Protein AF-A0A813IFI7-F1 (afdb_monomer_lite)

InterPro domains:
  IPR007498 Intermembrane transport protein PqiA-like [PF04403] (264-345)

Secondary structure (DSSP, 8-state):
------PPPP--PPPP--------THHHHHHHHHHHHHHHHHHHHHHHHHHS--TT-HHHHHHHHHHHHHHHHHHHHHHHHHHHHHHHHTT--GGGGHHHHHHHHHHHHHHHHHHT----PPPPP---SSHHHHHHHHHHHHHHHHHT--HHHHHHHHHHH------------S-HHHHHHHHHHHHHHHHHHHHHHHHH-TTHHHHHHHHHHHHT-HHHHHHHHHHHHHHHHHHHHHHHHSEEEEEEPPGGGTTSPPEEEEHHHHHHHHHHTT-HHHHHHHHIIIIIHHHHHHHHHHHHHS--TTS-HHHHHHHHHHHHHHTGGGHHHHHHHHHHHHHHHHHT--TT-TTSS-EEEE-HHHHHHHHHHHHHHHHHHHHHHHHHHHHHHHHHHHHHHHSS-------------------------------------SEEEEE-S-EEEBSSSS--SS----EEEPTT-EEEEEEEEEEGGGTEEEEEETTTTEEEEEEETTT--BSEEE-TTSS--HHHHHHHHHHHHHHHHHHHHHHHHS---S-EEEEEETTEEEEEE---HHHHHHHHHHH-HHHHHHHHIIIIIHHHHHHHHHHHHHHHHHHT--HHHHHHHHHHHHHHGGG--HHHHHHHHHHHHHHT-----SS-EEEEE--SSTHHHHHHHHHHHHHHHHHHHS---PPPPPP-------S-------------------------PPPPPPPHHHHHHHHHHHHHH-PPPPSSS-SSS-TTTTT---HHHHHHHHHHHHHHHHHHHHHHHHSPPPPPP--BHHHHHHHHHHHHHHHHHHHHHHS-SEEE-HHHHHHHHHHTT-----S-EEE--PPPEEETTTTEEEEEEEEE-GGGEEEEEEEEEEGGGS---TT----PPTTEEEEEEEEEEEESS-EEEEEEEETTEEEEEEEE---SPEEEEEEEEEEEETTTEEEEEEEEEEEEE----EEEEEETTEEEEE--GGGHHHHHHHHHHHHHHHHH----S---TTS-SPP--HHHHHHHHHHHHT-SSPPB--

Structure (mmCIF, N/CA/C/O backbone):
data_AF-A0A813IFI7-F1
#
_entry.id   AF-A0A813IFI7-F1
#
loop_
_atom_site.group_PDB
_atom_site.id
_atom_site.type_symbol
_atom_site.label_atom_id
_atom_site.label_alt_id
_atom_site.label_comp_id
_atom_site.label_asym_id
_atom_site.label_entity_id
_atom_site.label_seq_id
_atom_site.pdbx_PDB_ins_code
_atom_site.Cartn_x
_atom_site.Cartn_y
_atom_site.Cartn_z
_atom_site.occupancy
_atom_site.B_iso_or_equiv
_atom_site.auth_seq_id
_atom_site.auth_comp_id
_atom_site.auth_asym_id
_atom_site.auth_atom_id
_atom_site.pdbx_PDB_model_num
ATOM 1 N N . MET A 1 1 ? 4.143 -47.102 -41.582 1.00 34.09 1 MET A N 1
ATOM 2 C CA . MET A 1 1 ? 4.374 -47.113 -40.121 1.00 34.09 1 MET A CA 1
ATOM 3 C C . MET A 1 1 ? 4.154 -45.693 -39.604 1.00 34.09 1 MET A C 1
ATOM 5 O O . MET A 1 1 ? 4.810 -44.812 -40.132 1.00 34.09 1 MET A O 1
ATOM 9 N N . GLY A 1 2 ? 3.210 -45.498 -38.665 1.00 33.69 2 GLY A N 1
ATOM 10 C CA . GLY A 1 2 ? 2.952 -44.267 -37.874 1.00 33.69 2 GLY A CA 1
ATOM 11 C C . GLY A 1 2 ? 2.326 -43.077 -38.626 1.00 33.69 2 GLY A C 1
ATOM 12 O O . GLY A 1 2 ? 3.040 -42.378 -39.325 1.00 33.69 2 GLY A O 1
ATOM 13 N N . ALA A 1 3 ? 0.990 -42.942 -38.666 1.00 30.72 3 ALA A N 1
ATOM 14 C CA . ALA A 1 3 ? 0.133 -42.117 -37.773 1.00 30.72 3 ALA A CA 1
ATOM 15 C C . ALA A 1 3 ? 0.190 -40.602 -38.110 1.00 30.72 3 ALA A C 1
ATOM 17 O O . ALA A 1 3 ? 1.159 -39.932 -37.789 1.00 30.72 3 ALA A O 1
ATOM 18 N N . ALA A 1 4 ? -0.688 -40.091 -38.982 1.00 29.88 4 ALA A N 1
ATOM 19 C CA . ALA A 1 4 ? -2.078 -39.644 -38.748 1.00 29.88 4 ALA A CA 1
ATOM 20 C C . ALA A 1 4 ? -2.172 -38.246 -38.094 1.00 29.88 4 ALA A C 1
ATOM 22 O O . ALA A 1 4 ? -1.886 -38.063 -36.917 1.00 29.88 4 ALA A O 1
ATOM 23 N N . ALA A 1 5 ? -2.580 -37.277 -38.918 1.00 32.75 5 ALA A N 1
ATOM 24 C CA . ALA A 1 5 ? -2.832 -35.873 -38.603 1.00 32.75 5 ALA A CA 1
ATOM 25 C C . ALA A 1 5 ? -4.061 -35.657 -37.699 1.00 32.75 5 ALA A C 1
ATOM 27 O O . ALA A 1 5 ? -4.958 -36.503 -37.677 1.00 32.75 5 ALA A O 1
ATOM 28 N N . PRO A 1 6 ? -4.192 -34.453 -37.113 1.00 42.09 6 PRO A N 1
ATOM 29 C CA . PRO A 1 6 ? -5.502 -33.843 -36.963 1.00 42.09 6 PRO A CA 1
ATOM 30 C C . PRO A 1 6 ? -5.584 -32.479 -37.663 1.00 42.09 6 PRO A C 1
ATOM 32 O O . PRO A 1 6 ? -4.772 -31.576 -37.475 1.00 42.09 6 PRO A O 1
ATOM 35 N N . THR A 1 7 ? -6.629 -32.360 -38.472 1.00 29.47 7 THR A N 1
ATOM 36 C CA . THR A 1 7 ? -7.194 -31.143 -39.053 1.00 29.47 7 THR A CA 1
ATOM 37 C C . THR A 1 7 ? -7.740 -30.220 -37.961 1.00 29.47 7 THR A C 1
ATOM 39 O O . THR A 1 7 ? -8.669 -30.601 -37.247 1.00 29.47 7 THR A O 1
ATOM 42 N N . ALA A 1 8 ? -7.210 -29.000 -37.862 1.00 30.17 8 ALA A N 1
ATOM 43 C CA . ALA A 1 8 ? -7.807 -27.915 -37.089 1.00 30.17 8 ALA A CA 1
ATOM 44 C C . ALA A 1 8 ? -8.835 -27.175 -37.960 1.00 30.17 8 ALA A C 1
ATOM 46 O O . ALA A 1 8 ? -8.493 -26.613 -39.001 1.00 30.17 8 ALA A O 1
ATOM 47 N N . ALA A 1 9 ? -10.100 -27.209 -37.541 1.00 29.25 9 ALA A N 1
ATOM 48 C CA . ALA A 1 9 ? -11.181 -26.436 -38.135 1.00 29.25 9 ALA A CA 1
ATOM 49 C C . ALA A 1 9 ? -11.172 -25.011 -37.566 1.00 29.25 9 ALA A C 1
ATOM 51 O O . ALA A 1 9 ? -11.188 -24.802 -36.355 1.00 29.25 9 ALA A O 1
ATOM 52 N N . THR A 1 10 ? -11.146 -24.039 -38.469 1.00 31.47 10 THR A N 1
ATOM 53 C CA . THR A 1 10 ? -11.252 -22.606 -38.218 1.00 31.47 10 THR A CA 1
ATOM 54 C C . THR A 1 10 ? -12.712 -22.216 -37.971 1.00 31.47 10 THR A C 1
ATOM 56 O O . THR A 1 10 ? -13.550 -22.321 -38.864 1.00 31.47 10 THR A O 1
ATOM 59 N N . ALA A 1 11 ? -13.022 -21.723 -36.771 1.00 28.67 11 ALA A N 1
ATOM 60 C CA . ALA A 1 11 ? -14.251 -20.980 -36.500 1.00 28.67 11 ALA A CA 1
ATOM 61 C C . ALA A 1 11 ? -13.891 -19.497 -36.339 1.00 28.67 11 ALA A C 1
ATOM 63 O O . ALA A 1 11 ? -13.213 -19.096 -35.398 1.00 28.67 11 ALA A O 1
ATOM 64 N N . SER A 1 12 ? -14.299 -18.706 -37.329 1.00 28.61 12 SER A N 1
ATOM 65 C CA . SER A 1 12 ? -14.201 -17.250 -37.355 1.00 28.61 12 SER A CA 1
ATOM 66 C C . SER A 1 12 ? -15.298 -16.658 -36.468 1.00 28.61 12 SER A C 1
ATOM 68 O O . SER A 1 12 ? -16.469 -16.667 -36.845 1.00 28.61 12 SER A O 1
ATOM 70 N N . GLU A 1 13 ? -14.929 -16.130 -35.301 1.00 27.94 13 GLU A N 1
ATOM 71 C CA . GLU A 1 13 ? -15.786 -15.220 -34.538 1.00 27.94 13 GLU A CA 1
ATOM 72 C C . GLU A 1 13 ? -15.479 -13.770 -34.939 1.00 27.94 13 GLU A C 1
ATOM 74 O O . GLU A 1 13 ? -14.344 -13.298 -34.876 1.00 27.94 13 GLU A O 1
ATOM 79 N N . LYS A 1 14 ? -16.517 -13.067 -35.402 1.00 25.91 14 LYS A N 1
ATOM 80 C CA . LYS A 1 14 ? -16.503 -11.623 -35.669 1.00 25.91 14 LYS A CA 1
ATOM 81 C C . LYS A 1 14 ? -16.439 -10.856 -34.341 1.00 25.91 14 LYS A C 1
ATOM 83 O O . LYS A 1 14 ? -17.268 -11.136 -33.475 1.00 25.91 14 LYS A O 1
ATOM 88 N N . PRO A 1 15 ? -15.580 -9.834 -34.186 1.00 30.73 15 PRO A N 1
ATOM 89 C CA . PRO A 1 15 ? -15.632 -8.978 -33.012 1.00 30.73 15 PRO A CA 1
ATOM 90 C C . PRO A 1 15 ? -16.819 -8.011 -33.113 1.00 30.73 15 PRO A C 1
ATOM 92 O O . PRO A 1 15 ? -17.004 -7.305 -34.108 1.00 30.73 15 PRO A O 1
ATOM 95 N N . LEU A 1 16 ? -17.630 -8.001 -32.057 1.00 27.47 16 LEU A N 1
ATOM 96 C CA . LEU A 1 16 ? -18.704 -7.046 -31.823 1.00 27.47 16 LEU A CA 1
ATOM 97 C C . LEU A 1 16 ? -18.078 -5.681 -31.492 1.00 27.47 16 LEU A C 1
ATOM 99 O O . LEU A 1 16 ? -17.296 -5.561 -30.550 1.00 27.47 16 LEU A O 1
ATOM 103 N N . ALA A 1 17 ? -18.404 -4.660 -32.282 1.00 28.64 17 ALA A N 1
ATOM 104 C CA . ALA A 1 17 ? -17.939 -3.294 -32.079 1.00 28.64 17 ALA A CA 1
ATOM 105 C C . ALA A 1 17 ? -18.424 -2.749 -30.723 1.00 28.64 17 ALA A C 1
ATOM 107 O O . ALA A 1 17 ? -19.617 -2.523 -30.520 1.00 28.64 17 ALA A O 1
ATOM 108 N N . ALA A 1 18 ? -17.491 -2.530 -29.795 1.00 29.97 18 ALA A N 1
ATOM 109 C CA . ALA A 1 18 ? -17.754 -1.840 -28.541 1.00 29.97 18 ALA A CA 1
ATOM 110 C C . ALA A 1 18 ? -17.805 -0.326 -28.793 1.00 29.97 18 ALA A C 1
ATOM 112 O O . ALA A 1 18 ? -16.808 0.297 -29.156 1.00 29.97 18 ALA A O 1
ATOM 113 N N . ALA A 1 19 ? -18.984 0.264 -28.598 1.00 30.89 19 ALA A N 1
ATOM 114 C CA . ALA A 1 19 ? -19.181 1.706 -28.596 1.00 30.89 19 ALA A CA 1
ATOM 115 C C . ALA A 1 19 ? -18.465 2.328 -27.383 1.00 30.89 19 ALA A C 1
ATOM 117 O O . ALA A 1 19 ? -18.901 2.194 -26.239 1.00 30.89 19 ALA A O 1
ATOM 118 N N . THR A 1 20 ? -17.352 3.015 -27.630 1.00 32.12 20 THR A N 1
ATOM 119 C CA . THR A 1 20 ? -16.569 3.745 -26.629 1.00 32.12 20 THR A CA 1
ATOM 120 C C . THR A 1 20 ? -17.192 5.114 -26.346 1.00 32.12 20 THR A C 1
ATOM 122 O O . THR A 1 20 ? -16.807 6.145 -26.890 1.00 32.12 20 THR A O 1
ATOM 125 N N . GLY A 1 21 ? -18.179 5.138 -25.450 1.00 27.86 21 GLY A N 1
ATOM 126 C CA . GLY A 1 21 ? -18.637 6.366 -24.800 1.00 27.86 21 GLY A CA 1
ATOM 127 C C . GLY A 1 21 ? -17.734 6.709 -23.614 1.00 27.86 21 GLY A C 1
ATOM 128 O O . GLY A 1 21 ? -17.855 6.103 -22.553 1.00 27.86 21 GLY A O 1
ATOM 129 N N . GLY A 1 22 ? -16.828 7.675 -23.782 1.00 33.19 22 GLY A N 1
ATOM 130 C CA . GLY A 1 22 ? -15.936 8.150 -22.720 1.00 33.19 22 GLY A CA 1
ATOM 131 C C . GLY A 1 22 ? -16.699 8.679 -21.497 1.00 33.19 22 GLY A C 1
ATOM 132 O O . GLY A 1 22 ? -17.366 9.714 -21.557 1.00 33.19 22 GLY A O 1
ATOM 133 N N . LEU A 1 23 ? -16.578 7.984 -20.366 1.00 33.78 23 LEU A N 1
ATOM 134 C CA . LEU A 1 23 ? -17.084 8.417 -19.063 1.00 33.78 23 LEU A CA 1
ATOM 135 C C . LEU A 1 23 ? -16.126 9.454 -18.456 1.00 33.78 23 LEU A C 1
ATOM 137 O O . LEU A 1 23 ? -15.005 9.138 -18.070 1.00 33.78 23 LEU A O 1
ATOM 141 N N . ARG A 1 24 ? -16.570 10.716 -18.383 1.00 37.72 24 ARG A N 1
ATOM 142 C CA . ARG A 1 24 ? -15.817 11.816 -17.757 1.00 37.72 24 ARG A CA 1
ATOM 143 C C . ARG A 1 24 ? -15.828 11.717 -16.215 1.00 37.72 24 ARG A C 1
ATOM 145 O O . ARG A 1 24 ? -16.884 11.426 -15.646 1.00 37.72 24 ARG A O 1
ATOM 152 N N . PRO A 1 25 ? -14.733 12.108 -15.529 1.00 38.88 25 PRO A N 1
ATOM 153 C CA . PRO A 1 25 ? -14.596 12.108 -14.058 1.00 38.88 25 PRO A CA 1
ATOM 154 C C . PRO A 1 25 ? -15.580 13.030 -13.304 1.00 38.88 25 PRO A C 1
ATOM 156 O O . PRO A 1 25 ? -15.704 12.955 -12.085 1.00 38.88 25 PRO A O 1
ATOM 159 N N . VAL A 1 26 ? -16.348 13.859 -14.017 1.00 37.81 26 VAL A N 1
ATOM 160 C CA . VAL A 1 26 ? -17.325 14.804 -13.445 1.00 37.81 26 VAL A CA 1
ATOM 161 C C . VAL A 1 26 ? -18.489 14.095 -12.729 1.00 37.81 26 VAL A C 1
ATOM 163 O O . VAL A 1 26 ? -19.051 14.641 -11.784 1.00 37.81 26 VAL A O 1
ATOM 166 N N . ARG A 1 27 ? -18.835 12.852 -13.105 1.00 42.50 27 ARG A N 1
ATOM 167 C CA . ARG A 1 27 ? -19.943 12.117 -12.460 1.00 42.50 27 ARG A CA 1
ATOM 168 C C . ARG A 1 27 ? -19.625 11.635 -11.041 1.00 42.50 27 ARG A C 1
ATOM 170 O O . ARG A 1 27 ? -20.544 11.538 -10.238 1.00 42.50 27 ARG A O 1
ATOM 177 N N . PHE A 1 28 ? -18.356 11.391 -10.709 1.00 40.34 28 PHE A N 1
ATOM 178 C CA . PHE A 1 28 ? -17.969 10.968 -9.358 1.00 40.34 28 PHE A CA 1
ATOM 179 C C . PHE A 1 28 ? -17.968 12.153 -8.376 1.00 40.34 28 PHE A C 1
ATOM 181 O O . PHE A 1 28 ? -18.476 12.039 -7.264 1.00 40.34 28 PHE A O 1
ATOM 188 N N . ALA A 1 29 ? -17.521 13.332 -8.826 1.00 37.66 29 ALA A N 1
ATOM 189 C CA . ALA A 1 29 ? -17.643 14.579 -8.064 1.00 37.66 29 ALA A CA 1
ATOM 190 C C . ALA A 1 29 ? -19.116 14.989 -7.843 1.00 37.66 29 ALA A C 1
ATOM 192 O O . ALA A 1 29 ? -19.481 15.416 -6.749 1.00 37.66 29 ALA A O 1
ATOM 193 N N . LEU A 1 30 ? -19.988 14.775 -8.839 1.00 39.97 30 LEU A N 1
ATOM 194 C CA . LEU A 1 30 ? -21.438 14.992 -8.717 1.00 39.97 30 LEU A CA 1
ATOM 195 C C . LEU A 1 30 ? -22.144 13.991 -7.783 1.00 39.97 30 LEU A C 1
ATOM 197 O O . LEU A 1 30 ? -23.208 14.316 -7.266 1.00 39.97 30 LEU A O 1
ATOM 201 N N . LEU A 1 31 ? -21.572 12.805 -7.545 1.00 43.34 31 LEU A N 1
ATOM 202 C CA . LEU A 1 31 ? -22.090 11.822 -6.580 1.00 43.34 31 LEU A CA 1
ATOM 203 C C . LEU A 1 31 ? -21.666 12.125 -5.131 1.00 43.34 31 LEU A C 1
ATOM 205 O O . LEU A 1 31 ? -22.382 11.752 -4.205 1.00 43.34 31 LEU A O 1
ATOM 209 N N . LEU A 1 32 ? -20.542 12.821 -4.925 1.00 40.62 32 LEU A N 1
ATOM 210 C CA . LEU A 1 32 ? -20.051 13.232 -3.599 1.00 40.62 32 LEU A CA 1
ATOM 211 C C . LEU A 1 32 ? -20.580 14.604 -3.149 1.00 40.62 32 LEU A C 1
ATOM 213 O O . LEU A 1 32 ? -20.743 14.832 -1.951 1.00 40.62 32 LEU A O 1
ATOM 217 N N . ALA A 1 33 ? -20.914 15.501 -4.082 1.00 41.06 33 ALA A N 1
ATOM 218 C CA . ALA A 1 33 ? -21.470 16.822 -3.772 1.00 41.06 33 ALA A CA 1
ATOM 219 C C . ALA A 1 33 ? -22.741 16.796 -2.882 1.00 41.06 33 ALA A C 1
ATOM 221 O O . ALA A 1 33 ? -22.817 17.609 -1.959 1.00 41.06 33 ALA A O 1
ATOM 222 N N . PRO A 1 34 ? -23.702 15.858 -3.050 1.00 43.09 34 PRO A N 1
ATOM 223 C CA . PRO A 1 34 ? -24.859 15.747 -2.162 1.00 43.09 34 PRO A CA 1
ATOM 224 C C . PRO A 1 34 ? -24.485 15.284 -0.751 1.00 43.09 34 PRO A C 1
ATOM 226 O O . PRO A 1 34 ? -25.157 15.668 0.196 1.00 43.09 34 PRO A O 1
ATOM 229 N N . LEU A 1 35 ? -23.420 14.486 -0.588 1.00 43.19 35 LEU A N 1
ATOM 230 C CA . LEU A 1 35 ? -22.947 14.011 0.718 1.00 43.19 35 LEU A CA 1
ATOM 231 C C . LEU A 1 35 ? -22.245 15.127 1.501 1.00 43.19 35 LEU A C 1
ATOM 233 O O . LEU A 1 35 ? -22.530 15.300 2.683 1.00 43.19 35 LEU A O 1
ATOM 237 N N . CYS A 1 36 ? -21.395 15.929 0.849 1.00 42.31 36 CYS A N 1
ATOM 238 C CA . CYS A 1 36 ? -20.794 17.116 1.472 1.00 42.31 36 CYS A CA 1
ATOM 239 C C . CYS A 1 36 ? -21.844 18.194 1.779 1.00 42.31 36 CYS A C 1
ATOM 241 O O . CYS A 1 36 ? -21.819 18.776 2.862 1.00 42.31 36 CYS A O 1
ATOM 243 N N . GLY A 1 37 ? -22.798 18.418 0.867 1.00 44.81 37 GLY A N 1
ATOM 244 C CA . GLY A 1 37 ? -23.920 19.332 1.087 1.00 44.81 37 GLY A CA 1
ATOM 245 C C . GLY A 1 37 ? -24.840 18.871 2.220 1.00 44.81 37 GLY A C 1
ATOM 246 O O . GLY A 1 37 ? -25.197 19.673 3.074 1.00 44.81 37 GLY A O 1
ATOM 247 N N . ALA A 1 38 ? -25.163 17.576 2.289 1.00 45.94 38 ALA A N 1
ATOM 248 C CA . ALA A 1 38 ? -25.976 17.010 3.364 1.00 45.94 38 ALA A CA 1
ATOM 249 C C . ALA A 1 38 ? -25.252 17.019 4.716 1.00 45.94 38 ALA A C 1
ATOM 251 O O . ALA A 1 38 ? -25.897 17.268 5.727 1.00 45.94 38 ALA A O 1
ATOM 252 N N . ALA A 1 39 ? -23.934 16.796 4.755 1.00 43.75 39 ALA A N 1
ATOM 253 C CA . ALA A 1 39 ? -23.146 16.891 5.986 1.00 43.75 39 ALA A CA 1
ATOM 254 C C . ALA A 1 39 ? -23.046 18.340 6.495 1.00 43.75 39 ALA A C 1
ATOM 256 O O . ALA A 1 39 ? -23.215 18.580 7.688 1.00 43.75 39 ALA A O 1
ATOM 257 N N . SER A 1 40 ? -22.838 19.305 5.592 1.00 43.94 40 SER A N 1
ATOM 258 C CA . SER A 1 40 ? -22.837 20.736 5.923 1.00 43.94 40 SER A CA 1
ATOM 259 C C . SER A 1 40 ? -24.216 21.206 6.395 1.00 43.94 40 SER A C 1
ATOM 261 O O . SER A 1 40 ? -24.320 21.840 7.439 1.00 43.94 40 SER A O 1
ATOM 263 N N . ALA A 1 41 ? -25.286 20.831 5.686 1.00 46.19 41 ALA A N 1
ATOM 264 C CA . ALA A 1 41 ? -26.659 21.167 6.060 1.00 46.19 41 ALA A CA 1
ATOM 265 C C . ALA A 1 41 ? -27.100 20.470 7.359 1.00 46.19 41 ALA A C 1
ATOM 267 O O . ALA A 1 41 ? -27.823 21.058 8.153 1.00 46.19 41 ALA A O 1
ATOM 268 N N . ALA A 1 42 ? -26.641 19.241 7.616 1.00 46.28 42 ALA A N 1
ATOM 269 C CA . ALA A 1 42 ? -26.859 18.541 8.881 1.00 46.28 42 ALA A CA 1
ATOM 270 C C . ALA A 1 42 ? -26.156 19.238 10.054 1.00 46.28 42 ALA A C 1
ATOM 272 O O . ALA A 1 42 ? -26.732 19.328 11.136 1.00 46.28 42 ALA A O 1
ATOM 273 N N . ALA A 1 43 ? -24.937 19.743 9.844 1.00 44.94 43 ALA A N 1
ATOM 274 C CA . ALA A 1 43 ? -24.200 20.501 10.850 1.00 44.94 43 ALA A CA 1
ATOM 275 C C . ALA A 1 43 ? -24.854 21.865 11.129 1.00 44.94 43 ALA A C 1
ATOM 277 O O . ALA A 1 43 ? -25.032 22.222 12.291 1.00 44.94 43 ALA A O 1
ATOM 278 N N . GLU A 1 44 ? -25.275 22.590 10.087 1.00 46.56 44 GLU A N 1
ATOM 279 C CA . GLU A 1 44 ? -26.012 23.853 10.232 1.00 46.56 44 GLU A CA 1
ATOM 280 C C . GLU A 1 44 ? -27.379 23.653 10.893 1.00 46.56 44 GLU A C 1
ATOM 282 O O . GLU A 1 44 ? -27.741 24.421 11.778 1.00 46.56 44 GLU A O 1
ATOM 287 N N . LEU A 1 45 ? -28.113 22.590 10.545 1.00 46.66 45 LEU A N 1
ATOM 288 C CA . LEU A 1 45 ? -29.400 22.268 11.163 1.00 46.66 45 LEU A CA 1
ATOM 289 C C . LEU A 1 45 ? -29.239 21.840 12.630 1.00 46.66 45 LEU A C 1
ATOM 291 O O . LEU A 1 45 ? -30.030 22.253 13.470 1.00 46.66 45 LEU A O 1
ATOM 295 N N . ALA A 1 46 ? -28.207 21.061 12.967 1.00 46.38 46 ALA A N 1
ATOM 296 C CA . ALA A 1 46 ? -27.913 20.693 14.354 1.00 46.38 46 ALA A CA 1
ATOM 297 C C . ALA A 1 46 ? -27.512 21.912 15.206 1.00 46.38 46 ALA A C 1
ATOM 299 O O . ALA A 1 46 ? -27.897 22.000 16.372 1.00 46.38 46 ALA A O 1
ATOM 300 N N . LEU A 1 47 ? -26.779 22.868 14.622 1.00 45.56 47 LEU A N 1
ATOM 301 C CA . LEU A 1 47 ? -26.427 24.138 15.265 1.00 45.56 47 LEU A CA 1
ATOM 302 C C . LEU A 1 47 ? -27.638 25.073 15.407 1.00 45.56 47 LEU A C 1
ATOM 304 O O . LEU A 1 47 ? -27.791 25.696 16.455 1.00 45.56 47 LEU A O 1
ATOM 308 N N . ALA A 1 48 ? -28.514 25.136 14.400 1.00 49.12 48 ALA A N 1
ATOM 309 C CA . ALA A 1 48 ? -29.735 25.943 14.427 1.00 49.12 48 ALA A CA 1
ATOM 310 C C . ALA A 1 48 ? -30.752 25.413 15.451 1.00 49.12 48 ALA A C 1
ATOM 312 O O . ALA A 1 48 ? -31.272 26.181 16.255 1.00 49.12 48 ALA A O 1
ATOM 313 N N . VAL A 1 49 ? -30.959 24.092 15.503 1.00 49.56 49 VAL A N 1
ATOM 314 C CA . VAL A 1 49 ? -31.826 23.444 16.503 1.00 49.56 49 VAL A CA 1
ATOM 315 C C . VAL A 1 49 ? -31.262 23.605 17.920 1.00 49.56 49 VAL A C 1
ATOM 317 O O . VAL A 1 49 ? -32.024 23.689 18.872 1.00 49.56 49 VAL A O 1
ATOM 320 N N . GLY A 1 50 ? -29.941 23.714 18.087 1.00 45.94 50 GLY A N 1
ATOM 321 C CA . GLY A 1 50 ? -29.330 24.024 19.383 1.00 45.94 50 GLY A CA 1
ATOM 322 C C . GLY A 1 50 ? -29.505 25.478 19.844 1.00 45.94 50 GLY A C 1
ATOM 323 O O . GLY A 1 50 ? -29.364 25.744 21.036 1.00 45.94 50 GLY A O 1
ATOM 324 N N . ALA A 1 51 ? -29.797 26.413 18.933 1.00 44.41 51 ALA A N 1
ATOM 325 C CA . ALA A 1 51 ? -29.864 27.848 19.219 1.00 44.41 51 ALA A CA 1
ATOM 326 C C . ALA A 1 51 ? -31.264 28.348 19.633 1.00 44.41 51 ALA A C 1
ATOM 328 O O . ALA A 1 51 ? -31.352 29.389 20.277 1.00 44.41 51 ALA A O 1
ATOM 329 N N . GLU A 1 52 ? -32.341 27.621 19.307 1.00 43.94 52 GLU A N 1
ATOM 330 C CA . GLU A 1 52 ? -33.727 28.010 19.645 1.00 43.94 52 GLU A CA 1
ATOM 331 C C . GLU A 1 52 ? -34.282 27.359 20.929 1.00 43.94 52 GLU A C 1
ATOM 333 O O . GLU A 1 52 ? -35.368 27.718 21.380 1.00 43.94 52 GLU A O 1
ATOM 338 N N . VAL A 1 53 ? -33.558 26.429 21.562 1.00 44.78 53 VAL A N 1
ATOM 339 C CA . VAL A 1 53 ? -34.101 25.632 22.678 1.00 44.78 53 VAL A CA 1
ATOM 340 C C . VAL A 1 53 ? -33.930 26.349 24.021 1.00 44.78 53 VAL A C 1
ATOM 342 O O . VAL A 1 53 ? -32.883 26.281 24.668 1.00 44.78 53 VAL A O 1
ATOM 345 N N . GLY A 1 54 ? -35.002 27.011 24.459 1.00 42.38 54 GLY A N 1
ATOM 346 C CA . GLY A 1 54 ? -35.216 27.395 25.853 1.00 42.38 54 GLY A CA 1
ATOM 347 C C . GLY A 1 54 ? -35.500 26.161 26.714 1.00 42.38 54 GLY A C 1
ATOM 348 O O . GLY A 1 54 ? -36.329 25.320 26.379 1.00 42.38 54 GLY A O 1
ATOM 349 N N . ALA A 1 55 ? -34.778 26.024 27.823 1.00 40.41 55 ALA A N 1
ATOM 350 C CA . ALA A 1 55 ? -34.836 24.856 28.693 1.00 40.41 55 ALA A CA 1
ATOM 351 C C . ALA A 1 55 ? -36.112 24.836 29.557 1.00 40.41 55 ALA A C 1
ATOM 353 O O . ALA A 1 55 ? -36.102 25.389 30.655 1.00 40.41 55 ALA A O 1
ATOM 354 N N . SER A 1 56 ? -37.188 24.171 29.119 1.00 40.97 56 SER A N 1
ATOM 355 C CA . SER A 1 56 ? -38.220 23.719 30.072 1.00 40.97 56 SER A CA 1
ATOM 356 C C . SER A 1 56 ? -39.040 22.479 29.703 1.00 40.97 56 SER A C 1
ATOM 358 O O . SER A 1 56 ? -39.606 21.903 30.626 1.00 40.97 56 SER A O 1
ATOM 360 N N . ASP A 1 57 ? -39.099 22.015 28.447 1.00 53.06 57 ASP A N 1
ATOM 361 C CA . ASP A 1 57 ? -39.991 20.895 28.085 1.00 53.06 57 ASP A CA 1
ATOM 362 C C . ASP A 1 57 ? -39.267 19.578 27.739 1.00 53.06 57 ASP A C 1
ATOM 364 O O . ASP A 1 57 ? -38.543 19.448 26.748 1.00 53.06 57 ASP A O 1
ATOM 368 N N . GLU A 1 58 ? -39.520 18.550 28.556 1.00 49.25 58 GLU A N 1
ATOM 369 C CA . GLU A 1 58 ? -39.017 17.175 28.399 1.00 49.25 58 GLU A CA 1
ATOM 370 C C . GLU A 1 58 ? -39.469 16.540 27.067 1.00 49.25 58 GLU A C 1
ATOM 372 O O . GLU A 1 58 ? -38.748 15.743 26.457 1.00 49.25 58 GLU A O 1
ATOM 377 N N . GLU A 1 59 ? -40.649 16.928 26.574 1.00 57.69 59 GLU A N 1
ATOM 378 C CA . GLU A 1 59 ? -41.193 16.447 25.304 1.00 57.69 59 GLU A CA 1
ATOM 379 C C . GLU A 1 59 ? -40.408 16.978 24.093 1.00 57.69 59 GLU A C 1
ATOM 381 O O . GLU A 1 59 ? -40.266 16.285 23.083 1.00 57.69 59 GLU A O 1
ATOM 386 N N . GLU A 1 60 ? -39.823 18.169 24.203 1.00 57.25 60 GLU A N 1
ATOM 387 C CA . GLU A 1 60 ? -39.070 18.804 23.123 1.00 57.25 60 GLU A CA 1
ATOM 388 C C . GLU A 1 60 ? -37.651 18.227 23.003 1.00 57.25 60 GLU A C 1
ATOM 390 O O . GLU A 1 60 ? -37.182 17.951 21.897 1.00 57.25 60 GLU A O 1
ATOM 395 N N . SER A 1 61 ? -37.023 17.865 24.129 1.00 49.59 61 SER A N 1
ATOM 396 C CA . SER A 1 61 ? -35.762 17.101 24.150 1.00 49.59 61 SER A CA 1
ATOM 397 C C . SER A 1 61 ? -35.907 15.718 23.489 1.00 49.59 61 SER A C 1
ATOM 399 O O . SER A 1 61 ? -35.050 15.294 22.704 1.00 49.59 61 SER A O 1
ATOM 401 N N . ARG A 1 62 ? -37.052 15.042 23.694 1.00 53.50 62 ARG A N 1
ATOM 402 C CA . ARG A 1 62 ? -37.385 13.792 22.979 1.00 53.50 62 ARG A CA 1
ATOM 403 C C . ARG A 1 62 ? -37.539 14.011 21.471 1.00 53.50 62 ARG A C 1
ATOM 405 O O . ARG A 1 62 ? -37.110 13.154 20.696 1.00 53.50 62 ARG A O 1
ATOM 412 N N . ARG A 1 63 ? -38.097 15.149 21.036 1.00 62.75 63 ARG A N 1
ATOM 413 C CA . ARG A 1 63 ? -38.215 15.501 19.607 1.00 62.75 63 ARG A CA 1
ATOM 414 C C . ARG A 1 63 ? -36.847 15.763 18.976 1.00 62.75 63 ARG A C 1
ATOM 416 O O . ARG A 1 63 ? -36.581 15.222 17.906 1.00 62.75 63 ARG A O 1
ATOM 423 N N . VAL A 1 64 ? -35.952 16.487 19.649 1.00 59.47 64 VAL A N 1
ATOM 424 C CA . VAL A 1 64 ? -34.579 16.733 19.161 1.00 59.47 64 VAL A CA 1
ATOM 425 C C . VAL A 1 64 ? -33.783 15.428 19.052 1.00 59.47 64 VAL A C 1
ATOM 427 O O . VAL A 1 64 ? -33.162 15.168 18.018 1.00 59.47 64 VAL A O 1
ATOM 430 N N . GLY A 1 65 ? -33.860 14.554 20.063 1.00 54.75 65 GLY A N 1
ATOM 431 C CA . GLY A 1 65 ? -33.249 13.221 20.014 1.00 54.75 65 GLY A CA 1
ATOM 432 C C . GLY A 1 65 ? -33.794 12.358 18.867 1.00 54.75 65 GLY A C 1
ATOM 433 O O . GLY A 1 65 ? -33.021 11.715 18.153 1.00 54.75 65 GLY A O 1
ATOM 434 N N . ALA A 1 66 ? -35.109 12.397 18.628 1.00 56.75 66 ALA A N 1
ATOM 435 C CA . ALA A 1 66 ? -35.742 11.696 17.512 1.00 56.75 66 ALA A CA 1
ATOM 436 C C . ALA A 1 66 ? -35.305 12.245 16.143 1.00 56.75 66 ALA A C 1
ATOM 438 O O . ALA A 1 66 ? -35.071 11.455 15.229 1.00 56.75 66 ALA A O 1
ATOM 439 N N . VAL A 1 67 ? -35.142 13.566 16.000 1.00 61.22 67 VAL A N 1
ATOM 440 C CA . VAL A 1 67 ? -34.667 14.211 14.762 1.00 61.22 67 VAL A CA 1
ATOM 441 C C . VAL A 1 67 ? -33.214 13.840 14.466 1.00 61.22 67 VAL A C 1
ATOM 443 O O . VAL A 1 67 ? -32.913 13.440 13.342 1.00 61.22 67 VAL A O 1
ATOM 446 N N . LEU A 1 68 ? -32.321 13.892 15.460 1.00 55.38 68 LEU A N 1
ATOM 447 C CA . LEU A 1 68 ? -30.917 13.489 15.296 1.00 55.38 68 LEU A CA 1
ATOM 448 C C . LEU A 1 68 ? -30.782 11.998 14.945 1.00 55.38 68 LEU A C 1
ATOM 450 O O . LEU A 1 68 ? -29.970 11.632 14.093 1.00 55.38 68 LEU A O 1
ATOM 454 N N . LEU A 1 69 ? -31.614 11.140 15.543 1.00 50.62 69 LEU A N 1
ATOM 455 C CA . LEU A 1 69 ? -31.689 9.719 15.203 1.00 50.62 69 LEU A CA 1
ATOM 456 C C . LEU A 1 69 ? -32.168 9.507 13.760 1.00 50.62 69 LEU A C 1
ATOM 458 O O . LEU A 1 69 ? -31.560 8.733 13.019 1.00 50.62 69 LEU A O 1
ATOM 462 N N . LEU A 1 70 ? -33.239 10.192 13.352 1.00 57.03 70 LEU A N 1
ATOM 463 C CA . LEU A 1 70 ? -33.762 10.134 11.985 1.00 57.03 70 LEU A CA 1
ATOM 464 C C . LEU A 1 70 ? -32.705 10.588 10.982 1.00 57.03 70 LEU A C 1
ATOM 466 O O . LEU A 1 70 ? -32.512 9.924 9.970 1.00 57.03 70 LEU A O 1
ATOM 470 N N . LEU A 1 71 ? -31.965 11.652 11.292 1.00 60.66 71 LEU A N 1
ATOM 471 C CA . LEU A 1 71 ? -30.876 12.152 10.461 1.00 60.66 71 LEU A CA 1
ATOM 472 C C . LEU A 1 71 ? -29.740 11.124 10.334 1.00 60.66 71 LEU A C 1
ATOM 474 O O . LEU A 1 71 ? -29.290 10.839 9.225 1.00 60.66 71 LEU A O 1
ATOM 478 N N . GLY A 1 72 ? -29.324 10.507 11.444 1.00 55.19 72 GLY A N 1
ATOM 479 C CA . GLY A 1 72 ? -28.316 9.443 11.452 1.00 55.19 72 GLY A CA 1
ATOM 480 C C . GLY A 1 72 ? -28.753 8.192 10.681 1.00 55.19 72 GLY A C 1
ATOM 481 O O . GLY A 1 72 ? -27.975 7.641 9.903 1.00 55.19 72 GLY A O 1
ATOM 482 N N . LEU A 1 73 ? -30.012 7.769 10.830 1.00 56.28 73 LEU A N 1
ATOM 483 C CA . LEU A 1 73 ? -30.590 6.636 10.097 1.00 56.28 73 LEU A CA 1
ATOM 484 C C . LEU A 1 73 ? -30.780 6.940 8.606 1.00 56.28 73 LEU A C 1
ATOM 486 O O . LEU A 1 73 ? -30.570 6.055 7.778 1.00 56.28 73 LEU A O 1
ATOM 490 N N . VAL A 1 74 ? -31.133 8.177 8.246 1.00 60.78 74 VAL A N 1
ATOM 491 C CA . VAL A 1 74 ? -31.226 8.633 6.851 1.00 60.78 74 VAL A CA 1
ATOM 492 C C . VAL A 1 74 ? -29.843 8.676 6.210 1.00 60.78 74 VAL A C 1
ATOM 494 O O . VAL A 1 74 ? -29.692 8.184 5.095 1.00 60.78 74 VAL A O 1
ATOM 497 N N . LEU A 1 75 ? -28.822 9.179 6.911 1.00 55.59 75 LEU A N 1
ATOM 498 C CA . LEU A 1 75 ? -27.434 9.173 6.439 1.00 55.59 75 LEU A CA 1
ATOM 499 C C . LEU A 1 75 ? -26.904 7.744 6.270 1.00 55.59 75 LEU A C 1
ATOM 501 O O . LEU A 1 75 ? -26.359 7.417 5.218 1.00 55.59 75 LEU A O 1
ATOM 505 N N . LEU A 1 76 ? -27.130 6.864 7.248 1.00 56.00 76 LEU A N 1
ATOM 506 C CA . LEU A 1 76 ? -26.759 5.451 7.152 1.00 56.00 76 LEU A CA 1
ATOM 507 C C . LEU A 1 76 ? -27.508 4.746 6.012 1.00 56.00 76 LEU A C 1
ATOM 509 O O . LEU A 1 76 ? -26.906 4.004 5.240 1.00 56.00 76 LEU A O 1
ATOM 513 N N . GLY A 1 77 ? -28.809 5.004 5.865 1.00 56.34 77 GLY A N 1
ATOM 514 C CA . GLY A 1 77 ? -29.636 4.477 4.782 1.00 56.34 77 GLY A CA 1
ATOM 515 C C . GLY A 1 77 ? -29.203 4.982 3.406 1.00 56.34 77 GLY A C 1
ATOM 516 O O . GLY A 1 77 ? -29.184 4.202 2.459 1.00 56.34 77 GLY A O 1
ATOM 517 N N . LEU A 1 78 ? -28.797 6.249 3.287 1.00 54.03 78 LEU A N 1
ATOM 518 C CA . LEU A 1 78 ? -28.222 6.828 2.070 1.00 54.03 78 LEU A CA 1
ATOM 519 C C . LEU A 1 78 ? -26.880 6.188 1.728 1.00 54.03 78 LEU A C 1
ATOM 521 O O . LEU A 1 78 ? -26.680 5.811 0.579 1.00 54.03 78 LEU A O 1
ATOM 525 N N . VAL A 1 79 ? -25.998 5.995 2.710 1.00 52.91 79 VAL A N 1
ATOM 526 C CA . VAL A 1 79 ? -24.723 5.288 2.520 1.00 52.91 79 VAL A CA 1
ATOM 527 C C . VAL A 1 79 ? -24.973 3.850 2.063 1.00 52.91 79 VAL A C 1
ATOM 529 O O . VAL A 1 79 ? -24.459 3.443 1.025 1.00 52.91 79 VAL A O 1
ATOM 532 N N . LEU A 1 80 ? -25.825 3.099 2.766 1.00 55.16 80 LEU A N 1
ATOM 533 C CA . LEU A 1 80 ? -26.156 1.713 2.424 1.00 55.16 80 LEU A CA 1
ATOM 534 C C . LEU A 1 80 ? -26.854 1.600 1.065 1.00 55.16 80 LEU A C 1
ATOM 536 O O . LEU A 1 80 ? -26.578 0.668 0.314 1.00 55.16 80 LEU A O 1
ATOM 540 N N . ARG A 1 81 ? -27.722 2.554 0.715 1.00 53.72 81 ARG A N 1
ATOM 541 C CA . ARG A 1 81 ? -28.397 2.605 -0.586 1.00 53.72 81 ARG A CA 1
ATOM 542 C C . ARG A 1 81 ? -27.447 3.019 -1.702 1.00 53.72 81 ARG A C 1
ATOM 544 O O . ARG A 1 81 ? -27.552 2.449 -2.778 1.00 53.72 81 ARG A O 1
ATOM 551 N N . CYS A 1 82 ? -26.501 3.925 -1.466 1.00 50.19 82 CYS A N 1
ATOM 552 C CA . CYS A 1 82 ? -25.425 4.233 -2.410 1.00 50.19 82 CYS A CA 1
ATOM 553 C C . CYS A 1 82 ? -24.516 3.020 -2.624 1.00 50.19 82 CYS A C 1
ATOM 555 O O . CYS A 1 82 ? -24.236 2.680 -3.769 1.00 50.19 82 CYS A O 1
ATOM 557 N N . CYS A 1 83 ? -24.132 2.309 -1.559 1.00 49.75 83 CYS A N 1
ATOM 558 C CA . CYS A 1 83 ? -23.397 1.050 -1.660 1.00 49.75 83 CYS A CA 1
ATOM 559 C C . CYS A 1 83 ? -24.196 0.005 -2.451 1.00 49.75 83 CYS A C 1
ATOM 561 O O . CYS A 1 83 ? -23.682 -0.549 -3.414 1.00 49.75 83 CYS A O 1
ATOM 563 N N . PHE A 1 84 ? -25.468 -0.222 -2.108 1.00 56.00 84 PHE A N 1
ATOM 564 C CA . PHE A 1 84 ? -26.340 -1.185 -2.787 1.00 56.00 84 PHE A CA 1
ATOM 565 C C . PHE A 1 84 ? -26.594 -0.826 -4.256 1.00 56.00 84 PHE A C 1
ATOM 567 O O . PHE A 1 84 ? -26.541 -1.701 -5.113 1.00 56.00 84 PHE A O 1
ATOM 574 N N . LEU A 1 85 ? -26.842 0.449 -4.569 1.00 50.56 85 LEU A N 1
ATOM 575 C CA . LEU A 1 85 ? -27.038 0.920 -5.940 1.00 50.56 85 LEU A CA 1
ATOM 576 C C . LEU A 1 85 ? -25.745 0.832 -6.747 1.00 50.56 85 LEU A C 1
ATOM 578 O O . LEU A 1 85 ? -25.814 0.409 -7.898 1.00 50.56 85 LEU A O 1
ATOM 582 N N . CYS A 1 86 ? -24.585 1.140 -6.154 1.00 47.94 86 CYS A N 1
ATOM 583 C CA . CYS A 1 86 ? -23.285 0.831 -6.750 1.00 47.94 86 CYS A CA 1
ATOM 584 C C . CYS A 1 86 ? -23.178 -0.671 -7.039 1.00 47.94 86 CYS A C 1
ATOM 586 O O . CYS A 1 86 ? -22.977 -1.046 -8.184 1.00 47.94 86 CYS A O 1
ATOM 588 N N . PHE A 1 87 ? -23.410 -1.549 -6.059 1.00 48.91 87 PHE A N 1
ATOM 589 C CA . PHE A 1 87 ? -23.306 -3.000 -6.256 1.00 48.91 87 PHE A CA 1
ATOM 590 C C . PHE A 1 87 ? -24.273 -3.542 -7.319 1.00 48.91 87 PHE A C 1
ATOM 592 O O . PHE A 1 87 ? -23.874 -4.354 -8.151 1.00 48.91 87 PHE A O 1
ATOM 599 N N . HIS A 1 88 ? -25.516 -3.059 -7.345 1.00 51.59 88 HIS A N 1
ATOM 600 C CA . HIS A 1 88 ? -26.525 -3.466 -8.322 1.00 51.59 88 HIS A CA 1
ATOM 601 C C . HIS A 1 88 ? -26.196 -2.973 -9.740 1.00 51.59 88 HIS A C 1
ATOM 603 O O . HIS A 1 88 ? -26.391 -3.700 -10.711 1.00 51.59 88 HIS A O 1
ATOM 609 N N . SER A 1 89 ? -25.688 -1.746 -9.886 1.00 43.78 89 SER A N 1
ATOM 610 C CA . SER A 1 89 ? -25.324 -1.191 -11.201 1.00 43.78 89 SER A CA 1
ATOM 611 C C . SER A 1 89 ? -24.036 -1.783 -11.786 1.00 43.78 89 SER A C 1
ATOM 613 O O . SER A 1 89 ? -23.786 -1.622 -12.977 1.00 43.78 89 SER A O 1
ATOM 615 N N . LEU A 1 90 ? -23.267 -2.533 -10.991 1.00 42.19 90 LEU A N 1
ATOM 616 C CA . LEU A 1 90 ? -22.016 -3.181 -11.395 1.00 42.19 90 LEU A CA 1
ATOM 617 C C . LEU A 1 90 ? -22.177 -4.642 -11.852 1.00 42.19 90 LEU A C 1
ATOM 619 O O . LEU A 1 90 ? -21.184 -5.275 -12.198 1.00 42.19 90 LEU A O 1
ATOM 623 N N . GLY A 1 91 ? -23.395 -5.201 -11.850 1.00 37.34 91 GLY A N 1
ATOM 624 C CA . GLY A 1 91 ? -23.657 -6.554 -12.371 1.00 37.34 91 GLY A CA 1
ATOM 625 C C . GLY A 1 91 ? -22.977 -7.696 -11.602 1.00 37.34 91 GLY A C 1
ATOM 626 O O . GLY A 1 91 ? -22.872 -8.808 -12.118 1.00 37.34 91 GLY A O 1
ATOM 627 N N . VAL A 1 92 ? -22.509 -7.443 -10.377 1.00 43.34 92 VAL A N 1
ATOM 628 C CA . VAL A 1 92 ? -21.823 -8.443 -9.554 1.00 43.34 92 VAL A CA 1
ATOM 629 C C . VAL A 1 92 ? -22.847 -9.472 -9.043 1.00 43.34 92 VAL A C 1
ATOM 631 O O . VAL A 1 92 ? -23.843 -9.081 -8.425 1.00 43.34 92 VAL A O 1
ATOM 634 N N . PRO A 1 93 ? -22.662 -10.782 -9.294 1.00 52.62 93 PRO A N 1
ATOM 635 C CA . PRO A 1 93 ? -23.635 -11.790 -8.898 1.00 52.62 93 PRO A CA 1
ATOM 636 C C . PRO A 1 93 ? -23.738 -11.874 -7.370 1.00 52.62 93 PRO A C 1
ATOM 638 O O . PRO A 1 93 ? -22.760 -12.123 -6.670 1.00 52.62 93 PRO A O 1
ATOM 641 N N . LEU A 1 94 ? -24.960 -11.721 -6.849 1.00 44.84 94 LEU A N 1
ATOM 642 C CA . LEU A 1 94 ? -25.277 -11.773 -5.412 1.00 44.84 94 LEU A CA 1
ATOM 643 C C . LEU A 1 94 ? -24.785 -13.061 -4.714 1.00 44.84 94 LEU A C 1
ATOM 645 O O . LEU A 1 94 ? -24.601 -13.071 -3.497 1.00 44.84 94 LEU A O 1
ATOM 649 N N . ALA A 1 95 ? -24.580 -14.140 -5.478 1.00 46.03 95 ALA A N 1
ATOM 650 C CA . ALA A 1 95 ? -24.130 -15.441 -4.991 1.00 46.03 95 ALA A CA 1
ATOM 651 C C . ALA A 1 95 ? -22.736 -15.396 -4.337 1.00 46.03 95 ALA A C 1
ATOM 653 O O . ALA A 1 95 ? -22.523 -16.084 -3.341 1.00 46.03 95 ALA A O 1
ATOM 654 N N . ASP A 1 96 ? -21.835 -14.536 -4.820 1.00 44.88 96 ASP A N 1
ATOM 655 C CA . ASP A 1 96 ? -20.470 -14.412 -4.283 1.00 44.88 96 ASP A CA 1
ATOM 656 C C . ASP A 1 96 ? -20.441 -13.704 -2.914 1.00 44.88 96 ASP A C 1
ATOM 658 O O . ASP A 1 96 ? -19.474 -13.814 -2.162 1.00 44.88 96 ASP A O 1
ATOM 662 N N . PHE A 1 97 ? -21.527 -13.006 -2.560 1.00 48.94 97 PHE A N 1
ATOM 663 C CA . PHE A 1 97 ? -21.658 -12.224 -1.326 1.00 48.94 97 PHE A CA 1
ATOM 664 C C . PHE A 1 97 ? -22.595 -12.842 -0.296 1.00 48.94 97 PHE A C 1
ATOM 666 O O . PHE A 1 97 ? -22.689 -12.325 0.819 1.00 48.94 97 PHE A O 1
ATOM 673 N N . ALA A 1 98 ? -23.272 -13.942 -0.632 1.00 42.47 98 ALA A N 1
ATOM 674 C CA . ALA A 1 98 ? -24.251 -14.570 0.245 1.00 42.47 98 ALA A CA 1
ATOM 675 C C . ALA A 1 98 ? -23.712 -14.834 1.666 1.00 42.47 98 ALA A C 1
ATOM 677 O O . ALA A 1 98 ? -24.420 -14.481 2.601 1.00 42.47 98 ALA A O 1
ATOM 678 N N . PRO A 1 99 ? -22.471 -15.311 1.899 1.00 40.53 99 PRO A N 1
ATOM 679 C CA . PRO A 1 99 ? -21.970 -15.529 3.262 1.00 40.53 99 PRO A CA 1
ATOM 680 C C . PRO A 1 99 ? -21.781 -14.230 4.062 1.00 40.53 99 PRO A C 1
ATOM 682 O O . PRO A 1 99 ? -22.046 -14.190 5.262 1.00 40.53 99 PRO A O 1
ATOM 685 N N . LEU A 1 100 ? -21.357 -13.154 3.394 1.00 40.78 100 LEU A N 1
ATOM 686 C CA . LEU A 1 100 ? -21.016 -11.869 4.011 1.00 40.78 100 LEU A CA 1
ATOM 687 C C . LEU A 1 100 ? -22.281 -11.041 4.287 1.00 40.78 100 LEU A C 1
ATOM 689 O O . LEU A 1 100 ? -22.450 -10.517 5.385 1.00 40.78 100 LEU A O 1
ATOM 693 N N . LEU A 1 101 ? -23.224 -11.024 3.338 1.00 43.22 101 LEU A N 1
ATOM 694 C CA . LEU A 1 101 ? -24.575 -10.484 3.526 1.00 43.22 101 LEU A CA 1
ATOM 695 C C . LEU A 1 101 ? -25.382 -11.293 4.546 1.00 43.22 101 LEU A C 1
ATOM 697 O O . LEU A 1 101 ? -26.172 -10.704 5.276 1.00 43.22 101 LEU A O 1
ATOM 701 N N . PHE A 1 102 ? -25.185 -12.612 4.638 1.00 45.12 102 PHE A N 1
ATOM 702 C CA . PHE A 1 102 ? -25.849 -13.447 5.642 1.00 45.12 102 PHE A CA 1
ATOM 703 C C . PHE A 1 102 ? -25.267 -13.212 7.036 1.00 45.12 102 PHE A C 1
ATOM 705 O O . PHE A 1 102 ? -26.038 -13.065 7.977 1.00 45.12 102 PHE A O 1
ATOM 712 N N . GLY A 1 103 ? -23.944 -13.071 7.171 1.00 43.75 103 GLY A N 1
ATOM 713 C CA . GLY A 1 103 ? -23.306 -12.650 8.422 1.00 43.75 103 GLY A CA 1
ATOM 714 C C . GLY A 1 103 ? -23.773 -11.263 8.872 1.00 43.75 103 GLY A C 1
ATOM 715 O O . GLY A 1 103 ? -24.176 -11.090 10.021 1.00 43.75 103 GLY A O 1
ATOM 716 N N . TYR A 1 104 ? -23.829 -10.298 7.948 1.00 42.03 104 TYR A N 1
ATOM 717 C CA . TYR A 1 104 ? -24.300 -8.940 8.236 1.00 42.03 104 TYR A CA 1
ATOM 718 C C . TYR A 1 104 ? -25.805 -8.898 8.534 1.00 42.03 104 TYR A C 1
ATOM 720 O O . TYR A 1 104 ? -26.226 -8.245 9.480 1.00 42.03 104 TYR A O 1
ATOM 728 N N . SER A 1 105 ? -26.630 -9.640 7.787 1.00 41.78 105 SER A N 1
ATOM 729 C CA . SER A 1 105 ? -28.071 -9.774 8.039 1.00 41.78 105 SER A CA 1
ATOM 730 C C . SER A 1 105 ? -28.352 -10.514 9.343 1.00 41.78 105 SER A C 1
ATOM 732 O O . SER A 1 105 ? -29.332 -10.189 10.004 1.00 41.78 105 SER A O 1
ATOM 734 N N . ALA A 1 106 ? -27.560 -11.519 9.712 1.00 43.34 106 ALA A N 1
ATOM 735 C CA . ALA A 1 106 ? -27.716 -12.235 10.972 1.00 43.34 106 ALA A CA 1
ATOM 736 C C . ALA A 1 106 ? -27.340 -11.324 12.144 1.00 43.34 106 ALA A C 1
ATOM 738 O O . ALA A 1 106 ? -28.153 -11.155 13.046 1.00 43.34 106 ALA A O 1
ATOM 739 N N . ALA A 1 107 ? -26.192 -10.643 12.082 1.00 41.12 107 ALA A N 1
ATOM 740 C CA . ALA A 1 107 ? -25.782 -9.661 13.086 1.00 41.12 107 ALA A CA 1
ATOM 741 C C . ALA A 1 107 ? -26.785 -8.499 13.200 1.00 41.12 107 ALA A C 1
ATOM 743 O O . ALA A 1 107 ? -27.182 -8.121 14.301 1.00 41.12 107 ALA A O 1
ATOM 744 N N . PHE A 1 108 ? -27.276 -7.986 12.067 1.00 41.66 108 PHE A N 1
ATOM 745 C CA . PHE A 1 108 ? -28.281 -6.927 12.032 1.00 41.66 108 PHE A CA 1
ATOM 746 C C . PHE A 1 108 ? -29.644 -7.404 12.541 1.00 41.66 108 PHE A C 1
ATOM 748 O O . PHE A 1 108 ? -30.300 -6.656 13.249 1.00 41.66 108 PHE A O 1
ATOM 755 N N . ARG A 1 109 ? -30.075 -8.643 12.256 1.00 42.56 109 ARG A N 1
ATOM 756 C CA . ARG A 1 109 ? -31.330 -9.204 12.797 1.00 42.56 109 ARG A CA 1
ATOM 757 C C . ARG A 1 109 ? -31.230 -9.560 14.278 1.00 42.56 109 ARG A C 1
ATOM 759 O O . ARG A 1 109 ? -32.227 -9.419 14.973 1.00 42.56 109 ARG A O 1
ATOM 766 N N . VAL A 1 110 ? -30.059 -9.967 14.769 1.00 44.28 110 VAL A N 1
ATOM 767 C CA . VAL A 1 110 ? -29.778 -10.130 16.207 1.00 44.28 110 VAL A CA 1
ATOM 768 C C . VAL A 1 110 ? -29.862 -8.771 16.901 1.00 44.28 110 VAL A C 1
ATOM 770 O O . VAL A 1 110 ? -30.602 -8.627 17.872 1.00 44.28 110 VAL A O 1
ATOM 773 N N . ALA A 1 111 ? -29.217 -7.744 16.338 1.00 39.28 111 ALA A N 1
ATOM 774 C CA . ALA A 1 111 ? -29.331 -6.374 16.825 1.00 39.28 111 ALA A CA 1
ATOM 775 C C . ALA A 1 111 ? -30.782 -5.862 16.744 1.00 39.28 111 ALA A C 1
ATOM 777 O O . ALA A 1 111 ? -31.295 -5.321 17.713 1.00 39.28 111 ALA A O 1
ATOM 778 N N . GLN A 1 112 ? -31.498 -6.101 15.642 1.00 40.16 112 GLN A N 1
ATOM 779 C CA . GLN A 1 112 ? -32.892 -5.690 15.435 1.00 40.16 112 GLN A CA 1
ATOM 780 C C . GLN A 1 112 ? -33.872 -6.405 16.377 1.00 40.16 112 GLN A C 1
ATOM 782 O O . GLN A 1 112 ? -34.799 -5.778 16.887 1.00 40.16 112 GLN A O 1
ATOM 787 N N . ALA A 1 113 ? -33.657 -7.692 16.659 1.00 41.41 113 ALA A N 1
ATOM 788 C CA . ALA A 1 113 ? -34.434 -8.452 17.635 1.00 41.41 113 ALA A CA 1
ATOM 789 C C . ALA A 1 113 ? -34.206 -7.944 19.069 1.00 41.41 113 ALA A C 1
ATOM 791 O O . ALA A 1 113 ? -35.150 -7.928 19.858 1.00 41.41 113 ALA A O 1
ATOM 792 N N . GLN A 1 114 ? -32.997 -7.467 19.386 1.00 44.00 114 GLN A N 1
ATOM 793 C CA . GLN A 1 114 ? -32.716 -6.752 20.636 1.00 44.00 114 GLN A CA 1
ATOM 794 C C . GLN A 1 114 ? -33.277 -5.313 20.640 1.00 44.00 114 GLN A C 1
ATOM 796 O O . GLN A 1 114 ? -33.668 -4.808 21.691 1.00 44.00 114 GLN A O 1
ATOM 801 N N . LEU A 1 115 ? -33.383 -4.656 19.476 1.00 36.62 115 LEU A N 1
ATOM 802 C CA . LEU A 1 115 ? -33.920 -3.294 19.327 1.00 36.62 115 LEU A CA 1
ATOM 803 C C . LEU A 1 115 ? -35.454 -3.209 19.506 1.00 36.62 115 LEU A C 1
ATOM 805 O O . LEU A 1 115 ? -35.938 -2.145 19.897 1.00 36.62 115 LEU A O 1
ATOM 809 N N . LEU A 1 116 ? -36.203 -4.291 19.240 1.00 37.31 116 LEU A N 1
ATOM 810 C CA . LEU A 1 116 ? -37.683 -4.333 19.217 1.00 37.31 116 LEU A CA 1
ATOM 811 C C . LEU A 1 116 ? -38.341 -4.987 20.454 1.00 37.31 116 LEU A C 1
ATOM 813 O O . LEU A 1 116 ? -39.545 -5.235 20.460 1.00 37.31 116 LEU A O 1
ATOM 817 N N . SER A 1 117 ? -37.579 -5.285 21.506 1.00 37.16 117 SER A N 1
ATOM 818 C CA . SER A 1 117 ? -38.097 -5.926 22.722 1.00 37.16 117 SER A CA 1
ATOM 819 C C . SER A 1 117 ? -38.782 -4.924 23.667 1.00 37.16 117 SER A C 1
ATOM 821 O O . SER A 1 117 ? -38.115 -4.300 24.490 1.00 37.16 117 SER A O 1
ATOM 823 N N . THR A 1 118 ? -40.114 -4.833 23.615 1.00 31.83 118 THR A N 1
ATOM 824 C CA . THR A 1 118 ? -40.959 -4.334 24.719 1.00 31.83 118 THR A CA 1
ATOM 825 C C . THR A 1 118 ? -41.868 -5.461 25.235 1.00 31.83 118 THR A C 1
ATOM 827 O O . THR A 1 118 ? -42.664 -5.990 24.466 1.00 31.83 118 THR A O 1
ATOM 830 N N . SER A 1 119 ? -41.680 -5.808 26.518 1.00 39.53 119 SER A N 1
ATOM 831 C CA . SER A 1 119 ? -42.572 -6.482 27.495 1.00 39.53 119 SER A CA 1
ATOM 832 C C . SER A 1 119 ? -43.358 -7.768 27.140 1.00 39.53 119 SER A C 1
ATOM 834 O O . SER A 1 119 ? -44.270 -7.770 26.320 1.00 39.53 119 SER A O 1
ATOM 836 N N . GLY A 1 120 ? -43.111 -8.837 27.920 1.00 35.16 120 GLY A N 1
ATOM 837 C CA . GLY A 1 120 ? -44.016 -9.986 28.126 1.00 35.16 120 GLY A CA 1
ATOM 838 C C . GLY A 1 120 ? -43.313 -11.238 28.707 1.00 35.16 120 GLY A C 1
ATOM 839 O O . GLY A 1 120 ? -42.245 -11.587 28.201 1.00 35.16 120 GLY A O 1
ATOM 840 N N . PRO A 1 121 ? -43.857 -11.920 29.742 1.00 36.12 121 PRO A N 1
ATOM 841 C CA . PRO A 1 121 ? -43.211 -13.077 30.378 1.00 36.12 121 PRO A CA 1
ATOM 842 C C . PRO A 1 121 ? -43.362 -14.374 29.556 1.00 36.12 121 PRO A C 1
ATOM 844 O O . PRO A 1 121 ? -44.392 -14.611 28.925 1.00 36.12 121 PRO A O 1
ATOM 847 N N . LEU A 1 122 ? -42.322 -15.217 29.577 1.00 36.66 122 LEU A N 1
ATOM 848 C CA . LEU A 1 122 ? -42.203 -16.491 28.846 1.00 36.66 122 LEU A CA 1
ATOM 849 C C . LEU A 1 122 ? -42.520 -17.717 29.738 1.00 36.66 122 LEU A C 1
ATOM 851 O O . LEU A 1 122 ? -42.205 -17.688 30.928 1.00 36.66 122 LEU A O 1
ATOM 855 N N . PRO A 1 123 ? -43.070 -18.815 29.175 1.00 39.78 123 PRO A N 1
ATOM 856 C CA . PRO A 1 123 ? -43.229 -20.112 29.845 1.00 39.78 123 PRO A CA 1
ATOM 857 C C . PRO A 1 123 ? -41.960 -20.998 29.724 1.00 39.78 123 PRO A C 1
ATOM 859 O O . PRO A 1 123 ? -41.091 -20.710 28.896 1.00 39.78 123 PRO A O 1
ATOM 862 N N . PRO A 1 124 ? -41.826 -22.076 30.528 1.00 36.31 124 PRO A N 1
ATOM 863 C CA . PRO A 1 124 ? -40.575 -22.834 30.654 1.00 36.31 124 PRO A CA 1
ATOM 864 C C . PRO A 1 124 ? -40.314 -23.783 29.465 1.00 36.31 124 PRO A C 1
ATOM 866 O O . PRO A 1 124 ? -41.267 -24.342 28.914 1.00 36.31 124 PRO A O 1
ATOM 869 N N . PRO A 1 125 ? -39.042 -24.031 29.084 1.00 47.50 125 PRO A N 1
ATOM 870 C CA . PRO A 1 125 ? -38.713 -24.927 27.985 1.00 47.50 125 PRO A CA 1
ATOM 871 C C . PRO A 1 125 ? -38.450 -26.357 28.480 1.00 47.50 125 PRO A C 1
ATOM 873 O O . PRO A 1 125 ? -37.548 -26.593 29.275 1.00 47.50 125 PRO A O 1
ATOM 876 N N . ASN A 1 126 ? -39.195 -27.321 27.935 1.00 37.03 126 ASN A N 1
ATOM 877 C CA . ASN A 1 126 ? -38.843 -28.742 27.934 1.00 37.03 126 ASN A CA 1
ATOM 878 C C . ASN A 1 126 ? -38.834 -29.230 26.478 1.00 37.03 126 ASN A C 1
ATOM 880 O O . ASN A 1 126 ? -39.886 -29.603 25.967 1.00 37.03 126 ASN A O 1
ATOM 884 N N . LEU A 1 127 ? -37.673 -29.197 25.811 1.00 35.59 127 LEU A N 1
ATOM 885 C CA . LEU A 1 127 ? -37.277 -30.145 24.754 1.00 35.59 127 LEU A CA 1
ATOM 886 C C . LEU A 1 127 ? -35.829 -29.850 24.323 1.00 35.59 127 LEU A C 1
ATOM 888 O O . LEU A 1 127 ? -35.559 -28.861 23.642 1.00 35.59 127 LEU A O 1
ATOM 892 N N . GLU A 1 128 ? -34.891 -30.702 24.731 1.00 44.62 128 GLU A N 1
ATOM 893 C CA . GLU A 1 128 ? -33.469 -30.575 24.401 1.00 44.62 128 GLU A CA 1
ATOM 894 C C . GLU A 1 128 ? -33.073 -31.273 23.081 1.00 44.62 128 GLU A C 1
ATOM 896 O O . GLU A 1 128 ? -33.619 -32.300 22.677 1.00 44.62 128 GLU A O 1
ATOM 901 N N . ALA A 1 129 ? -32.031 -30.700 22.466 1.00 40.19 129 ALA A N 1
ATOM 902 C CA . ALA A 1 129 ? -30.938 -31.345 21.723 1.00 40.19 129 ALA A CA 1
ATOM 903 C C . ALA A 1 129 ? -31.065 -31.791 20.245 1.00 40.19 129 ALA A C 1
ATOM 905 O O . ALA A 1 129 ? -30.032 -32.114 19.664 1.00 40.19 129 ALA A O 1
ATOM 906 N N . ALA A 1 130 ? -32.208 -31.712 19.552 1.00 40.62 130 ALA A N 1
ATOM 907 C CA . ALA A 1 130 ? -32.263 -32.102 18.119 1.00 40.62 130 ALA A CA 1
ATOM 908 C C . ALA A 1 130 ? -32.355 -30.939 17.096 1.00 40.62 130 ALA A C 1
ATOM 910 O O . ALA A 1 130 ? -32.128 -31.140 15.902 1.00 40.62 130 ALA A O 1
ATOM 911 N N . GLY A 1 131 ? -32.667 -29.711 17.527 1.00 42.75 131 GLY A N 1
ATOM 912 C CA . GLY A 1 131 ? -33.085 -28.631 16.614 1.00 42.75 131 GLY A CA 1
ATOM 913 C C . GLY A 1 131 ? -31.974 -27.954 15.795 1.00 42.75 131 GLY A C 1
ATOM 914 O O . GLY A 1 131 ? -32.196 -27.590 14.641 1.00 42.75 131 GLY A O 1
ATOM 915 N N . GLY A 1 132 ? -30.768 -27.804 16.354 1.00 42.25 132 GLY A N 1
ATOM 916 C CA . GLY A 1 132 ? -29.691 -27.027 15.717 1.00 42.25 132 GLY A CA 1
ATOM 917 C C . GLY A 1 132 ? -29.143 -27.663 14.434 1.00 42.25 132 GLY A C 1
ATOM 918 O O . GLY A 1 132 ? -28.939 -26.976 13.432 1.00 42.25 132 GLY A O 1
ATOM 919 N N . LEU A 1 133 ? -28.972 -28.989 14.430 1.00 40.81 133 LEU A N 1
ATOM 920 C CA . LEU A 1 133 ? -28.468 -29.731 13.271 1.00 40.81 133 LEU A CA 1
ATOM 921 C C . LEU A 1 133 ? -29.520 -29.808 12.152 1.00 40.81 133 LEU A C 1
ATOM 923 O O . LEU A 1 133 ? -29.188 -29.670 10.978 1.00 40.81 133 LEU A O 1
ATOM 927 N N . VAL A 1 134 ? -30.800 -29.962 12.512 1.00 43.69 134 VAL A N 1
ATOM 928 C CA . VAL A 1 134 ? -31.916 -30.015 11.554 1.00 43.69 134 VAL A CA 1
ATOM 929 C C . VAL A 1 134 ? -32.117 -28.664 10.866 1.00 43.69 134 VAL A C 1
ATOM 931 O O . VAL A 1 134 ? -32.358 -28.635 9.659 1.00 43.69 134 VAL A O 1
ATOM 934 N N . LEU A 1 135 ? -31.953 -27.546 11.582 1.00 46.56 135 LEU A N 1
ATOM 935 C CA . LEU A 1 135 ? -32.039 -26.207 10.995 1.00 46.56 135 LEU A CA 1
ATOM 936 C C . LEU A 1 135 ? -30.879 -25.945 10.022 1.00 46.56 135 LEU A C 1
ATOM 938 O O . LEU A 1 135 ? -31.114 -25.483 8.907 1.00 46.56 135 LEU A O 1
ATOM 942 N N . LEU A 1 136 ? -29.647 -26.310 10.394 1.00 45.22 136 LEU A N 1
ATOM 943 C CA . LEU A 1 136 ? -28.474 -26.165 9.526 1.00 45.22 136 LEU A CA 1
ATOM 944 C C . LEU A 1 136 ? -28.592 -27.034 8.260 1.00 45.22 136 LEU A C 1
ATOM 946 O O . LEU A 1 136 ? -28.351 -26.552 7.155 1.00 45.22 136 LEU A O 1
ATOM 950 N N . VAL A 1 137 ? -29.034 -28.290 8.398 1.00 51.19 137 VAL A N 1
ATOM 951 C CA . VAL A 1 137 ? -29.264 -29.210 7.268 1.00 51.19 137 VAL A CA 1
ATOM 952 C C . VAL A 1 137 ? -30.419 -28.733 6.383 1.00 51.19 137 VAL A C 1
ATOM 954 O O . VAL A 1 137 ? -30.311 -28.804 5.161 1.00 51.19 137 VAL A O 1
ATOM 957 N N . SER A 1 138 ? -31.487 -28.178 6.961 1.00 46.31 138 SER A N 1
ATOM 958 C CA . SER A 1 138 ? -32.619 -27.626 6.200 1.00 46.31 138 SER A CA 1
ATOM 959 C C . SER A 1 138 ? -32.225 -26.366 5.427 1.00 46.31 138 SER A C 1
ATOM 961 O O . SER A 1 138 ? -32.598 -26.215 4.266 1.00 46.31 138 SER A O 1
ATOM 963 N N . ILE A 1 139 ? -31.408 -25.491 6.022 1.00 44.94 139 ILE A N 1
ATOM 964 C CA . ILE A 1 139 ? -30.883 -24.288 5.361 1.00 44.94 139 ILE A CA 1
ATOM 965 C C . ILE A 1 139 ? -29.920 -24.669 4.229 1.00 44.94 139 ILE A C 1
ATOM 967 O O . ILE A 1 139 ? -30.039 -24.141 3.124 1.00 44.94 139 ILE A O 1
ATOM 971 N N . LEU A 1 140 ? -29.023 -25.635 4.453 1.00 49.72 140 LEU A N 1
ATOM 972 C CA . LEU A 1 140 ? -28.115 -26.144 3.420 1.00 49.72 140 LEU A CA 1
ATOM 973 C C . LEU A 1 140 ? -28.864 -26.884 2.297 1.00 49.72 140 LEU A C 1
ATOM 975 O O . LEU A 1 140 ? -28.466 -26.788 1.137 1.00 49.72 140 LEU A O 1
ATOM 979 N N . ALA A 1 141 ? -29.975 -27.565 2.598 1.00 44.69 141 ALA A N 1
ATOM 980 C CA . ALA A 1 141 ? -30.842 -28.198 1.601 1.00 44.69 141 ALA A CA 1
ATOM 981 C C . ALA A 1 141 ? -31.618 -27.170 0.755 1.00 44.69 141 ALA A C 1
ATOM 983 O O . ALA A 1 141 ? -31.713 -27.328 -0.463 1.00 44.69 141 ALA A O 1
ATOM 984 N N . ILE A 1 142 ? -32.111 -26.087 1.368 1.00 46.53 142 ILE A N 1
ATOM 985 C CA . ILE A 1 142 ? -32.736 -24.958 0.655 1.00 46.53 142 ILE A CA 1
ATOM 986 C C . ILE A 1 142 ? -31.706 -24.265 -0.250 1.00 46.53 142 ILE A C 1
ATOM 988 O O . ILE A 1 142 ? -31.996 -23.978 -1.411 1.00 46.53 142 ILE A O 1
ATOM 992 N N . TYR A 1 143 ? -30.481 -24.065 0.244 1.00 39.94 143 TYR A N 1
ATOM 993 C CA . TYR A 1 143 ? -29.389 -23.455 -0.516 1.00 39.94 143 TYR A CA 1
ATOM 994 C C . TYR A 1 143 ? -28.935 -24.335 -1.692 1.00 39.94 143 TYR A C 1
ATOM 996 O O . TYR A 1 143 ? -28.757 -23.847 -2.808 1.00 39.94 143 TYR A O 1
ATOM 1004 N N . ARG A 1 144 ? -28.835 -25.656 -1.482 1.00 51.47 144 ARG A N 1
ATOM 1005 C CA . ARG A 1 144 ? -28.550 -26.636 -2.540 1.00 51.47 144 ARG A CA 1
ATOM 1006 C C . ARG A 1 144 ? -29.630 -26.628 -3.624 1.00 51.47 144 ARG A C 1
ATOM 1008 O O . ARG A 1 144 ? -29.276 -26.592 -4.796 1.00 51.47 144 ARG A O 1
ATOM 1015 N N . ASN A 1 145 ? -30.911 -26.584 -3.253 1.00 41.69 145 ASN A N 1
ATOM 1016 C CA . ASN A 1 145 ? -32.023 -26.538 -4.211 1.00 41.69 145 ASN A CA 1
ATOM 1017 C C . ASN A 1 145 ? -32.072 -25.229 -5.022 1.00 41.69 145 ASN A C 1
ATOM 1019 O O . ASN A 1 145 ? -32.430 -25.256 -6.198 1.00 41.69 145 ASN A O 1
ATOM 1023 N N . LEU A 1 146 ? -31.667 -24.097 -4.436 1.00 40.31 146 LEU A N 1
ATOM 1024 C CA . LEU A 1 146 ? -31.525 -22.823 -5.155 1.00 40.31 146 LEU A CA 1
ATOM 1025 C C . LEU A 1 146 ? -30.375 -22.860 -6.176 1.00 40.31 146 LEU A C 1
ATOM 1027 O O . LEU A 1 146 ? -30.515 -22.350 -7.292 1.00 40.31 146 LEU A O 1
ATOM 1031 N N . LEU A 1 147 ? -29.260 -23.505 -5.820 1.00 39.88 147 LEU A N 1
ATOM 1032 C CA . LEU A 1 147 ? -28.086 -23.651 -6.686 1.00 39.88 147 LEU A CA 1
ATOM 1033 C C . LEU A 1 147 ? -28.290 -24.661 -7.826 1.00 39.88 147 LEU A C 1
ATOM 1035 O O . LEU A 1 147 ? -27.701 -24.483 -8.890 1.00 39.88 147 LEU A O 1
ATOM 1039 N N . THR A 1 148 ? -29.138 -25.680 -7.649 1.00 43.44 148 THR A N 1
ATOM 1040 C CA . THR A 1 148 ? -29.409 -26.715 -8.666 1.00 43.44 148 THR A CA 1
ATOM 1041 C C . THR A 1 148 ? -30.542 -26.374 -9.639 1.00 43.44 148 THR A C 1
ATOM 1043 O O . THR A 1 148 ? -30.927 -27.230 -10.434 1.00 43.44 148 THR A O 1
ATOM 1046 N N . SER A 1 149 ? -31.085 -25.152 -9.606 1.00 40.59 149 SER A N 1
ATOM 1047 C CA . SER A 1 149 ? -32.078 -24.714 -10.598 1.00 40.59 149 SER A CA 1
ATOM 1048 C C . SER A 1 149 ? -31.485 -24.759 -12.013 1.00 40.59 149 SER A C 1
ATOM 1050 O O . SER A 1 149 ? -30.444 -24.155 -12.299 1.00 40.59 149 SER A O 1
ATOM 1052 N N . SER A 1 150 ? -32.145 -25.533 -12.881 1.00 45.50 150 SER A N 1
ATOM 1053 C CA . SER A 1 150 ? -31.715 -25.830 -14.249 1.00 45.50 150 SER A CA 1
ATOM 1054 C C . SER A 1 150 ? -31.560 -24.543 -15.074 1.00 45.50 150 SER A C 1
ATOM 1056 O O . SER A 1 150 ? -32.397 -23.643 -14.955 1.00 45.50 150 SER A O 1
ATOM 1058 N N . PRO A 1 151 ? -30.550 -24.441 -15.962 1.00 48.44 151 PRO A N 1
ATOM 1059 C CA . PRO A 1 151 ? -30.397 -23.313 -16.886 1.00 48.44 151 PRO A CA 1
ATOM 1060 C C . PRO A 1 151 ? -31.671 -23.003 -17.693 1.00 48.44 151 PRO A C 1
ATOM 1062 O O . PRO A 1 151 ? -31.916 -21.845 -18.018 1.00 48.44 151 PRO A O 1
ATOM 1065 N N . ALA A 1 152 ? -32.512 -24.015 -17.947 1.00 50.12 152 ALA A N 1
ATOM 1066 C CA . ALA A 1 152 ? -33.771 -23.875 -18.679 1.00 50.12 152 ALA A CA 1
ATOM 1067 C C . ALA A 1 152 ? -34.815 -23.006 -17.948 1.00 50.12 152 ALA A C 1
ATOM 1069 O O . ALA A 1 152 ? -35.503 -22.216 -18.588 1.00 50.12 152 ALA A O 1
ATOM 1070 N N . GLU A 1 153 ? -34.889 -23.070 -16.613 1.00 51.06 153 GLU A N 1
ATOM 1071 C CA . GLU A 1 153 ? -35.812 -22.227 -15.830 1.00 51.06 153 GLU A CA 1
ATOM 1072 C C . GLU A 1 153 ? -35.330 -20.768 -15.752 1.00 51.06 153 GLU A C 1
ATOM 1074 O O . GLU A 1 153 ? -36.133 -19.841 -15.635 1.00 51.06 153 GLU A O 1
ATOM 1079 N N . LYS A 1 154 ? -34.013 -20.541 -15.861 1.00 46.03 154 LYS A N 1
ATOM 1080 C CA . LYS A 1 154 ? -33.413 -19.195 -15.879 1.00 46.03 154 LYS A CA 1
ATOM 1081 C C . LYS A 1 154 ? -33.578 -18.500 -17.236 1.00 46.03 154 LYS A C 1
ATOM 1083 O O . LYS A 1 154 ? -33.731 -17.279 -17.271 1.00 46.03 154 LYS A O 1
ATOM 1088 N N . GLU A 1 155 ? -33.583 -19.261 -18.330 1.00 52.19 155 GLU A N 1
ATOM 1089 C CA . GLU A 1 155 ? -33.890 -18.777 -19.686 1.00 52.19 155 GLU A CA 1
ATOM 1090 C C . GLU A 1 155 ? -35.375 -18.401 -19.835 1.00 52.19 155 GLU A C 1
ATOM 1092 O O . GLU A 1 155 ? -35.686 -17.340 -20.376 1.00 52.19 155 GLU A O 1
ATOM 1097 N N . GLU A 1 156 ? -36.297 -19.185 -19.264 1.00 50.19 156 GLU A N 1
ATOM 1098 C CA . GLU A 1 156 ? -37.739 -18.886 -19.299 1.00 50.19 156 GLU A CA 1
ATOM 1099 C C . GLU A 1 156 ? -38.074 -17.583 -18.546 1.00 50.19 156 GLU A C 1
ATOM 1101 O O . GLU A 1 156 ? -38.859 -16.757 -19.020 1.00 50.19 156 GLU A O 1
ATOM 1106 N N . TYR A 1 157 ? -37.397 -17.328 -17.421 1.00 40.28 157 TYR A N 1
ATOM 1107 C CA . TYR A 1 157 ? -37.541 -16.080 -16.663 1.00 40.28 157 TYR A CA 1
ATOM 1108 C C . TYR A 1 157 ? -36.960 -14.858 -17.397 1.00 40.28 157 TYR A C 1
ATOM 1110 O O . TYR A 1 157 ? -37.518 -13.761 -17.308 1.00 40.28 157 TYR A O 1
ATOM 1118 N N . LYS A 1 158 ? -35.869 -15.033 -18.157 1.00 45.44 158 LYS A N 1
ATOM 1119 C CA . LYS A 1 158 ? -35.299 -13.981 -19.020 1.00 45.44 158 LYS A CA 1
ATOM 1120 C C . LYS A 1 158 ? -36.181 -13.683 -20.235 1.00 45.44 158 LYS A C 1
ATOM 1122 O O . LYS A 1 158 ? -36.298 -12.517 -20.606 1.00 45.44 158 LYS A O 1
ATOM 1127 N N . ALA A 1 159 ? -36.828 -14.695 -20.813 1.00 50.72 159 ALA A N 1
ATOM 1128 C CA . ALA A 1 159 ? -37.743 -14.541 -21.947 1.00 50.72 159 ALA A CA 1
ATOM 1129 C C . ALA A 1 159 ? -39.048 -13.811 -21.570 1.00 50.72 159 ALA A C 1
ATOM 1131 O O . ALA A 1 159 ? -39.622 -13.096 -22.390 1.00 50.72 159 ALA A O 1
ATOM 1132 N N . LEU A 1 160 ? -39.498 -13.944 -20.319 1.00 45.47 160 LEU A N 1
ATOM 1133 C CA . LEU A 1 160 ? -40.663 -13.225 -19.788 1.00 45.47 160 LEU A CA 1
ATOM 1134 C C . LEU A 1 160 ? -40.364 -11.763 -19.416 1.00 45.47 160 LEU A C 1
ATOM 1136 O O . LEU A 1 160 ? -41.267 -10.931 -19.466 1.00 45.47 160 LEU A O 1
ATOM 1140 N N . ALA A 1 161 ? -39.116 -11.437 -19.071 1.00 44.59 161 ALA A N 1
ATOM 1141 C CA . ALA A 1 161 ? -38.714 -10.090 -18.662 1.00 44.59 161 ALA A CA 1
ATOM 1142 C C . ALA A 1 161 ? -38.321 -9.162 -19.833 1.00 44.59 161 ALA A C 1
ATOM 1144 O O . ALA A 1 161 ? -38.205 -7.955 -19.633 1.00 44.59 161 ALA A O 1
ATOM 1145 N N . SER A 1 162 ? -38.116 -9.694 -21.044 1.00 36.94 162 SER A N 1
ATOM 1146 C CA . SER A 1 162 ? -37.557 -8.956 -22.189 1.00 36.94 162 SER A CA 1
ATOM 1147 C C . SER A 1 162 ? -38.569 -8.488 -23.243 1.00 36.94 162 SER A C 1
ATOM 1149 O O . SER A 1 162 ? -38.158 -8.071 -24.323 1.00 36.94 162 SER A O 1
ATOM 1151 N N . ARG A 1 163 ? -39.880 -8.492 -22.963 1.00 37.84 163 ARG A N 1
ATOM 1152 C CA . ARG A 1 163 ? -40.874 -7.855 -23.849 1.00 37.84 163 ARG A CA 1
ATOM 1153 C C . ARG A 1 163 ? -41.156 -6.410 -23.413 1.00 37.84 163 ARG A C 1
ATOM 1155 O O . ARG A 1 163 ? -41.923 -6.224 -22.468 1.00 37.84 163 ARG A O 1
ATOM 1162 N N . PRO A 1 164 ? -40.583 -5.383 -24.072 1.00 39.38 164 PRO A N 1
ATOM 1163 C CA . PRO A 1 164 ? -41.053 -4.018 -23.903 1.00 39.38 164 PRO A CA 1
ATOM 1164 C C . PRO A 1 164 ? -42.416 -3.868 -24.590 1.00 39.38 164 PRO A C 1
ATOM 1166 O O . PRO A 1 164 ? -42.652 -4.410 -25.669 1.00 39.38 164 PRO A O 1
ATOM 1169 N N . GLY A 1 165 ? -43.328 -3.163 -23.925 1.00 46.72 165 GLY A N 1
ATOM 1170 C CA . GLY A 1 165 ? -44.619 -2.799 -24.486 1.00 46.72 165 GLY A CA 1
ATOM 1171 C C . GLY A 1 165 ? -44.444 -1.743 -25.569 1.00 46.72 165 GLY A C 1
ATOM 1172 O O . GLY A 1 165 ? -44.170 -0.588 -25.260 1.00 46.72 165 GLY A O 1
ATOM 1173 N N . GLU A 1 166 ? -44.647 -2.146 -26.815 1.00 35.25 166 GLU A N 1
ATOM 1174 C CA . GLU A 1 166 ? -44.899 -1.247 -27.933 1.00 35.25 166 GLU A CA 1
ATOM 1175 C C . GLU A 1 166 ? -46.275 -1.632 -28.481 1.00 35.25 166 GLU A C 1
ATOM 1177 O O . GLU A 1 166 ? -46.486 -2.725 -29.010 1.00 35.25 166 GLU A O 1
ATOM 1182 N N . ALA A 1 167 ? -47.257 -0.787 -28.177 1.00 42.38 167 ALA A N 1
ATOM 1183 C CA . ALA A 1 167 ? -48.629 -0.948 -28.613 1.00 42.38 167 ALA A CA 1
ATOM 1184 C C . ALA A 1 167 ? -48.779 -0.248 -29.962 1.00 42.38 167 ALA A C 1
ATOM 1186 O O . ALA A 1 167 ? -48.986 0.962 -29.991 1.00 42.38 167 ALA A O 1
ATOM 1187 N N . ASP A 1 168 ? -48.709 -1.016 -31.047 1.00 35.88 168 ASP A N 1
ATOM 1188 C CA . ASP A 1 168 ? -49.240 -0.588 -32.336 1.00 35.88 168 ASP A CA 1
ATOM 1189 C C . ASP A 1 168 ? -50.569 -1.288 -32.613 1.00 35.88 168 ASP A C 1
ATOM 1191 O O . ASP A 1 168 ? -50.734 -2.503 -32.475 1.00 35.88 168 ASP A O 1
ATOM 1195 N N . ALA A 1 169 ? -51.550 -0.455 -32.944 1.00 46.84 169 ALA A N 1
ATOM 1196 C CA . ALA A 1 169 ? -52.919 -0.827 -33.220 1.00 46.84 169 ALA A CA 1
ATOM 1197 C C . ALA A 1 169 ? -53.021 -1.478 -34.603 1.00 46.84 169 ALA A C 1
ATOM 1199 O O . ALA A 1 169 ? -52.845 -0.821 -35.626 1.00 46.84 169 ALA A O 1
ATOM 1200 N N . GLY A 1 170 ? -53.384 -2.756 -34.637 1.00 39.88 170 GLY A N 1
ATOM 1201 C CA . GLY A 1 170 ? -53.727 -3.432 -35.878 1.00 39.88 170 GLY A CA 1
ATOM 1202 C C . GLY A 1 170 ? -54.128 -4.879 -35.649 1.00 39.88 170 GLY A C 1
ATOM 1203 O O . GLY A 1 170 ? -53.313 -5.689 -35.240 1.00 39.88 170 GLY A O 1
ATOM 1204 N N . GLU A 1 171 ? -55.381 -5.177 -35.981 1.00 36.03 171 GLU A N 1
ATOM 1205 C CA . GLU A 1 171 ? -55.905 -6.522 -36.237 1.00 36.03 171 GLU A CA 1
ATOM 1206 C C . GLU A 1 171 ? -56.354 -7.348 -35.017 1.00 36.03 171 GLU A C 1
ATOM 1208 O O . GLU A 1 171 ? -55.675 -8.200 -34.449 1.00 36.03 171 GLU A O 1
ATOM 1213 N N . ALA A 1 172 ? -57.618 -7.111 -34.661 1.00 45.31 172 ALA A N 1
ATOM 1214 C CA . ALA A 1 172 ? -58.439 -8.055 -33.928 1.00 45.31 172 ALA A CA 1
ATOM 1215 C C . ALA A 1 172 ? -58.689 -9.313 -34.776 1.00 45.31 172 ALA A C 1
ATOM 1217 O O . ALA A 1 172 ? -59.172 -9.213 -35.901 1.00 45.31 172 ALA A O 1
ATOM 1218 N N . THR A 1 173 ? -58.452 -10.496 -34.209 1.00 48.69 173 THR A N 1
ATOM 1219 C CA . THR A 1 173 ? -59.461 -11.551 -33.963 1.00 48.69 173 THR A CA 1
ATOM 1220 C C . THR A 1 173 ? -58.773 -12.884 -33.643 1.00 48.69 173 THR A C 1
ATOM 1222 O O . THR A 1 173 ? -57.846 -13.286 -34.334 1.00 48.69 173 THR A O 1
ATOM 1225 N N . LYS A 1 174 ? -59.317 -13.590 -32.634 1.00 42.97 174 LYS A N 1
ATOM 1226 C CA . LYS A 1 174 ? -58.829 -14.810 -31.938 1.00 42.97 174 LYS A CA 1
ATOM 1227 C C . LYS A 1 174 ? -57.929 -14.482 -30.738 1.00 42.97 174 LYS A C 1
ATOM 1229 O O . LYS A 1 174 ? -56.929 -13.808 -30.891 1.00 42.97 174 LYS A O 1
ATOM 1234 N N . THR A 1 175 ? -58.216 -14.875 -29.502 1.00 50.91 175 THR A N 1
ATOM 1235 C CA . THR A 1 175 ? -59.215 -15.804 -28.954 1.00 50.91 175 THR A CA 1
ATOM 1236 C C . THR A 1 175 ? -59.450 -15.393 -27.498 1.00 50.91 175 THR A C 1
ATOM 1238 O O . THR A 1 175 ? -58.530 -15.432 -26.685 1.00 50.91 175 THR A O 1
ATOM 1241 N N . SER A 1 176 ? -60.683 -14.998 -27.156 1.00 56.44 176 SER A N 1
ATOM 1242 C CA . SER A 1 176 ? -61.095 -14.622 -25.787 1.00 56.44 176 SER A CA 1
ATOM 1243 C C . SER A 1 176 ? -60.847 -15.734 -24.753 1.00 56.44 176 SER A C 1
ATOM 1245 O O . SER A 1 176 ? -60.782 -15.467 -23.552 1.00 56.44 176 SER A O 1
ATOM 1247 N N . ASP A 1 177 ? -60.689 -16.975 -25.207 1.00 60.22 177 ASP A N 1
ATOM 1248 C CA . ASP A 1 177 ? -60.528 -18.139 -24.341 1.00 60.22 177 ASP A CA 1
ATOM 1249 C C . ASP A 1 177 ? -59.090 -18.315 -23.822 1.00 60.22 177 ASP A C 1
ATOM 1251 O O . ASP A 1 177 ? -58.895 -18.805 -22.710 1.00 60.22 177 ASP A O 1
ATOM 1255 N N . GLU A 1 178 ? -58.070 -17.836 -24.545 1.00 65.44 178 GLU A N 1
ATOM 1256 C CA . GLU A 1 178 ? -56.673 -17.930 -24.089 1.00 65.44 178 GLU A CA 1
ATOM 1257 C C . GLU A 1 178 ? -56.352 -16.905 -22.998 1.00 65.44 178 GLU A C 1
ATOM 1259 O O . GLU A 1 178 ? -55.697 -17.236 -22.008 1.00 65.44 178 GLU A O 1
ATOM 1264 N N . ALA A 1 179 ? -56.886 -15.685 -23.110 1.00 65.06 179 ALA A N 1
ATOM 1265 C CA . ALA A 1 179 ? -56.744 -14.668 -22.068 1.00 65.06 179 ALA A CA 1
ATOM 1266 C C . ALA A 1 179 ? -57.408 -15.113 -20.752 1.00 65.06 179 ALA A C 1
ATOM 1268 O O . ALA A 1 179 ? -56.863 -14.900 -19.664 1.00 65.06 179 ALA A O 1
ATOM 1269 N N . LYS A 1 180 ? -58.550 -15.808 -20.848 1.00 75.31 180 LYS A N 1
ATOM 1270 C CA . LYS A 1 180 ? -59.242 -16.373 -19.687 1.00 75.31 180 LYS A CA 1
ATOM 1271 C C . LYS A 1 180 ? -58.457 -17.533 -19.066 1.00 75.31 180 LYS A C 1
ATOM 1273 O O . LYS A 1 180 ? -58.278 -17.550 -17.851 1.00 75.31 180 LYS A O 1
ATOM 1278 N N . ALA A 1 181 ? -57.889 -18.425 -19.880 1.00 73.88 181 ALA A N 1
ATOM 1279 C CA . ALA A 1 181 ? -57.067 -19.536 -19.397 1.00 73.88 181 ALA A CA 1
ATOM 1280 C C . ALA A 1 181 ? -55.760 -19.077 -18.717 1.00 73.88 181 ALA A C 1
ATOM 1282 O O . ALA A 1 181 ? -55.328 -19.674 -17.727 1.00 73.88 181 ALA A O 1
ATOM 1283 N N . VAL A 1 182 ? -55.130 -18.003 -19.209 1.00 75.00 182 VAL A N 1
ATOM 1284 C CA . VAL A 1 182 ? -53.933 -17.413 -18.580 1.00 75.00 182 VAL A CA 1
ATOM 1285 C C . VAL A 1 182 ? -54.289 -16.733 -17.254 1.00 75.00 182 VAL A C 1
ATOM 1287 O O . VAL A 1 182 ? -53.579 -16.923 -16.264 1.00 75.00 182 VAL A O 1
ATOM 1290 N N . SER A 1 183 ? -55.417 -16.019 -17.202 1.00 76.69 183 SER A N 1
ATOM 1291 C CA . SER A 1 183 ? -55.926 -15.381 -15.980 1.00 76.69 183 SER A CA 1
ATOM 1292 C C . SER A 1 183 ? -56.295 -16.407 -14.900 1.00 76.69 183 SER A C 1
ATOM 1294 O O . SER A 1 183 ? -55.879 -16.276 -13.748 1.00 76.69 183 SER A O 1
ATOM 1296 N N . GLU A 1 184 ? -56.973 -17.496 -15.271 1.00 82.50 184 GLU A N 1
ATOM 1297 C CA . GLU A 1 184 ? -57.331 -18.576 -14.342 1.00 82.50 184 GLU A CA 1
ATOM 1298 C C . GLU A 1 184 ? -56.100 -19.351 -13.846 1.00 82.50 184 GLU A C 1
ATOM 1300 O O . GLU A 1 184 ? -56.017 -19.683 -12.661 1.00 82.50 184 GLU A O 1
ATOM 1305 N N . ARG A 1 185 ? -55.079 -19.569 -14.692 1.00 81.56 185 ARG A N 1
ATOM 1306 C CA . ARG A 1 185 ? -53.801 -20.168 -14.254 1.00 81.56 185 ARG A CA 1
ATOM 1307 C C . ARG A 1 185 ? -53.014 -19.246 -13.325 1.00 81.56 185 ARG A C 1
ATOM 1309 O O . ARG A 1 185 ? -52.401 -19.737 -12.374 1.00 81.56 185 ARG A O 1
ATOM 1316 N N . ALA A 1 186 ? -53.036 -17.936 -13.561 1.00 70.94 186 ALA A N 1
ATOM 1317 C CA . ALA A 1 186 ? -52.412 -16.956 -12.675 1.00 70.94 186 ALA A CA 1
ATOM 1318 C C . ALA A 1 186 ? -53.135 -16.885 -11.319 1.00 70.94 186 ALA A C 1
ATOM 1320 O O . ALA A 1 186 ? -52.480 -16.895 -10.275 1.00 70.94 186 ALA A O 1
ATOM 1321 N N . ALA A 1 187 ? -54.471 -16.910 -11.320 1.00 74.19 187 ALA A N 1
ATOM 1322 C CA . ALA A 1 187 ? -55.290 -16.944 -10.110 1.00 74.19 187 ALA A CA 1
ATOM 1323 C C . ALA A 1 187 ? -55.097 -18.246 -9.314 1.00 74.19 187 ALA A C 1
ATOM 1325 O O . ALA A 1 187 ? -54.923 -18.198 -8.099 1.00 74.19 187 ALA A O 1
ATOM 1326 N N . ALA A 1 188 ? -55.024 -19.401 -9.984 1.00 76.56 188 ALA A N 1
ATOM 1327 C CA . ALA A 1 188 ? -54.755 -20.686 -9.338 1.00 76.56 188 ALA A CA 1
ATOM 1328 C C . ALA A 1 188 ? -53.339 -20.760 -8.739 1.00 76.56 188 ALA A C 1
ATOM 1330 O O . ALA A 1 188 ? -53.152 -21.322 -7.657 1.00 76.56 188 ALA A O 1
ATOM 1331 N N . ARG A 1 189 ? -52.333 -20.160 -9.397 1.00 76.25 189 ARG A N 1
ATOM 1332 C CA . ARG A 1 189 ? -50.972 -20.045 -8.842 1.00 76.25 189 ARG A CA 1
ATOM 1333 C C . ARG A 1 189 ? -50.929 -19.101 -7.640 1.00 76.25 189 ARG A C 1
ATOM 1335 O O . ARG A 1 189 ? -50.297 -19.462 -6.652 1.00 76.25 189 ARG A O 1
ATOM 1342 N N . ARG A 1 190 ? -51.646 -17.970 -7.677 1.00 67.75 190 ARG A N 1
ATOM 1343 C CA . ARG A 1 190 ? -51.808 -17.067 -6.520 1.00 67.75 190 ARG A CA 1
ATOM 1344 C C . ARG A 1 190 ? -52.494 -17.761 -5.350 1.00 67.75 190 ARG A C 1
ATOM 1346 O O . ARG A 1 190 ? -51.932 -17.779 -4.269 1.00 67.75 190 ARG A O 1
ATOM 1353 N N . ALA A 1 191 ? -53.612 -18.445 -5.585 1.00 72.88 191 ALA A N 1
ATOM 1354 C CA . ALA A 1 191 ? -54.323 -19.184 -4.543 1.00 72.88 191 ALA A CA 1
ATOM 1355 C C . ALA A 1 191 ? -53.473 -20.315 -3.935 1.00 72.88 191 ALA A C 1
ATOM 1357 O O . ALA A 1 191 ? -53.541 -20.567 -2.734 1.00 72.88 191 ALA A O 1
ATOM 1358 N N . LYS A 1 192 ? -52.630 -20.983 -4.736 1.00 75.62 192 LYS A N 1
ATOM 1359 C CA . LYS A 1 192 ? -51.671 -21.978 -4.232 1.00 75.62 192 LYS A CA 1
ATOM 1360 C C . LYS A 1 192 ? -50.564 -21.328 -3.396 1.00 75.62 192 LYS A C 1
ATOM 1362 O O . LYS A 1 192 ? -50.190 -21.892 -2.373 1.00 75.62 192 LYS A O 1
ATOM 1367 N N . TYR A 1 193 ? -50.075 -20.156 -3.799 1.00 56.75 193 TYR A N 1
ATOM 1368 C CA . TYR A 1 193 ? -49.067 -19.400 -3.054 1.00 56.75 193 TYR A CA 1
ATOM 1369 C C . TYR A 1 193 ? -49.629 -18.856 -1.736 1.00 56.75 193 TYR A C 1
ATOM 1371 O O . TYR A 1 193 ? -49.015 -19.053 -0.694 1.00 56.75 193 TYR A O 1
ATOM 1379 N N . ASP A 1 194 ? -50.836 -18.291 -1.756 1.00 61.94 194 ASP A N 1
ATOM 1380 C CA . ASP A 1 194 ? -51.528 -17.786 -0.568 1.00 61.94 194 ASP A CA 1
ATOM 1381 C C . ASP A 1 194 ? -51.871 -18.922 0.400 1.00 61.94 194 ASP A C 1
ATOM 1383 O O . ASP A 1 194 ? -51.737 -18.757 1.610 1.00 61.94 194 ASP A O 1
ATOM 1387 N N . LYS A 1 195 ? -52.221 -20.114 -0.103 1.00 63.75 195 LYS A N 1
ATOM 1388 C CA . LYS A 1 195 ? -52.448 -21.308 0.728 1.00 63.75 195 LYS A CA 1
ATOM 1389 C C . LYS A 1 195 ? -51.162 -21.827 1.379 1.00 63.75 195 LYS A C 1
ATOM 1391 O O . LYS A 1 195 ? -51.189 -22.214 2.541 1.00 63.75 195 LYS A O 1
ATOM 1396 N N . ILE A 1 196 ? -50.031 -21.795 0.671 1.00 62.25 196 ILE A N 1
ATOM 1397 C CA . ILE A 1 196 ? -48.711 -22.136 1.234 1.00 62.25 196 ILE A CA 1
ATOM 1398 C C . ILE A 1 196 ? -48.289 -21.082 2.268 1.00 62.25 196 ILE A C 1
ATOM 1400 O O . ILE A 1 196 ? -47.824 -21.427 3.350 1.00 62.25 196 ILE A O 1
ATOM 1404 N N . HIS A 1 197 ? -48.519 -19.802 1.979 1.00 50.38 197 HIS A N 1
ATOM 1405 C CA . HIS A 1 197 ? -48.164 -18.693 2.860 1.00 50.38 197 HIS A CA 1
ATOM 1406 C C . HIS A 1 197 ? -49.044 -18.630 4.120 1.00 50.38 197 HIS A C 1
ATOM 1408 O O . HIS A 1 197 ? -48.568 -18.209 5.167 1.00 50.38 197 HIS A O 1
ATOM 1414 N N . THR A 1 198 ? -50.303 -19.072 4.058 1.00 55.94 198 THR A N 1
ATOM 1415 C CA . THR A 1 198 ? -51.213 -19.112 5.221 1.00 55.94 198 THR A CA 1
ATOM 1416 C C . THR A 1 198 ? -51.115 -20.406 6.029 1.00 55.94 198 THR A C 1
ATOM 1418 O O . THR A 1 198 ? -51.314 -20.362 7.239 1.00 55.94 198 THR A O 1
ATOM 1421 N N . GLN A 1 199 ? -50.758 -21.544 5.418 1.00 56.66 199 GLN A N 1
ATOM 1422 C CA . GLN A 1 199 ? -50.591 -22.813 6.147 1.00 56.66 199 GLN A CA 1
ATOM 1423 C C . GLN A 1 199 ? -49.206 -22.992 6.788 1.00 56.66 199 GLN A C 1
ATOM 1425 O O . GLN A 1 199 ? -49.090 -23.772 7.727 1.00 56.66 199 GLN A O 1
ATOM 1430 N N . ILE A 1 200 ? -48.168 -22.283 6.324 1.00 50.94 200 ILE A N 1
ATOM 1431 C CA . ILE A 1 200 ? -46.795 -22.425 6.851 1.00 50.94 200 ILE A CA 1
ATOM 1432 C C . ILE A 1 200 ? -46.431 -21.335 7.883 1.00 50.94 200 ILE A C 1
ATOM 1434 O O . ILE A 1 200 ? -45.536 -21.549 8.695 1.00 50.94 200 ILE A O 1
ATOM 1438 N N . LEU A 1 201 ? -47.131 -20.191 7.915 1.00 44.06 201 LEU A N 1
ATOM 1439 C CA . LEU A 1 201 ? -46.830 -19.067 8.822 1.00 44.06 201 LEU A CA 1
ATOM 1440 C C . LEU A 1 201 ? -47.709 -18.850 10.087 1.00 44.06 201 LEU A C 1
ATOM 1442 O O . LEU A 1 201 ? -47.607 -17.753 10.641 1.00 44.06 201 LEU A O 1
ATOM 1446 N N . PRO A 1 202 ? -48.510 -19.791 10.641 1.00 44.94 202 PRO A N 1
ATOM 1447 C CA . PRO A 1 202 ? -49.204 -19.495 11.903 1.00 44.94 202 PRO A CA 1
ATOM 1448 C C . PRO A 1 202 ? -48.286 -19.330 13.133 1.00 44.94 202 PRO A C 1
ATOM 1450 O O . PRO A 1 202 ? -48.691 -18.665 14.076 1.00 44.94 202 PRO A O 1
ATOM 1453 N N . ASP A 1 203 ? -47.044 -19.836 13.117 1.00 51.09 203 ASP A N 1
ATOM 1454 C CA . ASP A 1 203 ? -46.134 -19.815 14.283 1.00 51.09 203 ASP A CA 1
ATOM 1455 C C . ASP A 1 203 ? -44.856 -18.981 14.065 1.00 51.09 203 ASP A C 1
ATOM 1457 O O . ASP A 1 203 ? -43.761 -19.330 14.516 1.00 51.09 203 ASP A O 1
ATOM 1461 N N . ALA A 1 204 ? -44.955 -17.832 13.387 1.00 51.31 204 ALA A N 1
ATOM 1462 C CA . ALA A 1 204 ? -43.818 -16.910 13.255 1.00 51.31 204 ALA A CA 1
ATOM 1463 C C . ALA A 1 204 ? -43.293 -16.413 14.623 1.00 51.31 204 ALA A C 1
ATOM 1465 O O . ALA A 1 204 ? -42.096 -16.166 14.777 1.00 51.31 204 ALA A O 1
ATOM 1466 N N . SER A 1 205 ? -44.166 -16.323 15.634 1.00 62.44 205 SER A N 1
ATOM 1467 C CA . SER A 1 205 ? -43.799 -16.024 17.025 1.00 62.44 205 SER A CA 1
ATOM 1468 C C . SER A 1 205 ? -43.032 -17.176 17.685 1.00 62.44 205 SER A C 1
ATOM 1470 O O . SER A 1 205 ? -42.040 -16.926 18.370 1.00 62.44 205 SER A O 1
ATOM 1472 N N . GLY A 1 206 ? -43.427 -18.427 17.426 1.00 72.00 206 GLY A N 1
ATOM 1473 C CA . GLY A 1 206 ? -42.739 -19.630 17.899 1.00 72.00 206 GLY A CA 1
ATOM 1474 C C . GLY A 1 206 ? -41.354 -19.793 17.273 1.00 72.00 206 GLY A C 1
ATOM 1475 O O . GLY A 1 206 ? -40.382 -20.043 17.984 1.00 72.00 206 GLY A O 1
ATOM 1476 N N . LEU A 1 207 ? -41.225 -19.550 15.964 1.00 65.56 207 LEU A N 1
ATOM 1477 C CA . LEU A 1 207 ? -39.929 -19.544 15.281 1.00 65.56 207 LEU A CA 1
ATOM 1478 C C . LEU A 1 207 ? -39.036 -18.403 15.785 1.00 65.56 207 LEU A C 1
ATOM 1480 O O . LEU A 1 207 ? -37.855 -18.625 16.023 1.00 65.56 207 LEU A O 1
ATOM 1484 N N . ALA A 1 208 ? -39.581 -17.201 15.998 1.00 62.47 208 ALA A N 1
ATOM 1485 C CA . ALA A 1 208 ? -38.820 -16.083 16.552 1.00 62.47 208 ALA A CA 1
ATOM 1486 C C . ALA A 1 208 ? -38.353 -16.355 17.992 1.00 62.47 208 ALA A C 1
ATOM 1488 O O . ALA A 1 208 ? -37.211 -16.043 18.322 1.00 62.47 208 ALA A O 1
ATOM 1489 N N . ALA A 1 209 ? -39.194 -16.965 18.833 1.00 70.75 209 ALA A N 1
ATOM 1490 C CA . ALA A 1 209 ? -38.830 -17.373 20.190 1.00 70.75 209 ALA A CA 1
ATOM 1491 C C . ALA A 1 209 ? -37.792 -18.506 20.188 1.00 70.75 209 ALA A C 1
ATOM 1493 O O . ALA A 1 209 ? -36.826 -18.445 20.943 1.00 70.75 209 ALA A O 1
ATOM 1494 N N . CYS A 1 210 ? -37.934 -19.490 19.296 1.00 71.81 210 CYS A N 1
ATOM 1495 C CA . CYS A 1 210 ? -36.976 -20.581 19.130 1.00 71.81 210 CYS A CA 1
ATOM 1496 C C . CYS A 1 210 ? -35.624 -20.074 18.615 1.00 71.81 210 CYS A C 1
ATOM 1498 O O . CYS A 1 210 ? -34.594 -20.409 19.189 1.00 71.81 210 CYS A O 1
ATOM 1500 N N . VAL A 1 211 ? -35.613 -19.204 17.599 1.00 70.12 211 VAL A N 1
ATOM 1501 C CA . VAL A 1 211 ? -34.398 -18.546 17.093 1.00 70.12 211 VAL A CA 1
ATOM 1502 C C . VAL A 1 211 ? -33.765 -17.691 18.186 1.00 70.12 211 VAL A C 1
ATOM 1504 O O . VAL A 1 211 ? -32.554 -17.734 18.347 1.00 70.12 211 VAL A O 1
ATOM 1507 N N . ARG A 1 212 ? -34.558 -16.977 18.994 1.00 71.69 212 ARG A N 1
ATOM 1508 C CA . ARG A 1 212 ? -34.057 -16.203 20.140 1.00 71.69 212 ARG A CA 1
ATOM 1509 C C . ARG A 1 212 ? -33.442 -17.100 21.221 1.00 71.69 212 ARG A C 1
ATOM 1511 O O . ARG A 1 212 ? -32.374 -16.775 21.723 1.00 71.69 212 ARG A O 1
ATOM 1518 N N . ALA A 1 213 ? -34.068 -18.234 21.538 1.00 77.00 213 ALA A N 1
ATOM 1519 C CA . ALA A 1 213 ? -33.545 -19.210 22.495 1.00 77.00 213 ALA A CA 1
ATOM 1520 C C . ALA A 1 213 ? -32.267 -19.898 21.983 1.00 77.00 213 ALA A C 1
ATOM 1522 O O . ALA A 1 213 ? -31.317 -20.072 22.740 1.00 77.00 213 ALA A O 1
ATOM 1523 N N . LEU A 1 214 ? -32.210 -20.232 20.689 1.00 73.88 214 LEU A N 1
ATOM 1524 C CA . LEU A 1 214 ? -31.015 -20.770 20.032 1.00 73.88 214 LEU A CA 1
ATOM 1525 C C . LEU A 1 214 ? -29.874 -19.753 20.014 1.00 73.88 214 LEU A C 1
ATOM 1527 O O . LEU A 1 214 ? -28.750 -20.110 20.348 1.00 73.88 214 LEU A O 1
ATOM 1531 N N . LEU A 1 215 ? -30.168 -18.496 19.672 1.00 73.38 215 LEU A N 1
ATOM 1532 C CA . LEU A 1 215 ? -29.188 -17.411 19.658 1.00 73.38 215 LEU A CA 1
ATOM 1533 C C . LEU A 1 215 ? -28.634 -17.111 21.053 1.00 73.38 215 LEU A C 1
ATOM 1535 O O . LEU A 1 215 ? -27.486 -16.714 21.140 1.00 73.38 215 LEU A O 1
ATOM 1539 N N . HIS A 1 216 ? -29.406 -17.331 22.122 1.00 77.38 216 HIS A N 1
ATOM 1540 C CA . HIS A 1 216 ? -28.941 -17.167 23.505 1.00 77.38 216 HIS A CA 1
ATOM 1541 C C . HIS A 1 216 ? -28.306 -18.423 24.117 1.00 77.38 216 HIS A C 1
ATOM 1543 O O . HIS A 1 216 ? -27.859 -18.382 25.261 1.00 77.38 216 HIS A O 1
ATOM 1549 N N . SER A 1 217 ? -28.244 -19.544 23.394 1.00 86.56 217 SER A N 1
ATOM 1550 C CA . SER A 1 217 ? -27.595 -20.746 23.913 1.00 86.56 217 SER A CA 1
ATOM 1551 C C . SER A 1 217 ? -26.079 -20.549 23.980 1.00 86.56 217 SER A C 1
ATOM 1553 O O . SER A 1 217 ? -25.432 -20.277 22.967 1.00 86.56 217 SER A O 1
ATOM 1555 N N . GLU A 1 218 ? -25.486 -20.770 25.155 1.00 85.88 218 GLU A N 1
ATOM 1556 C CA . GLU A 1 218 ? -24.030 -20.727 25.361 1.00 85.88 218 GLU A CA 1
ATOM 1557 C C . GLU A 1 218 ? -23.283 -21.676 24.398 1.00 85.88 218 GLU A C 1
ATOM 1559 O O . GLU A 1 218 ? -22.205 -21.360 23.890 1.00 85.88 218 GLU A O 1
ATOM 1564 N N . HIS A 1 219 ? -23.894 -22.821 24.068 1.00 88.12 219 HIS A N 1
ATOM 1565 C CA . HIS A 1 219 ? -23.360 -23.767 23.087 1.00 88.12 219 HIS A CA 1
ATOM 1566 C C . HIS A 1 219 ? -23.349 -23.204 21.664 1.00 88.12 219 HIS A C 1
ATOM 1568 O O . HIS A 1 219 ? -22.419 -23.490 20.908 1.00 88.12 219 HIS A O 1
ATOM 1574 N N . PHE A 1 220 ? -24.353 -22.405 21.292 1.00 88.00 220 PHE A N 1
ATOM 1575 C CA . PHE A 1 220 ? -24.409 -21.771 19.977 1.00 88.00 220 PHE A CA 1
ATOM 1576 C C . PHE A 1 220 ? -23.332 -20.691 19.840 1.00 88.00 220 PHE A C 1
ATOM 1578 O O . PHE A 1 220 ? -22.617 -20.685 18.839 1.00 88.00 220 PHE A O 1
ATOM 1585 N N . HIS A 1 221 ? -23.149 -19.851 20.865 1.00 84.69 221 HIS A N 1
ATOM 1586 C CA . HIS A 1 221 ? -22.085 -18.839 20.896 1.00 84.69 221 HIS A CA 1
ATOM 1587 C C . HIS A 1 221 ? -20.697 -19.470 20.749 1.00 84.69 221 HIS A C 1
ATOM 1589 O O . HIS A 1 221 ? -19.953 -19.120 19.829 1.00 84.69 221 HIS A O 1
ATOM 1595 N N . LYS A 1 222 ? -20.378 -20.479 21.572 1.00 88.88 222 LYS A N 1
ATOM 1596 C CA . LYS A 1 222 ? -19.103 -21.208 21.468 1.00 88.88 222 LYS A CA 1
ATOM 1597 C C . LYS A 1 222 ? -18.958 -21.890 20.105 1.00 88.88 222 LYS A C 1
ATOM 1599 O O . LYS A 1 222 ? -17.918 -21.770 19.462 1.00 88.88 222 LYS A O 1
ATOM 1604 N N . GLY A 1 223 ? -20.008 -22.557 19.617 1.00 91.81 223 GLY A N 1
ATOM 1605 C CA . GLY A 1 223 ? -20.011 -23.227 18.312 1.00 91.81 223 GLY A CA 1
ATOM 1606 C C . GLY A 1 223 ? -19.749 -22.277 17.138 1.00 91.81 223 GLY A C 1
ATOM 1607 O O . GLY A 1 223 ? -18.970 -22.605 16.237 1.00 91.81 223 GLY A O 1
ATOM 1608 N N . TRP A 1 224 ? -20.340 -21.081 17.165 1.00 92.44 224 TRP A N 1
ATOM 1609 C CA . TRP A 1 224 ? -20.081 -20.027 16.184 1.00 92.44 224 TRP A CA 1
ATOM 1610 C C . TRP A 1 224 ? -18.629 -19.548 16.236 1.00 92.44 224 TRP A C 1
ATOM 1612 O O . TRP A 1 224 ? -17.990 -19.466 15.188 1.00 92.44 224 TRP A O 1
ATOM 1622 N N . GLN A 1 225 ? -18.081 -19.290 17.427 1.00 92.19 225 GLN A N 1
ATOM 1623 C CA . GLN A 1 225 ? -16.697 -18.830 17.577 1.00 92.19 225 GLN A CA 1
ATOM 1624 C C . GLN A 1 225 ? -15.693 -19.846 17.013 1.00 92.19 225 GLN A C 1
ATOM 1626 O O . GLN A 1 225 ? -14.799 -19.463 16.258 1.00 92.19 225 GLN A O 1
ATOM 1631 N N . TYR A 1 226 ? -15.874 -21.146 17.284 1.00 94.31 226 TYR A N 1
ATOM 1632 C CA . TYR A 1 226 ? -15.038 -22.189 16.673 1.00 94.31 226 TYR A CA 1
ATOM 1633 C C . TYR A 1 226 ? -15.210 -22.260 15.162 1.00 94.31 226 TYR A C 1
ATOM 1635 O O . TYR A 1 226 ? -14.223 -22.380 14.441 1.00 94.31 226 TYR A O 1
ATOM 1643 N N . SER A 1 227 ? -16.446 -22.160 14.673 1.00 94.19 227 SER A N 1
ATOM 1644 C CA . SER A 1 227 ? -16.719 -22.174 13.234 1.00 94.19 227 SER A CA 1
ATOM 1645 C C . SER A 1 227 ? -16.027 -21.000 12.538 1.00 94.19 227 SER A C 1
ATOM 1647 O O . SER A 1 227 ? -15.368 -21.190 11.518 1.00 94.19 227 SER A O 1
ATOM 1649 N N . ALA A 1 228 ? -16.101 -19.802 13.122 1.00 93.94 228 ALA A N 1
ATOM 1650 C CA . ALA A 1 228 ? -15.421 -18.616 12.622 1.00 93.94 228 ALA A CA 1
ATOM 1651 C C . ALA A 1 228 ? -13.892 -18.771 12.674 1.00 93.94 228 ALA A C 1
ATOM 1653 O O . ALA A 1 228 ? -13.217 -18.413 11.713 1.00 93.94 228 ALA A O 1
ATOM 1654 N N . LEU A 1 229 ? -13.340 -19.371 13.735 1.00 94.62 229 LEU A N 1
ATOM 1655 C CA . LEU A 1 229 ? -11.905 -19.645 13.851 1.00 94.62 229 LEU A CA 1
ATOM 1656 C C . LEU A 1 229 ? -11.421 -20.669 12.811 1.00 94.62 229 LEU A C 1
ATOM 1658 O O . LEU A 1 229 ? -10.366 -20.471 12.210 1.00 94.62 229 LEU A O 1
ATOM 1662 N N . VAL A 1 230 ? -12.207 -21.714 12.532 1.00 96.06 230 VAL A N 1
ATOM 1663 C CA . VAL A 1 230 ? -11.930 -22.693 11.466 1.00 96.06 230 VAL A CA 1
ATOM 1664 C C . VAL A 1 230 ? -11.983 -22.029 10.089 1.00 96.06 230 VAL A C 1
ATOM 1666 O O . VAL A 1 230 ? -11.069 -22.219 9.287 1.00 96.06 230 VAL A O 1
ATOM 1669 N N . VAL A 1 231 ? -13.001 -21.204 9.820 1.00 96.19 231 VAL A N 1
ATOM 1670 C CA . VAL A 1 231 ? -13.096 -20.427 8.571 1.00 96.19 231 VAL A CA 1
ATOM 1671 C C . VAL A 1 231 ? -11.897 -19.493 8.427 1.00 96.19 231 VAL A C 1
ATOM 1673 O O . VAL A 1 231 ? -11.288 -19.460 7.358 1.00 96.19 231 VAL A O 1
ATOM 1676 N N . CYS A 1 232 ? -11.513 -18.787 9.494 1.00 96.38 232 CYS A N 1
ATOM 1677 C CA . CYS A 1 232 ? -10.318 -17.951 9.526 1.00 96.38 232 CYS A CA 1
ATOM 1678 C C . CYS A 1 232 ? -9.063 -18.762 9.201 1.00 96.38 232 CYS A C 1
ATOM 1680 O O . CYS A 1 232 ? -8.285 -18.338 8.355 1.00 96.38 232 CYS A O 1
ATOM 1682 N N . PHE A 1 233 ? -8.875 -19.925 9.827 1.00 96.69 233 PHE A N 1
ATOM 1683 C CA . PHE A 1 233 ? -7.703 -20.773 9.614 1.00 96.69 233 PHE A CA 1
ATOM 1684 C C . PHE A 1 233 ? -7.612 -21.288 8.171 1.00 96.69 233 PHE A C 1
ATOM 1686 O O . PHE A 1 233 ? -6.562 -21.164 7.543 1.00 96.69 233 PHE A O 1
ATOM 1693 N N . ILE A 1 234 ? -8.715 -21.805 7.616 1.00 97.25 234 ILE A N 1
ATOM 1694 C CA . ILE A 1 234 ? -8.774 -22.294 6.228 1.00 97.25 234 ILE A CA 1
ATOM 1695 C C . ILE A 1 234 ? -8.511 -21.148 5.243 1.00 97.25 234 ILE A C 1
ATOM 1697 O O . ILE A 1 234 ? -7.703 -21.291 4.326 1.00 97.25 234 ILE A O 1
ATOM 1701 N N . SER A 1 235 ? -9.165 -20.004 5.449 1.00 97.06 235 SER A N 1
ATOM 1702 C CA . SER A 1 235 ? -9.048 -18.834 4.569 1.00 97.06 235 SER A CA 1
ATOM 1703 C C . SER A 1 235 ? -7.649 -18.215 4.634 1.00 97.06 235 SER A C 1
ATOM 1705 O O . SER A 1 235 ? -7.097 -17.835 3.604 1.00 97.06 235 SER A O 1
ATOM 1707 N N . TYR A 1 236 ? -7.041 -18.182 5.823 1.00 97.44 236 TYR A N 1
ATOM 1708 C CA . TYR A 1 236 ? -5.659 -17.756 6.033 1.00 97.44 236 TYR A CA 1
ATOM 1709 C C . TYR A 1 236 ? -4.671 -18.699 5.343 1.00 97.44 236 TYR A C 1
ATOM 1711 O O . TYR A 1 236 ? -3.825 -18.244 4.577 1.00 97.44 236 TYR A O 1
ATOM 1719 N N . TYR A 1 237 ? -4.813 -20.013 5.547 1.00 97.25 237 TYR A N 1
ATOM 1720 C CA . TYR A 1 237 ? -3.964 -21.010 4.895 1.00 97.25 237 TYR A CA 1
ATOM 1721 C C . TYR A 1 237 ? -4.040 -20.897 3.367 1.00 97.25 237 TYR A C 1
ATOM 1723 O O . TYR A 1 237 ? -3.005 -20.827 2.701 1.00 97.25 237 TYR A O 1
ATOM 1731 N N . ALA A 1 238 ? -5.250 -20.809 2.807 1.00 96.62 238 ALA A N 1
ATOM 1732 C CA . ALA A 1 238 ? -5.450 -20.595 1.375 1.00 96.62 238 ALA A CA 1
ATOM 1733 C C . ALA A 1 238 ? -4.852 -19.259 0.908 1.00 96.62 238 ALA A C 1
ATOM 1735 O O . ALA A 1 238 ? -4.197 -19.213 -0.129 1.00 96.62 238 ALA A O 1
ATOM 1736 N N . GLY A 1 239 ? -5.015 -18.191 1.691 1.00 95.38 239 GLY A N 1
ATOM 1737 C CA . GLY A 1 239 ? -4.478 -16.871 1.377 1.00 95.38 239 GLY A CA 1
ATOM 1738 C C . GLY A 1 239 ? -2.953 -16.794 1.354 1.00 95.38 239 GLY A C 1
ATOM 1739 O O . GLY A 1 239 ? -2.383 -16.093 0.525 1.00 95.38 239 GLY A O 1
ATOM 1740 N N . VAL A 1 240 ? -2.282 -17.554 2.221 1.00 95.75 240 VAL A N 1
ATOM 1741 C CA . VAL A 1 240 ? -0.815 -17.606 2.286 1.00 95.75 240 VAL A CA 1
ATOM 1742 C C . VAL A 1 240 ? -0.221 -18.517 1.204 1.00 95.75 240 VAL A C 1
ATOM 1744 O O . VAL A 1 240 ? 0.865 -18.239 0.689 1.00 95.75 240 VAL A O 1
ATOM 1747 N N . THR A 1 241 ? -0.915 -19.606 0.856 1.00 96.44 241 THR A N 1
ATOM 1748 C CA . THR A 1 241 ? -0.391 -20.653 -0.041 1.00 96.44 241 THR A CA 1
ATOM 1749 C C . THR A 1 241 ? -0.747 -20.457 -1.512 1.00 96.44 241 THR A C 1
ATOM 1751 O O . THR A 1 241 ? 0.064 -20.805 -2.371 1.00 96.44 241 THR A O 1
ATOM 1754 N N . GLN A 1 242 ? -1.917 -19.897 -1.825 1.00 97.00 242 GLN A N 1
ATOM 1755 C CA . GLN A 1 242 ? -2.352 -19.657 -3.203 1.00 97.00 242 GLN A CA 1
ATOM 1756 C C . GLN A 1 242 ? -1.808 -18.333 -3.746 1.00 97.00 242 GLN A C 1
ATOM 1758 O O . GLN A 1 242 ? -1.433 -17.440 -2.986 1.00 97.00 242 GLN A O 1
ATOM 1763 N N . ALA A 1 243 ? -1.781 -18.197 -5.074 1.00 95.56 243 ALA A N 1
ATOM 1764 C CA . ALA A 1 243 ? -1.373 -16.959 -5.726 1.00 95.56 243 ALA A CA 1
ATOM 1765 C C . ALA A 1 243 ? -2.251 -15.783 -5.264 1.00 95.56 243 ALA A C 1
ATOM 1767 O O . ALA A 1 243 ? -3.481 -15.891 -5.214 1.00 95.56 243 ALA A O 1
ATOM 1768 N N . LEU A 1 244 ? -1.616 -14.659 -4.929 1.00 93.81 244 LEU A N 1
ATOM 1769 C CA . LEU A 1 244 ? -2.300 -13.420 -4.557 1.00 93.81 244 LEU A CA 1
ATOM 1770 C C . LEU A 1 244 ? -2.663 -12.599 -5.788 1.00 93.81 244 LEU A C 1
ATOM 1772 O O . LEU A 1 244 ? -3.784 -12.104 -5.907 1.00 93.81 244 LEU A O 1
ATOM 1776 N N . PHE A 1 245 ? -1.717 -12.484 -6.710 1.00 92.81 245 PHE A N 1
ATOM 1777 C CA . PHE A 1 245 ? -1.864 -11.714 -7.928 1.00 92.81 245 PHE A CA 1
ATOM 1778 C C . PHE A 1 245 ? -1.178 -12.416 -9.099 1.00 92.81 245 PHE A C 1
ATOM 1780 O O . PHE A 1 245 ? -0.222 -13.177 -8.925 1.00 92.81 245 PHE A O 1
ATOM 1787 N N . LEU A 1 246 ? -1.691 -12.121 -10.286 1.00 92.56 246 LEU A N 1
ATOM 1788 C CA . LEU A 1 246 ? -1.138 -12.483 -11.581 1.00 92.56 246 LEU A CA 1
ATOM 1789 C C . LEU A 1 246 ? -0.697 -11.183 -12.251 1.00 92.56 246 LEU A C 1
ATOM 1791 O O . LEU A 1 246 ? -1.538 -10.329 -12.536 1.00 92.56 246 LEU A O 1
ATOM 1795 N N . ILE A 1 247 ? 0.603 -11.023 -12.490 1.00 90.00 247 ILE A N 1
ATOM 1796 C CA . ILE A 1 247 ? 1.137 -9.890 -13.254 1.00 90.00 247 ILE A CA 1
ATOM 1797 C C . ILE A 1 247 ? 1.412 -10.388 -14.666 1.00 90.00 247 ILE A C 1
ATOM 1799 O O . ILE A 1 247 ? 2.306 -11.210 -14.878 1.00 90.00 247 ILE A O 1
ATOM 1803 N N . SER A 1 248 ? 0.639 -9.888 -15.628 1.00 89.12 248 SER A N 1
ATOM 1804 C CA . SER A 1 248 ? 0.910 -10.106 -17.047 1.00 89.12 248 SER A CA 1
ATOM 1805 C C . SER A 1 248 ? 1.660 -8.895 -17.606 1.00 89.12 248 SER A C 1
ATOM 1807 O O . SER A 1 248 ? 1.193 -7.763 -17.418 1.00 89.12 248 SER A O 1
ATOM 1809 N N . PRO A 1 249 ? 2.817 -9.100 -18.259 1.00 83.69 249 PRO A N 1
ATOM 1810 C CA . PRO A 1 249 ? 3.554 -8.009 -18.876 1.00 83.69 249 PRO A CA 1
ATOM 1811 C C . PRO A 1 249 ? 2.715 -7.341 -19.978 1.00 83.69 249 PRO A C 1
ATOM 1813 O O . PRO A 1 249 ? 1.823 -7.977 -20.549 1.00 83.69 249 PRO A O 1
ATOM 1816 N N . PRO A 1 250 ? 2.971 -6.057 -20.279 1.00 79.50 250 PRO A N 1
ATOM 1817 C CA . PRO A 1 250 ? 2.308 -5.373 -21.384 1.00 79.50 250 PRO A CA 1
ATOM 1818 C C . PRO A 1 250 ? 2.613 -6.070 -22.717 1.00 79.50 250 PRO A C 1
ATOM 1820 O O . PRO A 1 250 ? 3.626 -6.753 -22.844 1.00 79.50 250 PRO A O 1
ATOM 1823 N N . ALA A 1 251 ? 1.777 -5.860 -23.739 1.00 76.19 251 ALA A N 1
ATOM 1824 C CA . ALA A 1 251 ? 1.919 -6.525 -25.042 1.00 76.19 251 ALA A CA 1
ATOM 1825 C C . ALA A 1 251 ? 3.298 -6.313 -25.705 1.00 76.19 251 ALA A C 1
ATOM 1827 O O . ALA A 1 251 ? 3.764 -7.179 -26.438 1.00 76.19 251 ALA A O 1
ATOM 1828 N N . MET A 1 252 ? 3.978 -5.200 -25.407 1.00 63.78 252 MET A N 1
ATOM 1829 C CA . MET A 1 252 ? 5.345 -4.948 -25.890 1.00 63.78 252 MET A CA 1
ATOM 1830 C C . MET A 1 252 ? 6.400 -5.869 -25.258 1.00 63.78 252 MET A C 1
ATOM 1832 O O . MET A 1 252 ? 7.474 -6.041 -25.812 1.00 63.78 252 MET A O 1
ATOM 1836 N N . LEU A 1 253 ? 6.090 -6.474 -24.111 1.00 70.62 253 LEU A N 1
ATOM 1837 C CA . LEU A 1 253 ? 6.913 -7.445 -23.391 1.00 70.62 253 LEU A CA 1
ATOM 1838 C C . LEU A 1 253 ? 6.246 -8.833 -23.388 1.00 70.62 253 LEU A C 1
ATOM 1840 O O . LEU A 1 253 ? 6.470 -9.624 -22.474 1.00 70.62 253 LEU A O 1
ATOM 1844 N N . ALA A 1 254 ? 5.412 -9.140 -24.392 1.00 72.75 254 ALA A N 1
ATOM 1845 C CA . ALA A 1 254 ? 4.597 -10.361 -24.443 1.00 72.75 254 ALA A CA 1
ATOM 1846 C C . ALA A 1 254 ? 5.404 -11.674 -24.417 1.00 72.75 254 ALA A C 1
ATOM 1848 O O . ALA A 1 254 ? 4.835 -12.737 -24.179 1.00 72.75 254 ALA A O 1
ATOM 1849 N N . THR A 1 255 ? 6.716 -11.620 -24.652 1.00 77.81 255 THR A N 1
ATOM 1850 C CA . THR A 1 255 ? 7.617 -12.775 -24.544 1.00 77.81 255 THR A CA 1
ATOM 1851 C C . THR A 1 255 ? 7.921 -13.161 -23.096 1.00 77.81 255 THR A C 1
ATOM 1853 O O . THR A 1 255 ? 8.279 -14.311 -22.836 1.00 77.81 255 THR A O 1
ATOM 1856 N N . ALA A 1 256 ? 7.760 -12.241 -22.138 1.00 76.81 256 ALA A N 1
ATOM 1857 C CA . ALA A 1 256 ? 7.939 -12.550 -20.729 1.00 76.81 256 ALA A CA 1
ATOM 1858 C C . ALA A 1 256 ? 6.726 -13.346 -20.201 1.00 76.81 256 ALA A C 1
ATOM 1860 O O . ALA A 1 256 ? 5.578 -12.959 -20.432 1.00 76.81 256 ALA A O 1
ATOM 1861 N N . PRO A 1 257 ? 6.941 -14.467 -19.488 1.00 87.44 257 PRO A N 1
ATOM 1862 C CA . PRO A 1 257 ? 5.842 -15.239 -18.927 1.00 87.44 257 PRO A CA 1
ATOM 1863 C C . PRO A 1 257 ? 5.126 -14.433 -17.840 1.00 87.44 257 PRO A C 1
ATOM 1865 O O . PRO A 1 257 ? 5.754 -13.709 -17.063 1.00 87.44 257 PRO A O 1
ATOM 1868 N N . SER A 1 258 ? 3.807 -14.592 -17.751 1.00 89.19 258 SER A N 1
ATOM 1869 C CA . SER A 1 258 ? 3.032 -14.039 -16.645 1.00 89.19 258 SER A CA 1
ATOM 1870 C C . SER A 1 258 ? 3.500 -14.636 -15.319 1.00 89.19 258 SER A C 1
ATOM 1872 O O . SER A 1 258 ? 3.710 -15.848 -15.215 1.00 89.19 258 SER A O 1
ATOM 1874 N N . VAL A 1 259 ? 3.649 -13.797 -14.297 1.00 90.62 259 VAL A N 1
ATOM 1875 C CA . VAL A 1 259 ? 4.180 -14.218 -12.999 1.00 90.62 259 VAL A CA 1
ATOM 1876 C C . VAL A 1 259 ? 3.048 -14.287 -11.980 1.00 90.62 259 VAL A C 1
ATOM 1878 O O . VAL A 1 259 ? 2.417 -13.277 -11.665 1.00 90.62 259 VAL A O 1
ATOM 1881 N N . GLU A 1 260 ? 2.827 -15.482 -11.437 1.00 93.31 260 GLU A N 1
ATOM 1882 C CA . GLU A 1 260 ? 1.950 -15.728 -10.291 1.00 93.31 260 GLU A CA 1
ATOM 1883 C C . GLU A 1 260 ? 2.796 -15.957 -9.040 1.00 93.31 260 GLU A C 1
ATOM 1885 O O . GLU A 1 260 ? 3.762 -16.724 -9.074 1.00 93.31 260 GLU A O 1
ATOM 1890 N N . ARG A 1 261 ? 2.455 -15.294 -7.929 1.00 93.56 261 ARG A N 1
ATOM 1891 C CA . ARG A 1 261 ? 3.143 -15.487 -6.642 1.00 93.56 261 ARG A CA 1
ATOM 1892 C C . ARG A 1 261 ? 2.143 -15.593 -5.499 1.00 93.56 261 ARG A C 1
ATOM 1894 O O . ARG A 1 261 ? 1.243 -14.761 -5.373 1.00 93.56 261 ARG A O 1
ATOM 1901 N N . SER A 1 262 ? 2.313 -16.602 -4.650 1.00 95.06 262 SER A N 1
ATOM 1902 C CA . SER A 1 262 ? 1.709 -16.635 -3.312 1.00 95.06 262 SER A CA 1
ATOM 1903 C C . SER A 1 262 ? 2.479 -15.755 -2.327 1.00 95.06 262 SER A C 1
ATOM 1905 O O . SER A 1 262 ? 3.583 -15.304 -2.631 1.00 95.06 262 SER A O 1
ATOM 1907 N N . ASN A 1 263 ? 1.938 -15.543 -1.124 1.00 91.44 263 ASN A N 1
ATOM 1908 C CA . ASN A 1 263 ? 2.612 -14.750 -0.089 1.00 91.44 263 ASN A CA 1
ATOM 1909 C C . ASN A 1 263 ? 3.978 -15.347 0.298 1.00 91.44 263 ASN A C 1
ATOM 1911 O O . ASN A 1 263 ? 4.972 -14.631 0.387 1.00 91.44 263 ASN A O 1
ATOM 1915 N N . LEU A 1 264 ? 4.067 -16.675 0.431 1.00 94.12 264 LEU A N 1
ATOM 1916 C CA . LEU A 1 264 ? 5.342 -17.357 0.696 1.00 94.12 264 LEU A CA 1
ATOM 1917 C C . LEU A 1 264 ? 6.336 -17.196 -0.459 1.00 94.12 264 LEU A C 1
ATOM 1919 O O . LEU A 1 264 ? 7.508 -16.904 -0.233 1.00 94.12 264 LEU A O 1
ATOM 1923 N N . GLN A 1 265 ? 5.867 -17.341 -1.701 1.00 94.31 265 GLN A N 1
ATOM 1924 C CA . GLN A 1 265 ? 6.715 -17.161 -2.879 1.00 94.31 265 GLN A CA 1
ATOM 1925 C C . GLN A 1 265 ? 7.168 -15.710 -3.049 1.00 94.31 265 GLN A C 1
ATOM 1927 O O . GLN A 1 265 ? 8.279 -15.484 -3.525 1.00 94.31 265 GLN A O 1
ATOM 1932 N N . LEU A 1 266 ? 6.332 -14.739 -2.671 1.00 89.12 266 LEU A N 1
ATOM 1933 C CA . LEU A 1 266 ? 6.676 -13.322 -2.651 1.00 89.12 266 LEU A CA 1
ATOM 1934 C C . LEU A 1 266 ? 7.754 -13.045 -1.599 1.00 89.12 266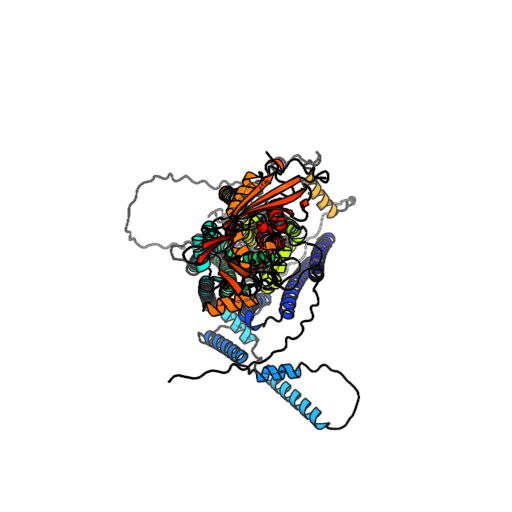 LEU A C 1
ATOM 1936 O O . LEU A 1 266 ? 8.754 -12.419 -1.921 1.00 89.12 266 LEU A O 1
ATOM 1940 N N . ILE A 1 267 ? 7.615 -13.575 -0.382 1.00 91.56 267 ILE A N 1
ATOM 1941 C CA . ILE A 1 267 ? 8.625 -13.448 0.681 1.00 91.56 267 ILE A CA 1
ATOM 1942 C C . ILE A 1 267 ? 9.979 -14.004 0.222 1.00 91.56 267 ILE A C 1
ATOM 1944 O O . ILE A 1 267 ? 10.994 -13.307 0.327 1.00 91.56 267 ILE A O 1
ATOM 1948 N N . THR A 1 268 ? 9.997 -15.231 -0.316 1.00 93.06 268 THR A N 1
ATOM 1949 C CA . THR A 1 268 ? 11.221 -15.850 -0.845 1.00 93.06 268 THR A CA 1
ATOM 1950 C C . THR A 1 268 ? 11.798 -15.018 -1.981 1.00 93.06 268 THR A C 1
ATOM 1952 O O . THR A 1 268 ? 12.996 -14.768 -1.990 1.00 93.06 268 THR A O 1
ATOM 1955 N N . TYR A 1 269 ? 10.954 -14.533 -2.895 1.00 87.88 269 TYR A N 1
ATOM 1956 C CA . TYR A 1 269 ? 11.382 -13.682 -4.000 1.00 87.88 269 TYR A CA 1
ATOM 1957 C C . TYR A 1 269 ? 12.051 -12.401 -3.518 1.00 87.88 269 TYR A C 1
ATOM 1959 O O . TYR A 1 269 ? 13.189 -12.150 -3.896 1.00 87.88 269 TYR A O 1
ATOM 1967 N N . LEU A 1 270 ? 11.384 -11.640 -2.646 1.00 84.50 270 LEU A N 1
ATOM 1968 C CA . LEU A 1 270 ? 11.909 -10.394 -2.087 1.00 84.50 270 LEU A CA 1
ATOM 1969 C C . LEU A 1 270 ? 13.258 -10.632 -1.393 1.00 84.50 270 LEU A C 1
ATOM 1971 O O . LEU A 1 270 ? 14.199 -9.878 -1.611 1.00 84.50 270 LEU A O 1
ATOM 1975 N N . CYS A 1 271 ? 13.396 -11.734 -0.649 1.00 88.25 271 CYS A N 1
ATOM 1976 C CA . CYS A 1 271 ? 14.662 -12.111 -0.021 1.00 88.25 271 CYS A CA 1
ATOM 1977 C C . CYS A 1 271 ? 15.751 -12.459 -1.056 1.00 88.25 271 CYS A C 1
ATOM 1979 O O . CYS A 1 271 ? 16.863 -11.948 -0.963 1.00 88.25 271 CYS A O 1
ATOM 1981 N N . THR A 1 272 ? 15.434 -13.265 -2.078 1.00 86.12 272 THR A N 1
ATOM 1982 C CA . THR A 1 272 ? 16.395 -13.644 -3.137 1.00 86.12 272 THR A CA 1
ATOM 1983 C C . THR A 1 272 ? 16.813 -12.478 -4.024 1.00 86.12 272 THR A C 1
ATOM 1985 O O . THR A 1 272 ? 17.926 -12.464 -4.533 1.00 86.12 272 THR A O 1
ATOM 1988 N N . VAL A 1 273 ? 15.925 -11.500 -4.196 1.00 77.25 273 VAL A N 1
ATOM 1989 C CA . VAL A 1 273 ? 16.156 -10.287 -4.983 1.00 77.25 273 VAL A CA 1
ATOM 1990 C C . VAL A 1 273 ? 17.022 -9.292 -4.219 1.00 77.25 273 VAL A C 1
ATOM 1992 O O . VAL A 1 273 ? 17.462 -8.330 -4.826 1.00 77.25 273 VAL A O 1
ATOM 1995 N N . GLY A 1 274 ? 17.310 -9.527 -2.932 1.00 77.19 274 GLY A N 1
ATOM 1996 C CA . GLY A 1 274 ? 18.110 -8.640 -2.086 1.00 77.19 274 GLY A CA 1
ATOM 1997 C C . GLY A 1 274 ? 17.306 -7.512 -1.434 1.00 77.19 274 GLY A C 1
ATOM 1998 O O . GLY A 1 274 ? 17.890 -6.510 -1.038 1.00 77.19 274 GLY A O 1
ATOM 1999 N N . MET A 1 275 ? 15.988 -7.694 -1.282 1.00 78.25 275 MET A N 1
ATOM 2000 C CA . MET A 1 275 ? 15.096 -6.775 -0.569 1.00 78.25 275 MET A CA 1
ATOM 2001 C C . MET A 1 275 ? 14.641 -7.353 0.795 1.00 78.25 275 MET A C 1
ATOM 2003 O O . MET A 1 275 ? 13.478 -7.762 0.955 1.00 78.25 275 MET A O 1
ATOM 2007 N N . PRO A 1 276 ? 15.548 -7.493 1.785 1.00 82.62 276 PRO A N 1
ATOM 2008 C CA . PRO A 1 276 ? 15.240 -8.119 3.065 1.00 82.62 276 PRO A CA 1
ATOM 2009 C C . PRO A 1 276 ? 14.249 -7.317 3.912 1.00 82.62 276 PRO A C 1
ATOM 2011 O O . PRO A 1 276 ? 13.454 -7.939 4.618 1.00 82.62 276 PRO A O 1
ATOM 2014 N N . LEU A 1 277 ? 14.240 -5.979 3.849 1.00 81.12 277 LEU A N 1
ATOM 2015 C CA . LEU A 1 277 ? 13.300 -5.169 4.629 1.00 81.12 277 LEU A CA 1
ATOM 2016 C C . LEU A 1 277 ? 11.875 -5.336 4.098 1.00 81.12 277 LEU A C 1
ATOM 2018 O O . LEU A 1 277 ? 10.943 -5.540 4.880 1.00 81.12 277 LEU A O 1
ATOM 2022 N N . ALA A 1 278 ? 11.714 -5.321 2.772 1.00 82.31 278 ALA A N 1
ATOM 2023 C CA . ALA A 1 278 ? 10.441 -5.610 2.116 1.00 82.31 278 ALA A CA 1
ATOM 2024 C C . ALA A 1 278 ? 9.922 -6.998 2.514 1.00 82.31 278 ALA A C 1
ATOM 2026 O O . ALA A 1 278 ? 8.781 -7.149 2.955 1.00 82.31 278 ALA A O 1
ATOM 2027 N N . SER A 1 279 ? 10.793 -8.008 2.409 1.00 89.00 279 SER A N 1
ATOM 2028 C CA . SER A 1 279 ? 10.490 -9.387 2.794 1.00 89.00 279 SER A CA 1
ATOM 2029 C C . SER A 1 279 ? 10.083 -9.483 4.268 1.00 89.00 279 SER A C 1
ATOM 2031 O O . SER A 1 279 ? 9.058 -10.083 4.589 1.00 89.00 279 SER A O 1
ATOM 2033 N N . PHE A 1 280 ? 10.822 -8.820 5.164 1.00 89.25 280 PHE A N 1
ATOM 2034 C CA . PHE A 1 280 ? 10.520 -8.770 6.593 1.00 89.25 280 PHE A CA 1
ATOM 2035 C C . PHE A 1 280 ? 9.155 -8.135 6.877 1.00 89.25 280 PHE A C 1
ATOM 2037 O O . PHE A 1 280 ? 8.380 -8.695 7.649 1.00 89.25 280 PHE A O 1
ATOM 2044 N N . MET A 1 281 ? 8.818 -7.018 6.229 1.00 86.25 281 MET A N 1
ATOM 2045 C CA . MET A 1 281 ? 7.510 -6.375 6.403 1.00 86.25 281 MET A CA 1
ATOM 2046 C C . MET A 1 281 ? 6.369 -7.295 5.956 1.00 86.25 281 MET A C 1
ATOM 2048 O O . MET A 1 281 ? 5.397 -7.464 6.695 1.00 86.25 281 MET A O 1
ATOM 2052 N N . VAL A 1 282 ? 6.510 -7.961 4.805 1.00 89.25 282 VAL A N 1
ATOM 2053 C CA . VAL A 1 282 ? 5.520 -8.946 4.337 1.00 89.25 282 VAL A CA 1
ATOM 2054 C C . VAL A 1 282 ? 5.424 -10.127 5.312 1.00 89.25 282 VAL A C 1
ATOM 2056 O O . VAL A 1 282 ? 4.313 -10.546 5.630 1.00 89.25 282 VAL A O 1
ATOM 2059 N N . ILE A 1 283 ? 6.536 -10.623 5.872 1.00 93.31 283 ILE A N 1
ATOM 2060 C CA . ILE A 1 283 ? 6.530 -11.661 6.924 1.00 93.31 283 ILE A CA 1
ATOM 2061 C C . ILE A 1 283 ? 5.767 -11.182 8.167 1.00 93.31 283 ILE A C 1
ATOM 2063 O O . ILE A 1 283 ? 4.946 -11.921 8.716 1.00 93.31 283 ILE A O 1
ATOM 2067 N N . VAL A 1 284 ? 6.017 -9.954 8.626 1.00 90.44 284 VAL A N 1
ATOM 2068 C CA . VAL A 1 284 ? 5.373 -9.399 9.822 1.00 90.44 284 VAL A CA 1
ATOM 2069 C C . VAL A 1 284 ? 3.860 -9.308 9.628 1.00 90.44 284 VAL A C 1
ATOM 2071 O O . VAL A 1 284 ? 3.113 -9.832 10.459 1.00 90.44 284 VAL A O 1
ATOM 2074 N N . PHE A 1 285 ? 3.400 -8.702 8.530 1.00 90.12 285 PHE A N 1
ATOM 2075 C CA . PHE A 1 285 ? 1.970 -8.487 8.290 1.00 90.12 285 PHE A CA 1
ATOM 2076 C C . PHE A 1 285 ? 1.224 -9.749 7.847 1.00 90.12 285 PHE A C 1
ATOM 2078 O O . PHE A 1 285 ? 0.078 -9.943 8.254 1.00 90.12 285 PHE A O 1
ATOM 2085 N N . SER A 1 286 ? 1.869 -10.628 7.078 1.00 92.94 286 SER A N 1
ATOM 2086 C CA . SER A 1 286 ? 1.215 -11.798 6.477 1.00 92.94 286 SER A CA 1
ATOM 2087 C C . SER A 1 286 ? 1.357 -13.073 7.294 1.00 92.94 286 SER A C 1
ATOM 2089 O O . SER A 1 286 ? 0.546 -13.975 7.116 1.00 92.94 286 SER A O 1
ATOM 2091 N N . LEU A 1 287 ? 2.369 -13.182 8.166 1.00 94.81 287 LEU A N 1
ATOM 2092 C CA . LEU A 1 287 ? 2.637 -14.400 8.940 1.00 94.81 287 LEU A CA 1
ATOM 2093 C C . LEU A 1 287 ? 2.640 -14.153 10.451 1.00 94.81 287 LEU A C 1
ATOM 2095 O O . LEU A 1 287 ? 1.870 -14.789 11.170 1.00 94.81 287 LEU A O 1
ATOM 2099 N N . LEU A 1 288 ? 3.472 -13.233 10.950 1.00 94.69 288 LEU A N 1
ATOM 2100 C CA . LEU A 1 288 ? 3.670 -13.068 12.397 1.00 94.69 288 LEU A CA 1
ATOM 2101 C C . LEU A 1 288 ? 2.441 -12.480 13.096 1.00 94.69 288 LEU A C 1
ATOM 2103 O O . LEU A 1 288 ? 1.990 -13.035 14.098 1.00 94.69 288 LEU A O 1
ATOM 2107 N N . ILE A 1 289 ? 1.872 -11.392 12.569 1.00 93.44 289 ILE A N 1
ATOM 2108 C CA . ILE A 1 289 ? 0.674 -10.764 13.143 1.00 93.44 289 ILE A CA 1
ATOM 2109 C C . ILE A 1 289 ? -0.528 -11.728 13.095 1.00 93.44 289 ILE A C 1
ATOM 2111 O O . ILE A 1 289 ? -1.181 -11.889 14.128 1.00 93.44 289 ILE A O 1
ATOM 2115 N N . PRO A 1 290 ? -0.836 -12.407 11.969 1.00 95.25 290 PRO A N 1
ATOM 2116 C CA . PRO A 1 290 ? -1.857 -13.450 11.926 1.00 95.25 290 PRO A CA 1
ATOM 2117 C C . PRO A 1 290 ? -1.632 -14.586 12.922 1.00 95.25 290 PRO A C 1
ATOM 2119 O O . PRO A 1 290 ? -2.551 -14.912 13.669 1.00 95.25 290 PRO A O 1
ATOM 2122 N N . LEU A 1 291 ? -0.421 -15.148 12.994 1.00 95.12 291 LEU A N 1
ATOM 2123 C CA . LEU A 1 291 ? -0.092 -16.232 13.925 1.00 95.12 291 LEU A CA 1
ATOM 2124 C C . LEU A 1 291 ? -0.284 -15.793 15.382 1.00 95.12 291 LEU A C 1
ATOM 2126 O O . LEU A 1 291 ? -0.941 -16.483 16.162 1.00 95.12 291 LEU A O 1
ATOM 2130 N N . PHE A 1 292 ? 0.246 -14.622 15.742 1.00 95.50 292 PHE A N 1
ATOM 2131 C CA . PHE A 1 292 ? 0.092 -14.058 17.080 1.00 95.50 292 PHE A CA 1
ATOM 2132 C C . PHE A 1 292 ? -1.378 -13.769 17.404 1.00 95.50 292 PHE A C 1
ATOM 2134 O O . PHE A 1 292 ? -1.838 -14.020 18.520 1.00 95.50 292 PHE A O 1
ATOM 2141 N N . LYS A 1 293 ? -2.154 -13.298 16.423 1.00 95.06 293 LYS A N 1
ATOM 2142 C CA . LYS A 1 293 ? -3.597 -13.104 16.574 1.00 95.06 293 LYS A CA 1
ATOM 2143 C C . LYS A 1 293 ? -4.333 -14.429 16.775 1.00 95.06 293 LYS A C 1
ATOM 2145 O O . LYS A 1 293 ? -5.171 -14.504 17.667 1.00 95.06 293 LYS A O 1
ATOM 2150 N N . PHE A 1 294 ? -4.025 -15.484 16.023 1.00 95.44 294 PHE A N 1
ATOM 2151 C CA . PHE A 1 294 ? -4.622 -16.801 16.268 1.00 95.44 294 PHE A CA 1
ATOM 2152 C C . PHE A 1 294 ? -4.298 -17.310 17.674 1.00 95.44 294 PHE A C 1
ATOM 2154 O O . PHE A 1 294 ? -5.201 -17.759 18.376 1.00 95.44 294 PHE A O 1
ATOM 2161 N N . ALA A 1 295 ? -3.046 -17.170 18.117 1.00 95.69 295 ALA A N 1
ATOM 2162 C CA . ALA A 1 295 ? -2.632 -17.567 19.460 1.00 95.69 295 ALA A CA 1
ATOM 2163 C C . ALA A 1 295 ? -3.367 -16.771 20.552 1.00 95.69 295 ALA A C 1
ATOM 2165 O O . ALA A 1 295 ? -3.888 -17.357 21.497 1.00 95.69 295 ALA A O 1
ATOM 2166 N N . THR A 1 296 ? -3.469 -15.447 20.412 1.00 95.25 296 THR A N 1
ATOM 2167 C CA . THR A 1 296 ? -4.194 -14.596 21.374 1.00 95.25 296 THR A CA 1
ATOM 2168 C C . THR A 1 296 ? -5.700 -14.831 21.346 1.00 95.25 296 THR A C 1
ATOM 2170 O O . THR A 1 296 ? -6.306 -14.909 22.407 1.00 95.25 296 THR A O 1
ATOM 2173 N N . THR A 1 297 ? -6.301 -15.033 20.171 1.00 95.44 297 THR A N 1
ATOM 2174 C CA . THR A 1 297 ? -7.720 -15.413 20.041 1.00 95.44 297 THR A CA 1
ATOM 2175 C C . THR A 1 297 ? -7.978 -16.745 20.738 1.00 95.44 297 THR A C 1
ATOM 2177 O O . THR A 1 297 ? -8.931 -16.863 21.500 1.00 95.44 297 THR A O 1
ATOM 2180 N N . PHE A 1 298 ? -7.095 -17.729 20.548 1.00 95.19 298 PHE A N 1
ATOM 2181 C CA . PHE A 1 298 ? -7.193 -19.018 21.225 1.00 95.19 298 PHE A CA 1
ATOM 2182 C C . PHE A 1 298 ? -7.054 -18.876 22.747 1.00 95.19 298 PHE A C 1
ATOM 2184 O O . PHE A 1 298 ? -7.855 -19.453 23.470 1.00 95.19 298 PHE A O 1
ATOM 2191 N N . LEU A 1 299 ? -6.106 -18.070 23.240 1.00 95.19 299 LEU A N 1
ATOM 2192 C CA . LEU A 1 299 ? -5.948 -17.792 24.676 1.00 95.19 299 LEU A CA 1
ATOM 2193 C C . LEU A 1 299 ? -7.145 -17.046 25.283 1.00 95.19 299 LEU A C 1
ATOM 2195 O O . LEU A 1 299 ? -7.445 -17.254 26.454 1.00 95.19 299 LEU A O 1
ATOM 2199 N N . VAL A 1 300 ? -7.819 -16.190 24.509 1.00 95.19 300 VAL A N 1
ATOM 2200 C CA . VAL A 1 300 ? -9.040 -15.487 24.936 1.00 95.19 300 VAL A CA 1
ATOM 2201 C C . VAL A 1 300 ? -10.252 -16.426 24.939 1.00 95.19 300 VAL A C 1
ATOM 2203 O O . VAL A 1 300 ? -11.076 -16.380 25.843 1.00 95.19 300 VAL A O 1
ATOM 2206 N N . MET A 1 301 ? -10.364 -17.323 23.959 1.00 94.38 301 MET A N 1
ATOM 2207 C CA . MET A 1 301 ? -11.438 -18.326 23.934 1.00 94.38 301 MET A CA 1
ATOM 2208 C C . MET A 1 301 ? -11.230 -19.437 24.973 1.00 94.38 301 MET A C 1
ATOM 2210 O O . MET A 1 301 ? -12.189 -20.002 25.495 1.00 94.38 301 MET A O 1
ATOM 2214 N N . HIS A 1 302 ? -9.971 -19.753 25.270 1.00 94.88 302 HIS A N 1
ATOM 2215 C CA . HIS A 1 302 ? -9.552 -20.792 26.202 1.00 94.88 302 HIS A CA 1
ATOM 2216 C C . HIS A 1 302 ? -8.573 -20.230 27.230 1.00 94.88 302 HIS A C 1
ATOM 2218 O O . HIS A 1 302 ? -7.391 -20.590 27.201 1.00 94.88 302 HIS A O 1
ATOM 2224 N N . PRO A 1 303 ? -9.037 -19.364 28.150 1.00 94.56 303 PRO A N 1
ATOM 2225 C CA . PRO A 1 303 ? -8.185 -18.845 29.204 1.00 94.56 303 PRO A CA 1
ATOM 2226 C C . PRO A 1 303 ? -7.611 -20.015 30.014 1.00 94.56 303 PRO A C 1
ATOM 2228 O O . PRO A 1 303 ? -8.372 -20.772 30.625 1.00 94.56 303 PRO A O 1
ATOM 2231 N N . PRO A 1 304 ? -6.279 -20.197 30.037 1.00 95.25 304 PRO A N 1
ATOM 2232 C CA . PRO A 1 304 ? -5.653 -21.166 30.922 1.00 95.25 304 PRO A CA 1
ATOM 2233 C C . PRO A 1 304 ? -5.999 -20.848 32.379 1.00 95.25 304 PRO A C 1
ATOM 2235 O O . PRO A 1 304 ? -6.099 -19.680 32.745 1.00 95.25 304 PRO A O 1
ATOM 2238 N N . ALA A 1 305 ? -6.071 -21.863 33.243 1.00 96.50 305 ALA A N 1
ATOM 2239 C CA . ALA A 1 305 ? -6.386 -21.670 34.665 1.00 96.50 305 ALA A CA 1
ATOM 2240 C C . ALA A 1 305 ? -5.426 -20.707 35.404 1.00 96.50 305 ALA A C 1
ATOM 2242 O O . ALA A 1 305 ? -5.792 -20.142 36.430 1.00 96.50 305 ALA A O 1
ATOM 2243 N N . TRP A 1 306 ? -4.207 -20.509 34.887 1.00 95.81 306 TRP A N 1
ATOM 2244 C CA . TRP A 1 306 ? -3.209 -19.589 35.445 1.00 95.81 306 TRP A CA 1
ATOM 2245 C C . TRP A 1 306 ? -3.370 -18.128 34.988 1.00 95.81 306 TRP A C 1
ATOM 2247 O O . TRP A 1 306 ? -2.740 -17.245 35.568 1.00 95.81 306 TRP A O 1
ATOM 2257 N N . VAL A 1 307 ? -4.190 -17.846 33.968 1.00 95.62 307 VAL A N 1
ATOM 2258 C CA . VAL A 1 307 ? -4.416 -16.480 33.477 1.00 95.62 307 VAL A CA 1
ATOM 2259 C C . VAL A 1 307 ? -5.462 -15.798 34.349 1.00 95.62 307 VAL A C 1
ATOM 2261 O O . VAL A 1 307 ? -6.626 -16.194 34.399 1.00 95.62 307 VAL A O 1
ATOM 2264 N N . THR A 1 308 ? -5.058 -14.730 35.035 1.00 94.00 308 THR A N 1
ATOM 2265 C CA . THR A 1 308 ? -5.987 -13.947 35.859 1.00 94.00 308 THR A CA 1
ATOM 2266 C C . THR A 1 308 ? -6.984 -13.187 34.981 1.00 94.00 308 THR A C 1
ATOM 2268 O O . THR A 1 308 ? -6.682 -12.814 33.847 1.00 94.00 308 THR A O 1
ATOM 2271 N N . ARG A 1 309 ? -8.173 -12.864 35.511 1.00 87.81 309 ARG A N 1
ATOM 2272 C CA . ARG A 1 309 ? -9.183 -12.074 34.774 1.00 87.81 309 ARG A CA 1
ATOM 2273 C C . ARG A 1 309 ? -8.636 -10.739 34.253 1.00 87.81 309 ARG A C 1
ATOM 2275 O O . ARG A 1 309 ? -8.991 -10.313 33.161 1.00 87.81 309 ARG A O 1
ATOM 2282 N N . GLN A 1 310 ? -7.734 -10.099 35.000 1.00 87.75 310 GLN A N 1
ATOM 2283 C CA . GLN A 1 310 ? -7.101 -8.850 34.572 1.00 87.75 310 GLN A CA 1
ATOM 2284 C C . GLN A 1 310 ? -6.132 -9.067 33.399 1.00 87.75 310 GLN A C 1
ATOM 2286 O O . GLN A 1 310 ? -6.068 -8.240 32.492 1.00 87.75 310 GLN A O 1
ATOM 2291 N N . GLN A 1 311 ? -5.382 -10.174 33.394 1.00 93.12 311 GLN A N 1
ATOM 2292 C CA . GLN A 1 311 ? -4.547 -10.554 32.251 1.00 93.12 311 GLN A CA 1
ATOM 2293 C C . GLN A 1 311 ? -5.406 -10.898 31.032 1.00 93.12 311 GLN A C 1
ATOM 2295 O O . GLN A 1 311 ? -5.089 -10.454 29.933 1.00 93.12 311 GLN A O 1
ATOM 2300 N N . HIS A 1 312 ? -6.525 -11.597 31.226 1.00 91.81 312 HIS A N 1
ATOM 2301 C CA . HIS A 1 312 ? -7.485 -11.877 30.161 1.00 91.81 312 HIS A CA 1
ATOM 2302 C C . HIS A 1 312 ? -8.022 -10.593 29.510 1.00 91.81 312 HIS A C 1
ATOM 2304 O O . HIS A 1 312 ? -7.971 -10.457 28.291 1.00 91.81 312 HIS A O 1
ATOM 2310 N N . ALA A 1 313 ? -8.411 -9.595 30.311 1.00 87.25 313 ALA A N 1
ATOM 2311 C CA . ALA A 1 313 ? -8.840 -8.290 29.804 1.00 87.25 313 ALA A CA 1
ATOM 2312 C C . ALA A 1 313 ? -7.744 -7.582 28.992 1.00 87.25 313 ALA A C 1
ATOM 2314 O O . ALA A 1 313 ? -8.021 -6.986 27.946 1.00 87.25 313 ALA A O 1
ATOM 2315 N N . LYS A 1 314 ? -6.481 -7.693 29.428 1.00 90.88 314 LYS A N 1
ATOM 2316 C CA . LYS A 1 314 ? -5.329 -7.184 28.669 1.00 90.88 314 LYS A CA 1
ATOM 2317 C C . LYS A 1 314 ? -5.153 -7.929 27.343 1.00 90.88 314 LYS A C 1
ATOM 2319 O O . LYS A 1 314 ? -4.891 -7.275 26.337 1.00 90.88 314 LYS A O 1
ATOM 2324 N N . PHE A 1 315 ? -5.343 -9.250 27.311 1.00 93.56 315 PHE A N 1
ATOM 2325 C CA . PHE A 1 315 ? -5.308 -10.033 26.071 1.00 93.56 315 PHE A CA 1
ATOM 2326 C C . PHE A 1 315 ? -6.443 -9.656 25.114 1.00 93.56 315 PHE A C 1
ATOM 2328 O O . PHE A 1 315 ? -6.171 -9.461 23.933 1.00 93.56 315 PHE A O 1
ATOM 2335 N N . CYS A 1 316 ? -7.673 -9.456 25.601 1.00 92.25 316 CYS A N 1
ATOM 2336 C CA . CYS A 1 316 ? -8.780 -8.955 24.776 1.00 92.25 316 CYS A CA 1
ATOM 2337 C C . CYS A 1 316 ? -8.473 -7.565 24.206 1.00 92.25 316 CYS A C 1
ATOM 2339 O O . CYS A 1 316 ? -8.627 -7.336 23.009 1.00 92.25 316 CYS A O 1
ATOM 2341 N N . THR A 1 317 ? -7.967 -6.652 25.041 1.00 88.12 317 THR A N 1
ATOM 2342 C CA . THR A 1 317 ? -7.580 -5.299 24.607 1.00 88.12 317 THR A CA 1
ATOM 2343 C C . THR A 1 317 ? -6.493 -5.352 23.532 1.00 88.12 317 THR A C 1
ATOM 2345 O O . THR A 1 317 ? -6.581 -4.655 22.522 1.00 88.12 317 THR A O 1
ATOM 2348 N N . LEU A 1 318 ? -5.486 -6.211 23.718 1.00 90.88 318 LEU A N 1
ATOM 2349 C CA . LEU A 1 318 ? -4.419 -6.430 22.743 1.00 90.88 318 LEU A CA 1
ATOM 2350 C C . LEU A 1 318 ? -4.963 -7.013 21.431 1.00 90.88 318 LEU A C 1
ATOM 2352 O O . LEU A 1 318 ? -4.614 -6.526 20.358 1.00 90.88 318 LEU A O 1
ATOM 2356 N N . LEU A 1 319 ? -5.851 -8.009 21.507 1.00 93.12 319 LEU A N 1
ATOM 2357 C CA . LEU A 1 319 ? -6.484 -8.632 20.343 1.00 93.12 319 LEU A CA 1
ATOM 2358 C C . LEU A 1 319 ? -7.261 -7.601 19.509 1.00 93.12 319 LEU A C 1
ATOM 2360 O O . LEU A 1 319 ? -7.141 -7.571 18.280 1.00 93.12 319 LEU A O 1
ATOM 2364 N N . CYS A 1 320 ? -8.012 -6.719 20.168 1.00 89.75 320 CYS A N 1
ATOM 2365 C CA . CYS A 1 320 ? -8.784 -5.664 19.511 1.00 89.75 320 CYS A CA 1
ATOM 2366 C C . CYS A 1 320 ? -7.876 -4.587 18.912 1.00 89.75 320 CYS A C 1
ATOM 2368 O O . CYS A 1 320 ? -8.097 -4.164 17.780 1.00 89.75 320 CYS A O 1
ATOM 2370 N N . ALA A 1 321 ? -6.806 -4.210 19.619 1.00 87.94 321 ALA A N 1
ATOM 2371 C CA . ALA A 1 321 ? -5.815 -3.262 19.118 1.00 87.94 321 ALA A CA 1
ATOM 2372 C C . ALA A 1 321 ? -5.065 -3.789 17.880 1.00 87.94 321 ALA A C 1
ATOM 2374 O O . ALA A 1 321 ? -4.796 -3.024 16.958 1.00 87.94 321 ALA A O 1
ATOM 2375 N N . MET A 1 322 ? -4.755 -5.088 17.825 1.00 90.69 322 MET A N 1
ATOM 2376 C CA . MET A 1 322 ? -4.039 -5.703 16.698 1.00 90.69 322 MET A CA 1
ATOM 2377 C C . MET A 1 322 ? -4.923 -6.003 15.485 1.00 90.69 322 MET A C 1
ATOM 2379 O O . MET A 1 322 ? -4.420 -6.112 14.367 1.00 90.69 322 MET A O 1
ATOM 2383 N N . SER A 1 323 ? -6.230 -6.165 15.688 1.00 92.00 323 SER A N 1
ATOM 2384 C CA . SER A 1 323 ? -7.147 -6.644 14.649 1.00 92.00 323 SER A CA 1
ATOM 2385 C C . SER A 1 323 ? -7.187 -5.788 13.374 1.00 92.00 323 SER A C 1
ATOM 2387 O O . SER A 1 323 ? -7.132 -6.385 12.298 1.00 92.00 323 SER A O 1
ATOM 2389 N N . PRO A 1 324 ? -7.215 -4.441 13.433 1.00 91.19 324 PRO A N 1
ATOM 2390 C CA . PRO A 1 324 ? -7.203 -3.605 12.231 1.00 91.19 324 PRO A CA 1
ATOM 2391 C C . PRO A 1 324 ? -5.933 -3.770 11.385 1.00 91.19 324 PRO A C 1
ATOM 2393 O O . PRO A 1 324 ? -6.007 -3.774 10.159 1.00 91.19 324 PRO A O 1
ATOM 2396 N N . TYR A 1 325 ? -4.769 -3.967 12.015 1.00 91.06 325 TYR A N 1
ATOM 2397 C CA . TYR A 1 325 ? -3.476 -4.028 11.319 1.00 91.06 325 TYR A CA 1
ATOM 2398 C C . TYR A 1 325 ? -3.311 -5.254 10.416 1.00 91.06 325 TYR A C 1
ATOM 2400 O O . TYR A 1 325 ? -2.438 -5.261 9.552 1.00 91.06 325 TYR A O 1
ATOM 2408 N N . GLN A 1 326 ? -4.176 -6.262 10.541 1.00 90.75 326 GLN A N 1
ATOM 2409 C CA . GLN A 1 326 ? -4.215 -7.394 9.608 1.00 90.75 326 GLN A CA 1
ATOM 2410 C C . GLN A 1 326 ? -4.635 -6.982 8.194 1.00 90.75 326 GLN A C 1
ATOM 2412 O O . GLN A 1 326 ? -4.277 -7.644 7.226 1.00 90.75 326 GLN A O 1
ATOM 2417 N N . MET A 1 327 ? -5.359 -5.866 8.060 1.00 93.19 327 MET A N 1
ATOM 2418 C CA . MET A 1 327 ? -5.692 -5.301 6.753 1.00 93.19 327 MET A CA 1
ATOM 2419 C C . MET A 1 327 ? -4.497 -4.605 6.089 1.00 93.19 327 MET A C 1
ATOM 2421 O O . MET A 1 327 ? -4.580 -4.300 4.903 1.00 93.19 327 MET A O 1
ATOM 2425 N N . SER A 1 328 ? -3.385 -4.380 6.804 1.00 92.25 328 SER A N 1
ATOM 2426 C CA . SER A 1 328 ? -2.212 -3.681 6.261 1.00 92.25 328 SER A CA 1
ATOM 2427 C C . SER A 1 328 ? -1.651 -4.362 5.013 1.00 92.25 328 SER A C 1
ATOM 2429 O O . SER A 1 328 ? -1.344 -3.681 4.040 1.00 92.25 328 SER A O 1
ATOM 2431 N N . ASP A 1 329 ? -1.570 -5.695 5.005 1.00 88.75 329 ASP A N 1
ATOM 2432 C CA . ASP A 1 329 ? -1.069 -6.449 3.848 1.00 88.75 329 ASP A CA 1
ATOM 2433 C C . ASP A 1 329 ? -2.012 -6.323 2.638 1.00 88.75 329 ASP A C 1
ATOM 2435 O O . ASP A 1 329 ? -1.582 -6.098 1.511 1.00 88.75 329 ASP A O 1
ATOM 2439 N N . ILE A 1 330 ? -3.328 -6.330 2.877 1.00 91.94 330 ILE A N 1
ATOM 2440 C CA . ILE A 1 330 ? -4.339 -6.113 1.830 1.00 91.94 330 ILE A CA 1
ATOM 2441 C C . ILE A 1 330 ? -4.186 -4.715 1.225 1.00 91.94 330 ILE A C 1
ATOM 2443 O O . ILE A 1 330 ? -4.153 -4.578 0.003 1.00 91.94 330 ILE A O 1
ATOM 2447 N N . PHE A 1 331 ? -4.056 -3.680 2.059 1.00 92.25 331 PHE A N 1
ATOM 2448 C CA . PHE A 1 331 ? -3.806 -2.314 1.597 1.00 92.25 331 PHE A CA 1
ATOM 2449 C C . PHE A 1 331 ? -2.480 -2.204 0.838 1.00 92.25 331 PHE A C 1
ATOM 2451 O O . PHE A 1 331 ? -2.450 -1.587 -0.224 1.00 92.25 331 PHE A O 1
ATOM 2458 N N . LEU A 1 332 ? -1.411 -2.828 1.336 1.00 90.75 332 LEU A N 1
ATOM 2459 C CA . LEU A 1 332 ? -0.096 -2.842 0.698 1.00 90.75 332 LEU A CA 1
ATOM 2460 C C . LEU A 1 332 ? -0.159 -3.471 -0.700 1.00 90.75 332 LEU A C 1
ATOM 2462 O O . LEU A 1 332 ? 0.240 -2.831 -1.670 1.00 90.75 332 LEU A O 1
ATOM 2466 N N . VAL A 1 333 ? -0.721 -4.676 -0.825 1.00 89.94 333 VAL A N 1
ATOM 2467 C CA . VAL A 1 333 ? -0.871 -5.377 -2.111 1.00 89.94 333 VAL A CA 1
ATOM 2468 C C . VAL A 1 333 ? -1.743 -4.574 -3.076 1.00 89.94 333 VAL A C 1
ATOM 2470 O O . VAL A 1 333 ? -1.384 -4.422 -4.243 1.00 89.94 333 VAL A O 1
ATOM 2473 N N . MET A 1 334 ? -2.858 -4.005 -2.606 1.00 90.38 334 MET A N 1
ATOM 2474 C CA . MET A 1 334 ? -3.696 -3.131 -3.435 1.00 90.38 334 MET A CA 1
ATOM 2475 C C . MET A 1 334 ? -2.922 -1.910 -3.929 1.00 90.38 334 MET A C 1
ATOM 2477 O O . MET A 1 334 ? -2.984 -1.593 -5.113 1.00 90.38 334 MET A O 1
ATOM 2481 N N . LEU A 1 335 ? -2.170 -1.237 -3.056 1.00 88.81 335 LEU A N 1
ATOM 2482 C CA . LEU A 1 335 ? -1.367 -0.085 -3.452 1.00 88.81 335 LEU A CA 1
ATOM 2483 C C . LEU A 1 335 ? -0.309 -0.486 -4.486 1.00 88.81 335 LEU A C 1
ATOM 2485 O O . LEU A 1 335 ? -0.213 0.180 -5.512 1.00 88.81 335 LEU A O 1
ATOM 2489 N N . ILE A 1 336 ? 0.413 -1.595 -4.288 1.00 86.81 336 ILE A N 1
ATOM 2490 C CA . ILE A 1 336 ? 1.388 -2.108 -5.268 1.00 86.81 336 ILE A CA 1
ATOM 2491 C C . ILE A 1 336 ? 0.734 -2.274 -6.645 1.00 86.81 336 ILE A C 1
ATOM 2493 O O . ILE A 1 336 ? 1.253 -1.769 -7.638 1.00 86.81 336 ILE A O 1
ATOM 2497 N N . LEU A 1 337 ? -0.431 -2.922 -6.712 1.00 88.00 337 LEU A N 1
ATOM 2498 C CA . LEU A 1 337 ? -1.142 -3.151 -7.974 1.00 88.00 337 LEU A CA 1
ATOM 2499 C C . LEU A 1 337 ? -1.640 -1.846 -8.602 1.00 88.00 337 LEU A C 1
ATOM 2501 O O . LEU A 1 337 ? -1.519 -1.661 -9.813 1.00 88.00 337 LEU A O 1
ATOM 2505 N N . ALA A 1 338 ? -2.135 -0.917 -7.782 1.00 87.94 338 ALA A N 1
ATOM 2506 C CA . ALA A 1 338 ? -2.555 0.402 -8.234 1.00 87.94 338 ALA A CA 1
ATOM 2507 C C . ALA A 1 338 ? -1.397 1.157 -8.896 1.00 87.94 338 ALA A C 1
ATOM 2509 O O . ALA A 1 338 ? -1.570 1.684 -9.996 1.00 87.94 338 ALA A O 1
ATOM 2510 N N . TYR A 1 339 ? -0.226 1.155 -8.247 1.00 86.88 339 TYR A N 1
ATOM 2511 C CA . TYR A 1 339 ? 0.999 1.798 -8.722 1.00 86.88 339 TYR A CA 1
ATOM 2512 C C . TYR A 1 339 ? 1.541 1.145 -9.997 1.00 86.88 339 TYR A C 1
ATOM 2514 O O . TYR A 1 339 ? 1.896 1.857 -10.937 1.00 86.88 339 TYR A O 1
ATOM 2522 N N . LEU A 1 340 ? 1.574 -0.191 -10.062 1.00 83.38 340 LEU A N 1
ATOM 2523 C CA . LEU A 1 340 ? 2.016 -0.923 -11.256 1.00 83.38 340 LEU A CA 1
ATOM 2524 C C . LEU A 1 340 ? 1.121 -0.631 -12.464 1.00 83.38 340 LEU A C 1
ATOM 2526 O O . LEU A 1 340 ? 1.615 -0.456 -13.577 1.00 83.38 340 LEU A O 1
ATOM 2530 N N . ASN A 1 341 ? -0.185 -0.500 -12.246 1.00 83.12 341 ASN A N 1
ATOM 2531 C CA . ASN A 1 341 ? -1.115 -0.166 -13.316 1.00 83.12 341 ASN A CA 1
ATOM 2532 C C . ASN A 1 341 ? -1.037 1.302 -13.747 1.00 83.12 341 ASN A C 1
ATOM 2534 O O . ASN A 1 341 ? -1.116 1.585 -14.943 1.00 83.12 341 ASN A O 1
ATOM 2538 N N . THR A 1 342 ? -0.874 2.247 -12.811 1.00 82.56 342 THR A N 1
ATOM 2539 C CA . THR A 1 342 ? -0.711 3.665 -13.178 1.00 82.56 342 THR A CA 1
ATOM 2540 C C . THR A 1 342 ? 0.622 3.920 -13.874 1.00 82.56 342 THR A C 1
ATOM 2542 O O . THR A 1 342 ? 0.667 4.746 -14.787 1.00 82.56 342 THR A O 1
ATOM 2545 N N . GLY A 1 343 ? 1.677 3.204 -13.464 1.00 69.38 343 GLY A N 1
ATOM 2546 C CA . GLY A 1 343 ? 3.072 3.417 -13.861 1.00 69.38 343 GLY A CA 1
ATOM 2547 C C . GLY A 1 343 ? 3.371 3.223 -15.342 1.00 69.38 343 GLY A C 1
ATOM 2548 O O . GLY A 1 343 ? 4.332 3.783 -15.847 1.00 69.38 343 GLY A O 1
ATOM 2549 N N . PHE A 1 344 ? 2.563 2.455 -16.066 1.00 69.12 344 PHE A N 1
ATOM 2550 C CA . PHE A 1 344 ? 2.861 2.113 -17.464 1.00 69.12 344 PHE A CA 1
ATOM 2551 C C . PHE A 1 344 ? 1.754 2.516 -18.439 1.00 69.12 344 PHE A C 1
ATOM 2553 O O . PHE A 1 344 ? 1.860 2.277 -19.639 1.00 69.12 344 PHE A O 1
ATOM 2560 N N . ALA A 1 345 ? 0.711 3.191 -17.951 1.00 68.06 345 ALA A N 1
ATOM 2561 C CA . ALA A 1 345 ? -0.301 3.783 -18.810 1.00 68.06 345 ALA A CA 1
ATOM 2562 C C . ALA A 1 345 ? 0.294 5.004 -19.537 1.00 68.06 345 ALA A C 1
ATOM 2564 O O . ALA A 1 345 ? 0.275 6.130 -19.032 1.00 68.06 345 ALA A O 1
ATOM 2565 N N . VAL A 1 346 ? 0.850 4.783 -20.733 1.00 65.69 346 VAL A N 1
ATOM 2566 C CA . VAL A 1 346 ? 1.248 5.867 -21.638 1.00 65.69 346 VAL A CA 1
ATOM 2567 C C . VAL A 1 346 ? 0.006 6.697 -21.957 1.00 65.69 346 VAL A C 1
ATOM 2569 O O . VAL A 1 346 ? -1.067 6.167 -22.244 1.00 65.69 346 VAL A O 1
ATOM 2572 N N . LYS A 1 347 ? 0.142 8.022 -21.861 1.00 63.97 347 LYS A N 1
ATOM 2573 C CA . LYS A 1 347 ? -0.946 8.997 -21.994 1.00 63.97 347 LYS A CA 1
ATOM 2574 C C . LYS A 1 347 ? -1.581 8.893 -23.392 1.00 63.97 347 LYS A C 1
ATOM 2576 O O . LYS A 1 347 ? -1.110 9.524 -24.329 1.00 63.97 347 LYS A O 1
ATOM 2581 N N . GLY A 1 348 ? -2.630 8.081 -23.524 1.00 71.56 348 GLY A N 1
ATOM 2582 C CA . GLY A 1 348 ? -3.343 7.844 -24.785 1.00 71.56 348 GLY A CA 1
ATOM 2583 C C . GLY A 1 348 ? -3.620 6.374 -25.101 1.00 71.56 348 GLY A C 1
ATOM 2584 O O . GLY A 1 348 ? -4.534 6.115 -25.875 1.00 71.56 348 GLY A O 1
ATOM 2585 N N . ASP A 1 349 ? -2.913 5.433 -24.465 1.00 70.00 349 ASP A N 1
ATOM 2586 C CA . ASP A 1 349 ? -3.046 4.005 -24.763 1.00 70.00 349 ASP A CA 1
ATOM 2587 C C . ASP A 1 349 ? -3.256 3.193 -23.481 1.00 70.00 349 ASP A C 1
ATOM 2589 O O . ASP A 1 349 ? -2.326 2.745 -22.809 1.00 70.00 349 ASP A O 1
ATOM 2593 N N . SER A 1 350 ? -4.525 3.004 -23.116 1.00 64.00 350 SER A N 1
ATOM 2594 C CA . SER A 1 350 ? -4.918 2.247 -21.919 1.00 64.00 350 SER A CA 1
ATOM 2595 C C . SER A 1 350 ? -4.477 0.774 -21.954 1.00 64.00 350 SER A C 1
ATOM 2597 O O . SER A 1 350 ? -4.525 0.108 -20.925 1.00 64.00 350 SER A O 1
ATOM 2599 N N . ALA A 1 351 ? -4.049 0.269 -23.116 1.00 68.69 351 ALA A N 1
ATOM 2600 C CA . ALA A 1 351 ? -3.593 -1.105 -23.318 1.00 68.69 351 ALA A CA 1
ATOM 2601 C C . ALA A 1 351 ? -2.094 -1.327 -23.026 1.00 68.69 351 ALA A C 1
ATOM 2603 O O . ALA A 1 351 ? -1.651 -2.472 -23.012 1.00 68.69 351 ALA A O 1
ATOM 2604 N N . ALA A 1 352 ? -1.307 -0.267 -22.795 1.00 71.00 352 ALA A N 1
ATOM 2605 C CA . ALA A 1 352 ? 0.152 -0.372 -22.658 1.00 71.00 352 ALA A CA 1
ATOM 2606 C C . ALA A 1 352 ? 0.655 -0.687 -21.231 1.00 71.00 352 ALA A C 1
ATOM 2608 O O . ALA A 1 352 ? 1.854 -0.878 -21.036 1.00 71.00 352 ALA A O 1
ATOM 2609 N N . GLY A 1 353 ? -0.233 -0.734 -20.232 1.00 78.38 353 GLY A N 1
ATOM 2610 C CA . GLY A 1 353 ? 0.124 -1.026 -18.840 1.00 78.38 353 GLY A CA 1
ATOM 2611 C C . GLY A 1 353 ? 0.274 -2.520 -18.528 1.00 78.38 353 GLY A C 1
ATOM 2612 O O . GLY A 1 353 ? -0.152 -3.375 -19.302 1.00 78.38 353 GLY A O 1
ATOM 2613 N N . TYR A 1 354 ? 0.840 -2.843 -17.360 1.00 82.31 354 TYR A N 1
ATOM 2614 C CA . TYR A 1 354 ? 0.789 -4.209 -16.828 1.00 82.31 354 TYR A CA 1
ATOM 2615 C C . TYR A 1 354 ? -0.664 -4.590 -16.545 1.00 82.31 354 TYR A C 1
ATOM 2617 O O . TYR A 1 354 ? -1.400 -3.833 -15.911 1.00 82.31 354 TYR A O 1
ATOM 2625 N N . ASN A 1 355 ? -1.079 -5.775 -16.988 1.00 85.69 355 ASN A N 1
ATOM 2626 C CA . ASN A 1 355 ? -2.383 -6.312 -16.625 1.00 85.69 355 ASN A CA 1
ATOM 2627 C C . ASN A 1 355 ? -2.218 -7.127 -15.345 1.00 85.69 355 ASN A C 1
ATOM 2629 O O . ASN A 1 355 ? -1.833 -8.299 -15.374 1.00 85.69 355 ASN A O 1
ATOM 2633 N N . CYS A 1 356 ? -2.459 -6.468 -14.215 1.00 87.94 356 CYS A N 1
ATOM 2634 C CA . CYS A 1 356 ? -2.413 -7.106 -12.913 1.00 87.94 356 CYS A CA 1
ATOM 2635 C C . CYS A 1 356 ? -3.822 -7.559 -12.505 1.00 87.94 356 CYS A C 1
ATOM 2637 O O . CYS A 1 356 ? -4.746 -6.744 -12.446 1.00 87.94 356 CYS A O 1
ATOM 2639 N N . GLN A 1 357 ? -3.990 -8.842 -12.184 1.00 89.56 357 GLN A N 1
ATOM 2640 C CA . GLN A 1 357 ? -5.257 -9.411 -11.716 1.00 89.56 357 GLN A CA 1
ATOM 2641 C C . GLN A 1 357 ? -5.123 -9.992 -10.311 1.00 89.56 357 GLN A C 1
ATOM 2643 O O . GLN A 1 357 ? -4.074 -10.511 -9.935 1.00 89.56 357 GLN A O 1
ATOM 2648 N N . LEU A 1 358 ? -6.208 -9.918 -9.538 1.00 92.06 358 LEU A N 1
ATOM 2649 C CA . LEU A 1 358 ? -6.292 -10.499 -8.200 1.00 92.06 358 LEU A CA 1
ATOM 2650 C C . LEU A 1 358 ? -6.753 -11.951 -8.261 1.00 92.06 358 LEU A C 1
ATOM 2652 O O . LEU A 1 358 ? -7.835 -12.249 -8.772 1.00 92.06 358 LEU A O 1
ATOM 2656 N N . CYS A 1 359 ? -5.955 -12.837 -7.678 1.00 94.94 359 CYS A N 1
ATOM 2657 C CA . CYS A 1 359 ? -6.187 -14.276 -7.680 1.00 94.94 359 CYS A CA 1
ATOM 2658 C C . CYS A 1 359 ? -7.014 -14.732 -6.460 1.00 94.94 359 CYS A C 1
ATOM 2660 O O . CYS A 1 359 ? -7.412 -13.944 -5.594 1.00 94.94 359 CYS A O 1
ATOM 2662 N N . SER A 1 360 ? -7.318 -16.033 -6.390 1.00 94.12 360 SER A N 1
ATOM 2663 C CA . SER A 1 360 ? -8.129 -16.624 -5.313 1.00 94.12 360 SER A CA 1
ATOM 2664 C C . SER A 1 360 ? -7.474 -16.538 -3.932 1.00 94.12 360 SER A C 1
ATOM 2666 O O . SER A 1 360 ? -8.189 -16.412 -2.933 1.00 94.12 360 SER A O 1
ATOM 2668 N N . GLY A 1 361 ? -6.137 -16.556 -3.863 1.00 95.25 361 GLY A N 1
ATOM 2669 C CA . GLY A 1 361 ? -5.402 -16.400 -2.608 1.00 95.25 361 GLY A CA 1
ATOM 2670 C C . GLY A 1 361 ? -5.722 -15.065 -1.949 1.00 95.25 361 GLY A C 1
ATOM 2671 O O . GLY A 1 361 ? -6.096 -15.030 -0.780 1.00 95.25 361 GLY A O 1
ATOM 2672 N N . PHE A 1 362 ? -5.726 -13.973 -2.718 1.00 94.75 362 PHE A N 1
ATOM 2673 C CA . PHE A 1 362 ? -6.045 -12.650 -2.181 1.00 94.75 362 PHE A CA 1
ATOM 2674 C C . PHE A 1 362 ? -7.467 -12.579 -1.618 1.00 94.75 362 PHE A C 1
ATOM 2676 O O . PHE A 1 362 ? -7.680 -12.072 -0.519 1.00 94.75 362 PHE A O 1
ATOM 2683 N N . LYS A 1 363 ? -8.447 -13.149 -2.331 1.00 94.69 363 LYS A N 1
ATOM 2684 C CA . LYS A 1 363 ? -9.843 -13.205 -1.862 1.00 94.69 363 LYS A CA 1
ATOM 2685 C C . LYS A 1 363 ? -9.972 -14.009 -0.565 1.00 94.69 363 LYS A C 1
ATOM 2687 O O . LYS A 1 363 ? -10.688 -13.592 0.340 1.00 94.69 363 LYS A O 1
ATOM 2692 N N . SER A 1 364 ? -9.260 -15.130 -0.455 1.00 95.75 364 SER A N 1
ATOM 2693 C CA . SER A 1 364 ? -9.259 -15.968 0.752 1.00 95.75 364 SER A CA 1
ATOM 2694 C C . SER A 1 364 ? -8.609 -15.244 1.933 1.00 95.75 364 SER A C 1
ATOM 2696 O O . SER A 1 364 ? -9.178 -15.195 3.023 1.00 95.75 364 SER A O 1
ATOM 2698 N N . PHE A 1 365 ? -7.468 -14.592 1.704 1.00 95.75 365 PHE A N 1
ATOM 2699 C CA . PHE A 1 365 ? -6.803 -13.778 2.719 1.00 95.75 365 PHE A CA 1
ATOM 2700 C C . PHE A 1 365 ? -7.688 -12.612 3.190 1.00 95.75 365 PHE A C 1
ATOM 2702 O O . PHE A 1 365 ? -7.811 -12.359 4.387 1.00 95.75 365 PHE A O 1
ATOM 2709 N N . PHE A 1 366 ? -8.392 -11.962 2.260 1.00 95.19 366 PHE A N 1
ATOM 2710 C CA . PHE A 1 366 ? -9.367 -10.917 2.563 1.00 95.19 366 PHE A CA 1
ATOM 2711 C C . PHE A 1 366 ? -10.506 -11.411 3.467 1.00 95.19 366 PHE A C 1
ATOM 2713 O O . PHE A 1 366 ? -10.817 -10.769 4.474 1.00 95.19 366 PHE A O 1
ATOM 2720 N N . VAL A 1 367 ? -11.101 -12.567 3.147 1.00 95.62 367 VAL A N 1
ATOM 2721 C CA . VAL A 1 367 ? -12.151 -13.185 3.976 1.00 95.62 367 VAL A CA 1
ATOM 2722 C C . VAL A 1 367 ? -11.637 -13.460 5.386 1.00 95.62 367 VAL A C 1
ATOM 2724 O O . VAL A 1 367 ? -12.326 -13.129 6.352 1.00 95.62 367 VAL A O 1
ATOM 2727 N N . TYR A 1 368 ? -10.420 -13.995 5.516 1.00 96.12 368 TYR A N 1
ATOM 2728 C CA . TYR A 1 368 ? -9.776 -14.168 6.816 1.00 96.12 368 TYR A CA 1
ATOM 2729 C C . TYR A 1 368 ? -9.716 -12.847 7.595 1.00 96.12 368 TYR A C 1
ATOM 2731 O O . TYR A 1 368 ? -10.206 -12.800 8.721 1.00 96.12 368 TYR A O 1
ATOM 2739 N N . CYS A 1 369 ? -9.185 -11.770 7.009 1.00 95.44 369 CYS A N 1
ATOM 2740 C CA . CYS A 1 369 ? -9.047 -10.491 7.709 1.00 95.44 369 CYS A CA 1
ATOM 2741 C C . CYS A 1 369 ? -10.400 -9.934 8.181 1.00 95.44 369 CYS A C 1
ATOM 2743 O O . CYS A 1 369 ? -10.511 -9.490 9.324 1.00 95.44 369 CYS A O 1
ATOM 2745 N N . VAL A 1 370 ? -11.449 -10.020 7.354 1.00 94.50 370 VAL A N 1
ATOM 2746 C CA . VAL A 1 370 ? -12.805 -9.569 7.721 1.00 94.50 370 VAL A CA 1
ATOM 2747 C C . VAL A 1 370 ? -13.392 -10.400 8.864 1.00 94.50 370 VAL A C 1
ATOM 2749 O O . VAL A 1 370 ? -13.817 -9.839 9.876 1.00 94.50 370 VAL A O 1
ATOM 2752 N N . VAL A 1 371 ? -13.405 -11.732 8.734 1.00 95.00 371 VAL A N 1
ATOM 2753 C CA . VAL A 1 371 ? -13.987 -12.625 9.755 1.00 95.00 371 VAL A CA 1
ATOM 2754 C C . VAL A 1 371 ? -13.205 -12.518 11.064 1.00 95.00 371 VAL A C 1
ATOM 2756 O O . VAL A 1 371 ? -13.791 -12.462 12.141 1.00 95.00 371 VAL A O 1
ATOM 2759 N N . SER A 1 372 ? -11.884 -12.402 10.980 1.00 95.31 372 SER A N 1
ATOM 2760 C CA . SER A 1 372 ? -10.990 -12.267 12.125 1.00 95.31 372 SER A CA 1
ATOM 2761 C C . SER A 1 372 ? -11.199 -10.952 12.888 1.00 95.31 372 SER A C 1
ATOM 2763 O O . SER A 1 372 ? -11.085 -10.931 14.115 1.00 95.31 372 SER A O 1
ATOM 2765 N N . ILE A 1 373 ? -11.502 -9.839 12.208 1.00 93.81 373 ILE A N 1
ATOM 2766 C CA . ILE A 1 373 ? -11.901 -8.581 12.872 1.00 93.81 373 ILE A CA 1
ATOM 2767 C C . ILE A 1 373 ? -13.242 -8.767 13.580 1.00 93.81 373 ILE A C 1
ATOM 2769 O O . ILE A 1 373 ? -13.365 -8.405 14.748 1.00 93.81 373 ILE A O 1
ATOM 2773 N N . PHE A 1 374 ? -14.216 -9.387 12.912 1.00 93.75 374 PHE A N 1
ATOM 2774 C CA . PHE A 1 374 ? -15.537 -9.619 13.490 1.00 93.75 374 PHE A CA 1
ATOM 2775 C C . PHE A 1 374 ? -15.477 -10.494 14.751 1.00 93.75 374 PHE A C 1
ATOM 2777 O O . PHE A 1 374 ? -16.090 -10.160 15.761 1.00 93.75 374 PHE A O 1
ATOM 2784 N N . VAL A 1 375 ? -14.685 -11.573 14.738 1.00 94.00 375 VAL A N 1
ATOM 2785 C CA . VAL A 1 375 ? -14.471 -12.430 15.919 1.00 94.00 375 VAL A CA 1
ATOM 2786 C C . VAL A 1 375 ? -13.878 -11.633 17.079 1.00 94.00 375 VAL A C 1
ATOM 2788 O O . VAL A 1 375 ? -14.374 -11.737 18.196 1.00 94.00 375 VAL A O 1
ATOM 2791 N N . ALA A 1 376 ? -12.864 -10.799 16.827 1.00 93.75 376 ALA A N 1
ATOM 2792 C CA . ALA A 1 376 ? -12.270 -9.968 17.873 1.00 93.75 376 ALA A CA 1
ATOM 2793 C C . ALA A 1 376 ? -13.281 -8.979 18.479 1.00 93.75 376 ALA A C 1
ATOM 2795 O O . ALA A 1 376 ? -13.317 -8.828 19.695 1.00 93.75 376 ALA A O 1
ATOM 2796 N N . GLN A 1 377 ? -14.138 -8.367 17.653 1.00 91.31 377 GLN A N 1
ATOM 2797 C CA . GLN A 1 377 ? -15.198 -7.464 18.120 1.00 91.31 377 GLN A CA 1
ATOM 2798 C C . GLN A 1 377 ? -16.233 -8.171 18.992 1.00 91.31 377 GLN A C 1
ATOM 2800 O O . GLN A 1 377 ? -16.623 -7.650 20.034 1.00 91.31 377 GLN A O 1
ATOM 2805 N N . VAL A 1 378 ? -16.678 -9.359 18.575 1.00 91.12 378 VAL A N 1
ATOM 2806 C CA . VAL A 1 378 ? -17.636 -10.154 19.353 1.00 91.12 378 VAL A CA 1
ATOM 2807 C C . VAL A 1 378 ? -17.030 -10.533 20.705 1.00 91.12 378 VAL A C 1
ATOM 2809 O O . VAL A 1 378 ? -17.677 -10.335 21.729 1.00 91.12 378 VAL A O 1
ATOM 2812 N N . LEU A 1 379 ? -15.769 -10.978 20.726 1.00 91.81 379 LEU A N 1
ATOM 2813 C CA . LEU A 1 379 ? -15.059 -11.305 21.967 1.00 91.81 379 LEU A CA 1
ATOM 2814 C C . LEU A 1 379 ? -14.852 -10.080 22.877 1.00 91.81 379 LEU A C 1
ATOM 2816 O O . LEU A 1 379 ? -14.906 -10.222 24.097 1.00 91.81 379 LEU A O 1
ATOM 2820 N N . GLU A 1 380 ? -14.640 -8.879 22.324 1.00 90.44 380 GLU A N 1
ATOM 2821 C CA . GLU A 1 380 ? -14.551 -7.630 23.105 1.00 90.44 380 GLU A CA 1
ATOM 2822 C C . GLU A 1 380 ? -15.865 -7.334 23.833 1.00 90.44 380 GLU A C 1
ATOM 2824 O O . GLU A 1 380 ? -15.863 -7.046 25.031 1.00 90.44 380 GLU A O 1
ATOM 2829 N N . ILE A 1 381 ? -16.986 -7.438 23.111 1.00 87.06 381 ILE A N 1
ATOM 2830 C CA . ILE A 1 381 ? -18.324 -7.174 23.646 1.00 87.06 381 ILE A CA 1
ATOM 2831 C C . ILE A 1 381 ? -18.678 -8.208 24.718 1.00 87.06 381 ILE A C 1
ATOM 2833 O O . ILE A 1 381 ? -19.064 -7.820 25.820 1.00 87.06 381 ILE A O 1
ATOM 2837 N N . GLU A 1 382 ? -18.490 -9.499 24.431 1.00 89.19 382 GLU A N 1
ATOM 2838 C CA . GLU A 1 382 ? -18.759 -10.579 25.389 1.00 89.19 382 GLU A CA 1
ATOM 2839 C C . GLU A 1 382 ? -17.886 -10.449 26.643 1.00 89.19 382 GLU A C 1
ATOM 2841 O O . GLU A 1 382 ? -18.368 -10.603 27.765 1.00 89.19 382 GLU A O 1
ATOM 2846 N N . HIS A 1 383 ? -16.601 -10.110 26.489 1.00 88.25 383 HIS A N 1
ATOM 2847 C CA . HIS A 1 383 ? -15.723 -9.942 27.642 1.00 88.25 383 HIS A CA 1
ATOM 2848 C C . HIS A 1 383 ? -16.100 -8.725 28.494 1.00 88.25 383 HIS A C 1
ATOM 2850 O O . HIS A 1 383 ? -16.034 -8.794 29.724 1.00 88.25 383 HIS A O 1
ATOM 2856 N N . ALA A 1 384 ? -16.518 -7.626 27.860 1.00 83.19 384 ALA A N 1
ATOM 2857 C CA . ALA A 1 384 ? -17.024 -6.457 28.569 1.00 83.19 384 ALA A CA 1
ATOM 2858 C C . ALA A 1 384 ? -18.285 -6.793 29.383 1.00 83.19 384 ALA A C 1
ATOM 2860 O O . ALA A 1 384 ? -18.435 -6.302 30.497 1.00 83.19 384 ALA A O 1
ATOM 2861 N N . GLU A 1 385 ? -19.174 -7.645 28.864 1.00 85.50 385 GLU A N 1
ATOM 2862 C CA . GLU A 1 385 ? -20.354 -8.141 29.594 1.00 85.50 385 GLU A CA 1
ATOM 2863 C C . GLU A 1 385 ? -19.968 -9.075 30.752 1.00 85.50 385 GLU A C 1
ATOM 2865 O O . GLU A 1 385 ? -20.411 -8.872 31.880 1.00 85.50 385 GLU A O 1
ATOM 2870 N N . ALA A 1 386 ? -19.051 -10.021 30.533 1.00 83.50 386 ALA A N 1
ATOM 2871 C CA . ALA A 1 386 ? -18.613 -10.953 31.574 1.00 83.50 386 ALA A CA 1
ATOM 2872 C C . ALA A 1 386 ? -17.906 -10.266 32.761 1.00 83.50 386 ALA A C 1
ATOM 2874 O O . ALA A 1 386 ? -18.005 -10.724 33.903 1.00 83.50 386 ALA A O 1
ATOM 2875 N N . LEU A 1 387 ? -17.169 -9.175 32.517 1.00 81.25 387 LEU A N 1
ATOM 2876 C CA . LEU A 1 387 ? -16.545 -8.387 33.586 1.00 81.25 387 LEU A CA 1
ATOM 2877 C C . LEU A 1 387 ? -17.586 -7.702 34.482 1.00 81.25 387 LEU A C 1
ATOM 2879 O O . LEU A 1 387 ? -17.362 -7.609 35.689 1.00 81.25 387 LEU A O 1
ATOM 2883 N N . GLU A 1 388 ? -18.715 -7.272 33.919 1.00 80.19 388 GLU A N 1
ATOM 2884 C CA . GLU A 1 388 ? -19.817 -6.672 34.680 1.00 80.19 388 GLU A CA 1
ATOM 2885 C C . GLU A 1 388 ? -20.504 -7.713 35.571 1.00 80.19 388 GLU A C 1
ATOM 2887 O O . GLU A 1 388 ? -20.663 -7.491 36.773 1.00 80.19 388 GLU A O 1
ATOM 2892 N N . GLU A 1 389 ? -20.830 -8.885 35.021 1.00 82.31 389 GLU A N 1
ATOM 2893 C CA . GLU A 1 389 ? -21.463 -9.980 35.773 1.00 82.31 389 GLU A CA 1
ATOM 2894 C C . GLU A 1 389 ? -20.573 -10.502 36.910 1.00 82.31 389 GLU A C 1
ATOM 2896 O O . GLU A 1 389 ? -21.034 -10.810 38.015 1.00 82.31 389 GLU A O 1
ATOM 2901 N N . ALA A 1 390 ? -19.267 -10.584 36.656 1.00 77.31 390 ALA A N 1
ATOM 2902 C CA . ALA A 1 390 ? -18.274 -10.985 37.640 1.00 77.31 390 ALA A CA 1
ATOM 2903 C C . ALA A 1 390 ? -18.204 -10.029 38.836 1.00 77.31 390 ALA A C 1
ATOM 2905 O O . ALA A 1 390 ? -18.015 -10.486 39.971 1.00 77.31 390 ALA A O 1
ATOM 2906 N N . ASP A 1 391 ? -18.304 -8.725 38.579 1.00 74.50 391 ASP A N 1
ATOM 2907 C CA . ASP A 1 391 ? -18.283 -7.716 39.630 1.00 74.50 391 ASP A CA 1
ATOM 2908 C C . ASP A 1 391 ? -19.594 -7.758 40.429 1.00 74.50 391 ASP A C 1
ATOM 2910 O O . ASP A 1 391 ? -19.563 -7.782 41.658 1.00 74.50 391 ASP A O 1
ATOM 2914 N N . ASP A 1 392 ? -20.736 -7.935 39.757 1.00 75.25 392 ASP A N 1
ATOM 2915 C CA . ASP A 1 392 ? -22.045 -8.135 40.397 1.00 75.25 392 ASP A CA 1
ATOM 2916 C C . ASP A 1 392 ? -22.112 -9.409 41.262 1.00 75.25 392 ASP A C 1
ATOM 2918 O O . ASP A 1 392 ? -22.637 -9.369 42.378 1.00 75.25 392 ASP A O 1
ATOM 2922 N N . THR A 1 393 ? -21.493 -10.515 40.840 1.00 75.56 393 THR A N 1
ATOM 2923 C CA . THR A 1 393 ? -21.458 -11.761 41.634 1.00 75.56 393 THR A CA 1
ATOM 2924 C C . THR A 1 393 ? -20.615 -11.608 42.904 1.00 75.56 393 THR A C 1
ATOM 2926 O O . THR A 1 393 ? -21.047 -12.007 43.988 1.00 75.56 393 THR A O 1
ATOM 2929 N N . LYS A 1 394 ? -19.429 -10.982 42.808 1.00 72.81 394 LYS A N 1
ATOM 2930 C CA . LYS A 1 394 ? -18.599 -10.679 43.990 1.00 72.81 394 LYS A CA 1
ATOM 2931 C C . LYS A 1 394 ? -19.330 -9.754 44.966 1.00 72.81 394 LYS A C 1
ATOM 2933 O O . LYS A 1 394 ? -19.218 -9.945 46.180 1.00 72.81 394 LYS A O 1
ATOM 2938 N N . ARG A 1 395 ? -20.097 -8.789 44.441 1.00 61.03 395 ARG A N 1
ATOM 2939 C CA . ARG A 1 395 ? -20.923 -7.861 45.230 1.00 61.03 395 ARG A CA 1
ATOM 2940 C C . ARG A 1 395 ? -22.023 -8.591 46.009 1.00 61.03 395 ARG A C 1
ATOM 2942 O O . ARG A 1 395 ? -22.222 -8.276 47.179 1.00 61.03 395 ARG A O 1
ATOM 2949 N N . GLN A 1 396 ? -22.678 -9.595 45.419 1.00 69.31 396 GLN A N 1
ATOM 2950 C CA . GLN A 1 396 ? -23.727 -10.369 46.101 1.00 69.31 396 GLN A CA 1
ATOM 2951 C C . GLN A 1 396 ? -23.174 -11.323 47.171 1.00 69.31 396 GLN A C 1
ATOM 2953 O O . GLN A 1 396 ? -23.731 -11.399 48.265 1.00 69.31 396 GLN A O 1
ATOM 2958 N N . SER A 1 397 ? -22.051 -12.005 46.915 1.00 69.12 397 SER A N 1
ATOM 2959 C CA . SER A 1 397 ? -21.473 -12.945 47.892 1.00 69.12 397 SER A CA 1
ATOM 2960 C C . SER A 1 397 ? -20.874 -12.266 49.132 1.00 69.12 397 SER A C 1
ATOM 2962 O O . SER A 1 397 ? -20.810 -12.882 50.193 1.00 69.12 397 SER A O 1
ATOM 2964 N N . GLY A 1 398 ? -20.444 -11.002 49.023 1.00 59.31 398 GLY A N 1
ATOM 2965 C CA . GLY A 1 398 ? -19.835 -10.256 50.133 1.00 59.31 398 GLY A CA 1
ATOM 2966 C C . GLY A 1 398 ? -20.831 -9.688 51.152 1.00 59.31 398 GLY A C 1
ATOM 2967 O O . GLY A 1 398 ? -20.459 -9.462 52.297 1.00 59.31 398 GLY A O 1
ATOM 2968 N N . SER A 1 399 ? -22.099 -9.495 50.772 1.00 49.78 399 SER A N 1
ATOM 2969 C CA . SER A 1 399 ? -23.110 -8.840 51.620 1.00 49.78 399 SER A CA 1
ATOM 2970 C C . SER A 1 399 ? -23.854 -9.792 52.574 1.00 49.78 399 SER A C 1
ATOM 2972 O O . SER A 1 399 ? -24.639 -9.327 53.397 1.00 49.78 399 SER A O 1
ATOM 2974 N N . GLY A 1 400 ? -23.655 -11.113 52.467 1.00 51.38 400 GLY A N 1
ATOM 2975 C CA . GLY A 1 400 ? -24.453 -12.114 53.194 1.00 51.38 400 GLY A CA 1
ATOM 2976 C C . GLY A 1 400 ? -23.759 -12.819 54.365 1.00 51.38 400 GLY A C 1
ATOM 2977 O O . GLY A 1 400 ? -24.426 -13.499 55.140 1.00 51.38 400 GLY A O 1
ATOM 2978 N N . SER A 1 401 ? -22.443 -12.670 54.538 1.00 45.16 401 SER A N 1
ATOM 2979 C CA . SER A 1 401 ? -21.695 -13.369 55.595 1.00 45.16 401 SER A CA 1
ATOM 2980 C C . SER A 1 401 ? -21.606 -12.536 56.879 1.00 45.16 401 SER A C 1
ATOM 2982 O O . SER A 1 401 ? -20.522 -12.262 57.397 1.00 45.16 401 SER A O 1
ATOM 2984 N N . GLY A 1 402 ? -22.762 -12.154 57.424 1.00 47.53 402 GLY A N 1
ATOM 2985 C CA . GLY A 1 402 ? -22.852 -11.790 58.833 1.00 47.53 402 GLY A CA 1
ATOM 2986 C C . GLY A 1 402 ? -22.484 -13.013 59.672 1.00 47.53 402 GLY A C 1
ATOM 2987 O O . GLY A 1 402 ? -23.171 -14.033 59.609 1.00 47.53 402 GLY A O 1
ATOM 2988 N N . LYS A 1 403 ? -21.381 -12.917 60.426 1.00 47.12 403 LYS A N 1
ATOM 2989 C CA . LYS A 1 403 ? -20.926 -13.906 61.414 1.00 47.12 403 LYS A CA 1
ATOM 2990 C C . LYS A 1 403 ? -22.104 -14.387 62.268 1.00 47.12 403 LYS A C 1
ATOM 2992 O O . LYS A 1 403 ? -22.482 -13.734 63.237 1.00 47.12 403 LYS A O 1
ATOM 2997 N N . ARG A 1 404 ? -22.640 -15.569 61.967 1.00 40.47 404 ARG A N 1
ATOM 2998 C CA . ARG A 1 404 ? -23.289 -16.401 62.978 1.00 40.47 404 ARG A CA 1
ATOM 2999 C C . ARG A 1 404 ? -22.216 -17.364 63.462 1.00 40.47 404 ARG A C 1
ATOM 3001 O O . ARG A 1 404 ? -21.917 -18.354 62.805 1.00 40.47 404 ARG A O 1
ATOM 3008 N N . GLY A 1 405 ? -21.561 -16.972 64.552 1.00 51.62 405 GLY A N 1
ATOM 3009 C CA . GLY A 1 405 ? -20.599 -17.822 65.231 1.00 51.62 405 GLY A CA 1
ATOM 3010 C C . GLY A 1 405 ? -21.291 -19.071 65.761 1.00 51.62 405 GLY A C 1
ATOM 3011 O O . GLY A 1 405 ? -22.314 -18.960 66.430 1.00 51.62 405 GLY A O 1
ATOM 3012 N N . THR A 1 406 ? -20.710 -20.225 65.464 1.00 45.59 406 THR A N 1
ATOM 3013 C CA . THR A 1 406 ? -20.663 -21.377 66.365 1.00 45.59 406 THR A CA 1
ATOM 3014 C C . THR A 1 406 ? -19.407 -22.179 66.054 1.00 45.59 406 THR A C 1
ATOM 3016 O O . THR A 1 406 ? -19.035 -22.352 64.897 1.00 45.59 406 THR A O 1
ATOM 3019 N N . ASP A 1 407 ? -18.769 -22.571 67.145 1.00 53.75 407 ASP A N 1
ATOM 3020 C CA . ASP A 1 407 ? -17.456 -23.168 67.344 1.00 53.75 407 ASP A CA 1
ATOM 3021 C C . ASP A 1 407 ? -17.111 -24.443 66.559 1.00 53.75 407 ASP A C 1
ATOM 3023 O O . ASP A 1 407 ? -17.979 -25.198 66.136 1.00 53.75 407 ASP A O 1
ATOM 3027 N N . ALA A 1 408 ? -15.792 -24.694 66.561 1.00 48.78 408 ALA A N 1
ATOM 3028 C CA . ALA A 1 408 ? -15.085 -25.967 66.399 1.00 48.78 408 ALA A CA 1
ATOM 3029 C C . ALA A 1 408 ? -15.083 -26.597 64.995 1.00 48.78 408 ALA A C 1
ATOM 3031 O O . ALA A 1 408 ? -16.107 -27.043 64.506 1.00 48.78 408 ALA A O 1
ATOM 3032 N N . GLU A 1 409 ? -13.896 -26.728 64.382 1.00 35.47 409 GLU A N 1
ATOM 3033 C CA . GLU A 1 409 ? -13.184 -28.019 64.353 1.00 35.47 409 GLU A CA 1
ATOM 3034 C C . GLU A 1 409 ? -11.797 -27.932 63.668 1.00 35.47 409 GLU A C 1
ATOM 3036 O O . GLU A 1 409 ? -11.567 -27.216 62.699 1.00 35.47 409 GLU A O 1
ATOM 3041 N N . LEU A 1 410 ? -10.883 -28.675 64.291 1.00 39.19 410 LEU A N 1
ATOM 3042 C CA . LEU A 1 410 ? -9.492 -29.054 64.045 1.00 39.19 410 LEU A CA 1
ATOM 3043 C C . LEU A 1 410 ? -8.820 -28.913 62.654 1.00 39.19 410 LEU A C 1
ATOM 3045 O O . LEU A 1 410 ? -9.224 -29.483 61.650 1.00 39.19 410 LEU A O 1
ATOM 3049 N N . SER A 1 411 ? -7.632 -28.296 62.720 1.00 38.31 411 SER A N 1
ATOM 3050 C CA . SER A 1 411 ? -6.307 -28.733 62.224 1.00 38.31 411 SER A CA 1
ATOM 3051 C C . SER A 1 411 ? -6.170 -29.807 61.128 1.00 38.31 411 SER A C 1
ATOM 3053 O O . SER A 1 411 ? -6.516 -30.964 61.352 1.00 38.31 411 SER A O 1
ATOM 3055 N N . LEU A 1 412 ? -5.364 -29.495 60.100 1.00 33.53 412 LEU A N 1
ATOM 3056 C CA . LEU A 1 412 ? -4.122 -30.225 59.767 1.00 33.53 412 LEU A CA 1
ATOM 3057 C C . LEU A 1 412 ? -3.310 -29.448 58.717 1.00 33.53 412 LEU A C 1
ATOM 3059 O O . LEU A 1 412 ? -3.813 -29.116 57.648 1.00 33.53 412 LEU A O 1
ATOM 3063 N N . GLY A 1 413 ? -2.056 -29.132 59.046 1.00 31.39 413 GLY A N 1
ATOM 3064 C CA . GLY A 1 413 ? -1.115 -28.459 58.148 1.00 31.39 413 GLY A CA 1
ATOM 3065 C C . GLY A 1 413 ? -0.193 -29.422 57.402 1.00 31.39 413 GLY A C 1
ATOM 3066 O O . GLY A 1 413 ? -0.085 -30.576 57.802 1.00 31.39 413 GLY A O 1
ATOM 3067 N N . TRP A 1 414 ? 0.518 -28.918 56.381 1.00 34.66 414 TRP A N 1
ATOM 3068 C CA . TRP A 1 414 ? 1.922 -29.264 56.086 1.00 34.66 414 TRP A CA 1
ATOM 3069 C C . TRP A 1 414 ? 2.526 -28.487 54.892 1.00 34.66 414 TRP A C 1
ATOM 3071 O O . TRP A 1 414 ? 1.872 -28.311 53.871 1.00 34.66 414 TRP A O 1
ATOM 3081 N N . PHE A 1 415 ? 3.811 -28.124 55.067 1.00 34.16 415 PHE A N 1
ATOM 3082 C CA . PHE A 1 415 ? 4.828 -27.513 54.175 1.00 34.16 415 PHE A CA 1
ATOM 3083 C C . PHE A 1 415 ? 4.620 -26.061 53.683 1.00 34.16 415 PHE A C 1
ATOM 3085 O O . PHE A 1 415 ? 3.571 -25.715 53.169 1.00 34.16 415 PHE A O 1
ATOM 3092 N N . GLY A 1 416 ? 5.599 -25.150 53.750 1.00 29.52 416 GLY A N 1
ATOM 3093 C CA . GLY A 1 416 ? 7.026 -25.270 54.066 1.00 29.52 416 GLY A CA 1
ATOM 3094 C C . GLY A 1 416 ? 7.690 -23.887 54.177 1.00 29.52 416 GLY A C 1
ATOM 3095 O O . GLY A 1 416 ? 7.150 -22.882 53.726 1.00 29.52 416 GLY A O 1
ATOM 3096 N N . ALA A 1 417 ? 8.843 -23.866 54.843 1.00 35.47 417 ALA A N 1
ATOM 3097 C CA . ALA A 1 417 ? 9.577 -22.696 55.316 1.00 35.47 417 ALA A CA 1
ATOM 3098 C C . ALA A 1 417 ? 10.316 -21.891 54.224 1.00 35.47 417 ALA A C 1
ATOM 3100 O O . ALA A 1 417 ? 10.870 -22.463 53.288 1.00 35.47 417 ALA A O 1
ATOM 3101 N N . GLY A 1 418 ? 10.411 -20.572 54.431 1.00 29.75 418 GLY A N 1
ATOM 3102 C CA . GLY A 1 418 ? 11.286 -19.621 53.728 1.00 29.75 418 GLY A CA 1
ATOM 3103 C C . GLY A 1 418 ? 11.287 -18.260 54.454 1.00 29.75 418 GLY A C 1
ATOM 3104 O O . GLY A 1 418 ? 10.296 -17.955 55.111 1.00 29.75 418 GLY A O 1
ATOM 3105 N N . PRO A 1 419 ? 12.392 -17.490 54.458 1.00 39.69 419 PRO A N 1
ATOM 3106 C CA . PRO A 1 419 ? 12.852 -16.787 55.657 1.00 39.69 419 PRO A CA 1
ATOM 3107 C C . PRO A 1 419 ? 12.319 -15.356 55.834 1.00 39.69 419 PRO A C 1
ATOM 3109 O O . PRO A 1 419 ? 12.377 -14.544 54.921 1.00 39.69 419 PRO A O 1
ATOM 3112 N N . SER A 1 420 ? 11.911 -15.058 57.073 1.00 39.91 420 SER A N 1
ATOM 3113 C CA . SER A 1 420 ? 12.333 -13.898 57.880 1.00 39.91 420 SER A CA 1
ATOM 3114 C C . SER A 1 420 ? 12.732 -12.627 57.110 1.00 39.91 420 SER A C 1
ATOM 3116 O O . SER A 1 420 ? 13.913 -12.277 57.047 1.00 39.91 420 SER A O 1
ATOM 3118 N N . ALA A 1 421 ? 11.734 -11.892 56.628 1.00 37.22 421 ALA A N 1
ATOM 3119 C CA . ALA A 1 421 ? 11.802 -10.443 56.497 1.00 37.22 421 ALA A CA 1
ATOM 3120 C C . ALA A 1 421 ? 10.834 -9.858 57.530 1.00 37.22 421 ALA A C 1
ATOM 3122 O O . ALA A 1 421 ? 9.627 -10.085 57.472 1.00 37.22 421 ALA A O 1
ATOM 3123 N N . SER A 1 422 ? 11.391 -9.197 58.539 1.00 40.91 422 SER A N 1
ATOM 3124 C CA . SER A 1 422 ? 10.660 -8.334 59.455 1.00 40.91 422 SER A CA 1
ATOM 3125 C C . SER A 1 422 ? 10.195 -7.107 58.675 1.00 40.91 422 SER A C 1
ATOM 3127 O O . SER A 1 422 ? 10.899 -6.100 58.652 1.00 40.91 422 SER A O 1
ATOM 3129 N N . ASP A 1 423 ? 9.051 -7.228 58.004 1.00 37.47 423 ASP A N 1
ATOM 3130 C CA . ASP A 1 423 ? 8.274 -6.069 57.586 1.00 37.47 423 ASP A CA 1
ATOM 3131 C C . ASP A 1 423 ? 7.576 -5.529 58.829 1.00 37.47 423 ASP A C 1
ATOM 3133 O O . ASP A 1 423 ? 6.765 -6.200 59.477 1.00 37.47 423 ASP A O 1
ATOM 3137 N N . GLU A 1 424 ? 7.981 -4.319 59.190 1.00 40.38 424 GLU A N 1
ATOM 3138 C CA . GLU A 1 424 ? 7.257 -3.449 60.091 1.00 40.38 424 GLU A CA 1
ATOM 3139 C C . GLU A 1 424 ? 5.798 -3.408 59.631 1.00 40.38 424 GLU A C 1
ATOM 3141 O O . GLU A 1 424 ? 5.476 -2.996 58.517 1.00 40.38 424 GLU A O 1
ATOM 3146 N N . VAL A 1 425 ? 4.911 -3.891 60.498 1.00 42.25 425 VAL A N 1
ATOM 3147 C CA . VAL A 1 425 ? 3.490 -3.574 60.435 1.00 42.25 425 VAL A CA 1
ATOM 3148 C C . VAL A 1 425 ? 3.421 -2.064 60.623 1.00 42.25 425 VAL A C 1
ATOM 3150 O O . VAL A 1 425 ? 3.488 -1.579 61.752 1.00 42.25 425 VAL A O 1
ATOM 3153 N N . GLU A 1 426 ? 3.392 -1.333 59.506 1.00 42.25 426 GLU A N 1
ATOM 3154 C CA . GLU A 1 426 ? 3.056 0.083 59.484 1.00 42.25 426 GLU A CA 1
ATOM 3155 C C . GLU A 1 426 ? 1.683 0.217 60.139 1.00 42.25 426 GLU A C 1
ATOM 3157 O O . GLU A 1 426 ? 0.651 -0.236 59.634 1.00 42.25 426 GLU A O 1
ATOM 3162 N N . ASP A 1 427 ? 1.745 0.760 61.347 1.00 40.66 427 ASP A N 1
ATOM 3163 C CA . ASP A 1 427 ? 0.634 1.093 62.205 1.00 40.66 427 ASP A CA 1
ATOM 3164 C C . ASP A 1 427 ? -0.371 1.950 61.433 1.00 40.66 427 ASP A C 1
ATOM 3166 O O . ASP A 1 427 ? -0.006 2.782 60.599 1.00 40.66 427 ASP A O 1
ATOM 3170 N N . GLY A 1 428 ? -1.649 1.700 61.704 1.00 44.44 428 GLY A N 1
ATOM 3171 C CA . GLY A 1 428 ? -2.780 2.166 60.920 1.00 44.44 428 GLY A CA 1
ATOM 3172 C C . GLY A 1 428 ? -2.657 3.610 60.449 1.00 44.44 428 GLY A C 1
ATOM 3173 O O . GLY A 1 428 ? -2.867 4.558 61.208 1.00 44.44 428 GLY A O 1
ATOM 3174 N N . GLN A 1 429 ? -2.465 3.769 59.141 1.00 42.38 429 GLN A N 1
ATOM 3175 C CA . GLN A 1 429 ? -2.909 4.958 58.436 1.00 42.38 429 GLN A CA 1
ATOM 3176 C C . GLN A 1 429 ? -4.444 4.922 58.451 1.00 42.38 429 GLN A C 1
ATOM 3178 O O . GLN A 1 429 ? -5.097 4.511 57.493 1.00 42.38 429 GLN A O 1
ATOM 3183 N N . VAL A 1 430 ? -5.020 5.282 59.606 1.00 48.34 430 VAL A N 1
ATOM 3184 C CA . VAL A 1 430 ? -6.411 5.710 59.742 1.00 48.34 430 VAL A CA 1
ATOM 3185 C C . VAL A 1 430 ? -6.602 6.694 58.608 1.00 48.34 430 VAL A C 1
ATOM 3187 O O . VAL A 1 430 ? -5.962 7.745 58.615 1.00 48.34 430 VAL A O 1
ATOM 3190 N N . ALA A 1 431 ? -7.375 6.296 57.591 1.00 51.22 431 ALA A N 1
ATOM 3191 C CA . ALA A 1 431 ? -7.734 7.157 56.480 1.00 51.22 431 ALA A CA 1
ATOM 3192 C C . ALA A 1 431 ? -8.201 8.467 57.107 1.00 51.22 431 ALA A C 1
ATOM 3194 O O . ALA A 1 431 ? -9.237 8.490 57.776 1.00 51.22 431 ALA A O 1
ATOM 3195 N N . SER A 1 432 ? -7.356 9.497 57.017 1.00 50.66 432 SER A N 1
ATOM 3196 C CA . SER A 1 432 ? -7.585 10.759 57.697 1.00 50.66 432 SER A CA 1
ATOM 3197 C C . SER A 1 432 ? -8.983 11.223 57.314 1.00 50.66 432 SER A C 1
ATOM 3199 O O . SER A 1 432 ? -9.415 11.040 56.175 1.00 50.66 432 SER A O 1
ATOM 3201 N N . GLU A 1 433 ? -9.715 11.810 58.262 1.00 56.50 433 GLU A N 1
ATOM 3202 C CA . GLU A 1 433 ? -11.059 12.380 58.067 1.00 56.50 433 GLU A CA 1
ATOM 3203 C C . GLU A 1 433 ? -11.141 13.457 56.961 1.00 56.50 433 GLU A C 1
ATOM 3205 O O . GLU A 1 433 ? -12.156 14.146 56.818 1.00 56.50 433 GLU A O 1
ATOM 3210 N N . GLU A 1 434 ? -10.086 13.628 56.171 1.00 52.78 434 GLU A N 1
ATOM 3211 C CA . GLU A 1 434 ? -9.982 14.551 55.068 1.00 52.78 434 GLU A CA 1
ATOM 3212 C C . GLU A 1 434 ? -10.946 14.172 53.936 1.00 52.78 434 GLU A C 1
ATOM 3214 O O . GLU A 1 434 ? -10.658 13.463 52.978 1.00 52.78 434 GLU A O 1
ATOM 3219 N N . GLN A 1 435 ? -12.112 14.802 54.071 1.00 70.69 435 GLN A N 1
ATOM 3220 C CA . GLN A 1 435 ? -12.792 15.551 53.021 1.00 70.69 435 GLN A CA 1
ATOM 3221 C C . GLN A 1 435 ? -13.650 14.738 52.051 1.00 70.69 435 GLN A C 1
ATOM 3223 O O . GLN A 1 435 ? -13.529 14.813 50.828 1.00 70.69 435 GLN A O 1
ATOM 3228 N N . PHE A 1 436 ? -14.686 14.116 52.610 1.00 88.31 436 PHE A N 1
ATOM 3229 C CA . PHE A 1 436 ? -15.967 14.069 51.912 1.00 88.31 436 PHE A CA 1
ATOM 3230 C C . PHE A 1 436 ? -16.504 15.504 51.783 1.00 88.31 436 PHE A C 1
ATOM 3232 O O . PHE A 1 436 ? -16.927 16.110 52.765 1.00 88.31 436 PHE A O 1
ATOM 3239 N N . VAL A 1 437 ? -16.460 16.063 50.572 1.00 92.56 437 VAL A N 1
ATOM 3240 C CA . VAL A 1 437 ? -16.967 17.411 50.238 1.00 92.56 437 VAL A CA 1
ATOM 3241 C C . VAL A 1 437 ? -18.058 17.284 49.173 1.00 92.56 437 VAL A C 1
ATOM 3243 O O . VAL A 1 437 ? -17.909 16.409 48.310 1.00 92.56 437 VAL A O 1
ATOM 3246 N N . PRO A 1 438 ? -19.116 18.120 49.181 1.00 94.31 438 PRO A N 1
ATOM 3247 C CA . PRO A 1 438 ? -20.065 18.187 48.074 1.00 94.31 438 PRO A CA 1
ATOM 3248 C C . PRO A 1 438 ? -19.383 18.281 46.700 1.00 94.31 438 PRO A C 1
ATOM 3250 O O . PRO A 1 438 ? -18.300 18.863 46.558 1.00 94.31 438 PRO A O 1
ATOM 3253 N N . GLY A 1 439 ? -20.003 17.679 45.690 1.00 91.12 439 GLY A N 1
ATOM 3254 C CA . GLY A 1 439 ? -19.516 17.625 44.315 1.00 91.12 439 GLY A CA 1
ATOM 3255 C C . GLY A 1 439 ? -19.932 16.347 43.593 1.00 91.12 439 GLY A C 1
ATOM 3256 O O . GLY A 1 439 ? -20.765 15.587 44.069 1.00 91.12 439 GLY A O 1
ATOM 3257 N N . VAL A 1 440 ? -19.319 16.081 42.441 1.00 87.50 440 VAL A N 1
ATOM 3258 C CA . VAL A 1 440 ? -19.647 14.903 41.629 1.00 87.50 440 VAL A CA 1
ATOM 3259 C C . VAL A 1 440 ? -18.940 13.664 42.174 1.00 87.50 440 VAL A C 1
ATOM 3261 O O . VAL A 1 440 ? -17.712 13.631 42.286 1.00 87.50 440 VAL A O 1
ATOM 3264 N N . TYR A 1 441 ? -19.717 12.629 42.468 1.00 92.44 441 TYR A N 1
ATOM 3265 C CA . TYR A 1 441 ? -19.228 11.310 42.844 1.00 92.44 441 TYR A CA 1
ATOM 3266 C C . TYR A 1 441 ? -19.587 10.318 41.743 1.00 92.44 441 TYR A C 1
ATOM 3268 O O . TYR A 1 441 ? -20.685 10.367 41.193 1.00 92.44 441 TYR A O 1
ATOM 3276 N N . ALA A 1 442 ? -18.663 9.417 41.423 1.00 86.19 442 ALA A N 1
ATOM 3277 C CA . ALA A 1 442 ? -18.987 8.225 40.656 1.00 86.19 442 ALA A CA 1
ATOM 3278 C C . ALA A 1 442 ? -19.383 7.139 41.645 1.00 86.19 442 ALA A C 1
ATOM 3280 O O . ALA A 1 442 ? -18.596 6.767 42.516 1.00 86.19 442 ALA A O 1
ATOM 3281 N N . VAL A 1 443 ? -20.603 6.639 41.527 1.00 90.69 443 VAL A N 1
ATOM 3282 C CA . VAL A 1 443 ? -21.068 5.468 42.258 1.00 90.69 443 VAL A CA 1
ATOM 3283 C C . VAL A 1 443 ? -20.142 4.313 41.867 1.00 90.69 443 VAL A C 1
ATOM 3285 O O . VAL A 1 443 ? -20.059 3.936 40.710 1.00 90.69 443 VAL A O 1
ATOM 3288 N N . VAL A 1 444 ? -19.360 3.778 42.797 1.00 84.25 444 VAL A N 1
ATOM 3289 C CA . VAL A 1 444 ? -18.441 2.651 42.560 1.00 84.25 444 VAL A CA 1
ATOM 3290 C C . VAL A 1 444 ? -19.177 1.326 42.742 1.00 84.25 444 VAL A C 1
ATOM 3292 O O . VAL A 1 444 ? -18.802 0.309 42.159 1.00 84.25 444 VAL A O 1
ATOM 3295 N N . ARG A 1 445 ? -20.243 1.324 43.550 1.00 80.62 445 ARG A N 1
ATOM 3296 C CA . ARG A 1 445 ? -21.039 0.140 43.894 1.00 80.62 445 ARG A CA 1
ATOM 3297 C C . ARG A 1 445 ? -22.510 0.512 43.963 1.00 80.62 445 ARG A C 1
ATOM 3299 O O . ARG A 1 445 ? -22.818 1.643 44.313 1.00 80.62 445 ARG A O 1
ATOM 3306 N N . ARG A 1 446 ? -23.407 -0.436 43.668 1.00 85.00 446 ARG A N 1
ATOM 3307 C CA . ARG A 1 446 ? -24.855 -0.177 43.688 1.00 85.00 446 ARG A CA 1
ATOM 3308 C C . ARG A 1 446 ? -25.275 0.499 44.991 1.00 85.00 446 ARG A C 1
ATOM 3310 O O . ARG A 1 446 ? -24.953 0.005 46.072 1.00 85.00 446 ARG A O 1
ATOM 3317 N N . ALA A 1 447 ? -25.964 1.625 44.872 1.00 92.50 447 ALA A N 1
ATOM 3318 C CA . ALA A 1 447 ? -26.342 2.471 45.990 1.00 92.50 447 ALA A CA 1
ATOM 3319 C C . ALA A 1 447 ? -27.840 2.759 45.919 1.00 92.50 447 ALA A C 1
ATOM 3321 O O . ALA A 1 447 ? -28.334 3.317 44.945 1.00 92.50 447 ALA A O 1
ATOM 3322 N N . ALA A 1 448 ? -28.572 2.389 46.965 1.00 92.69 448 ALA A N 1
ATOM 3323 C CA . ALA A 1 448 ? -29.962 2.793 47.095 1.00 92.69 448 ALA A CA 1
ATOM 3324 C C . ALA A 1 448 ? -30.038 4.292 47.412 1.00 92.69 448 ALA A C 1
ATOM 3326 O O . ALA A 1 448 ? -29.334 4.783 48.300 1.00 92.69 448 ALA A O 1
ATOM 3327 N N . VAL A 1 449 ? -30.917 4.990 46.701 1.00 94.31 449 VAL A N 1
ATOM 3328 C CA . VAL A 1 449 ? -31.332 6.353 47.015 1.00 94.31 449 VAL A CA 1
ATOM 3329 C C . VAL A 1 449 ? -32.493 6.254 47.992 1.00 94.31 449 VAL A C 1
ATOM 3331 O O . VAL A 1 449 ? -33.508 5.616 47.710 1.00 94.31 449 VAL A O 1
ATOM 3334 N N . VAL A 1 450 ? -32.329 6.864 49.159 1.00 94.44 450 VAL A N 1
ATOM 3335 C CA . VAL A 1 450 ? -33.355 6.930 50.202 1.00 94.44 450 VAL A CA 1
ATOM 3336 C C . VAL A 1 450 ? -33.818 8.377 50.385 1.00 94.44 450 VAL A C 1
ATOM 3338 O O . VAL A 1 450 ? -33.014 9.297 50.248 1.00 94.44 450 VAL A O 1
ATOM 3341 N N . PRO A 1 451 ? -35.102 8.636 50.671 1.00 93.69 451 PRO A N 1
ATOM 3342 C CA . PRO A 1 451 ? -35.618 10.005 50.763 1.00 93.69 451 PRO A CA 1
ATOM 3343 C C . PRO A 1 451 ? -35.042 10.787 51.957 1.00 93.69 451 PRO A C 1
ATOM 3345 O O . PRO A 1 451 ? -34.924 12.011 51.901 1.00 93.69 451 PRO A O 1
ATOM 3348 N N . THR A 1 452 ? -34.642 10.092 53.024 1.00 93.62 452 THR A N 1
ATOM 3349 C CA . THR A 1 452 ? -34.122 10.673 54.271 1.00 93.62 452 THR A CA 1
ATOM 3350 C C . THR A 1 452 ? -32.674 10.267 54.537 1.00 93.62 452 THR A C 1
ATOM 3352 O O . THR A 1 452 ? -32.210 9.238 54.060 1.00 93.62 452 THR A O 1
ATOM 3355 N N . VAL A 1 453 ? -31.954 11.055 55.345 1.00 94.81 453 VAL A N 1
ATOM 3356 C CA . VAL A 1 453 ? -30.555 10.769 55.728 1.00 94.81 453 VAL A CA 1
ATOM 3357 C C . VAL A 1 453 ? -30.406 9.477 56.548 1.00 94.81 453 VAL A C 1
ATOM 3359 O O . VAL A 1 453 ? -29.367 8.817 56.494 1.00 94.81 453 VAL A O 1
ATOM 3362 N N . HIS A 1 454 ? -31.459 9.107 57.281 1.00 91.94 454 HIS A N 1
ATOM 3363 C CA . HIS A 1 454 ? -31.563 7.841 57.997 1.00 91.94 454 HIS A CA 1
ATOM 3364 C C . HIS A 1 454 ? -32.264 6.797 57.123 1.00 91.94 454 HIS A C 1
ATOM 3366 O O . HIS A 1 454 ? -33.254 7.114 56.455 1.00 91.94 454 HIS A O 1
ATOM 3372 N N . MET A 1 455 ? -31.798 5.550 57.169 1.00 82.69 455 MET A N 1
ATOM 3373 C CA . MET A 1 455 ? -32.560 4.390 56.713 1.00 82.69 455 MET A CA 1
ATOM 3374 C C . MET A 1 455 ? -33.705 4.160 57.702 1.00 82.69 455 MET A C 1
ATOM 3376 O O . MET A 1 455 ? -33.578 3.410 58.669 1.00 82.69 455 MET A O 1
ATOM 3380 N N . SER A 1 456 ? -34.843 4.821 57.487 1.00 71.31 456 SER A N 1
ATOM 3381 C CA . SER A 1 456 ? -36.078 4.405 58.145 1.00 71.31 456 SER A CA 1
ATOM 3382 C C . SER A 1 456 ? -36.343 2.949 57.745 1.00 71.31 456 SER A C 1
ATOM 3384 O O . SER A 1 456 ? -36.235 2.593 56.576 1.00 71.31 456 SER A O 1
ATOM 3386 N N . GLY A 1 457 ? -36.664 2.069 58.701 1.00 71.38 457 GLY A N 1
ATOM 3387 C CA . GLY A 1 457 ? -36.908 0.636 58.441 1.00 71.38 457 GLY A CA 1
ATOM 3388 C C . GLY A 1 457 ? -38.071 0.333 57.476 1.00 71.38 457 GLY A C 1
ATOM 3389 O O . GLY A 1 457 ? -38.423 -0.825 57.262 1.00 71.38 457 GLY A O 1
ATOM 3390 N N . THR A 1 458 ? -38.689 1.364 56.903 1.00 60.09 458 THR A N 1
ATOM 3391 C CA . THR A 1 458 ? -39.672 1.308 55.826 1.00 60.09 458 THR A CA 1
ATOM 3392 C C . THR A 1 458 ? -38.974 1.141 54.475 1.00 60.09 458 THR A C 1
ATOM 3394 O O . THR A 1 458 ? -38.130 1.946 54.102 1.00 60.09 458 THR A O 1
ATOM 3397 N N . LYS A 1 459 ? -39.362 0.100 53.726 1.00 63.50 459 LYS A N 1
ATOM 3398 C CA . LYS A 1 459 ? -38.839 -0.336 52.410 1.00 63.50 459 LYS A CA 1
ATOM 3399 C C . LYS A 1 459 ? -38.931 0.685 51.250 1.00 63.50 459 LYS A C 1
ATOM 3401 O O . LYS A 1 459 ? -38.862 0.276 50.095 1.00 63.50 459 LYS A O 1
ATOM 3406 N N . GLU A 1 460 ? -39.080 1.983 51.496 1.00 72.12 460 GLU A N 1
ATOM 3407 C CA . GLU A 1 460 ? -39.091 3.002 50.436 1.00 72.12 460 GLU A CA 1
ATOM 3408 C C . GLU A 1 460 ? -37.670 3.268 49.910 1.00 72.12 460 GLU A C 1
ATOM 3410 O O . GLU A 1 460 ? -37.038 4.284 50.193 1.00 72.12 460 GLU A O 1
ATOM 3415 N N . ILE A 1 461 ? -37.155 2.319 49.127 1.00 74.38 461 ILE A N 1
ATOM 3416 C CA . ILE A 1 461 ? -36.067 2.569 48.181 1.00 74.38 461 ILE A CA 1
ATOM 3417 C C . ILE A 1 461 ? -36.713 3.290 47.003 1.00 74.38 461 ILE A C 1
ATOM 3419 O O . ILE A 1 461 ? -37.532 2.695 46.303 1.00 74.38 461 ILE A O 1
ATOM 3423 N N . SER A 1 462 ? -36.392 4.571 46.808 1.00 74.81 462 SER A N 1
ATOM 3424 C CA . SER A 1 462 ? -37.004 5.343 45.726 1.00 74.81 462 SER A CA 1
ATOM 3425 C C . SER A 1 462 ? -36.448 4.892 44.380 1.00 74.81 462 SER A C 1
ATOM 3427 O O . SER A 1 462 ? -37.206 4.561 43.473 1.00 74.81 462 SER A O 1
ATOM 3429 N N . ILE A 1 463 ? -35.118 4.862 44.263 1.00 85.50 463 ILE A N 1
ATOM 3430 C CA . ILE A 1 463 ? -34.373 4.508 43.052 1.00 85.50 463 ILE A CA 1
ATOM 3431 C C . ILE A 1 463 ? -33.056 3.836 43.470 1.00 85.50 463 ILE A C 1
AT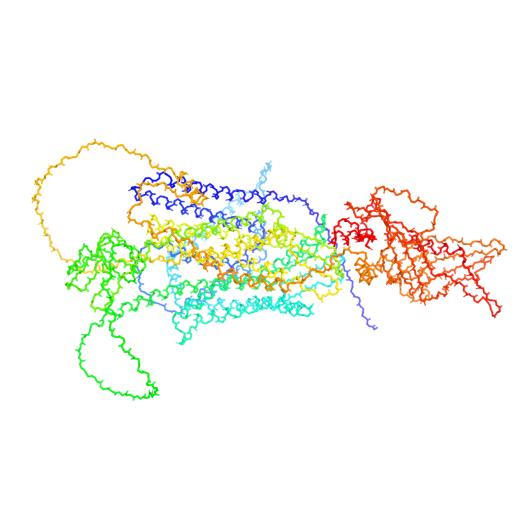OM 3433 O O . ILE A 1 463 ? -32.434 4.227 44.456 1.00 85.50 463 ILE A O 1
ATOM 3437 N N . GLU A 1 464 ? -32.607 2.825 42.730 1.00 87.62 464 GLU A N 1
ATOM 3438 C CA . GLU A 1 464 ? -31.285 2.215 42.910 1.00 87.62 464 GLU A CA 1
ATOM 3439 C C . GLU A 1 464 ? -30.318 2.761 41.851 1.00 87.62 464 GLU A C 1
ATOM 3441 O O . GLU A 1 464 ? -30.582 2.668 40.651 1.00 87.62 464 GLU A O 1
ATOM 3446 N N . LEU A 1 465 ? -29.201 3.332 42.296 1.00 85.62 465 LEU A N 1
ATOM 3447 C CA . LEU A 1 465 ? -28.107 3.790 41.442 1.00 85.62 465 LEU A CA 1
ATOM 3448 C C . LEU A 1 465 ? -27.102 2.672 41.225 1.00 85.62 465 LEU A C 1
ATOM 3450 O O . LEU A 1 465 ? -26.810 1.884 42.129 1.00 85.62 465 LEU A O 1
ATOM 3454 N N . ARG A 1 466 ? -26.530 2.624 40.029 1.00 75.25 466 ARG A N 1
ATOM 3455 C CA . ARG A 1 466 ? -25.589 1.593 39.599 1.00 75.25 466 ARG A CA 1
ATOM 3456 C C . ARG A 1 466 ? -24.154 2.084 39.657 1.00 75.25 466 ARG A C 1
ATOM 3458 O O . ARG A 1 466 ? -23.873 3.276 39.632 1.00 75.25 466 ARG A O 1
ATOM 3465 N N . ALA A 1 467 ? -23.222 1.137 39.698 1.00 74.19 467 ALA A N 1
ATOM 3466 C CA . ALA A 1 467 ? -21.811 1.467 39.573 1.00 74.19 467 ALA A CA 1
ATOM 3467 C C . ALA A 1 467 ? -21.529 2.134 38.209 1.00 74.19 467 ALA A C 1
ATOM 3469 O O . ALA A 1 467 ? -21.936 1.619 37.171 1.00 74.19 467 ALA A O 1
ATOM 3470 N N . GLY A 1 468 ? -20.816 3.254 38.211 1.00 69.31 468 GLY A N 1
ATOM 3471 C CA . GLY A 1 468 ? -20.560 4.124 37.067 1.00 69.31 468 GLY A CA 1
ATOM 3472 C C . GLY A 1 468 ? -21.460 5.361 37.019 1.00 69.31 468 GLY A C 1
ATOM 3473 O O . GLY A 1 468 ? -21.082 6.331 36.360 1.00 69.31 468 GLY A O 1
ATOM 3474 N N . ASP A 1 469 ? -22.596 5.364 37.728 1.00 79.81 469 ASP A N 1
ATOM 3475 C CA . ASP A 1 469 ? -23.496 6.516 37.747 1.00 79.81 469 ASP A CA 1
ATOM 3476 C C . ASP A 1 469 ? -22.801 7.716 38.384 1.00 79.81 469 ASP A C 1
ATOM 3478 O O . ASP A 1 469 ? -22.136 7.611 39.415 1.00 79.81 469 ASP A O 1
ATOM 3482 N N . LEU A 1 470 ? -22.949 8.877 37.757 1.00 83.38 470 LEU A N 1
ATOM 3483 C CA . LEU A 1 470 ? -22.407 10.123 38.274 1.00 83.38 470 LEU A CA 1
ATOM 3484 C C . LEU A 1 470 ? -23.516 10.866 38.984 1.00 83.38 470 LEU A C 1
ATOM 3486 O O . LEU A 1 470 ? -24.518 11.235 38.377 1.00 83.38 470 LEU A O 1
ATOM 3490 N N . VAL A 1 471 ? -23.303 11.110 40.265 1.00 90.75 471 VAL A N 1
ATOM 3491 C CA . VAL A 1 471 ? -24.259 11.799 41.115 1.00 90.75 471 VAL A CA 1
ATOM 3492 C C . VAL A 1 471 ? -23.647 13.078 41.641 1.00 90.75 471 VAL A C 1
ATOM 3494 O O . VAL A 1 471 ? -22.502 13.103 42.093 1.00 90.75 471 VAL A O 1
ATOM 3497 N N . ASP A 1 472 ? -24.413 14.158 41.554 1.00 92.12 472 ASP A N 1
ATOM 3498 C CA . ASP A 1 472 ? -24.024 15.435 42.134 1.00 92.12 472 ASP A CA 1
ATOM 3499 C C . ASP A 1 472 ? -24.456 15.452 43.597 1.00 92.12 472 ASP A C 1
ATOM 3501 O O . ASP A 1 472 ? -25.644 15.588 43.903 1.00 92.12 472 ASP A O 1
ATOM 3505 N N . VAL A 1 473 ? -23.496 15.213 44.486 1.00 95.62 473 VAL A N 1
ATOM 3506 C CA . VAL A 1 473 ? -23.690 15.206 45.931 1.00 95.62 473 VAL A CA 1
ATOM 3507 C C . VAL A 1 473 ? -23.702 16.652 46.414 1.00 95.62 473 VAL A C 1
ATOM 3509 O O . VAL A 1 473 ? -22.661 17.295 46.513 1.00 95.62 473 VAL A O 1
ATOM 3512 N N . LEU A 1 474 ? -24.892 17.155 46.716 1.00 96.31 474 LEU A N 1
ATOM 3513 C CA . LEU A 1 474 ? -25.166 18.510 47.181 1.00 96.31 474 LEU A CA 1
ATOM 3514 C C . LEU A 1 474 ? -24.781 18.716 48.648 1.00 96.31 474 LEU A C 1
ATOM 3516 O O . LEU A 1 474 ? -24.272 19.770 49.020 1.00 96.31 474 LEU A O 1
ATOM 3520 N N . GLU A 1 475 ? -25.026 17.712 49.488 1.00 96.75 475 GLU A N 1
ATOM 3521 C CA . GLU A 1 475 ? -24.783 17.779 50.931 1.00 96.75 475 GLU A CA 1
ATOM 3522 C C . GLU A 1 475 ? -24.163 16.471 51.404 1.00 96.75 475 GLU A C 1
ATOM 3524 O O . GLU A 1 475 ? -24.431 15.408 50.848 1.00 96.75 475 GLU A O 1
ATOM 3529 N N . ILE A 1 476 ? -23.338 16.537 52.445 1.00 96.81 476 ILE A N 1
ATOM 3530 C CA . ILE A 1 476 ? -22.729 15.356 53.052 1.00 96.81 476 ILE A CA 1
ATOM 3531 C C . ILE A 1 476 ? -23.047 15.368 54.534 1.00 96.81 476 ILE A C 1
ATOM 3533 O O . ILE A 1 476 ? -22.858 16.378 55.208 1.00 96.81 476 ILE A O 1
ATOM 3537 N N . SER A 1 477 ? -23.538 14.241 55.032 1.00 96.31 477 SER A N 1
ATOM 3538 C CA . SER A 1 477 ? -23.900 14.061 56.430 1.00 96.31 477 SER A CA 1
ATOM 3539 C C . SER A 1 477 ? -23.250 12.793 56.968 1.00 96.31 477 SER A C 1
ATOM 3541 O O . SER A 1 477 ? -23.377 11.720 56.377 1.00 96.31 477 SER A O 1
ATOM 3543 N N . LYS A 1 478 ? -22.531 12.917 58.087 1.00 95.69 478 LYS A N 1
ATOM 3544 C CA . LYS A 1 478 ? -22.051 11.766 58.855 1.00 95.69 478 LYS A CA 1
ATOM 3545 C C . LYS A 1 478 ? -23.199 11.307 59.751 1.00 95.69 478 LYS A C 1
ATOM 3547 O O . LYS A 1 478 ? -23.580 12.011 60.681 1.00 95.69 478 LYS A O 1
ATOM 3552 N N . ASN A 1 479 ? -23.772 10.149 59.450 1.00 95.38 479 ASN A N 1
ATOM 3553 C CA . ASN A 1 479 ? -24.804 9.532 60.271 1.00 95.38 479 ASN A CA 1
ATOM 3554 C C . ASN A 1 479 ? -24.122 8.561 61.244 1.00 95.38 479 ASN A C 1
ATOM 3556 O O . ASN A 1 479 ? -23.908 7.393 60.921 1.00 95.38 479 ASN A O 1
ATOM 3560 N N . GLU A 1 480 ? -23.746 9.069 62.421 1.00 94.94 480 GLU A N 1
ATOM 3561 C CA . GLU A 1 480 ? -23.029 8.306 63.457 1.00 94.94 480 GLU A CA 1
ATOM 3562 C C . GLU A 1 480 ? -23.835 7.106 63.974 1.00 94.94 480 GLU A C 1
ATOM 3564 O O . GLU A 1 480 ? -23.255 6.083 64.328 1.00 94.94 480 GLU A O 1
ATOM 3569 N N . LEU A 1 481 ? -25.171 7.187 63.966 1.00 92.88 481 LEU A N 1
ATOM 3570 C CA . LEU A 1 481 ? -26.036 6.086 64.403 1.00 92.88 481 LEU A CA 1
ATOM 3571 C C . LEU A 1 481 ? -25.956 4.874 63.465 1.00 92.88 481 LEU A C 1
ATOM 3573 O O . LEU A 1 481 ? -26.066 3.741 63.920 1.00 92.88 481 LEU A O 1
ATOM 3577 N N . GLU A 1 482 ? -25.759 5.113 62.167 1.00 93.69 482 GLU A N 1
ATOM 3578 C CA . GLU A 1 482 ? -25.624 4.067 61.144 1.00 93.69 482 GLU A CA 1
ATOM 3579 C C . GLU A 1 482 ? -24.173 3.783 60.754 1.00 93.69 482 GLU A C 1
ATOM 3581 O O . GLU A 1 482 ? -23.958 2.965 59.867 1.00 93.69 482 GLU A O 1
ATOM 3586 N N . GLN A 1 483 ? -23.201 4.477 61.359 1.00 95.94 483 GLN A N 1
ATOM 3587 C CA . GLN A 1 483 ? -21.785 4.399 60.984 1.00 95.94 483 GLN A CA 1
ATOM 3588 C C . GLN A 1 483 ? -21.577 4.598 59.471 1.00 95.94 483 GLN A C 1
ATOM 3590 O O . GLN A 1 483 ? -20.867 3.852 58.809 1.00 95.94 483 GLN A O 1
ATOM 3595 N N . ARG A 1 484 ? -22.234 5.605 58.876 1.00 95.50 484 ARG A N 1
ATOM 3596 C CA . ARG A 1 484 ? -22.171 5.864 57.425 1.00 95.50 484 ARG A CA 1
ATOM 3597 C C . ARG A 1 484 ? -22.009 7.336 57.097 1.00 95.50 484 ARG A C 1
ATOM 3599 O O . ARG A 1 484 ? -22.648 8.206 57.685 1.00 95.50 484 ARG A O 1
ATOM 3606 N N . VAL A 1 485 ? -21.225 7.613 56.063 1.00 96.12 485 VAL A N 1
ATOM 3607 C CA . VAL A 1 485 ? -21.198 8.905 55.379 1.00 96.12 485 VAL A CA 1
ATOM 3608 C C . VAL A 1 485 ? -22.245 8.874 54.273 1.00 96.12 485 VAL A C 1
ATOM 3610 O O . VAL A 1 485 ? -22.147 8.078 53.337 1.00 96.12 485 VAL A O 1
ATOM 3613 N N . ARG A 1 486 ? -23.253 9.739 54.375 1.00 97.06 486 ARG A N 1
ATOM 3614 C CA . ARG A 1 486 ? -24.335 9.888 53.400 1.00 97.06 486 ARG A CA 1
ATOM 3615 C C . ARG A 1 486 ? -24.106 11.127 52.541 1.00 97.06 486 ARG A C 1
ATOM 3617 O O . ARG A 1 486 ? -23.677 12.160 53.046 1.00 97.06 486 ARG A O 1
ATOM 3624 N N . GLY A 1 487 ? -24.424 11.028 51.257 1.00 97.19 487 GLY A N 1
ATOM 3625 C CA . GLY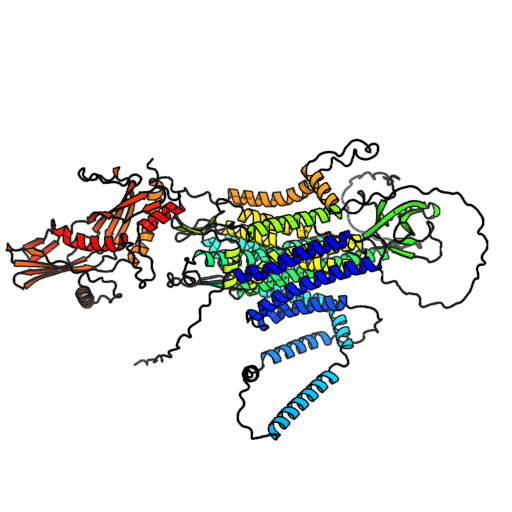 A 1 487 ? -24.426 12.135 50.310 1.00 97.19 487 GLY A CA 1
ATOM 3626 C C . GLY A 1 487 ? -25.839 12.404 49.812 1.00 97.19 487 GLY A C 1
ATOM 3627 O O . GLY A 1 487 ? -26.465 11.502 49.261 1.00 97.19 487 GLY A O 1
ATOM 3628 N N . ARG A 1 488 ? -26.353 13.621 49.989 1.00 97.62 488 ARG A N 1
ATOM 3629 C CA . ARG A 1 488 ? -27.604 14.061 49.366 1.00 97.62 488 ARG A CA 1
ATOM 3630 C C . ARG A 1 488 ? -27.336 14.361 47.906 1.00 97.62 488 ARG A C 1
ATOM 3632 O O . ARG A 1 488 ? -26.474 15.179 47.617 1.00 97.62 488 ARG A O 1
ATOM 3639 N N . ILE A 1 489 ? -28.061 13.736 47.001 1.00 96.56 489 ILE A N 1
ATOM 3640 C CA . ILE A 1 489 ? -27.866 13.860 45.561 1.00 96.56 489 ILE A CA 1
ATOM 3641 C C . ILE A 1 489 ? -28.981 14.682 44.913 1.00 96.56 489 ILE A C 1
ATOM 3643 O O . ILE A 1 489 ? -30.114 14.698 45.396 1.00 96.56 489 ILE A O 1
ATOM 3647 N N . ALA A 1 490 ? -28.646 15.390 43.833 1.00 91.19 490 ALA A N 1
ATOM 3648 C CA . ALA A 1 490 ? -29.576 16.278 43.134 1.00 91.19 490 ALA A CA 1
ATOM 3649 C C . ALA A 1 490 ? -30.622 15.530 42.291 1.00 91.19 490 ALA A C 1
ATOM 3651 O O . ALA A 1 490 ? -31.800 15.879 42.316 1.00 91.19 490 ALA A O 1
ATOM 3652 N N . ASN A 1 491 ? -30.189 14.525 41.523 1.00 84.69 491 ASN A N 1
ATOM 3653 C CA . ASN A 1 491 ? -31.043 13.777 40.606 1.00 84.69 491 ASN A CA 1
ATOM 3654 C C . ASN A 1 491 ? -30.613 12.296 40.545 1.00 84.69 491 ASN A C 1
ATOM 3656 O O . ASN A 1 491 ? -29.474 12.030 40.156 1.00 84.69 491 ASN A O 1
ATOM 3660 N N . PRO A 1 492 ? -31.493 11.347 40.906 1.00 92.75 492 PRO A N 1
ATOM 3661 C CA . PRO A 1 492 ? -32.782 11.587 41.557 1.00 92.75 492 PRO A CA 1
ATOM 3662 C C . PRO A 1 492 ? -32.596 12.231 42.942 1.00 92.75 492 PRO A C 1
ATOM 3664 O O . PRO A 1 492 ? -31.585 11.972 43.592 1.00 92.75 492 PRO A O 1
ATOM 3667 N N . PRO A 1 493 ? -33.528 13.079 43.409 1.00 93.19 493 PRO A N 1
ATOM 3668 C CA . PRO A 1 493 ? -33.396 13.713 44.712 1.00 93.19 493 PRO A CA 1
ATOM 3669 C C . PRO A 1 493 ? -33.488 12.666 45.829 1.00 93.19 493 PRO A C 1
ATOM 3671 O O . PRO A 1 493 ? -34.457 11.912 45.918 1.00 93.19 493 PRO A O 1
ATOM 3674 N N . GLY A 1 494 ? -32.485 12.632 46.701 1.00 95.31 494 GLY A N 1
ATOM 3675 C CA . GLY A 1 494 ? -32.451 11.739 47.858 1.00 95.31 494 GLY A CA 1
ATOM 3676 C C . GLY A 1 494 ? -31.059 11.638 48.466 1.00 95.31 494 GLY A C 1
ATOM 3677 O O . GLY A 1 494 ? -30.198 12.465 48.188 1.00 95.31 494 GLY A O 1
ATOM 3678 N N . TRP A 1 495 ? -30.835 10.640 49.309 1.00 96.69 495 TRP A N 1
ATOM 3679 C CA . TRP A 1 495 ? -29.579 10.374 49.999 1.00 96.69 495 TRP A CA 1
ATOM 3680 C C . TRP A 1 495 ? -29.020 9.024 49.573 1.00 96.69 495 TRP A C 1
ATOM 3682 O O . TRP A 1 495 ? -29.738 8.029 49.533 1.00 96.69 495 TRP A O 1
ATOM 3692 N N . ILE A 1 496 ? -27.722 8.978 49.309 1.00 97.00 496 ILE A N 1
ATOM 3693 C CA . ILE A 1 496 ? -26.976 7.753 49.024 1.00 97.00 496 ILE A CA 1
ATOM 3694 C C . ILE A 1 496 ? -25.937 7.534 50.109 1.00 97.00 496 ILE A C 1
ATOM 3696 O O . ILE A 1 496 ? -25.456 8.487 50.720 1.00 97.00 496 ILE A O 1
ATOM 3700 N N . SER A 1 497 ? -25.557 6.288 50.358 1.00 96.25 497 SER A N 1
ATOM 3701 C CA . SER A 1 497 ? -24.323 6.033 51.100 1.00 96.25 497 SER A CA 1
ATOM 3702 C C . SER A 1 497 ? -23.120 6.367 50.214 1.00 96.25 497 SER A C 1
ATOM 3704 O O . SER A 1 497 ? -23.140 6.074 49.023 1.00 96.25 497 SER A O 1
ATOM 3706 N N . LEU A 1 498 ? -22.082 6.981 50.782 1.00 96.19 498 LEU A N 1
ATOM 3707 C CA . LEU A 1 498 ? -20.790 7.224 50.128 1.00 96.19 498 LEU A CA 1
ATOM 3708 C C . LEU A 1 498 ? -19.726 6.273 50.683 1.00 96.19 498 LEU A C 1
ATOM 3710 O O . LEU A 1 498 ? -19.022 5.623 49.912 1.00 96.19 498 LEU A O 1
ATOM 3714 N N . LEU A 1 499 ? -19.655 6.160 52.012 1.00 95.25 499 LEU A N 1
ATOM 3715 C CA . LEU A 1 499 ? -18.708 5.328 52.758 1.00 95.25 499 LEU A CA 1
ATOM 3716 C C . LEU A 1 499 ? -19.391 4.755 54.004 1.00 95.25 499 LEU A C 1
ATOM 3718 O O . LEU A 1 499 ? -20.140 5.464 54.672 1.00 95.25 499 LEU A O 1
ATOM 3722 N N . ASP A 1 500 ? -19.100 3.505 54.330 1.00 95.12 500 ASP A N 1
ATOM 3723 C CA . ASP A 1 500 ? -19.380 2.893 55.625 1.00 95.12 500 ASP A CA 1
ATOM 3724 C C . ASP A 1 500 ? -18.151 3.083 56.524 1.00 95.12 500 ASP A C 1
ATOM 3726 O O . ASP A 1 500 ? -17.026 2.759 56.130 1.00 95.12 500 ASP A O 1
ATOM 3730 N N . THR A 1 501 ? -18.334 3.712 57.683 1.00 94.38 501 THR A N 1
ATOM 3731 C CA . THR A 1 501 ? -17.236 4.042 58.598 1.00 94.38 501 THR A CA 1
ATOM 3732 C C . THR A 1 501 ? -16.819 2.856 59.459 1.00 94.38 501 THR A C 1
ATOM 3734 O O . THR A 1 501 ? -15.753 2.928 60.063 1.00 94.38 501 THR A O 1
ATOM 3737 N N . GLU A 1 502 ? -17.607 1.776 59.504 1.00 92.56 502 GLU A N 1
ATOM 3738 C CA . GLU A 1 502 ? -17.273 0.573 60.273 1.00 92.56 502 GLU A CA 1
ATOM 3739 C C . GLU A 1 502 ? -16.283 -0.333 59.523 1.00 92.56 502 GLU A C 1
ATOM 3741 O O . GLU A 1 502 ? -15.263 -0.736 60.083 1.00 92.56 502 GLU A O 1
ATOM 3746 N N . ASP A 1 503 ? -16.553 -0.632 58.248 1.00 90.94 503 ASP A N 1
ATOM 3747 C CA . ASP A 1 503 ? -15.764 -1.576 57.439 1.00 90.94 503 ASP A CA 1
ATOM 3748 C C . ASP A 1 503 ? -14.976 -0.915 56.287 1.00 90.94 503 ASP A C 1
ATOM 3750 O O . ASP A 1 503 ? -14.205 -1.579 55.586 1.00 90.94 503 ASP A O 1
ATOM 3754 N N . GLY A 1 504 ? -15.147 0.395 56.080 1.00 89.88 504 GLY A N 1
ATOM 3755 C CA . GLY A 1 504 ? -14.506 1.144 55.000 1.00 89.88 504 GLY A CA 1
ATOM 3756 C C . GLY A 1 504 ? -15.151 0.943 53.621 1.00 89.88 504 GLY A C 1
ATOM 3757 O O . GLY A 1 504 ? -14.563 1.328 52.602 1.00 89.88 504 GLY A O 1
ATOM 3758 N N . TYR A 1 505 ? -16.339 0.336 53.541 1.00 87.75 505 TYR A N 1
ATOM 3759 C CA . TYR A 1 505 ? -17.024 0.042 52.284 1.00 87.75 505 TYR A CA 1
ATOM 3760 C C . TYR A 1 505 ? -17.457 1.330 51.573 1.00 87.75 505 TYR A C 1
ATOM 3762 O O . TYR A 1 505 ? -18.303 2.080 52.053 1.00 87.75 505 TYR A O 1
ATOM 3770 N N . ARG A 1 506 ? -16.906 1.598 50.383 1.00 92.62 506 ARG A N 1
ATOM 3771 C CA . ARG A 1 506 ? -17.268 2.770 49.565 1.00 92.62 506 ARG A CA 1
ATOM 3772 C C . ARG A 1 506 ? -18.317 2.422 48.517 1.00 92.62 506 ARG A C 1
ATOM 3774 O O . ARG A 1 506 ? -18.114 1.521 47.704 1.00 92.62 506 ARG A O 1
ATOM 3781 N N . TRP A 1 507 ? -19.406 3.181 48.503 1.00 94.75 507 TRP A N 1
ATOM 3782 C CA . TRP A 1 507 ? -20.437 3.132 47.463 1.00 94.75 507 TRP A CA 1
ATOM 3783 C C . TRP A 1 507 ? -20.190 4.129 46.351 1.00 94.75 507 TRP A C 1
ATOM 3785 O O . TRP A 1 507 ? -20.554 3.853 45.215 1.00 94.75 507 TRP A O 1
ATOM 3795 N N . ALA A 1 508 ? -19.566 5.265 46.656 1.00 94.00 508 ALA A N 1
ATOM 3796 C CA . ALA A 1 508 ? -19.258 6.280 45.668 1.00 94.00 508 ALA A CA 1
ATOM 3797 C C . ALA A 1 508 ? -17.906 6.933 45.966 1.00 94.00 508 ALA A C 1
ATOM 3799 O O . ALA A 1 508 ? -17.544 7.170 47.119 1.00 94.00 508 ALA A O 1
ATOM 3800 N N . GLU A 1 509 ? -17.158 7.219 44.910 1.00 91.31 509 GLU A N 1
ATOM 3801 C CA . GLU A 1 509 ? -15.842 7.833 44.968 1.00 91.31 509 GLU A CA 1
ATOM 3802 C C . GLU A 1 509 ? -15.912 9.213 44.334 1.00 91.31 509 GLU A C 1
ATOM 3804 O O . GLU A 1 509 ? -16.463 9.407 43.243 1.00 91.31 509 GLU A O 1
ATOM 3809 N N . ARG A 1 510 ? -15.384 10.194 45.063 1.00 89.75 510 ARG A N 1
ATOM 3810 C CA . ARG A 1 510 ? -15.370 11.580 44.623 1.00 89.75 510 ARG A CA 1
ATOM 3811 C C . ARG A 1 510 ? -14.533 11.680 43.357 1.00 89.75 510 ARG A C 1
ATOM 3813 O O . ARG A 1 510 ? -13.393 11.229 43.327 1.00 89.75 510 ARG A O 1
ATOM 3820 N N . GLN A 1 511 ? -15.072 12.314 42.326 1.00 88.00 511 GLN A N 1
ATOM 3821 C CA . GLN A 1 511 ? -14.283 12.636 41.146 1.00 88.00 511 GLN A CA 1
ATOM 3822 C C . GLN A 1 511 ? -13.445 13.881 41.464 1.00 88.00 511 GLN A C 1
ATOM 3824 O O . GLN A 1 511 ? -13.947 15.011 41.453 1.00 88.00 511 GLN A O 1
ATOM 3829 N N . GLU A 1 512 ? -12.171 13.669 41.813 1.00 71.94 512 GLU A N 1
ATOM 3830 C CA . GLU A 1 512 ? -11.180 14.726 42.053 1.00 71.94 512 GLU A CA 1
ATOM 3831 C C . GLU A 1 512 ? -10.913 15.515 40.757 1.00 71.94 512 GLU A C 1
ATOM 3833 O O . GLU A 1 512 ? -9.952 15.276 40.031 1.00 71.94 512 GLU A O 1
ATOM 3838 N N . GLY A 1 513 ? -11.802 16.450 40.415 1.00 61.56 513 GLY A N 1
ATOM 3839 C CA . GLY A 1 513 ? -11.666 17.245 39.189 1.00 61.56 513 GLY A CA 1
ATOM 3840 C C . GLY A 1 513 ? -12.925 17.931 38.660 1.00 61.56 513 GLY A C 1
ATOM 3841 O O . GLY A 1 513 ? -12.821 18.691 37.700 1.00 61.56 513 GLY A O 1
ATOM 3842 N N . GLY A 1 514 ? -14.093 17.727 39.278 1.00 59.97 514 GLY A N 1
ATOM 3843 C CA . GLY A 1 514 ? -15.368 18.095 38.652 1.00 59.97 514 GLY A CA 1
ATOM 3844 C C . GLY A 1 514 ? -15.817 17.003 37.680 1.00 59.97 514 GLY A C 1
ATOM 3845 O O . GLY A 1 514 ? -15.180 15.954 37.615 1.00 59.97 514 GLY A O 1
ATOM 3846 N N . ARG A 1 515 ? -16.944 17.213 36.982 1.00 59.50 515 ARG A N 1
ATOM 3847 C CA . ARG A 1 515 ? -17.529 16.260 36.012 1.00 59.50 515 ARG A CA 1
ATOM 3848 C C . ARG A 1 515 ? -16.431 15.557 35.197 1.00 59.50 515 ARG A C 1
ATOM 3850 O O . ARG A 1 515 ? -15.456 16.231 34.850 1.00 59.50 515 ARG A O 1
ATOM 3857 N N . PRO A 1 516 ? -16.581 14.255 34.852 1.00 60.00 516 PRO A N 1
ATOM 3858 C CA . PRO A 1 516 ? -15.640 13.604 33.944 1.00 60.00 516 PRO A CA 1
ATOM 3859 C C . PRO A 1 516 ? -15.423 14.535 32.757 1.00 60.00 516 PRO A C 1
ATOM 3861 O O . PRO A 1 516 ? -16.381 15.206 32.357 1.00 60.00 516 PRO A O 1
ATOM 3864 N N . PRO A 1 517 ? -14.203 14.628 32.217 1.00 68.62 517 PRO A N 1
ATOM 3865 C CA . PRO A 1 517 ? -13.867 15.631 31.226 1.00 68.62 517 PRO A CA 1
ATOM 3866 C C . PRO A 1 517 ? -14.484 15.250 29.872 1.00 68.62 517 PRO A C 1
ATOM 3868 O O . PRO A 1 517 ? -13.811 14.894 28.908 1.00 68.62 517 PRO A O 1
ATOM 3871 N N . VAL A 1 518 ? -15.815 15.276 29.810 1.00 77.81 518 VAL A N 1
ATOM 3872 C CA . VAL A 1 518 ? -16.629 15.170 28.607 1.00 77.81 518 VAL A CA 1
ATOM 3873 C C . VAL A 1 518 ? -16.208 16.287 27.669 1.00 77.81 518 VAL A C 1
ATOM 3875 O O . VAL A 1 518 ? -16.079 16.042 26.479 1.00 77.81 518 VAL A O 1
ATOM 3878 N N . GLU A 1 519 ? -15.903 17.468 28.212 1.00 82.75 519 GLU A N 1
ATOM 3879 C CA . GLU A 1 519 ? -15.337 18.587 27.463 1.00 82.75 519 GLU A CA 1
ATOM 3880 C C . GLU A 1 519 ? -13.973 18.239 26.859 1.00 82.75 519 GLU A C 1
ATOM 3882 O O . GLU A 1 519 ? -13.795 18.450 25.663 1.00 82.75 519 GLU A O 1
ATOM 3887 N N . ASP A 1 520 ? -13.053 17.607 27.602 1.00 83.75 520 ASP A N 1
ATOM 3888 C CA . ASP A 1 520 ? -11.755 17.222 27.023 1.00 83.75 520 ASP A CA 1
ATOM 3889 C C . ASP A 1 520 ? -11.903 16.127 25.967 1.00 83.75 520 ASP A C 1
ATOM 3891 O O . ASP A 1 520 ? -11.197 16.141 24.963 1.00 83.75 520 ASP A O 1
ATOM 3895 N N . ASN A 1 521 ? -12.789 15.149 26.173 1.00 84.38 521 ASN A N 1
ATOM 3896 C CA . ASN A 1 521 ? -12.974 14.067 25.204 1.00 84.38 521 ASN A CA 1
ATOM 3897 C C . ASN A 1 521 ? -13.735 14.536 23.963 1.00 84.38 521 ASN A C 1
ATOM 3899 O O . ASN A 1 521 ? -13.402 14.116 22.858 1.00 84.38 521 ASN A O 1
ATOM 3903 N N . LEU A 1 522 ? -14.682 15.460 24.122 1.00 88.81 522 LEU A N 1
ATOM 3904 C CA . LEU A 1 522 ? -15.311 16.159 23.009 1.00 88.81 522 LEU A CA 1
ATOM 3905 C C . LEU A 1 522 ? -14.276 16.996 22.251 1.00 88.81 522 LEU A C 1
ATOM 3907 O O . LEU A 1 522 ? -14.191 16.886 21.033 1.00 88.81 522 LEU A O 1
ATOM 3911 N N . ALA A 1 523 ? -13.442 17.766 22.953 1.00 90.31 523 ALA A N 1
ATOM 3912 C CA . ALA A 1 523 ? -12.375 18.551 22.340 1.00 90.31 523 ALA A CA 1
ATOM 3913 C C . ALA A 1 523 ? -11.379 17.659 21.581 1.00 90.31 523 ALA A C 1
ATOM 3915 O O . ALA A 1 523 ? -11.022 17.975 20.449 1.00 90.31 523 ALA A O 1
ATOM 3916 N N . LYS A 1 524 ? -10.988 16.507 22.147 1.00 89.75 524 LYS A N 1
ATOM 3917 C CA . LYS A 1 524 ? -10.164 15.493 21.463 1.00 89.75 524 LYS A CA 1
ATOM 3918 C C . LYS A 1 524 ? -10.846 14.951 20.214 1.00 89.75 524 LYS A C 1
ATOM 3920 O O . LYS A 1 524 ? -10.223 14.912 19.157 1.00 89.75 524 LYS A O 1
ATOM 3925 N N . LEU A 1 525 ? -12.107 14.532 20.328 1.00 91.81 525 LEU A N 1
ATOM 3926 C CA . LEU A 1 525 ? -12.872 13.978 19.213 1.00 91.81 525 LEU A CA 1
ATOM 3927 C C . LEU A 1 525 ? -12.983 14.997 18.073 1.00 91.81 525 LEU A C 1
ATOM 3929 O O . LEU A 1 525 ? -12.717 14.653 16.923 1.00 91.81 525 LEU A O 1
ATOM 3933 N N . LEU A 1 526 ? -13.309 16.253 18.391 1.00 92.81 526 LEU A N 1
ATOM 3934 C CA . LEU A 1 526 ? -13.395 17.347 17.422 1.00 92.81 526 LEU A CA 1
ATOM 3935 C C . LEU A 1 526 ? -12.031 17.663 16.802 1.00 92.81 526 LEU A C 1
ATOM 3937 O O . LEU A 1 526 ? -11.942 17.801 15.585 1.00 92.81 526 LEU A O 1
ATOM 3941 N N . PHE A 1 527 ? -10.964 17.707 17.604 1.00 94.19 527 PHE A N 1
ATOM 3942 C CA . PHE A 1 527 ? -9.603 17.934 17.120 1.00 94.19 527 PHE A CA 1
ATOM 3943 C C . PHE A 1 527 ? -9.167 16.859 16.118 1.00 94.19 527 PHE A C 1
ATOM 3945 O O . PHE A 1 527 ? -8.743 17.186 15.011 1.00 94.19 527 PHE A O 1
ATOM 3952 N N . PHE A 1 528 ? -9.312 15.576 16.464 1.00 94.69 528 PHE A N 1
ATOM 3953 C CA . PHE A 1 528 ? -8.936 14.486 15.563 1.00 94.69 528 PHE A CA 1
ATOM 3954 C C . PHE A 1 528 ? -9.858 14.397 14.341 1.00 94.69 528 PHE A C 1
ATOM 3956 O O . PHE A 1 528 ? -9.376 14.116 13.247 1.00 94.69 528 PHE A O 1
ATOM 3963 N N . SER A 1 529 ? -11.148 14.716 14.477 1.00 94.75 529 SER A N 1
ATOM 3964 C CA . SER A 1 529 ? -12.068 14.803 13.331 1.00 94.75 529 SER A CA 1
ATOM 3965 C C . SER A 1 529 ? -11.669 15.926 12.367 1.00 94.75 529 SER A C 1
ATOM 3967 O O . SER A 1 529 ? -11.676 15.730 11.150 1.00 94.75 529 SER A O 1
ATOM 3969 N N . ALA A 1 530 ? -11.278 17.090 12.896 1.00 95.19 530 ALA A N 1
ATOM 3970 C CA . ALA A 1 530 ? -10.814 18.227 12.106 1.00 95.19 530 ALA A CA 1
ATOM 3971 C C . ALA A 1 530 ? -9.473 17.934 11.421 1.00 95.19 530 ALA A C 1
ATOM 3973 O O . ALA A 1 530 ? -9.336 18.185 10.225 1.00 95.19 530 ALA A O 1
ATOM 3974 N N . LEU A 1 531 ? -8.513 17.341 12.142 1.00 95.12 531 LEU A N 1
ATOM 3975 C CA . LEU A 1 531 ? -7.224 16.926 11.585 1.00 95.12 531 LEU A CA 1
ATOM 3976 C C . LEU A 1 531 ? -7.409 15.900 10.460 1.00 95.12 531 LEU A C 1
ATOM 3978 O O . LEU A 1 531 ? -6.842 16.066 9.383 1.00 95.12 531 LEU A O 1
ATOM 3982 N N . TRP A 1 532 ? -8.241 14.877 10.683 1.00 96.62 532 TRP A N 1
ATOM 3983 C CA . TRP A 1 532 ? -8.572 13.887 9.659 1.00 96.62 532 TRP A CA 1
ATOM 3984 C C . TRP A 1 532 ? -9.194 14.553 8.424 1.00 96.62 532 TRP A C 1
ATOM 3986 O O . TRP A 1 532 ? -8.737 14.311 7.308 1.00 96.62 532 TRP A O 1
ATOM 3996 N N . SER A 1 533 ? -10.178 15.438 8.622 1.00 95.31 533 SER A N 1
ATOM 3997 C CA . SER A 1 533 ? -10.873 16.134 7.531 1.00 95.31 533 SER A CA 1
ATOM 3998 C C . SER A 1 533 ? -9.924 17.020 6.726 1.00 95.31 533 SER A C 1
ATOM 4000 O O . SER A 1 533 ? -9.967 17.002 5.498 1.00 95.31 533 SER A O 1
ATOM 4002 N N . LEU A 1 534 ? -9.034 17.754 7.401 1.00 95.94 534 LEU A N 1
ATOM 4003 C CA . LEU A 1 534 ? -8.029 18.600 6.762 1.00 95.94 534 LEU A CA 1
ATOM 4004 C C . LEU A 1 534 ? -7.050 17.767 5.927 1.00 95.94 534 LEU A C 1
ATOM 4006 O O . LEU A 1 534 ? -6.825 18.076 4.760 1.00 95.94 534 LEU A O 1
ATOM 4010 N N . CYS A 1 535 ? -6.501 16.686 6.487 1.00 95.81 535 CYS A N 1
ATOM 4011 C CA . CYS A 1 535 ? -5.576 15.819 5.760 1.00 95.81 535 CYS A CA 1
ATOM 4012 C C . CYS A 1 535 ? -6.255 15.116 4.575 1.00 95.81 535 CYS A C 1
ATOM 4014 O O . CYS A 1 535 ? -5.671 15.048 3.494 1.00 95.81 535 CYS A O 1
ATOM 4016 N N . MET A 1 536 ? -7.495 14.644 4.739 1.00 94.69 536 MET A N 1
ATOM 4017 C CA . MET A 1 536 ? -8.266 14.052 3.643 1.00 94.69 536 MET A CA 1
ATOM 4018 C C . MET A 1 536 ? -8.596 15.070 2.552 1.00 94.69 536 MET A C 1
ATOM 4020 O O . MET A 1 536 ? -8.499 14.747 1.368 1.00 94.69 536 MET A O 1
ATOM 4024 N N . PHE A 1 537 ? -8.945 16.301 2.929 1.00 94.44 537 PHE A N 1
ATOM 4025 C CA . PHE A 1 537 ? -9.148 17.387 1.980 1.00 94.44 537 PHE A CA 1
ATOM 4026 C C . PHE A 1 537 ? -7.866 17.665 1.191 1.00 94.44 537 PHE A C 1
ATOM 4028 O O . PHE A 1 537 ? -7.912 17.684 -0.034 1.00 94.44 537 PHE A O 1
ATOM 4035 N N . CYS A 1 538 ? -6.713 17.780 1.857 1.00 94.38 538 CYS A N 1
ATOM 4036 C CA . CYS A 1 538 ? -5.428 17.947 1.179 1.00 94.38 538 CYS A CA 1
ATOM 4037 C C . CYS A 1 538 ? -5.130 16.794 0.204 1.00 94.38 538 CYS A C 1
ATOM 4039 O O . CYS A 1 538 ? -4.716 17.049 -0.920 1.00 94.38 538 CYS A O 1
ATOM 4041 N N . LEU A 1 539 ? -5.388 15.539 0.587 1.00 92.38 539 LEU A N 1
ATOM 4042 C CA . LEU A 1 539 ? -5.141 14.372 -0.272 1.00 92.38 539 LEU A CA 1
ATOM 4043 C C . LEU A 1 539 ? -6.065 14.277 -1.495 1.00 92.38 539 LEU A C 1
ATOM 4045 O O . LEU A 1 539 ? -5.663 13.732 -2.524 1.00 92.38 539 LEU A O 1
ATOM 4049 N N . LEU A 1 540 ? -7.314 14.732 -1.371 1.00 92.25 540 LEU A N 1
ATOM 4050 C CA . LEU A 1 540 ? -8.326 14.602 -2.424 1.00 92.25 540 LEU A CA 1
ATOM 4051 C C . LEU A 1 540 ? -8.436 15.846 -3.311 1.00 92.25 540 LEU A C 1
ATOM 4053 O O . LEU A 1 540 ? -8.703 15.713 -4.504 1.00 92.25 540 LEU A O 1
ATOM 4057 N N . ALA A 1 541 ? -8.268 17.039 -2.738 1.00 92.44 541 ALA A N 1
ATOM 4058 C CA . ALA A 1 541 ? -8.438 18.308 -3.437 1.00 92.44 541 ALA A CA 1
ATOM 4059 C C . ALA A 1 541 ? -7.128 18.836 -4.032 1.00 92.44 541 ALA A C 1
ATOM 4061 O O . ALA A 1 541 ? -7.160 19.474 -5.085 1.00 92.44 541 ALA A O 1
ATOM 4062 N N . LEU A 1 542 ? -5.985 18.578 -3.387 1.00 92.62 542 LEU A N 1
ATOM 4063 C CA . LEU A 1 542 ? -4.688 19.029 -3.883 1.00 92.62 542 LEU A CA 1
ATOM 4064 C C . LEU A 1 542 ? -4.012 17.907 -4.685 1.00 92.62 542 LEU A C 1
ATOM 4066 O O . LEU A 1 542 ? -4.098 16.735 -4.308 1.00 92.62 542 LEU A O 1
ATOM 4070 N N . PRO A 1 543 ? -3.307 18.228 -5.784 1.00 90.31 543 PRO A N 1
ATOM 4071 C CA . PRO A 1 543 ? -2.547 17.258 -6.566 1.00 90.31 543 PRO A CA 1
ATOM 4072 C C . PRO A 1 543 ? -1.238 16.880 -5.850 1.00 90.31 543 PRO A C 1
ATOM 4074 O O . PRO A 1 543 ? -0.161 16.966 -6.427 1.00 90.31 543 PRO A O 1
ATOM 4077 N N . CYS A 1 544 ? -1.324 16.481 -4.581 1.00 90.50 544 CYS A N 1
ATOM 4078 C CA . CYS A 1 544 ? -0.187 16.088 -3.762 1.00 90.50 544 CYS A CA 1
ATOM 4079 C C . CYS A 1 544 ? -0.012 14.562 -3.845 1.00 90.50 544 CYS A C 1
ATOM 4081 O O . CYS A 1 544 ? -0.743 13.829 -3.171 1.00 90.50 544 CYS A O 1
ATOM 4083 N N . PRO A 1 545 ? 0.912 14.047 -4.675 1.00 91.44 545 PRO A N 1
ATOM 4084 C CA . PRO A 1 545 ? 1.182 12.615 -4.746 1.00 91.44 545 PRO A CA 1
ATOM 4085 C C . PRO A 1 545 ? 1.659 12.110 -3.374 1.00 91.44 545 PRO A C 1
ATOM 4087 O O . PRO A 1 545 ? 2.525 12.738 -2.761 1.00 91.44 545 PRO A O 1
ATOM 4090 N N . PRO A 1 546 ? 1.133 10.986 -2.854 1.00 89.62 546 PRO A N 1
ATOM 4091 C CA . PRO A 1 546 ? 1.649 10.424 -1.612 1.00 89.62 546 PRO A CA 1
ATOM 4092 C C . PRO A 1 546 ? 3.071 9.891 -1.795 1.00 89.62 546 PRO A C 1
ATOM 4094 O O . PRO A 1 546 ? 3.883 9.992 -0.884 1.00 89.62 546 PRO A O 1
ATOM 4097 N N . MET A 1 547 ? 3.389 9.349 -2.973 1.00 90.81 547 MET A N 1
ATOM 4098 C CA . MET A 1 547 ? 4.723 8.866 -3.323 1.00 90.81 547 MET A CA 1
ATOM 4099 C C . MET A 1 547 ? 4.979 9.048 -4.823 1.00 90.81 547 MET A C 1
ATOM 4101 O O . MET A 1 547 ? 4.043 9.003 -5.626 1.00 90.81 547 MET A O 1
ATOM 4105 N N . SER A 1 548 ? 6.246 9.218 -5.192 1.00 87.81 548 SER A N 1
ATOM 4106 C CA . SER A 1 548 ? 6.740 9.223 -6.568 1.00 87.81 548 SER A CA 1
ATOM 4107 C C . SER A 1 548 ? 7.253 7.831 -6.931 1.00 87.81 548 SER A C 1
ATOM 4109 O O . SER A 1 548 ? 8.135 7.294 -6.265 1.00 87.81 548 SER A O 1
ATOM 4111 N N . LEU A 1 549 ? 6.703 7.244 -7.988 1.00 84.81 549 LEU A N 1
ATOM 4112 C CA . LEU A 1 549 ? 7.186 5.999 -8.567 1.00 84.81 549 LEU A CA 1
ATOM 4113 C C . LEU A 1 549 ? 8.229 6.321 -9.634 1.00 84.81 549 LEU A C 1
ATOM 4115 O O . LEU A 1 549 ? 7.957 7.085 -10.559 1.00 84.81 549 LEU A O 1
ATOM 4119 N N . GLN A 1 550 ? 9.412 5.735 -9.529 1.00 83.56 550 GLN A N 1
ATOM 4120 C CA . GLN A 1 550 ? 10.498 5.909 -10.480 1.00 83.56 550 GLN A CA 1
ATOM 4121 C C . GLN A 1 550 ? 10.917 4.551 -11.027 1.00 83.56 550 GLN A C 1
ATOM 4123 O O . GLN A 1 550 ? 11.285 3.685 -10.250 1.00 83.56 550 GLN A O 1
ATOM 4128 N N . ALA A 1 551 ? 10.897 4.347 -12.341 1.00 77.25 551 ALA A N 1
ATOM 4129 C CA . ALA A 1 551 ? 11.574 3.201 -12.938 1.00 77.25 551 ALA A CA 1
ATOM 4130 C C . ALA A 1 551 ? 13.013 3.602 -13.269 1.00 77.25 551 ALA A C 1
ATOM 4132 O O . ALA A 1 551 ? 13.219 4.646 -13.893 1.00 77.25 551 ALA A O 1
ATOM 4133 N N . ARG A 1 552 ? 13.998 2.794 -12.879 1.00 70.94 552 ARG A N 1
ATOM 4134 C CA . ARG A 1 552 ? 15.414 3.016 -13.167 1.00 70.94 552 ARG A CA 1
ATOM 4135 C C . ARG A 1 552 ? 16.041 1.848 -13.905 1.00 70.94 552 ARG A C 1
ATOM 4137 O O . ARG A 1 552 ? 15.598 0.715 -13.789 1.00 70.94 552 ARG A O 1
ATOM 4144 N N . SER A 1 553 ? 17.109 2.131 -14.622 1.00 67.94 553 SER A N 1
ATOM 4145 C CA . SER A 1 553 ? 17.924 1.194 -15.393 1.00 67.94 553 SER A CA 1
ATOM 4146 C C . SER A 1 553 ? 19.359 1.677 -15.219 1.00 67.94 553 SER A C 1
ATOM 4148 O O . SER A 1 553 ? 19.660 2.807 -15.582 1.00 67.94 553 SER A O 1
ATOM 4150 N N . GLY A 1 554 ? 20.181 0.889 -14.510 1.00 64.12 554 GLY A N 1
ATOM 4151 C CA . GLY A 1 554 ? 21.600 1.182 -14.239 1.00 64.12 554 GLY A CA 1
ATOM 4152 C C . GLY A 1 554 ? 21.822 2.537 -13.575 1.00 64.12 554 GLY A C 1
ATOM 4153 O O . GLY A 1 554 ? 22.615 3.350 -14.029 1.00 64.12 554 GLY A O 1
ATOM 4154 N N . GLY A 1 555 ? 21.044 2.819 -12.527 1.00 65.00 555 GLY A N 1
ATOM 4155 C CA . GLY A 1 555 ? 21.092 4.095 -11.807 1.00 65.00 555 GLY A CA 1
ATOM 4156 C C . GLY A 1 555 ? 20.312 5.234 -12.473 1.00 65.00 555 GLY A C 1
ATOM 4157 O O . GLY A 1 555 ? 19.894 6.154 -11.775 1.00 65.00 555 GLY A O 1
ATOM 4158 N N . VAL A 1 556 ? 20.005 5.138 -13.770 1.00 61.69 556 VAL A N 1
ATOM 4159 C CA . VAL A 1 556 ? 19.257 6.156 -14.518 1.00 61.69 556 VAL A CA 1
ATOM 4160 C C . VAL A 1 556 ? 17.773 5.990 -14.312 1.00 61.69 556 VAL A C 1
ATOM 4162 O O . VAL A 1 556 ? 17.215 4.949 -14.639 1.00 61.69 556 VAL A O 1
ATOM 4165 N N . ILE A 1 557 ? 17.096 7.034 -13.860 1.00 69.19 557 ILE A N 1
ATOM 4166 C CA . ILE A 1 557 ? 15.636 7.081 -13.902 1.00 69.19 557 ILE A CA 1
ATOM 4167 C C . ILE A 1 557 ? 15.188 7.152 -15.376 1.00 69.19 557 ILE A C 1
ATOM 4169 O O . ILE A 1 557 ? 15.522 8.100 -16.073 1.00 69.19 557 ILE A O 1
ATOM 4173 N N . ILE A 1 558 ? 14.443 6.155 -15.861 1.00 69.06 558 ILE A N 1
ATOM 4174 C CA . ILE A 1 558 ? 13.831 6.139 -17.207 1.00 69.06 558 ILE A CA 1
ATOM 4175 C C . ILE A 1 558 ? 12.403 6.687 -17.174 1.00 69.06 558 ILE A C 1
ATOM 4177 O O . ILE A 1 558 ? 11.858 7.134 -18.186 1.00 69.06 558 ILE A O 1
ATOM 4181 N N . TYR A 1 559 ? 11.757 6.581 -16.018 1.00 73.56 559 TYR A N 1
ATOM 4182 C CA . TYR A 1 559 ? 10.364 6.943 -15.849 1.00 73.56 559 TYR A CA 1
ATOM 4183 C C . TYR A 1 559 ? 10.155 7.474 -14.443 1.00 73.56 559 TYR A C 1
ATOM 4185 O O . TYR A 1 559 ? 10.648 6.891 -13.483 1.00 73.56 559 TYR A O 1
ATOM 4193 N N . ARG A 1 560 ? 9.405 8.563 -14.315 1.00 82.31 560 ARG A N 1
ATOM 4194 C CA . ARG A 1 560 ? 8.984 9.134 -13.039 1.00 82.31 560 ARG A CA 1
ATOM 4195 C C . ARG A 1 560 ? 7.515 9.477 -13.158 1.00 82.31 560 ARG A C 1
ATOM 4197 O O . ARG A 1 560 ? 7.121 10.213 -14.060 1.00 82.31 560 ARG A O 1
ATOM 4204 N N . GLN A 1 561 ? 6.725 8.963 -12.232 1.00 83.69 561 GLN A N 1
ATOM 4205 C CA . GLN A 1 561 ? 5.323 9.298 -12.101 1.00 83.69 561 GLN A CA 1
ATOM 4206 C C . GLN A 1 561 ? 5.022 9.668 -10.665 1.00 83.69 561 GLN A C 1
ATOM 4208 O O . GLN A 1 561 ? 5.532 9.092 -9.709 1.00 83.69 561 GLN A O 1
ATOM 4213 N N . GLU A 1 562 ? 4.148 10.641 -10.530 1.00 89.06 562 GLU A N 1
ATOM 4214 C CA . GLU A 1 562 ? 3.680 11.148 -9.257 1.00 89.06 562 GLU A CA 1
ATOM 4215 C C . GLU A 1 562 ? 2.161 10.991 -9.235 1.00 89.06 562 GLU A C 1
ATOM 4217 O O . GLU A 1 562 ? 1.426 11.963 -9.422 1.00 89.06 562 GLU A O 1
ATOM 4222 N N . PRO A 1 563 ? 1.658 9.744 -9.122 1.00 90.38 563 PRO A N 1
ATOM 4223 C CA . PRO A 1 563 ? 0.229 9.514 -9.168 1.00 90.38 563 PRO A CA 1
ATOM 4224 C C . PRO A 1 563 ? -0.414 10.129 -7.923 1.00 90.38 563 PRO A C 1
ATOM 4226 O O . PRO A 1 563 ? -0.028 9.849 -6.789 1.00 90.38 563 PRO A O 1
ATOM 4229 N N . THR A 1 564 ? -1.415 10.979 -8.137 1.00 93.12 564 THR A N 1
ATOM 4230 C CA . THR A 1 564 ? -2.244 11.504 -7.047 1.00 93.12 564 THR A CA 1
ATOM 4231 C C . THR A 1 564 ? -3.050 10.375 -6.408 1.00 93.12 564 THR A C 1
ATOM 4233 O O . THR A 1 564 ? -3.317 9.359 -7.056 1.00 93.12 564 THR A O 1
ATOM 4236 N N . LEU A 1 565 ? -3.516 10.562 -5.167 1.00 89.75 565 LEU A N 1
ATOM 4237 C CA . LEU A 1 565 ? -4.374 9.573 -4.504 1.00 89.75 565 LEU A CA 1
ATOM 4238 C C . LEU A 1 565 ? -5.611 9.247 -5.363 1.00 89.75 565 LEU A C 1
ATOM 4240 O O . LEU A 1 565 ? -5.969 8.087 -5.515 1.00 89.75 565 LEU A O 1
ATOM 4244 N N . VAL A 1 566 ? -6.209 10.246 -6.018 1.00 91.38 566 VAL A N 1
ATOM 4245 C CA . VAL A 1 566 ? -7.341 10.055 -6.943 1.00 91.38 566 VAL A CA 1
ATOM 4246 C C . VAL A 1 566 ? -6.968 9.178 -8.145 1.00 91.38 566 VAL A C 1
ATOM 4248 O O . VAL A 1 566 ? -7.751 8.317 -8.541 1.00 91.38 566 VAL A O 1
ATOM 4251 N N . SER A 1 567 ? -5.767 9.347 -8.708 1.00 90.50 567 SER A N 1
ATOM 4252 C CA . SER A 1 567 ? -5.253 8.466 -9.773 1.00 90.50 567 SER A CA 1
ATOM 4253 C C . SER A 1 567 ? -5.069 7.033 -9.258 1.00 90.50 567 SER A C 1
ATOM 4255 O O . SER A 1 567 ? -5.462 6.085 -9.936 1.00 90.50 567 SER A O 1
ATOM 4257 N N . LEU A 1 568 ? -4.586 6.925 -8.013 1.00 90.56 568 LEU A N 1
ATOM 4258 C CA . LEU A 1 568 ? -4.644 5.777 -7.099 1.00 90.56 568 LEU A CA 1
ATOM 4259 C C . LEU A 1 568 ? -5.948 4.986 -7.209 1.00 90.56 568 LEU A C 1
ATOM 4261 O O . LEU A 1 568 ? -6.031 3.869 -7.725 1.00 90.56 568 LEU A O 1
ATOM 4265 N N . PHE A 1 569 ? -6.995 5.637 -6.712 1.00 91.00 569 PHE A N 1
ATOM 4266 C CA . PHE A 1 569 ? -8.341 5.089 -6.619 1.00 91.00 569 PHE A CA 1
ATOM 4267 C C . PHE A 1 569 ? -8.946 4.786 -7.988 1.00 91.00 569 PHE A C 1
ATOM 4269 O O . PHE A 1 569 ? -9.608 3.763 -8.126 1.00 91.00 569 PHE A O 1
ATOM 4276 N N . ASN A 1 570 ? -8.706 5.616 -9.005 1.00 91.00 570 ASN A N 1
ATOM 4277 C CA . ASN A 1 570 ? -9.204 5.369 -10.361 1.00 91.00 570 ASN A CA 1
ATOM 4278 C C . ASN A 1 570 ? -8.571 4.117 -10.986 1.00 91.00 570 ASN A C 1
ATOM 4280 O O . ASN A 1 570 ? -9.272 3.336 -11.627 1.00 91.00 570 ASN A O 1
ATOM 4284 N N . SER A 1 571 ? -7.271 3.908 -10.764 1.00 88.31 571 SER A N 1
ATOM 4285 C CA . SER A 1 571 ? -6.552 2.704 -11.198 1.00 88.31 571 SER A CA 1
ATOM 4286 C C . SER A 1 571 ? -7.055 1.451 -10.481 1.00 88.31 571 SER A C 1
ATOM 4288 O O . SER A 1 571 ? -7.304 0.423 -11.103 1.00 88.31 571 SER A O 1
ATOM 4290 N N . LEU A 1 572 ? -7.307 1.543 -9.173 1.00 88.62 572 LEU A N 1
ATOM 4291 C CA . LEU A 1 572 ? -7.940 0.448 -8.437 1.00 88.62 572 LEU A CA 1
ATOM 4292 C C . LEU A 1 572 ? -9.373 0.195 -8.908 1.00 88.62 572 LEU A C 1
ATOM 4294 O O . LEU A 1 572 ? -9.796 -0.952 -9.016 1.00 88.62 572 LEU A O 1
ATOM 4298 N N . PHE A 1 573 ? -10.134 1.255 -9.200 1.00 91.56 573 PHE A N 1
ATOM 4299 C CA . PHE A 1 573 ? -11.526 1.157 -9.641 1.00 91.56 573 PHE A CA 1
ATOM 4300 C C . PHE A 1 573 ? -11.647 0.392 -10.956 1.00 91.56 573 PHE A C 1
ATOM 4302 O O . PHE A 1 573 ? -12.565 -0.413 -11.100 1.00 91.56 573 PHE A O 1
ATOM 4309 N N . SER A 1 574 ? -10.718 0.610 -11.891 1.00 85.56 574 SER A N 1
ATOM 4310 C CA . SER A 1 574 ? -10.703 -0.128 -13.154 1.00 85.56 574 SER A CA 1
ATOM 4311 C C . SER A 1 574 ? -10.374 -1.613 -12.968 1.00 85.56 574 SER A C 1
ATOM 4313 O O . SER A 1 574 ? -10.852 -2.425 -13.755 1.00 85.56 574 SER A O 1
ATOM 4315 N N . GLN A 1 575 ? -9.628 -1.987 -11.921 1.00 85.31 575 GLN A N 1
ATOM 4316 C CA . GLN A 1 575 ? -9.356 -3.392 -11.592 1.00 85.31 575 GLN A CA 1
ATOM 4317 C C . GLN A 1 575 ? -10.494 -4.068 -10.831 1.00 85.31 575 GLN A C 1
ATOM 4319 O O . GLN A 1 575 ? -10.913 -5.175 -11.163 1.00 85.31 575 GLN A O 1
ATOM 4324 N N . SER A 1 576 ? -10.942 -3.445 -9.743 1.00 89.56 576 SER A N 1
ATOM 4325 C CA . SER A 1 576 ? -11.949 -4.003 -8.853 1.00 89.56 576 SER A CA 1
ATOM 4326 C C . SER A 1 576 ? -12.693 -2.895 -8.136 1.00 89.56 576 SER A C 1
ATOM 4328 O O . SER A 1 576 ? -12.261 -2.361 -7.111 1.00 89.56 576 SER A O 1
ATOM 4330 N N . VAL A 1 577 ? -13.897 -2.619 -8.628 1.00 91.06 577 VAL A N 1
ATOM 4331 C CA . VAL A 1 577 ? -14.797 -1.654 -7.996 1.00 91.06 577 VAL A CA 1
ATOM 4332 C C . VAL A 1 577 ? -15.113 -2.034 -6.548 1.00 91.06 577 VAL A C 1
ATOM 4334 O O . VAL A 1 577 ? -15.272 -1.150 -5.705 1.00 91.06 577 VAL A O 1
ATOM 4337 N N . PHE A 1 578 ? -15.158 -3.333 -6.232 1.00 90.06 578 PHE A N 1
ATOM 4338 C CA . PHE A 1 578 ? -15.385 -3.810 -4.869 1.00 90.06 578 PHE A CA 1
ATOM 4339 C C . PHE A 1 578 ? -14.298 -3.320 -3.904 1.00 90.06 578 PHE A C 1
ATOM 4341 O O . PHE A 1 578 ? -14.625 -2.707 -2.888 1.00 90.06 578 PHE A O 1
ATOM 4348 N N . PHE A 1 579 ? -13.018 -3.534 -4.227 1.00 88.56 579 PHE A N 1
ATOM 4349 C CA . PHE A 1 579 ? -11.920 -3.150 -3.334 1.00 88.56 579 PHE A CA 1
ATOM 4350 C C . PHE A 1 579 ? -11.749 -1.636 -3.249 1.00 88.56 579 PHE A C 1
ATOM 4352 O O . PHE A 1 579 ? -11.520 -1.115 -2.159 1.00 88.56 579 PHE A O 1
ATOM 4359 N N . THR A 1 580 ? -11.955 -0.913 -4.350 1.00 91.56 580 THR A N 1
ATOM 4360 C CA . THR A 1 580 ? -11.957 0.556 -4.328 1.00 91.56 580 THR A CA 1
ATOM 4361 C C . THR A 1 580 ? -13.075 1.104 -3.454 1.00 91.56 580 THR A C 1
ATOM 4363 O O . THR A 1 580 ? -12.843 2.004 -2.649 1.00 91.56 580 THR A O 1
ATOM 4366 N N . SER A 1 581 ? -14.283 0.543 -3.568 1.00 91.81 581 SER A N 1
ATOM 4367 C CA . SER A 1 581 ? -15.420 0.941 -2.731 1.00 91.81 581 SER A CA 1
ATOM 4368 C C . SER A 1 581 ? -15.146 0.632 -1.265 1.00 91.81 581 SER A C 1
ATOM 4370 O O . SER A 1 581 ? -15.417 1.464 -0.408 1.00 91.81 581 SER A O 1
ATOM 4372 N N . LEU A 1 582 ? -14.559 -0.529 -0.969 1.00 89.62 582 LEU A N 1
ATOM 4373 C CA . LEU A 1 582 ? -14.175 -0.893 0.388 1.00 89.62 582 LEU A CA 1
ATOM 4374 C C . LEU A 1 582 ? -13.131 0.071 0.966 1.00 89.62 582 LEU A C 1
ATOM 4376 O O . LEU A 1 582 ? -13.319 0.557 2.078 1.00 89.62 582 LEU A O 1
ATOM 4380 N N . MET A 1 583 ? -12.068 0.384 0.218 1.00 91.19 583 MET A N 1
ATOM 4381 C CA . MET A 1 583 ? -11.070 1.374 0.636 1.00 91.19 583 MET A CA 1
ATOM 4382 C C . MET A 1 583 ? -11.710 2.738 0.884 1.00 91.19 583 MET A C 1
ATOM 4384 O O . MET A 1 583 ? -11.451 3.355 1.912 1.00 91.19 583 MET A O 1
ATOM 4388 N N . ALA A 1 584 ? -12.574 3.197 -0.023 1.00 92.31 584 ALA A N 1
ATOM 4389 C CA . ALA A 1 584 ? -13.277 4.464 0.136 1.00 92.31 584 ALA A CA 1
ATOM 4390 C C . ALA A 1 584 ? -14.185 4.450 1.375 1.00 92.31 584 ALA A C 1
ATOM 4392 O O . ALA A 1 584 ? -14.193 5.409 2.138 1.00 92.31 584 ALA A O 1
ATOM 4393 N N . VAL A 1 585 ? -14.907 3.356 1.632 1.00 93.38 585 VAL A N 1
ATOM 4394 C CA . VAL A 1 585 ? -15.740 3.220 2.834 1.00 93.38 585 VAL A CA 1
ATOM 4395 C C . VAL A 1 585 ? -14.878 3.290 4.092 1.00 93.38 585 VAL A C 1
ATOM 4397 O O . VAL A 1 585 ? -15.139 4.114 4.960 1.00 93.38 585 VAL A O 1
ATOM 4400 N N . VAL A 1 586 ? -13.819 2.490 4.168 1.00 92.88 586 VAL A N 1
ATOM 4401 C CA . VAL A 1 586 ? -12.957 2.384 5.353 1.00 92.88 586 VAL A CA 1
ATOM 4402 C C . VAL A 1 586 ? -12.163 3.668 5.626 1.00 92.88 586 VAL A C 1
ATOM 4404 O O . VAL A 1 586 ? -11.980 4.035 6.786 1.00 92.88 586 VAL A O 1
ATOM 4407 N N . LEU A 1 587 ? -11.712 4.367 4.581 1.00 92.56 587 LEU A N 1
ATOM 4408 C CA . LEU A 1 587 ? -10.871 5.560 4.714 1.00 92.56 587 LEU A CA 1
ATOM 4409 C C . LEU A 1 587 ? -11.652 6.873 4.732 1.00 92.56 587 LEU A C 1
ATOM 4411 O O . LEU A 1 587 ? -11.167 7.816 5.346 1.00 92.56 587 LEU A O 1
ATOM 4415 N N . LEU A 1 588 ? -12.825 6.945 4.090 1.00 93.44 588 LEU A N 1
ATOM 4416 C CA . LEU A 1 588 ? -13.633 8.169 3.971 1.00 93.44 588 LEU A CA 1
ATOM 4417 C C . LEU A 1 588 ? -14.904 8.120 4.817 1.00 93.44 588 LEU A C 1
ATOM 4419 O O . LEU A 1 588 ? -15.207 9.065 5.537 1.00 93.44 588 LEU A O 1
ATOM 4423 N N . VAL A 1 589 ? -15.669 7.032 4.722 1.00 94.56 589 VAL A N 1
ATOM 4424 C CA . VAL A 1 589 ? -17.028 6.970 5.284 1.00 94.56 589 VAL A CA 1
ATOM 4425 C C . VAL A 1 589 ? -17.006 6.585 6.759 1.00 94.56 589 VAL A C 1
ATOM 4427 O O . VAL A 1 589 ? -17.660 7.236 7.573 1.00 94.56 589 VAL A O 1
ATOM 4430 N N . THR A 1 590 ? -16.252 5.549 7.129 1.00 94.00 590 THR A N 1
ATOM 4431 C CA . THR A 1 590 ? -16.233 5.037 8.503 1.00 94.00 590 THR A CA 1
ATOM 4432 C C . THR A 1 590 ? -15.714 6.061 9.516 1.00 94.00 590 THR A C 1
ATOM 4434 O O . THR A 1 590 ? -16.363 6.193 10.550 1.00 94.00 590 THR A O 1
ATOM 4437 N N . PRO A 1 591 ? -14.628 6.830 9.277 1.00 95.00 591 PRO A N 1
ATOM 4438 C CA . PRO A 1 591 ? -14.171 7.837 10.239 1.00 95.00 591 PRO A CA 1
ATOM 4439 C C . PRO A 1 591 ? -15.223 8.921 10.506 1.00 95.00 591 PRO A C 1
ATOM 4441 O O . PRO A 1 591 ? -15.437 9.291 11.659 1.00 95.00 591 PRO A O 1
ATOM 4444 N N . VAL A 1 592 ? -15.937 9.367 9.464 1.00 94.69 592 VAL A N 1
ATOM 4445 C CA . VAL A 1 592 ? -17.045 10.329 9.590 1.00 94.69 592 VAL A CA 1
ATOM 4446 C C . VAL A 1 592 ? -18.192 9.721 10.384 1.00 94.69 592 VAL A C 1
ATOM 4448 O O . VAL A 1 592 ? -18.653 10.315 11.354 1.00 94.69 592 VAL A O 1
ATOM 4451 N N . LEU A 1 593 ? -18.640 8.521 10.006 1.00 94.81 593 LEU A N 1
ATOM 4452 C CA . LEU A 1 593 ? -19.745 7.846 10.683 1.00 94.81 593 LEU A CA 1
ATOM 4453 C C . LEU A 1 593 ? -19.412 7.568 12.155 1.00 94.81 593 LEU A C 1
ATOM 4455 O O . LEU A 1 593 ? -20.249 7.781 13.026 1.00 94.81 593 LEU A O 1
ATOM 4459 N N . PHE A 1 594 ? -18.180 7.150 12.439 1.00 94.88 594 PHE A N 1
ATOM 4460 C CA . PHE A 1 594 ? -17.679 6.941 13.791 1.00 94.88 594 PHE A CA 1
ATOM 4461 C C . PHE A 1 594 ? -17.681 8.241 14.602 1.00 94.88 594 PHE A C 1
ATOM 4463 O O . PHE A 1 594 ? -18.210 8.258 15.711 1.00 94.88 594 PHE A O 1
ATOM 4470 N N . ALA A 1 595 ? -17.153 9.337 14.046 1.00 93.56 595 ALA A N 1
ATOM 4471 C CA . ALA A 1 595 ? -17.158 10.640 14.707 1.00 93.56 595 ALA A CA 1
ATOM 4472 C C . ALA A 1 595 ? -18.587 11.125 15.001 1.00 93.56 595 ALA A C 1
ATOM 4474 O O . ALA A 1 595 ? -18.849 11.610 16.099 1.00 93.56 595 ALA A O 1
ATOM 4475 N N . LEU A 1 596 ? -19.524 10.928 14.066 1.00 93.88 596 LEU A N 1
ATOM 4476 C CA . LEU A 1 596 ? -20.939 11.264 14.249 1.00 93.88 596 LEU A CA 1
ATOM 4477 C C . LEU A 1 596 ? -21.605 10.414 15.338 1.00 93.88 596 LEU A C 1
ATOM 4479 O O . LEU A 1 596 ? -22.314 10.963 16.175 1.00 93.88 596 LEU A O 1
ATOM 4483 N N . VAL A 1 597 ? -21.368 9.099 15.365 1.00 93.62 597 VAL A N 1
ATOM 4484 C CA . VAL A 1 597 ? -21.920 8.199 16.396 1.00 93.62 597 VAL A CA 1
ATOM 4485 C C . VAL A 1 597 ? -21.347 8.530 17.776 1.00 93.62 597 VAL A C 1
ATOM 4487 O O . VAL A 1 597 ? -22.102 8.618 18.745 1.00 93.62 597 VAL A O 1
ATOM 4490 N N . ALA A 1 598 ? -20.038 8.775 17.869 1.00 90.75 598 ALA A N 1
ATOM 4491 C CA . ALA A 1 598 ? -19.381 9.170 19.111 1.00 90.75 598 ALA A CA 1
ATOM 4492 C C . ALA A 1 598 ? -19.882 10.538 19.606 1.00 90.75 598 ALA A C 1
ATOM 4494 O O . ALA A 1 598 ? -20.192 10.693 20.788 1.00 90.75 598 ALA A O 1
ATOM 4495 N N . LEU A 1 599 ? -20.032 11.514 18.704 1.00 91.00 599 LEU A N 1
ATOM 4496 C CA . LEU A 1 599 ? -20.595 12.826 19.022 1.00 91.00 599 LEU A CA 1
ATOM 4497 C C . LEU A 1 599 ? -22.049 12.701 19.487 1.00 91.00 599 LEU A C 1
ATOM 4499 O O . LEU A 1 599 ? -22.396 13.239 20.534 1.00 91.00 599 LEU A O 1
ATOM 4503 N N . ALA A 1 600 ? -22.878 11.946 18.761 1.00 90.94 600 ALA A N 1
ATOM 4504 C CA . ALA A 1 600 ? -24.265 11.690 19.133 1.00 90.94 600 ALA A CA 1
ATOM 4505 C C . ALA A 1 600 ? -24.350 11.059 20.523 1.00 90.94 600 ALA A C 1
ATOM 4507 O O . ALA A 1 600 ? -25.148 11.507 21.338 1.00 90.94 600 ALA A O 1
ATOM 4508 N N . ARG A 1 601 ? -23.483 10.090 20.844 1.00 89.50 601 ARG A N 1
ATOM 4509 C CA . ARG A 1 601 ? -23.420 9.490 22.182 1.00 89.50 601 ARG A CA 1
ATOM 4510 C C . ARG A 1 601 ? -23.066 10.522 23.251 1.00 89.50 601 ARG A C 1
ATOM 4512 O O . ARG A 1 601 ? -23.739 10.573 24.277 1.00 89.50 601 ARG A O 1
ATOM 4519 N N . ILE A 1 602 ? -22.041 11.344 23.022 1.00 86.50 602 ILE A N 1
ATOM 4520 C CA . ILE A 1 602 ? -21.622 12.399 23.960 1.00 86.50 602 ILE A CA 1
ATOM 4521 C C . ILE A 1 602 ? -22.756 13.405 24.198 1.00 86.50 602 ILE A C 1
ATOM 4523 O O . ILE A 1 602 ? -23.015 13.780 25.342 1.00 86.50 602 ILE A O 1
ATOM 4527 N N . LEU A 1 603 ? -23.458 13.813 23.139 1.00 86.12 603 LEU A N 1
ATOM 4528 C CA . LEU A 1 603 ? -24.605 14.716 23.232 1.00 86.12 603 LEU A CA 1
ATOM 4529 C C . LEU A 1 603 ? -25.776 14.059 23.974 1.00 86.12 603 LEU A C 1
ATOM 4531 O O . LEU A 1 603 ? -26.366 14.683 24.848 1.00 86.12 603 LEU A O 1
ATOM 4535 N N . LEU A 1 604 ? -26.067 12.786 23.706 1.00 85.94 604 LEU A N 1
ATOM 4536 C CA . LEU A 1 604 ? -27.155 12.053 24.360 1.00 85.94 604 LEU A CA 1
ATOM 4537 C C . LEU A 1 604 ? -26.908 11.910 25.871 1.00 85.94 604 LEU A C 1
ATOM 4539 O O . LEU A 1 604 ? -27.825 12.120 26.668 1.00 85.94 604 LEU A O 1
ATOM 4543 N N . PHE A 1 605 ? -25.653 11.663 26.267 1.00 81.31 605 PHE A N 1
ATOM 4544 C CA . PHE A 1 605 ? -25.219 11.707 27.668 1.00 81.31 605 PHE A CA 1
ATOM 4545 C C . PHE A 1 605 ? -25.361 13.096 28.296 1.00 81.31 605 PHE A C 1
ATOM 4547 O O . PHE A 1 605 ? -25.662 13.196 29.482 1.00 81.31 605 PHE A O 1
ATOM 4554 N N . ARG A 1 606 ? -25.135 14.164 27.523 1.00 82.69 606 ARG A N 1
ATOM 4555 C CA . ARG A 1 606 ? -25.227 15.544 28.014 1.00 82.69 606 ARG A CA 1
ATOM 4556 C C . ARG A 1 606 ? -26.671 16.014 28.186 1.00 82.69 606 ARG A C 1
ATOM 4558 O O . ARG A 1 606 ? -26.930 16.767 29.118 1.00 82.69 606 ARG A O 1
ATOM 4565 N N . TYR A 1 607 ? -27.574 15.610 27.292 1.00 82.81 607 TYR A N 1
ATOM 4566 C CA . TYR A 1 607 ? -28.898 16.229 27.174 1.00 82.81 607 TYR A CA 1
ATOM 4567 C C . TYR A 1 607 ? -30.071 15.346 27.597 1.00 82.81 607 TYR A C 1
ATOM 4569 O O . TYR A 1 607 ? -31.054 15.873 28.106 1.00 82.81 607 TYR A O 1
ATOM 4577 N N . THR A 1 608 ? -30.010 14.032 27.383 1.00 71.19 608 THR A N 1
ATOM 4578 C CA . THR A 1 608 ? -31.226 13.195 27.432 1.00 71.19 608 THR A CA 1
ATOM 4579 C C . THR A 1 608 ? -31.188 12.059 28.444 1.00 71.19 608 THR A C 1
ATOM 4581 O O . THR A 1 608 ? -32.228 11.451 28.652 1.00 71.19 608 THR A O 1
ATOM 4584 N N . LEU A 1 609 ? -30.045 11.768 29.081 1.00 66.38 609 LEU A N 1
ATOM 4585 C CA . LEU A 1 609 ? -29.861 10.712 30.099 1.00 66.38 609 LEU A CA 1
ATOM 4586 C C . LEU A 1 609 ? -30.443 9.317 29.764 1.00 66.38 609 LEU A C 1
ATOM 4588 O O . LEU A 1 609 ? -30.362 8.444 30.617 1.00 66.38 609 LEU A O 1
ATOM 4592 N N . ASP A 1 610 ? -30.977 9.057 28.560 1.00 76.69 610 ASP A N 1
ATOM 4593 C CA . ASP A 1 610 ? -31.580 7.767 28.220 1.00 76.69 610 ASP A CA 1
ATOM 4594 C C . ASP A 1 610 ? -30.479 6.699 28.071 1.00 76.69 610 ASP A C 1
ATOM 4596 O O . ASP A 1 610 ? -29.733 6.685 27.076 1.00 76.69 610 ASP A O 1
ATOM 4600 N N . PRO A 1 611 ? -30.365 5.777 29.045 1.00 75.00 611 PRO A N 1
ATOM 4601 C CA . PRO A 1 611 ? -29.284 4.804 29.072 1.00 75.00 611 PRO A CA 1
ATOM 4602 C C . PRO A 1 611 ? -29.423 3.768 27.947 1.00 75.00 611 PRO A C 1
ATOM 4604 O O . PRO A 1 611 ? -28.425 3.180 27.519 1.00 75.00 611 PRO A O 1
ATOM 4607 N N . VAL A 1 612 ? -30.635 3.551 27.418 1.00 80.88 612 VAL A N 1
ATOM 4608 C CA . VAL A 1 612 ? -30.897 2.557 26.369 1.00 80.88 612 VAL A CA 1
ATOM 4609 C C . VAL A 1 612 ? -30.304 3.021 25.044 1.00 80.88 612 VAL A C 1
ATOM 4611 O O . VAL A 1 612 ? -29.595 2.258 24.378 1.00 80.88 612 VAL A O 1
ATOM 4614 N N . TRP A 1 613 ? -30.548 4.275 24.661 1.00 83.62 613 TRP A N 1
ATOM 4615 C CA . TRP A 1 613 ? -29.980 4.836 23.434 1.00 83.62 613 TRP A CA 1
ATOM 4616 C C . TRP A 1 613 ? -28.477 5.030 23.529 1.00 83.62 613 TRP A C 1
ATOM 4618 O O . TRP A 1 613 ? -27.764 4.697 22.579 1.00 83.62 613 TRP A O 1
ATOM 4628 N N . ALA A 1 614 ? -27.983 5.479 24.684 1.00 82.31 614 ALA A N 1
ATOM 4629 C CA . ALA A 1 614 ? -26.553 5.556 24.925 1.00 82.31 614 ALA A CA 1
ATOM 4630 C C . ALA A 1 614 ? -25.895 4.178 24.723 1.00 82.31 614 ALA A C 1
ATOM 4632 O O . ALA A 1 614 ? -24.848 4.091 24.075 1.00 82.31 614 ALA A O 1
ATOM 4633 N N . ARG A 1 615 ? -26.524 3.085 25.201 1.00 83.12 615 ARG A N 1
ATOM 4634 C CA . ARG A 1 615 ? -26.014 1.709 25.029 1.00 83.12 615 ARG A CA 1
ATOM 4635 C C . ARG A 1 615 ? -26.010 1.286 23.566 1.00 83.12 615 ARG A C 1
ATOM 4637 O O . ARG A 1 615 ? -25.020 0.727 23.102 1.00 83.12 615 ARG A O 1
ATOM 4644 N N . ARG A 1 616 ? -27.075 1.586 22.820 1.00 87.44 616 ARG A N 1
ATOM 4645 C CA . ARG A 1 616 ? -27.163 1.288 21.378 1.00 87.44 616 ARG A CA 1
ATOM 4646 C C . ARG A 1 616 ? -26.082 2.017 20.579 1.00 87.44 616 ARG A C 1
ATOM 4648 O O . ARG A 1 616 ? -25.411 1.392 19.761 1.00 87.44 616 ARG A O 1
ATOM 4655 N N . LEU A 1 617 ? -25.879 3.308 20.845 1.00 90.12 617 LEU A N 1
ATOM 4656 C CA . LEU A 1 617 ? -24.824 4.096 20.203 1.00 90.12 617 LEU A CA 1
ATOM 4657 C C . LEU A 1 617 ? -23.431 3.613 20.602 1.00 90.12 617 LEU A C 1
ATOM 4659 O O . LEU A 1 617 ? -22.550 3.560 19.753 1.00 90.12 617 LEU A O 1
ATOM 4663 N N . TRP A 1 618 ? -23.237 3.195 21.853 1.00 88.75 618 TRP A N 1
ATOM 4664 C CA . TRP A 1 618 ? -21.978 2.597 22.294 1.00 88.75 618 TRP A CA 1
ATOM 4665 C C . TRP A 1 618 ? -21.676 1.281 21.561 1.00 88.75 618 TRP A C 1
ATOM 4667 O O . TRP A 1 618 ? -20.552 1.092 21.107 1.00 88.75 618 TRP A O 1
ATOM 4677 N N . ILE A 1 619 ? -22.667 0.398 21.372 1.00 86.44 619 ILE A N 1
ATOM 4678 C CA . ILE A 1 619 ? -22.488 -0.829 20.573 1.00 86.44 619 ILE A CA 1
ATOM 4679 C C . ILE A 1 619 ? -22.133 -0.465 19.126 1.00 86.44 619 ILE A C 1
ATOM 4681 O O . ILE A 1 619 ? -21.180 -1.013 18.577 1.00 86.44 619 ILE A O 1
ATOM 4685 N N . ALA A 1 620 ? -22.852 0.486 18.519 1.00 90.19 620 ALA A N 1
ATOM 4686 C CA . ALA A 1 620 ? -22.552 0.956 17.166 1.00 90.19 620 ALA A CA 1
ATOM 4687 C C . ALA A 1 620 ? -21.130 1.538 17.058 1.00 90.19 620 ALA A C 1
ATOM 4689 O O . ALA A 1 620 ? -20.418 1.257 16.097 1.00 90.19 620 ALA A O 1
ATOM 4690 N N . GLU A 1 621 ? -20.689 2.289 18.068 1.00 91.69 621 GLU A N 1
ATOM 4691 C CA . GLU A 1 621 ? -19.329 2.814 18.175 1.00 91.69 621 GLU A CA 1
ATOM 4692 C C . GLU A 1 621 ? -18.291 1.685 18.227 1.00 91.69 621 GLU A C 1
ATOM 4694 O O . GLU A 1 621 ? -17.340 1.719 17.447 1.00 91.69 621 GLU A O 1
ATOM 4699 N N . GLN A 1 622 ? -18.482 0.651 19.060 1.00 88.44 622 GLN A N 1
ATOM 4700 C CA . GLN A 1 622 ? -17.566 -0.502 19.112 1.00 88.44 622 GLN A CA 1
ATOM 4701 C C . GLN A 1 622 ? -17.552 -1.296 17.796 1.00 88.44 622 GLN A C 1
ATOM 4703 O O . GLN A 1 622 ? -16.501 -1.776 17.365 1.00 88.44 622 GLN A O 1
ATOM 4708 N N . VAL A 1 623 ? -18.695 -1.393 17.109 1.00 89.69 623 VAL A N 1
ATOM 4709 C CA . VAL A 1 623 ? -18.779 -2.036 15.790 1.00 89.69 623 VAL A CA 1
ATOM 4710 C C . VAL A 1 623 ? -18.028 -1.231 14.731 1.00 89.69 623 VAL A C 1
ATOM 4712 O O . VAL A 1 623 ? -17.386 -1.835 13.879 1.00 89.69 623 VAL A O 1
ATOM 4715 N N . LEU A 1 624 ? -18.060 0.104 14.773 1.00 92.62 624 LEU A N 1
ATOM 4716 C CA . LEU A 1 624 ? -17.374 0.967 13.803 1.00 92.62 624 LEU A CA 1
ATOM 4717 C C . LEU A 1 624 ? -15.881 1.151 14.102 1.00 92.62 624 LEU A C 1
ATOM 4719 O O . LEU A 1 624 ? -15.088 1.300 13.174 1.00 92.62 624 LEU A O 1
ATOM 4723 N N . LYS A 1 625 ? -15.487 1.121 15.377 1.00 92.88 625 LYS A N 1
ATOM 4724 C CA . LYS A 1 625 ? -14.138 1.457 15.857 1.00 92.88 625 LYS A CA 1
ATOM 4725 C C . LYS A 1 625 ? -13.007 0.730 15.102 1.00 92.88 625 LYS A C 1
ATOM 4727 O O . LYS A 1 625 ? -12.098 1.420 14.643 1.00 92.88 625 LYS A O 1
ATOM 4732 N N . PRO A 1 626 ? -13.030 -0.597 14.872 1.00 91.69 626 PRO A N 1
ATOM 4733 C CA . PRO A 1 626 ? -11.969 -1.292 14.129 1.00 91.69 626 PRO A CA 1
ATOM 4734 C C . PRO A 1 626 ? -11.908 -0.963 12.637 1.00 91.69 626 PRO A C 1
ATOM 4736 O O . PRO A 1 626 ? -10.888 -1.216 12.004 1.00 91.69 626 PRO A O 1
ATOM 4739 N N . TRP A 1 627 ? -12.980 -0.400 12.076 1.00 94.12 627 TRP A N 1
ATOM 4740 C CA . TRP A 1 627 ? -13.070 -0.016 10.665 1.00 94.12 627 TRP A CA 1
ATOM 4741 C C . TRP A 1 627 ? -12.576 1.405 10.402 1.00 94.12 627 TRP A C 1
ATOM 4743 O O . TRP A 1 627 ? -12.492 1.818 9.250 1.00 94.12 627 TRP A O 1
ATOM 4753 N N . VAL A 1 628 ? -12.219 2.154 11.446 1.00 94.06 628 VAL A N 1
ATOM 4754 C CA . VAL A 1 628 ? -11.483 3.414 11.323 1.00 94.06 628 VAL A CA 1
ATOM 4755 C C . VAL A 1 628 ? -10.008 3.054 11.111 1.00 94.06 628 VAL A C 1
ATOM 4757 O O . VAL A 1 628 ? -9.237 2.946 12.066 1.00 94.06 628 VAL A O 1
ATOM 4760 N N . MET A 1 629 ? -9.639 2.765 9.857 1.00 92.88 629 MET A N 1
ATOM 4761 C CA . MET A 1 629 ? -8.336 2.176 9.491 1.00 92.88 629 MET A CA 1
ATOM 4762 C C . MET A 1 629 ? -7.382 3.149 8.782 1.00 92.88 629 MET A C 1
ATOM 4764 O O . MET A 1 629 ? -6.480 2.711 8.067 1.00 92.88 629 MET A O 1
ATOM 4768 N N . GLY A 1 630 ? -7.546 4.466 8.941 1.00 89.19 630 GLY A N 1
ATOM 4769 C CA . GLY A 1 630 ? -6.618 5.418 8.315 1.00 89.19 630 GLY A CA 1
ATOM 4770 C C . GLY A 1 630 ? -5.171 5.237 8.787 1.00 89.19 630 GLY A C 1
ATOM 4771 O O . GLY A 1 630 ? -4.239 5.457 8.023 1.00 89.19 630 GLY A O 1
ATOM 4772 N N . ASP A 1 631 ? -4.964 4.763 10.018 1.00 91.81 631 ASP A N 1
ATOM 4773 C CA . ASP A 1 631 ? -3.637 4.439 10.546 1.00 91.81 631 ASP A CA 1
ATOM 4774 C C . ASP A 1 631 ? -3.045 3.186 9.896 1.00 91.81 631 ASP A C 1
ATOM 4776 O O . ASP A 1 631 ? -1.861 3.165 9.577 1.00 91.81 631 ASP A O 1
ATOM 4780 N N . VAL A 1 632 ? -3.876 2.177 9.630 1.00 92.62 632 VAL A N 1
ATOM 4781 C CA . VAL A 1 632 ? -3.472 0.971 8.903 1.00 92.62 632 VAL A CA 1
ATOM 4782 C C . VAL A 1 632 ? -3.048 1.343 7.486 1.00 92.62 632 VAL A C 1
ATOM 4784 O O . VAL A 1 632 ? -1.971 0.943 7.061 1.00 92.62 632 VAL A O 1
ATOM 4787 N N . ALA A 1 633 ? -3.827 2.171 6.783 1.00 91.88 633 ALA A N 1
ATOM 4788 C CA . ALA A 1 633 ? -3.457 2.639 5.448 1.00 91.88 633 ALA A CA 1
ATOM 4789 C C . ALA A 1 633 ? -2.175 3.488 5.450 1.00 91.88 633 ALA A C 1
ATOM 4791 O O . ALA A 1 633 ? -1.342 3.327 4.559 1.00 91.88 633 ALA A O 1
ATOM 4792 N N . ALA A 1 634 ? -1.970 4.343 6.457 1.00 90.69 634 ALA A N 1
ATOM 4793 C CA . ALA A 1 634 ? -0.722 5.089 6.613 1.00 90.69 634 ALA A CA 1
ATOM 4794 C C . ALA A 1 634 ? 0.483 4.154 6.826 1.00 90.69 634 ALA A C 1
ATOM 4796 O O . ALA A 1 634 ? 1.533 4.350 6.208 1.00 90.69 634 ALA A O 1
ATOM 4797 N N . VAL A 1 635 ? 0.324 3.104 7.642 1.00 89.75 635 VAL A N 1
ATOM 4798 C CA . VAL A 1 635 ? 1.338 2.052 7.817 1.00 89.75 635 VAL A CA 1
ATOM 4799 C C . VAL A 1 635 ? 1.598 1.326 6.498 1.00 89.75 635 VAL A C 1
ATOM 4801 O O . VAL A 1 635 ? 2.759 1.135 6.157 1.00 89.75 635 VAL A O 1
ATOM 4804 N N . SER A 1 636 ? 0.571 0.986 5.716 1.00 91.12 636 SER A N 1
ATOM 4805 C CA . SER A 1 636 ? 0.735 0.320 4.416 1.00 91.12 636 SER A CA 1
ATOM 4806 C C . SER A 1 636 ? 1.437 1.193 3.379 1.00 91.12 636 SER A C 1
ATOM 4808 O O . SER A 1 636 ? 2.295 0.697 2.659 1.00 91.12 636 SER A O 1
ATOM 4810 N N . ILE A 1 637 ? 1.127 2.491 3.310 1.00 89.25 637 ILE A N 1
ATOM 4811 C CA . ILE A 1 637 ? 1.828 3.445 2.432 1.00 89.25 637 ILE A CA 1
ATOM 4812 C C . ILE A 1 637 ? 3.296 3.571 2.852 1.00 89.25 637 ILE A C 1
ATOM 4814 O O . ILE A 1 637 ? 4.186 3.573 2.006 1.00 89.25 637 ILE A O 1
ATOM 4818 N N . THR A 1 638 ? 3.562 3.620 4.157 1.00 86.25 638 THR A N 1
ATOM 4819 C CA . THR A 1 638 ? 4.932 3.668 4.684 1.00 86.25 638 THR A CA 1
ATOM 4820 C C . THR A 1 638 ? 5.681 2.360 4.410 1.00 86.25 638 THR A C 1
ATOM 4822 O O . THR A 1 638 ? 6.824 2.385 3.972 1.00 86.25 638 THR A O 1
ATOM 4825 N N . ALA A 1 639 ? 5.032 1.208 4.585 1.00 85.94 639 ALA A N 1
ATOM 4826 C CA . ALA A 1 639 ? 5.593 -0.095 4.239 1.00 85.94 639 ALA A CA 1
ATOM 4827 C C . ALA A 1 639 ? 5.877 -0.203 2.735 1.00 85.94 639 ALA A C 1
ATOM 4829 O O . ALA A 1 639 ? 6.930 -0.707 2.353 1.00 85.94 639 ALA A O 1
ATOM 4830 N N . LEU A 1 640 ? 4.988 0.329 1.888 1.00 86.38 640 LEU A N 1
ATOM 4831 C CA . LEU A 1 640 ? 5.183 0.382 0.443 1.00 86.38 640 LEU A CA 1
ATOM 4832 C C . LEU A 1 640 ? 6.428 1.194 0.082 1.00 86.38 640 LEU A C 1
ATOM 4834 O O . LEU A 1 640 ? 7.293 0.698 -0.640 1.00 86.38 640 LEU A O 1
ATOM 4838 N N . PHE A 1 641 ? 6.537 2.400 0.639 1.00 85.25 641 PHE A N 1
ATOM 4839 C CA . PHE A 1 641 ? 7.693 3.277 0.481 1.00 85.25 641 PHE A CA 1
ATOM 4840 C C . PHE A 1 641 ? 9.011 2.560 0.801 1.00 85.25 641 PHE A C 1
ATOM 4842 O O . PHE A 1 641 ? 9.954 2.647 0.023 1.00 85.25 641 PHE A O 1
ATOM 4849 N N . LEU A 1 642 ? 9.050 1.793 1.891 1.00 75.94 642 LEU A N 1
ATOM 4850 C CA . LEU A 1 642 ? 10.243 1.053 2.316 1.00 75.94 642 LEU A CA 1
ATOM 4851 C C . LEU A 1 642 ? 10.517 -0.177 1.458 1.00 75.94 642 LEU A C 1
ATOM 4853 O O . LEU A 1 642 ? 11.664 -0.484 1.152 1.00 75.94 642 LEU A O 1
ATOM 4857 N N . SER A 1 643 ? 9.460 -0.888 1.066 1.00 73.19 643 SER A N 1
ATOM 4858 C CA . SER A 1 643 ? 9.590 -2.150 0.341 1.00 73.19 643 SER A CA 1
ATOM 4859 C C . SER A 1 643 ? 10.170 -1.984 -1.063 1.00 73.19 643 SER A C 1
ATOM 4861 O O . SER A 1 643 ? 10.787 -2.907 -1.580 1.00 73.19 643 SER A O 1
ATOM 4863 N N . ILE A 1 644 ? 9.992 -0.810 -1.676 1.00 73.69 644 ILE A N 1
ATOM 4864 C CA . ILE A 1 644 ? 10.422 -0.525 -3.053 1.00 73.69 644 ILE A CA 1
ATOM 4865 C C . ILE A 1 644 ? 11.688 0.359 -3.061 1.00 73.69 644 ILE A C 1
ATOM 4867 O O . ILE A 1 644 ? 12.062 0.936 -4.077 1.00 73.69 644 ILE A O 1
ATOM 4871 N N . GLN A 1 645 ? 12.370 0.503 -1.924 1.00 67.25 645 GLN A N 1
ATOM 4872 C CA . GLN A 1 645 ? 13.608 1.279 -1.842 1.00 67.25 645 GLN A CA 1
ATOM 4873 C C . GLN A 1 645 ? 14.882 0.456 -2.006 1.00 67.25 645 GLN A C 1
ATOM 4875 O O . GLN A 1 645 ? 15.908 1.022 -2.374 1.00 67.25 645 GLN A O 1
ATOM 4880 N N . GLU A 1 646 ? 14.848 -0.855 -1.776 1.00 57.16 646 GLU A N 1
ATOM 4881 C CA . GLU A 1 646 ? 16.077 -1.648 -1.745 1.00 57.16 646 GLU A CA 1
ATOM 4882 C C . GLU A 1 646 ? 16.641 -1.916 -3.165 1.00 57.16 646 GLU A C 1
ATOM 4884 O O . GLU A 1 646 ? 15.941 -2.449 -4.031 1.00 57.16 646 GLU A O 1
ATOM 4889 N N . PRO A 1 647 ? 17.903 -1.519 -3.439 1.00 52.47 647 PRO A N 1
ATOM 4890 C CA . PRO A 1 647 ? 18.512 -1.583 -4.762 1.00 52.47 647 PRO A CA 1
ATOM 4891 C C . PRO A 1 647 ? 19.307 -2.880 -4.934 1.00 52.47 647 PRO A C 1
ATOM 4893 O O . PRO A 1 647 ? 20.437 -2.966 -4.459 1.00 52.47 647 PRO A O 1
ATOM 4896 N N . SER A 1 648 ? 18.775 -3.892 -5.623 1.00 46.94 648 SER A N 1
ATOM 4897 C CA . SER A 1 648 ? 19.592 -5.107 -5.819 1.00 46.94 648 SER A CA 1
ATOM 4898 C C . SER A 1 648 ? 19.276 -6.005 -7.016 1.00 46.94 648 SER A C 1
ATOM 4900 O O . SER A 1 648 ? 19.748 -7.137 -7.024 1.00 46.94 648 SER A O 1
ATOM 4902 N N . THR A 1 649 ? 18.572 -5.556 -8.069 1.00 51.31 649 THR A N 1
ATOM 4903 C CA . THR A 1 649 ? 18.505 -6.368 -9.310 1.00 51.31 649 THR A CA 1
ATOM 4904 C C . THR A 1 649 ? 18.783 -5.639 -10.620 1.00 51.31 649 THR A C 1
ATOM 4906 O O . THR A 1 649 ? 18.363 -4.512 -10.848 1.00 51.31 649 THR A O 1
ATOM 4909 N N . ASP A 1 650 ? 19.466 -6.354 -11.515 1.00 49.31 650 ASP A N 1
ATOM 4910 C CA . ASP A 1 650 ? 20.221 -5.843 -12.663 1.00 49.31 650 ASP A CA 1
ATOM 4911 C C . ASP A 1 650 ? 19.406 -5.446 -13.909 1.00 49.31 650 ASP A C 1
ATOM 4913 O O . ASP A 1 650 ? 20.004 -5.275 -14.971 1.00 49.31 650 ASP A O 1
ATOM 4917 N N . PHE A 1 651 ? 18.074 -5.305 -13.868 1.00 51.34 651 PHE A N 1
ATOM 4918 C CA . PHE A 1 651 ? 17.287 -5.121 -15.107 1.00 51.34 651 PHE A CA 1
ATOM 4919 C C . PHE A 1 651 ? 16.432 -3.849 -15.156 1.00 51.34 651 PHE A C 1
ATOM 4921 O O . PHE A 1 651 ? 16.701 -2.990 -15.991 1.00 51.34 651 PHE A O 1
ATOM 4928 N N . VAL A 1 652 ? 15.437 -3.692 -14.277 1.00 53.16 652 VAL A N 1
ATOM 4929 C CA . VAL A 1 652 ? 14.607 -2.478 -14.174 1.00 53.16 652 VAL A CA 1
ATOM 4930 C C . VAL A 1 652 ? 14.197 -2.297 -12.714 1.00 53.16 652 VAL A C 1
ATOM 4932 O O . VAL A 1 652 ? 13.450 -3.107 -12.167 1.00 53.16 652 VAL A O 1
ATOM 4935 N N . PHE A 1 653 ? 14.688 -1.239 -12.076 1.00 66.44 653 PHE A N 1
ATOM 4936 C CA . PHE A 1 653 ? 14.379 -0.906 -10.692 1.00 66.44 653 PHE A CA 1
ATOM 4937 C C . PHE A 1 653 ? 13.073 -0.127 -10.646 1.00 66.44 653 PHE A C 1
ATOM 4939 O O . PHE A 1 653 ? 13.028 1.019 -11.079 1.00 66.44 653 PHE A O 1
ATOM 4946 N N . LEU A 1 654 ? 12.007 -0.697 -10.099 1.00 69.19 654 LEU A N 1
ATOM 4947 C CA . LEU A 1 654 ? 10.944 0.151 -9.576 1.00 69.19 654 LEU A CA 1
ATOM 4948 C C . LEU A 1 654 ? 11.462 0.706 -8.245 1.00 69.19 654 LEU A C 1
ATOM 4950 O O . LEU A 1 654 ? 11.825 -0.063 -7.365 1.00 69.19 654 LEU A O 1
ATOM 4954 N N . CYS A 1 655 ? 11.538 2.023 -8.118 1.00 75.25 655 CYS A N 1
ATOM 4955 C CA . CYS A 1 655 ? 11.935 2.731 -6.912 1.00 75.25 655 CYS A CA 1
ATOM 4956 C C . CYS A 1 655 ? 10.783 3.627 -6.473 1.00 75.25 655 CYS A C 1
ATOM 4958 O O . CYS A 1 655 ? 10.250 4.392 -7.277 1.00 75.25 655 CYS A O 1
ATOM 4960 N N . VAL A 1 656 ? 10.413 3.581 -5.197 1.00 81.31 656 VAL A N 1
ATOM 4961 C CA . VAL A 1 656 ? 9.459 4.540 -4.633 1.00 81.31 656 VAL A CA 1
ATOM 4962 C C . VAL A 1 656 ? 10.223 5.599 -3.851 1.00 81.31 656 VAL A C 1
ATOM 4964 O O . VAL A 1 656 ? 11.020 5.301 -2.963 1.00 81.31 656 VAL A O 1
ATOM 4967 N N . ARG A 1 657 ? 9.976 6.863 -4.188 1.00 84.06 657 ARG A N 1
ATOM 4968 C CA . ARG A 1 657 ? 10.557 8.033 -3.534 1.00 84.06 657 ARG A CA 1
ATOM 4969 C C . ARG A 1 657 ? 9.484 8.935 -2.957 1.00 84.06 657 ARG A C 1
ATOM 4971 O O . ARG A 1 657 ? 8.337 8.929 -3.400 1.00 84.06 657 ARG A O 1
ATOM 4978 N N . LEU A 1 658 ? 9.883 9.760 -1.995 1.00 85.75 658 LEU A N 1
ATOM 4979 C CA . LEU A 1 658 ? 9.073 10.908 -1.628 1.00 85.75 658 LEU A CA 1
ATOM 4980 C C . LEU A 1 658 ? 9.142 11.924 -2.778 1.00 85.75 658 LEU A C 1
ATOM 4982 O O . LEU A 1 658 ? 10.211 12.099 -3.371 1.00 85.75 658 LEU A O 1
ATOM 4986 N N . PRO A 1 659 ? 8.020 12.569 -3.132 1.00 83.56 659 PRO A N 1
ATOM 4987 C CA . PRO A 1 659 ? 8.058 13.734 -4.010 1.00 83.56 659 PRO A CA 1
ATOM 4988 C C . PRO A 1 659 ? 8.891 14.854 -3.361 1.00 83.56 659 PRO A C 1
ATOM 4990 O O . PRO A 1 659 ? 9.115 14.842 -2.149 1.00 83.56 659 PRO A O 1
ATOM 4993 N N . SER A 1 660 ? 9.327 15.838 -4.156 1.00 80.38 660 SER A N 1
ATOM 4994 C CA . SER A 1 660 ? 10.117 16.984 -3.662 1.00 80.38 660 SER A CA 1
ATOM 4995 C C . SER A 1 660 ? 9.417 17.721 -2.519 1.00 80.38 660 SER A C 1
ATOM 4997 O O . SER A 1 660 ? 10.063 18.176 -1.580 1.00 80.38 660 SER A O 1
ATOM 4999 N N . GLU A 1 661 ? 8.088 17.781 -2.580 1.00 89.12 661 GLU A N 1
ATOM 5000 C CA . GLU A 1 661 ? 7.229 18.252 -1.504 1.00 89.12 661 GLU A CA 1
ATOM 5001 C C . GLU A 1 661 ? 6.447 17.060 -0.929 1.00 89.12 661 GLU A C 1
ATOM 5003 O O . GLU A 1 661 ? 5.419 16.671 -1.491 1.00 89.12 661 GLU A O 1
ATOM 5008 N N . PRO A 1 662 ? 6.875 16.459 0.199 1.00 90.56 662 PRO A N 1
ATOM 5009 C CA . PRO A 1 662 ? 6.262 15.255 0.768 1.00 90.56 662 PRO A CA 1
ATOM 5010 C C . PRO A 1 662 ? 4.886 15.510 1.409 1.00 90.56 662 PRO A C 1
ATOM 5012 O O . PRO A 1 662 ? 4.449 14.744 2.264 1.00 90.56 662 PRO A O 1
ATOM 5015 N N . MET A 1 663 ? 4.170 16.565 1.009 1.00 92.19 663 MET A N 1
ATOM 5016 C CA . MET A 1 663 ? 2.878 16.954 1.579 1.00 92.19 663 MET A CA 1
ATOM 5017 C C . MET A 1 663 ? 1.837 15.843 1.466 1.00 92.19 663 MET A C 1
ATOM 5019 O O . MET A 1 663 ? 1.106 15.609 2.425 1.00 92.19 663 MET A O 1
ATOM 5023 N N . GLY A 1 664 ? 1.797 15.113 0.345 1.00 91.75 664 GLY A N 1
ATOM 5024 C CA . GLY A 1 664 ? 0.895 13.969 0.185 1.00 91.75 664 GLY A CA 1
ATOM 5025 C C . GLY A 1 664 ? 1.206 12.857 1.188 1.00 91.75 664 GLY A C 1
ATOM 5026 O O . GLY A 1 664 ? 0.312 12.379 1.883 1.00 91.75 664 GLY A O 1
ATOM 5027 N N . PHE A 1 665 ? 2.484 12.503 1.339 1.00 92.25 665 PHE A N 1
ATOM 5028 C CA . PHE A 1 665 ? 2.925 11.521 2.330 1.00 92.25 665 PHE A CA 1
ATOM 5029 C C . PHE A 1 665 ? 2.575 11.962 3.758 1.00 92.25 665 PHE A C 1
ATOM 5031 O O . PHE A 1 665 ? 1.938 11.215 4.497 1.00 92.25 665 PHE A O 1
ATOM 5038 N N . LEU A 1 666 ? 2.908 13.205 4.125 1.00 92.19 666 LEU A N 1
ATOM 5039 C CA . LEU A 1 666 ? 2.615 13.776 5.442 1.00 92.19 666 LEU A CA 1
ATOM 5040 C C . LEU A 1 666 ? 1.111 13.839 5.728 1.00 92.19 666 LEU A C 1
ATOM 5042 O O . LEU A 1 666 ? 0.697 13.571 6.854 1.00 92.19 666 LEU A O 1
ATOM 5046 N N . CYS A 1 667 ? 0.281 14.139 4.726 1.00 94.50 667 CYS A N 1
ATOM 5047 C CA . CYS A 1 667 ? -1.170 14.098 4.882 1.00 94.50 667 CYS A CA 1
ATOM 5048 C C . CYS A 1 667 ? -1.663 12.666 5.111 1.00 94.50 667 CYS A C 1
ATOM 5050 O O . CYS A 1 667 ? -2.485 12.468 6.002 1.00 94.50 667 CYS A O 1
ATOM 5052 N N . CYS A 1 668 ? -1.130 11.657 4.409 1.00 93.12 668 CYS A N 1
ATOM 5053 C CA . CYS A 1 668 ? -1.426 10.251 4.713 1.00 93.12 668 CYS A CA 1
ATOM 5054 C C . CYS A 1 668 ? -1.068 9.910 6.168 1.00 93.12 668 CYS A C 1
ATOM 5056 O O . CYS A 1 668 ? -1.885 9.323 6.879 1.00 93.12 668 CYS A O 1
ATOM 5058 N N . LEU A 1 669 ? 0.091 10.354 6.661 1.00 91.12 669 LEU A N 1
ATOM 5059 C CA . LEU A 1 669 ? 0.463 10.157 8.067 1.00 91.12 669 LEU A CA 1
ATOM 5060 C C . LEU A 1 669 ? -0.497 10.866 9.026 1.00 91.12 669 LEU A C 1
ATOM 5062 O O . LEU A 1 669 ? -0.949 10.271 10.004 1.00 91.12 669 LEU A O 1
ATOM 5066 N N . GLY A 1 670 ? -0.863 12.110 8.713 1.00 92.44 670 GLY A N 1
ATOM 5067 C CA . GLY A 1 670 ? -1.838 12.890 9.469 1.00 92.44 670 GLY A CA 1
ATOM 5068 C C . GLY A 1 670 ? -3.204 12.207 9.543 1.00 92.44 670 GLY A C 1
ATOM 5069 O O . GLY A 1 670 ? -3.772 12.108 10.631 1.00 92.44 670 GLY A O 1
ATOM 5070 N N . THR A 1 671 ? -3.697 11.635 8.434 1.00 94.50 671 THR A N 1
ATOM 5071 C CA . THR A 1 671 ? -4.932 10.827 8.446 1.00 94.50 671 THR A CA 1
ATOM 5072 C C . THR A 1 671 ? -4.806 9.595 9.336 1.00 94.50 671 THR A C 1
ATOM 5074 O O . THR A 1 671 ? -5.776 9.224 10.002 1.00 94.50 671 THR A O 1
ATOM 5077 N N . GLY A 1 672 ? -3.614 8.995 9.398 1.00 93.12 672 GLY A N 1
ATOM 5078 C CA . GLY A 1 672 ? -3.326 7.863 10.263 1.00 93.12 672 GLY A CA 1
ATOM 5079 C C . GLY A 1 672 ? -3.363 8.221 11.741 1.00 93.12 672 GLY A C 1
ATOM 5080 O O . GLY A 1 672 ? -4.119 7.620 12.504 1.00 93.12 672 GLY A O 1
ATOM 5081 N N . VAL A 1 673 ? -2.626 9.260 12.139 1.00 91.56 673 VAL A N 1
ATOM 5082 C CA . VAL A 1 673 ? -2.629 9.778 13.517 1.00 91.56 673 VAL A CA 1
ATOM 5083 C C . VAL A 1 673 ? -4.037 10.190 13.938 1.00 91.56 673 VAL A C 1
ATOM 5085 O O . VAL A 1 673 ? -4.474 9.861 15.040 1.00 91.56 673 VAL A O 1
ATOM 5088 N N . ALA A 1 674 ? -4.773 10.859 13.052 1.00 94.25 674 ALA A N 1
ATOM 5089 C CA . ALA A 1 674 ? -6.131 11.288 13.331 1.00 94.25 674 ALA A CA 1
ATOM 5090 C C . ALA A 1 674 ? -7.091 10.105 13.514 1.00 94.25 674 ALA A C 1
ATOM 5092 O O . ALA A 1 674 ? -7.834 10.064 14.490 1.00 94.25 674 ALA A O 1
ATOM 5093 N N . SER A 1 675 ? -7.021 9.100 12.638 1.00 94.56 675 SER A N 1
ATOM 5094 C CA . SER A 1 675 ? -7.830 7.875 12.733 1.00 94.56 675 SER A CA 1
ATOM 5095 C C . SER A 1 675 ? -7.533 7.086 14.006 1.00 94.56 675 SER A C 1
ATOM 5097 O O . SER A 1 675 ? -8.451 6.633 14.691 1.00 94.56 675 SER A O 1
ATOM 5099 N N . TRP A 1 676 ? -6.255 6.965 14.367 1.00 92.38 676 TRP A N 1
ATOM 5100 C CA . TRP A 1 676 ? -5.850 6.373 15.637 1.00 92.38 676 TRP A CA 1
ATOM 5101 C C . TRP A 1 676 ? -6.419 7.174 16.817 1.00 92.38 676 TRP A C 1
ATOM 5103 O O . TRP A 1 676 ? -7.068 6.600 17.692 1.00 92.38 676 TRP A O 1
ATOM 5113 N N . GLY A 1 677 ? -6.270 8.502 16.800 1.00 91.19 677 GLY A N 1
ATOM 5114 C CA . GLY A 1 677 ? -6.798 9.402 17.824 1.00 91.19 677 GLY A CA 1
ATOM 5115 C C . GLY A 1 677 ? -8.311 9.278 18.003 1.00 91.19 677 GLY A C 1
ATOM 5116 O O . GLY A 1 677 ? -8.773 9.170 19.137 1.00 91.19 677 GLY A O 1
ATOM 5117 N N . LEU A 1 678 ? -9.076 9.189 16.909 1.00 92.12 678 LEU A N 1
ATOM 5118 C CA . LEU A 1 678 ? -10.522 8.948 16.943 1.00 92.12 678 LEU A CA 1
ATOM 5119 C C . LEU A 1 678 ? -10.860 7.659 17.708 1.00 92.12 678 LEU A C 1
ATOM 5121 O O . LEU A 1 678 ? -11.683 7.695 18.622 1.00 92.12 678 LEU A O 1
ATOM 5125 N N . ARG A 1 679 ? -10.186 6.538 17.411 1.00 89.81 679 ARG A N 1
ATOM 5126 C CA . ARG A 1 679 ? -10.461 5.245 18.072 1.00 89.81 679 ARG A CA 1
ATOM 5127 C C . ARG A 1 679 ? -10.168 5.241 19.571 1.00 89.81 679 ARG A C 1
ATOM 5129 O O . ARG A 1 679 ? -10.855 4.539 20.311 1.00 89.81 679 ARG A O 1
ATOM 5136 N N . TRP A 1 680 ? -9.140 5.968 20.006 1.00 86.31 680 TRP A N 1
ATOM 5137 C CA . TRP A 1 680 ? -8.672 5.952 21.398 1.00 86.31 680 TRP A CA 1
ATOM 5138 C C . TRP A 1 680 ? -9.232 7.089 22.257 1.00 86.31 680 TRP A C 1
ATOM 5140 O O . TRP A 1 680 ? -9.237 6.975 23.480 1.00 86.31 680 TRP A O 1
ATOM 5150 N N . CYS A 1 681 ? -9.714 8.173 21.646 1.00 83.94 681 CYS A N 1
ATOM 5151 C CA . CYS A 1 681 ? -10.340 9.285 22.368 1.00 83.94 681 CYS A CA 1
ATOM 5152 C C . CYS A 1 681 ? -11.843 9.101 22.580 1.00 83.94 681 CYS A C 1
ATOM 5154 O O . CYS A 1 681 ? -12.441 9.829 23.373 1.00 83.94 681 CYS A O 1
ATOM 5156 N N . ALA A 1 682 ? -12.444 8.128 21.897 1.00 76.38 682 ALA A N 1
ATOM 5157 C CA . ALA A 1 682 ? -13.797 7.681 22.170 1.00 76.38 682 ALA A CA 1
ATOM 5158 C C . ALA A 1 682 ? -13.910 7.241 23.640 1.00 76.38 682 ALA A C 1
ATOM 5160 O O . ALA A 1 682 ? -13.176 6.373 24.114 1.00 76.38 682 ALA A O 1
ATOM 5161 N N . LEU A 1 683 ? -14.807 7.896 24.381 1.00 63.81 683 LEU A N 1
ATOM 5162 C CA . LEU A 1 683 ? -14.985 7.713 25.819 1.00 63.81 683 LEU A CA 1
ATOM 5163 C C . LEU A 1 683 ? -15.213 6.230 26.158 1.00 63.81 683 LEU A C 1
ATOM 5165 O O . LEU A 1 683 ? -16.219 5.679 25.703 1.00 63.81 683 LEU A O 1
ATOM 5169 N N . PRO A 1 684 ? -14.390 5.607 27.022 1.00 58.81 684 PRO A N 1
ATOM 5170 C CA . PRO A 1 684 ? -14.591 4.219 27.441 1.00 58.81 684 PRO A CA 1
ATOM 5171 C C . PRO A 1 684 ? -15.827 4.032 28.333 1.00 58.81 684 PRO A C 1
ATOM 5173 O O . PRO A 1 684 ? -16.146 2.905 28.694 1.00 58.81 684 PRO A O 1
ATOM 5176 N N . LEU A 1 685 ? -16.531 5.113 28.693 1.00 57.16 685 LEU A N 1
ATOM 5177 C CA . LEU A 1 685 ? -17.729 5.054 29.525 1.00 57.16 685 LEU A CA 1
ATOM 5178 C C . LEU A 1 685 ? -18.832 4.274 28.803 1.00 57.16 685 LEU A C 1
ATOM 5180 O O . LEU A 1 685 ? -19.489 4.786 27.889 1.00 57.16 685 LEU A O 1
ATOM 5184 N N . ARG A 1 686 ? -19.005 3.019 29.222 1.00 56.69 686 ARG A N 1
ATOM 5185 C CA . ARG A 1 686 ? -20.127 2.176 28.840 1.00 56.69 686 ARG A CA 1
ATOM 5186 C C . ARG A 1 686 ? -21.359 2.625 29.639 1.00 56.69 686 ARG A C 1
ATOM 5188 O O . ARG A 1 686 ? -21.285 2.692 30.862 1.00 56.69 686 ARG A O 1
ATOM 5195 N N . PRO A 1 687 ? -22.479 2.946 28.977 1.00 49.78 687 PRO A N 1
ATOM 5196 C CA . PRO A 1 687 ? -23.752 3.190 29.650 1.00 49.78 687 PRO A CA 1
ATOM 5197 C C . PRO A 1 687 ? -24.254 1.880 30.271 1.00 49.78 687 PRO A C 1
ATOM 5199 O O . PRO A 1 687 ? -24.430 0.897 29.544 1.00 49.78 687 PRO A O 1
ATOM 5202 N N . GLN A 1 688 ? -24.471 1.840 31.589 1.00 44.47 688 GLN A N 1
ATOM 5203 C CA . GLN A 1 688 ? -25.052 0.657 32.231 1.00 44.47 688 GLN A CA 1
ATOM 5204 C C . GLN A 1 688 ? -26.567 0.560 31.944 1.00 44.47 688 GLN A C 1
ATOM 5206 O O . GLN A 1 688 ? -27.217 1.589 31.751 1.00 44.47 688 GLN A O 1
ATOM 5211 N N . PRO A 1 689 ? -27.150 -0.658 31.869 1.00 41.78 689 PRO A N 1
ATOM 5212 C CA . PRO A 1 689 ? -28.581 -0.838 31.598 1.00 41.78 689 PRO A CA 1
ATOM 5213 C C . PRO A 1 689 ? -29.460 -0.071 32.606 1.00 41.78 689 PRO A C 1
ATOM 5215 O O . PRO A 1 689 ? -29.055 0.121 33.741 1.00 41.78 689 PRO A O 1
ATOM 5218 N N . ALA A 1 690 ? -30.688 0.316 32.256 1.00 40.84 690 ALA A N 1
ATOM 5219 C CA . ALA A 1 690 ? -31.665 0.750 33.263 1.00 40.84 690 ALA A CA 1
ATOM 5220 C C . ALA A 1 690 ? -32.122 -0.459 34.107 1.00 40.84 690 ALA A C 1
ATOM 5222 O O . ALA A 1 690 ? -32.226 -1.573 33.588 1.00 40.84 690 ALA A O 1
ATOM 5223 N N . GLY A 1 691 ? -32.351 -0.276 35.414 1.00 41.62 691 GLY A N 1
ATOM 5224 C CA . GLY A 1 691 ? -33.000 -1.269 36.287 1.00 41.62 691 GLY A CA 1
ATOM 5225 C C . GLY A 1 691 ? -34.285 -1.781 35.667 1.00 41.62 691 GLY A C 1
ATOM 5226 O O . GLY A 1 691 ? -35.216 -1.003 35.514 1.00 41.62 691 GLY A O 1
ATOM 5227 N N . ALA A 1 692 ? -34.351 -3.075 35.344 1.00 35.50 692 ALA A N 1
ATOM 5228 C CA . ALA A 1 692 ? -35.630 -3.759 35.387 1.00 35.50 692 ALA A CA 1
ATOM 5229 C C . ALA A 1 692 ? -36.059 -3.696 36.854 1.00 35.50 692 ALA A C 1
ATOM 5231 O O . ALA A 1 692 ? -35.410 -4.305 37.706 1.00 35.50 692 ALA A O 1
ATOM 5232 N N . SER A 1 693 ? -37.063 -2.874 37.149 1.00 36.88 693 SER A N 1
ATOM 5233 C CA . SER A 1 693 ? -37.748 -2.898 38.431 1.00 36.88 693 SER A CA 1
ATOM 5234 C C . SER A 1 693 ? -38.132 -4.346 38.706 1.00 36.88 693 SER A C 1
ATOM 5236 O O . SER A 1 693 ? -38.872 -4.956 37.932 1.00 36.88 693 SER A O 1
ATOM 5238 N N . SER A 1 694 ? -37.573 -4.927 39.764 1.00 37.16 694 SER A N 1
ATOM 5239 C CA . SER A 1 694 ? -38.066 -6.183 40.301 1.00 37.16 694 SER A CA 1
ATOM 5240 C C . SER A 1 694 ? -39.466 -5.908 40.843 1.00 37.16 694 SER A C 1
ATOM 5242 O O . SER A 1 694 ? -39.628 -5.517 42.000 1.00 37.16 694 SER A O 1
ATOM 5244 N N . ASP A 1 695 ? -40.471 -6.063 39.984 1.00 35.28 695 ASP A N 1
ATOM 5245 C CA . ASP A 1 695 ? -41.866 -6.233 40.374 1.00 35.28 695 ASP A CA 1
ATOM 5246 C C . ASP A 1 695 ? -42.012 -7.587 41.089 1.00 35.28 695 ASP A C 1
ATOM 5248 O O . ASP A 1 695 ? -42.613 -8.529 40.586 1.00 35.28 695 ASP A O 1
ATOM 5252 N N . ASP A 1 696 ? -41.460 -7.677 42.300 1.00 37.28 696 ASP A N 1
ATOM 5253 C CA . ASP A 1 696 ? -41.830 -8.679 43.306 1.00 37.28 696 ASP A CA 1
ATOM 5254 C C . ASP A 1 696 ? -42.977 -8.127 44.178 1.00 37.28 696 ASP A C 1
ATOM 5256 O O . ASP A 1 696 ? -42.992 -8.231 45.405 1.00 37.28 696 ASP A O 1
ATOM 5260 N N . SER A 1 697 ? -43.972 -7.512 43.531 1.00 37.81 697 SER A N 1
ATOM 5261 C CA . SER A 1 697 ? -45.210 -7.016 44.139 1.00 37.81 697 SER A CA 1
ATOM 5262 C C . SER A 1 697 ? -46.378 -7.979 43.886 1.00 37.81 697 SER A C 1
ATOM 5264 O O . SER A 1 697 ? -47.482 -7.579 43.540 1.00 37.81 697 SER A O 1
ATOM 5266 N N . ASN A 1 698 ? -46.155 -9.280 44.097 1.00 36.28 698 ASN A N 1
ATOM 5267 C CA . ASN A 1 698 ? -47.218 -10.290 44.078 1.00 36.28 698 ASN A CA 1
ATOM 5268 C C . ASN A 1 698 ? -47.254 -11.096 45.388 1.00 36.28 698 ASN A C 1
ATOM 5270 O O . ASN A 1 698 ? -47.169 -12.319 45.385 1.00 36.28 698 ASN A O 1
ATOM 5274 N N . ASN A 1 699 ? -47.363 -10.406 46.532 1.00 40.00 699 ASN A N 1
ATOM 5275 C CA . ASN A 1 699 ? -48.023 -10.947 47.729 1.00 40.00 699 ASN A CA 1
ATOM 5276 C C . ASN A 1 699 ? -48.215 -9.880 48.822 1.00 40.00 699 ASN A C 1
ATOM 5278 O O . ASN A 1 699 ? -47.316 -9.629 49.615 1.00 40.00 699 ASN A O 1
ATOM 5282 N N . HIS A 1 700 ? -49.402 -9.265 48.847 1.00 33.84 700 HIS A N 1
ATOM 5283 C CA . HIS A 1 700 ? -50.249 -9.026 50.029 1.00 33.84 700 HIS A CA 1
ATOM 5284 C C . HIS A 1 700 ? -51.241 -7.891 49.757 1.00 33.84 700 HIS A C 1
ATOM 5286 O O . HIS A 1 700 ? -50.984 -6.717 50.004 1.00 33.84 700 HIS A O 1
ATOM 5292 N N . SER A 1 701 ? -52.437 -8.268 49.311 1.00 34.25 701 SER A N 1
ATOM 5293 C CA . SER A 1 701 ? -53.635 -7.472 49.534 1.00 34.25 701 SER A CA 1
ATOM 5294 C C . SER A 1 701 ? -54.039 -7.608 51.004 1.00 34.25 701 SER A C 1
ATOM 5296 O O . SER A 1 701 ? -54.593 -8.635 51.388 1.00 34.25 701 SER A O 1
ATOM 5298 N N . ASN A 1 702 ? -53.784 -6.589 51.823 1.00 32.12 702 ASN A N 1
ATOM 5299 C CA . ASN A 1 702 ? -54.644 -6.292 52.963 1.00 32.12 702 ASN A CA 1
ATOM 5300 C C . ASN A 1 702 ? -54.726 -4.781 53.190 1.00 32.12 702 ASN A C 1
ATOM 5302 O O . ASN A 1 702 ? -53.753 -4.097 53.485 1.00 32.12 702 ASN A O 1
ATOM 5306 N N . SER A 1 703 ? -55.952 -4.310 53.000 1.00 35.03 703 SER A N 1
ATOM 5307 C CA . SER A 1 703 ? -56.487 -2.974 53.216 1.00 35.03 703 SER A CA 1
ATOM 5308 C C . SER A 1 703 ? -56.196 -2.419 54.615 1.00 35.03 703 SER A C 1
ATOM 5310 O O . SER A 1 703 ? -56.565 -3.052 55.605 1.00 35.03 703 SER A O 1
ATOM 5312 N N . SER A 1 704 ? -55.752 -1.163 54.694 1.00 29.98 704 SER A N 1
ATOM 5313 C CA . SER A 1 704 ? -56.295 -0.214 55.673 1.00 29.98 704 SER A CA 1
ATOM 5314 C C . SER A 1 704 ? -56.105 1.240 55.226 1.00 29.98 704 SER A C 1
ATOM 5316 O O . SER A 1 704 ? -55.010 1.760 55.046 1.00 29.98 704 SER A O 1
ATOM 5318 N N . THR A 1 705 ? -57.244 1.893 55.033 1.00 33.81 705 THR A N 1
ATOM 5319 C CA . THR A 1 705 ? -57.428 3.316 54.764 1.00 33.81 705 THR A CA 1
ATOM 5320 C C . THR A 1 705 ? -57.122 4.122 56.028 1.00 33.81 705 THR A C 1
ATOM 5322 O O . THR A 1 705 ? -57.786 3.919 57.045 1.00 33.81 705 THR A O 1
ATOM 5325 N N . ILE A 1 706 ? -56.192 5.080 55.978 1.00 29.38 706 ILE A N 1
ATOM 5326 C CA . ILE A 1 706 ? -56.044 6.105 57.024 1.00 29.38 706 ILE A CA 1
ATOM 5327 C C . ILE A 1 706 ? -56.240 7.486 56.391 1.00 29.38 706 ILE A C 1
ATOM 5329 O O . ILE A 1 706 ? -55.479 7.918 55.531 1.00 29.38 706 ILE A O 1
ATOM 5333 N N . LYS A 1 707 ? -57.320 8.151 56.819 1.00 34.22 707 LYS A N 1
ATOM 5334 C CA . LYS A 1 707 ? -57.648 9.555 56.540 1.00 34.22 707 LYS A CA 1
ATOM 5335 C C . LYS A 1 707 ? -56.692 10.467 57.310 1.00 34.22 707 LYS A C 1
ATOM 5337 O O . LYS A 1 707 ? -56.551 10.292 58.518 1.00 34.22 707 LYS A O 1
ATOM 5342 N N . ILE A 1 708 ? -56.156 11.495 56.654 1.00 31.06 708 ILE A N 1
ATOM 5343 C CA . ILE A 1 708 ? -55.545 12.652 57.324 1.00 31.06 708 ILE A CA 1
ATOM 5344 C C . ILE A 1 708 ? -56.358 13.907 56.980 1.00 31.06 708 ILE A C 1
ATOM 5346 O O . ILE A 1 708 ? -56.756 14.121 55.836 1.00 31.06 708 ILE A O 1
ATOM 5350 N N . SER A 1 709 ? -56.662 14.668 58.031 1.00 27.53 709 SER A N 1
ATOM 5351 C CA . SER A 1 709 ? -57.453 15.903 58.077 1.00 27.53 709 SER A CA 1
ATOM 5352 C C . SER A 1 709 ? -56.616 17.135 57.686 1.00 27.53 709 SER A C 1
ATOM 5354 O O . SER A 1 709 ? -55.421 17.142 57.974 1.00 27.53 709 SER A O 1
ATOM 5356 N N . PRO A 1 710 ? -57.215 18.199 57.112 1.00 35.34 710 PRO A N 1
ATOM 5357 C CA . PRO A 1 710 ? -56.521 19.438 56.773 1.00 35.34 710 PRO A CA 1
ATOM 5358 C C . PRO A 1 710 ? -56.698 20.506 57.865 1.00 35.34 710 PRO A C 1
ATOM 5360 O O . PRO A 1 710 ? -57.821 20.933 58.128 1.00 35.34 710 PRO A O 1
ATOM 5363 N N . GLN A 1 711 ? -55.608 20.979 58.478 1.00 32.38 711 GLN A N 1
ATOM 5364 C CA . GLN A 1 711 ? -55.599 22.257 59.204 1.00 32.38 711 GLN A CA 1
ATOM 5365 C C . GLN A 1 711 ? -54.164 22.706 59.519 1.00 32.38 711 GLN A C 1
ATOM 5367 O O . GLN A 1 711 ? -53.530 22.117 60.379 1.00 32.38 711 GLN A O 1
ATOM 5372 N N . GLU A 1 712 ? -53.668 23.713 58.791 1.00 31.08 712 GLU A N 1
ATOM 5373 C CA . GLU A 1 712 ? -52.902 24.878 59.289 1.00 31.08 712 GLU A CA 1
ATOM 5374 C C . GLU A 1 712 ? -52.208 25.589 58.116 1.00 31.08 712 GLU A C 1
ATOM 5376 O O . GLU A 1 712 ? -51.129 25.219 57.664 1.00 31.08 712 GLU A O 1
ATOM 5381 N N . GLN A 1 713 ? -52.852 26.645 57.617 1.00 32.41 713 GLN A N 1
ATOM 5382 C CA . GLN A 1 713 ? -52.213 27.704 56.840 1.00 32.41 713 GLN A CA 1
ATOM 5383 C C . GLN A 1 713 ? -52.677 29.036 57.426 1.00 32.41 713 GLN A C 1
ATOM 5385 O O . GLN A 1 713 ? -53.820 29.441 57.222 1.00 32.41 713 GLN A O 1
ATOM 5390 N N . ALA A 1 714 ? -51.791 29.703 58.161 1.00 32.34 714 ALA A N 1
ATOM 5391 C CA . ALA A 1 714 ? -51.890 31.128 58.442 1.00 32.34 714 ALA A CA 1
ATOM 5392 C C . ALA A 1 714 ? -50.505 31.707 58.765 1.00 32.34 714 ALA A C 1
ATOM 5394 O O . ALA A 1 714 ? -49.874 31.307 59.738 1.00 32.34 714 ALA A O 1
ATOM 5395 N N . GLY A 1 715 ? -50.099 32.700 57.970 1.00 29.12 715 GLY A N 1
ATOM 5396 C CA . GLY A 1 715 ? -49.077 33.692 58.314 1.00 29.12 715 GLY A CA 1
ATOM 5397 C C . GLY A 1 715 ? -47.691 33.438 57.722 1.00 29.12 715 GLY A C 1
ATOM 5398 O O . GLY A 1 715 ? -46.939 32.627 58.243 1.00 29.12 715 GLY A O 1
ATOM 5399 N N . LEU A 1 716 ? -47.290 34.192 56.695 1.00 28.52 716 LEU A N 1
ATOM 5400 C CA . LEU A 1 716 ? -46.698 35.525 56.877 1.00 28.52 716 LEU A CA 1
ATOM 5401 C C . LEU A 1 716 ? -46.299 36.109 55.506 1.00 28.52 716 LEU A C 1
ATOM 5403 O O . LEU A 1 716 ? -45.461 35.548 54.805 1.00 28.52 716 LEU A O 1
ATOM 5407 N N . ASP A 1 717 ? -46.887 37.250 55.153 1.00 28.59 717 ASP A N 1
ATOM 5408 C CA . ASP A 1 717 ? -46.480 38.093 54.026 1.00 28.59 717 ASP A CA 1
ATOM 5409 C C . ASP A 1 717 ? -45.212 38.888 54.374 1.00 28.59 717 ASP A C 1
ATOM 5411 O O . ASP A 1 717 ? -45.187 39.572 55.399 1.00 28.59 717 ASP A O 1
ATOM 5415 N N . VAL A 1 718 ? -44.211 38.905 53.483 1.00 31.64 718 VAL A N 1
ATOM 5416 C CA . VAL A 1 718 ? -43.284 40.043 53.333 1.00 31.64 718 VAL A CA 1
ATOM 5417 C C . VAL A 1 718 ? -42.978 40.259 51.847 1.00 31.64 718 VAL A C 1
ATOM 5419 O O . VAL A 1 718 ? -42.585 39.349 51.124 1.00 31.64 718 VAL A O 1
ATOM 5422 N N . ALA A 1 719 ? -43.192 41.501 51.419 1.00 32.91 719 ALA A N 1
ATOM 5423 C CA . ALA A 1 719 ? -43.116 42.012 50.060 1.00 32.91 719 ALA A CA 1
ATOM 5424 C C . ALA A 1 719 ? -41.700 42.034 49.451 1.00 32.91 719 ALA A C 1
ATOM 5426 O O . ALA A 1 719 ? -40.728 42.349 50.136 1.00 32.91 719 ALA A O 1
ATOM 5427 N N . PHE A 1 720 ? -41.617 41.853 48.126 1.00 30.69 720 PHE A N 1
ATOM 5428 C CA . PHE A 1 720 ? -40.496 42.312 47.300 1.00 30.69 720 PHE A CA 1
ATOM 5429 C C . PHE A 1 720 ? -41.001 43.068 46.060 1.00 30.69 720 PHE A C 1
ATOM 5431 O O . PHE A 1 720 ? -41.979 42.679 45.424 1.00 30.69 720 PHE A O 1
ATOM 5438 N N . ALA A 1 721 ? -40.335 44.187 45.771 1.00 29.61 721 ALA A N 1
ATOM 5439 C CA . ALA A 1 721 ? -40.619 45.139 44.698 1.00 29.61 721 ALA A CA 1
ATOM 5440 C C . ALA A 1 721 ? -40.201 44.623 43.300 1.00 29.61 721 ALA A C 1
ATOM 5442 O O . ALA A 1 721 ? -39.297 43.791 43.214 1.00 29.61 721 ALA A O 1
ATOM 5443 N N . PRO A 1 722 ? -40.782 45.143 42.197 1.00 36.44 722 PRO A N 1
ATOM 5444 C CA . PRO A 1 722 ? -40.395 44.772 40.841 1.00 36.44 722 PRO A CA 1
ATOM 5445 C C . PRO A 1 722 ? -39.328 45.732 40.292 1.00 36.44 722 PRO A C 1
ATOM 5447 O O . PRO A 1 722 ? -39.493 46.950 40.347 1.00 36.44 722 PRO A O 1
ATOM 5450 N N . GLY A 1 723 ? -38.250 45.202 39.713 1.00 35.59 723 GLY A N 1
ATOM 5451 C CA . GLY A 1 723 ? -37.306 46.025 38.954 1.00 35.59 723 GLY A CA 1
ATOM 5452 C C . GLY A 1 723 ? -35.975 45.344 38.662 1.00 35.59 723 GLY A C 1
ATOM 5453 O O . GLY A 1 723 ? -35.060 45.403 39.475 1.00 35.59 723 GLY A O 1
ATOM 5454 N N . GLY A 1 724 ? -35.848 44.758 37.473 1.00 30.80 724 GLY A N 1
ATOM 5455 C CA . GLY A 1 724 ? -34.574 44.292 36.929 1.00 30.80 724 GLY A CA 1
ATOM 5456 C C . GLY A 1 724 ? -34.758 43.800 35.500 1.00 30.80 724 GLY A C 1
ATOM 5457 O O . GLY A 1 724 ? -35.312 42.730 35.291 1.00 30.80 724 GLY A O 1
ATOM 5458 N N . ALA A 1 725 ? -34.354 44.617 34.528 1.00 35.47 725 ALA A N 1
ATOM 5459 C CA . ALA A 1 725 ? -34.386 44.287 33.110 1.00 35.47 725 ALA A CA 1
ATOM 5460 C C . ALA A 1 725 ? -33.441 43.112 32.804 1.00 35.47 725 ALA A C 1
ATOM 5462 O O . ALA A 1 725 ? -32.266 43.148 33.169 1.00 35.47 725 ALA A O 1
ATOM 5463 N N . GLU A 1 726 ? -33.957 42.090 32.124 1.00 32.69 726 GLU A N 1
ATOM 5464 C CA . GLU A 1 726 ? -33.171 40.981 31.587 1.00 32.69 726 GLU A CA 1
ATOM 5465 C C . GLU A 1 726 ? -32.309 41.474 30.416 1.00 32.69 726 GLU A C 1
ATOM 5467 O O . GLU A 1 726 ? -32.819 41.969 29.409 1.00 32.69 726 GLU A O 1
ATOM 5472 N N . SER A 1 727 ? -30.987 41.338 30.541 1.00 35.84 727 SER A N 1
ATOM 5473 C CA . SER A 1 727 ? -30.080 41.419 29.393 1.00 35.84 727 SER A CA 1
ATOM 5474 C C . SER A 1 727 ? -30.193 40.132 28.568 1.00 35.84 727 SER A C 1
ATOM 5476 O O . SER A 1 727 ? -30.201 39.047 29.156 1.00 35.84 727 SER A O 1
ATOM 5478 N N . PRO A 1 728 ? -30.234 40.210 27.226 1.00 42.22 728 PRO A N 1
ATOM 5479 C CA . PRO A 1 728 ? -30.312 39.025 26.382 1.00 42.22 728 PRO A CA 1
ATOM 5480 C C . PRO A 1 728 ? -29.036 38.182 26.495 1.00 42.22 728 PRO A C 1
ATOM 5482 O O . PRO A 1 728 ? -27.922 38.710 26.552 1.00 42.22 728 PRO A O 1
ATOM 5485 N N . ALA A 1 729 ? -29.209 36.859 26.515 1.00 39.59 729 ALA A N 1
ATOM 5486 C CA . ALA A 1 729 ? -28.113 35.901 26.475 1.00 39.59 729 ALA A CA 1
ATOM 5487 C C . ALA A 1 729 ? -27.260 36.105 25.203 1.00 39.59 729 ALA A C 1
ATOM 5489 O O . ALA A 1 729 ? -27.814 36.376 24.134 1.00 39.59 729 ALA A O 1
ATOM 5490 N N . PRO A 1 730 ? -25.922 35.985 25.286 1.00 43.88 730 PRO A N 1
ATOM 5491 C CA . PRO A 1 730 ? -25.054 36.117 24.121 1.00 43.88 730 PRO A CA 1
ATOM 5492 C C . PRO A 1 730 ? -25.348 35.014 23.097 1.00 43.88 730 PRO A C 1
ATOM 5494 O O . PRO A 1 730 ? -25.564 33.855 23.453 1.00 43.88 730 PRO A O 1
ATOM 5497 N N . SER A 1 731 ? -25.337 35.381 21.815 1.00 46.69 731 SER A N 1
ATOM 5498 C CA . SER A 1 731 ? -25.591 34.457 20.709 1.00 46.69 731 SER A CA 1
ATOM 5499 C C . SER A 1 731 ? -24.510 33.365 20.625 1.00 46.69 731 SER A C 1
ATOM 5501 O O . SER A 1 731 ? -23.349 33.585 20.980 1.00 46.69 731 SER A O 1
ATOM 5503 N N . ALA A 1 732 ? -24.850 32.179 20.108 1.00 39.47 732 ALA A N 1
ATOM 5504 C CA . ALA A 1 732 ? -23.887 31.085 19.913 1.00 39.47 732 ALA A CA 1
ATOM 5505 C C . ALA A 1 732 ? -22.694 31.490 19.017 1.00 39.47 732 ALA A C 1
ATOM 5507 O O . ALA A 1 732 ? -21.574 31.007 19.201 1.00 39.47 732 ALA A O 1
ATOM 5508 N N . THR A 1 733 ? -22.912 32.430 18.093 1.00 49.44 733 THR A N 1
ATOM 5509 C CA . THR A 1 733 ? -21.868 33.050 17.269 1.00 49.44 733 THR A CA 1
ATOM 5510 C C . THR A 1 733 ? -20.903 33.909 18.081 1.00 49.44 733 THR A C 1
ATOM 5512 O O . THR A 1 733 ? -19.698 33.856 17.829 1.00 49.44 733 THR A O 1
ATOM 5515 N N . ASP A 1 734 ? -21.382 34.623 19.102 1.00 46.75 734 ASP A N 1
ATOM 5516 C CA . ASP A 1 734 ? -20.516 35.375 20.014 1.00 46.75 734 ASP A CA 1
ATOM 5517 C C . ASP A 1 734 ? -19.715 34.434 20.914 1.00 46.75 734 ASP A C 1
ATOM 5519 O O . ASP A 1 734 ? -18.531 34.673 21.140 1.00 46.75 734 ASP A O 1
ATOM 5523 N N . LEU A 1 735 ? -20.297 33.317 21.363 1.00 49.28 735 LEU A N 1
ATOM 5524 C CA . LEU A 1 735 ? -19.587 32.319 22.169 1.00 49.28 735 LEU A CA 1
ATOM 5525 C C . LEU A 1 735 ? -18.475 31.620 21.367 1.00 49.28 735 LEU A C 1
ATOM 5527 O O . LEU A 1 735 ? -17.348 31.500 21.851 1.00 49.28 735 LEU A O 1
ATOM 5531 N N . ALA A 1 736 ? -18.753 31.231 20.118 1.00 44.78 736 ALA A N 1
ATOM 5532 C CA . ALA A 1 736 ? -17.768 30.635 19.215 1.00 44.78 736 ALA A CA 1
ATOM 5533 C C . ALA A 1 736 ? -16.662 31.633 18.832 1.00 44.78 736 ALA A C 1
ATOM 5535 O O . ALA A 1 736 ? -15.479 31.292 18.874 1.00 44.78 736 ALA A O 1
ATOM 5536 N N . ALA A 1 737 ? -17.018 32.890 18.541 1.00 53.16 737 ALA A N 1
ATOM 5537 C CA . ALA A 1 737 ? -16.047 33.944 18.250 1.00 53.16 737 ALA A CA 1
ATOM 5538 C C . ALA A 1 737 ? -15.210 34.334 19.481 1.00 53.16 737 ALA A C 1
ATOM 5540 O O . ALA A 1 737 ? -14.053 34.730 19.326 1.00 53.16 737 ALA A O 1
ATOM 5541 N N . THR A 1 738 ? -15.765 34.210 20.691 1.00 49.81 738 THR A N 1
ATOM 5542 C CA . THR A 1 738 ? -15.069 34.488 21.958 1.00 49.81 738 THR A CA 1
ATOM 5543 C C . THR A 1 738 ? -14.136 33.345 22.353 1.00 49.81 738 THR A C 1
ATOM 5545 O O . THR A 1 738 ? -13.004 33.614 22.746 1.00 49.81 738 THR A O 1
ATOM 5548 N N . MET A 1 739 ? -14.537 32.083 22.159 1.00 44.91 739 MET A N 1
ATOM 5549 C CA . MET A 1 739 ? -13.648 30.923 22.328 1.00 44.91 739 MET A CA 1
ATOM 5550 C C . MET A 1 739 ? -12.520 30.908 21.289 1.00 44.91 739 MET A C 1
ATOM 5552 O O . MET A 1 739 ? -11.365 30.683 21.646 1.00 44.91 739 MET A O 1
ATOM 5556 N N . ALA A 1 740 ? -12.821 31.222 20.023 1.00 47.91 740 ALA A N 1
ATOM 5557 C CA . ALA A 1 740 ? -11.810 31.343 18.974 1.00 47.91 740 ALA A CA 1
ATOM 5558 C C . ALA A 1 740 ? -10.827 32.490 19.261 1.00 47.91 740 ALA A C 1
ATOM 5560 O O . ALA A 1 740 ? -9.618 32.304 19.120 1.00 47.91 740 ALA A O 1
ATOM 5561 N N . ARG A 1 741 ? -11.316 33.651 19.732 1.00 48.03 741 ARG A N 1
ATOM 5562 C CA . ARG A 1 741 ? -10.453 34.766 20.159 1.00 48.03 741 ARG A CA 1
ATOM 5563 C C . ARG A 1 741 ? -9.613 34.417 21.382 1.00 48.03 741 ARG A C 1
ATOM 5565 O O . ARG A 1 741 ? -8.424 34.707 21.355 1.00 48.03 741 ARG A O 1
ATOM 5572 N N . SER A 1 742 ? -10.172 33.777 22.412 1.00 46.91 742 SER A N 1
ATOM 5573 C CA . SER A 1 742 ? -9.405 33.429 23.618 1.00 46.91 742 SER A CA 1
ATOM 5574 C C . SER A 1 742 ? -8.319 32.387 23.332 1.00 46.91 742 SER A C 1
ATOM 5576 O O . SER A 1 742 ? -7.267 32.413 23.965 1.00 46.91 742 SER A O 1
ATOM 5578 N N . TRP A 1 743 ? -8.552 31.497 22.363 1.00 44.78 743 TRP A N 1
ATOM 5579 C CA . TRP A 1 743 ? -7.554 30.537 21.891 1.00 44.78 743 TRP A CA 1
ATOM 5580 C C . TRP A 1 743 ? -6.455 31.179 21.040 1.00 44.78 743 TRP A C 1
ATOM 5582 O O . TRP A 1 743 ? -5.298 30.788 21.164 1.00 44.78 743 TRP A O 1
ATOM 5592 N N . TRP A 1 744 ? -6.790 32.155 20.190 1.00 43.72 744 TRP A N 1
ATOM 5593 C CA . TRP A 1 744 ? -5.817 32.787 19.290 1.00 43.72 744 TRP A CA 1
ATOM 5594 C C . TRP A 1 744 ? -4.976 33.888 19.943 1.00 43.72 744 TRP A C 1
ATOM 5596 O O . TRP A 1 744 ? -3.811 34.038 19.586 1.00 43.72 744 TRP A O 1
ATOM 5606 N N . THR A 1 745 ? -5.535 34.685 20.860 1.00 45.00 745 THR A N 1
ATOM 5607 C CA . THR A 1 745 ? -4.852 35.900 21.344 1.00 45.00 745 THR A CA 1
ATOM 5608 C C . THR A 1 745 ? -4.117 35.732 22.669 1.00 45.00 745 THR A C 1
ATOM 5610 O O . THR A 1 745 ? -3.307 36.592 23.002 1.00 45.00 745 THR A O 1
ATOM 5613 N N . GLY A 1 746 ? -4.378 34.668 23.441 1.00 39.19 746 GLY A N 1
ATOM 5614 C CA . GLY A 1 746 ? -3.740 34.437 24.747 1.00 39.19 746 GLY A CA 1
ATOM 5615 C C . GLY A 1 746 ? -3.900 35.586 25.759 1.00 39.19 746 GLY A C 1
ATOM 5616 O O . GLY A 1 746 ? -3.199 35.611 26.770 1.00 39.19 746 GLY A O 1
ATOM 5617 N N . ALA A 1 747 ? -4.781 36.554 25.492 1.00 39.56 747 ALA A N 1
ATOM 5618 C CA . ALA A 1 747 ? -4.894 37.780 26.268 1.00 39.56 747 ALA A CA 1
ATOM 5619 C C . ALA A 1 747 ? -5.845 37.579 27.464 1.00 39.56 747 ALA A C 1
ATOM 5621 O O . ALA A 1 747 ? -6.975 37.122 27.263 1.00 39.56 747 ALA A O 1
ATOM 5622 N N . PRO A 1 748 ? -5.434 37.921 28.700 1.00 42.00 748 PRO A N 1
ATOM 5623 C CA . PRO A 1 748 ? -6.313 37.848 29.860 1.00 42.00 748 PRO A CA 1
ATOM 5624 C C . PRO A 1 748 ? -7.435 38.895 29.760 1.00 42.00 748 PRO A C 1
ATOM 5626 O O . PRO A 1 748 ? -7.192 40.061 29.445 1.00 42.00 748 PRO A O 1
ATOM 5629 N N . LEU A 1 749 ? -8.670 38.464 30.028 1.00 39.34 749 LEU A N 1
ATOM 5630 C CA . LEU A 1 749 ? -9.829 39.340 30.224 1.00 39.34 749 LEU A CA 1
ATOM 5631 C C . LEU A 1 749 ? -9.637 40.181 31.500 1.00 39.34 749 LEU A C 1
ATOM 5633 O O . LEU A 1 749 ? -8.999 39.736 32.449 1.00 39.34 749 LEU A O 1
ATOM 5637 N N . GLY A 1 750 ? -10.146 41.414 31.470 1.00 46.03 750 GLY A N 1
ATOM 5638 C CA . GLY A 1 750 ? -9.780 42.508 32.372 1.00 46.03 750 GLY A CA 1
ATOM 5639 C C . GLY A 1 750 ? -10.014 42.305 33.882 1.00 46.03 750 GLY A C 1
ATOM 5640 O O . GLY A 1 750 ? -10.698 41.377 34.314 1.00 46.03 750 GLY A O 1
ATOM 5641 N N . PRO A 1 751 ? -9.441 43.209 34.698 1.00 43.19 751 PRO A N 1
ATOM 5642 C CA . PRO A 1 751 ? -9.259 43.017 36.130 1.00 43.19 751 PRO A CA 1
ATOM 5643 C C . PRO A 1 751 ? -10.454 43.548 36.927 1.00 43.19 751 PRO A C 1
ATOM 5645 O O . PRO A 1 751 ? -10.383 44.662 37.431 1.00 43.19 751 PRO A O 1
ATOM 5648 N N . GLU A 1 752 ? -11.551 42.798 37.078 1.00 41.81 752 GLU A N 1
ATOM 5649 C CA . GLU A 1 752 ? -12.563 43.237 38.065 1.00 41.81 752 GLU A CA 1
ATOM 5650 C C . GLU A 1 752 ? -13.437 42.173 38.742 1.00 41.81 752 GLU A C 1
ATOM 5652 O O . GLU A 1 752 ? -14.383 42.531 39.431 1.00 41.81 752 GLU A O 1
ATOM 5657 N N . LEU A 1 753 ? -13.123 40.873 38.663 1.00 43.50 753 LEU A N 1
ATOM 5658 C CA . LEU A 1 753 ? -13.847 39.855 39.457 1.00 43.50 753 LEU A CA 1
ATOM 5659 C C . LEU A 1 753 ? -12.996 38.621 39.815 1.00 43.50 753 LEU A C 1
ATOM 5661 O O . LEU A 1 753 ? -13.492 37.504 39.944 1.00 43.50 753 LEU A O 1
ATOM 5665 N N . GLU A 1 754 ? -11.691 38.818 40.013 1.00 39.94 754 GLU A N 1
ATOM 5666 C CA . GLU A 1 754 ? -10.728 37.745 40.284 1.00 39.94 754 GLU A CA 1
ATOM 5667 C C . GLU A 1 754 ? -10.071 37.909 41.663 1.00 39.94 754 GLU A C 1
ATOM 5669 O O . GLU A 1 754 ? -8.907 38.285 41.773 1.00 39.94 754 GLU A O 1
ATOM 5674 N N . GLN A 1 755 ? -10.805 37.633 42.749 1.00 42.69 755 GLN A N 1
ATOM 5675 C CA . GLN A 1 755 ? -10.190 37.681 44.084 1.00 42.69 755 GLN A CA 1
ATOM 5676 C C . GLN A 1 755 ? -10.429 36.500 45.025 1.00 42.69 755 GLN A C 1
ATOM 5678 O O . GLN A 1 755 ? -10.060 36.612 46.190 1.00 42.69 755 GLN A O 1
ATOM 5683 N N . ARG A 1 756 ? -10.928 35.329 44.582 1.00 39.75 756 ARG A N 1
ATOM 5684 C CA . ARG A 1 756 ? -10.942 34.163 45.503 1.00 39.75 756 ARG A CA 1
ATOM 5685 C C . ARG A 1 756 ? -10.840 32.731 44.958 1.00 39.75 756 ARG A C 1
ATOM 5687 O O . ARG A 1 756 ? -11.038 31.810 45.738 1.00 39.75 756 ARG A O 1
ATOM 5694 N N . GLY A 1 757 ? -10.452 32.482 43.700 1.00 40.56 757 GLY A N 1
ATOM 5695 C CA . GLY A 1 757 ? -10.313 31.076 43.251 1.00 40.56 757 GLY A CA 1
ATOM 5696 C C . GLY A 1 757 ? -9.478 30.752 42.008 1.00 40.56 757 GLY A C 1
ATOM 5697 O O . GLY A 1 757 ? -9.336 29.577 41.675 1.00 40.56 757 GLY A O 1
ATOM 5698 N N . ALA A 1 758 ? -8.911 31.735 41.308 1.00 40.50 758 ALA A N 1
ATOM 5699 C CA . ALA A 1 758 ? -8.355 31.511 39.969 1.00 40.50 758 ALA A CA 1
ATOM 5700 C C . ALA A 1 758 ? -6.844 31.186 39.918 1.00 40.50 758 ALA A C 1
ATOM 5702 O O . ALA A 1 758 ? -6.367 30.615 38.935 1.00 40.50 758 ALA A O 1
ATOM 5703 N N . ALA A 1 759 ? -6.094 31.416 41.003 1.00 43.47 759 ALA A N 1
ATOM 5704 C CA . ALA A 1 759 ? -4.634 31.254 41.019 1.00 43.47 759 ALA A CA 1
ATOM 5705 C C . ALA A 1 759 ? -4.128 29.804 40.826 1.00 43.47 759 ALA A C 1
ATOM 5707 O O . ALA A 1 759 ? -2.946 29.608 40.545 1.00 43.47 759 ALA A O 1
ATOM 5708 N N . HIS A 1 760 ? -4.994 28.785 40.912 1.00 47.78 760 HIS A N 1
ATOM 5709 C CA . HIS A 1 760 ? -4.591 27.383 40.727 1.00 47.78 760 HIS A CA 1
ATOM 5710 C C . HIS A 1 760 ? -4.966 26.764 39.370 1.00 47.78 760 HIS A C 1
ATOM 5712 O O . HIS A 1 760 ? -4.526 25.649 39.076 1.00 47.78 760 HIS A O 1
ATOM 5718 N N . ARG A 1 761 ? -5.752 27.456 38.529 1.00 47.91 761 ARG A N 1
ATOM 5719 C CA . ARG A 1 761 ? -6.347 26.855 37.318 1.00 47.91 761 ARG A CA 1
ATOM 5720 C C . ARG A 1 761 ? -5.658 27.260 36.003 1.00 47.91 761 ARG A C 1
ATOM 5722 O O . ARG A 1 761 ? -5.692 26.488 35.053 1.00 47.91 761 ARG A O 1
ATOM 5729 N N . ALA A 1 762 ? -4.942 28.387 35.964 1.00 44.81 762 ALA A N 1
ATOM 5730 C CA . ALA A 1 762 ? -4.385 28.950 34.723 1.00 44.81 762 ALA A CA 1
ATOM 5731 C C . ALA A 1 762 ? -3.016 28.389 34.261 1.00 44.81 762 ALA A C 1
ATOM 5733 O O . ALA A 1 762 ? -2.542 28.755 33.191 1.00 44.81 762 ALA A O 1
ATOM 5734 N N . LYS A 1 763 ? -2.359 27.495 35.019 1.00 45.16 763 LYS A N 1
ATOM 5735 C CA . LYS A 1 763 ? -1.023 26.951 34.661 1.00 45.16 763 LYS A CA 1
ATOM 5736 C C . LYS A 1 763 ? -1.008 25.503 34.162 1.00 45.16 763 LYS A C 1
ATOM 5738 O O . LYS A 1 763 ? 0.065 24.959 33.920 1.00 45.16 763 LYS A O 1
ATOM 5743 N N . LYS A 1 764 ? -2.167 24.871 33.968 1.00 50.03 764 LYS A N 1
ATOM 5744 C CA . LYS A 1 764 ? -2.243 23.565 33.300 1.00 50.03 764 LYS A CA 1
ATOM 5745 C C . LYS A 1 764 ? -2.486 23.781 31.805 1.00 50.03 764 LYS A C 1
ATOM 5747 O O . LYS A 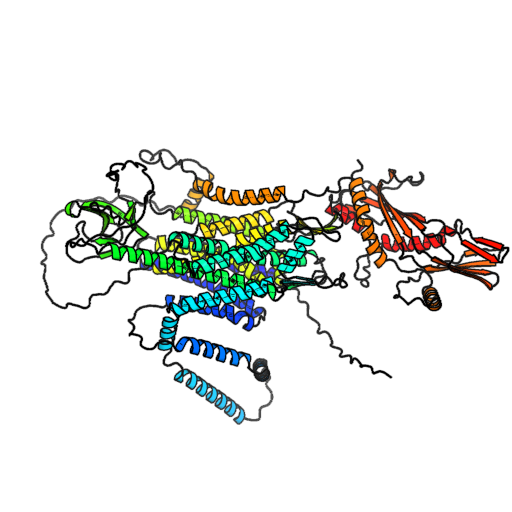1 764 ? -3.569 23.516 31.299 1.00 50.03 764 LYS A O 1
ATOM 5752 N N . THR A 1 765 ? -1.459 24.243 31.089 1.00 52.97 765 THR A N 1
ATOM 5753 C CA . THR A 1 765 ? -1.332 23.911 29.658 1.00 52.97 765 THR A CA 1
ATOM 5754 C C . THR A 1 765 ? -1.503 22.395 29.491 1.00 52.97 765 THR A C 1
ATOM 5756 O O . THR A 1 765 ? -1.271 21.654 30.453 1.00 52.97 765 THR A O 1
ATOM 5759 N N . PRO A 1 766 ? -1.946 21.889 28.328 1.00 55.12 766 PRO A N 1
ATOM 5760 C CA . PRO A 1 766 ? -2.342 20.494 28.187 1.00 55.12 766 PRO A CA 1
ATOM 5761 C C . PRO A 1 766 ? -1.117 19.565 28.227 1.00 55.12 766 PRO A C 1
ATOM 5763 O O . PRO A 1 766 ? -0.659 19.050 27.213 1.00 55.12 766 PRO A O 1
ATOM 5766 N N . VAL A 1 767 ? -0.599 19.292 29.427 1.00 61.09 767 VAL A N 1
ATOM 5767 C CA . VAL A 1 767 ? 0.433 18.282 29.715 1.00 61.09 767 VAL A CA 1
ATOM 5768 C C . VAL A 1 767 ? -0.003 16.910 29.183 1.00 61.09 767 VAL A C 1
ATOM 5770 O O . VAL A 1 767 ? 0.831 16.078 28.831 1.00 61.09 767 VAL A O 1
ATOM 5773 N N . TRP A 1 768 ? -1.316 16.685 29.068 1.00 61.69 768 TRP A N 1
ATOM 5774 C CA . TRP A 1 768 ? -1.895 15.495 28.454 1.00 61.69 768 TRP A CA 1
ATOM 5775 C C . TRP A 1 768 ? -1.622 15.405 26.947 1.00 61.69 768 TRP A C 1
ATOM 5777 O O . TRP A 1 768 ? -1.324 14.310 26.475 1.00 61.69 768 TRP A O 1
ATOM 5787 N N . LEU A 1 769 ? -1.651 16.530 26.216 1.00 62.00 769 LEU A N 1
ATOM 5788 C CA . LEU A 1 769 ? -1.275 16.569 24.802 1.00 62.00 769 LEU A CA 1
ATOM 5789 C C . LEU A 1 769 ? 0.195 16.173 24.677 1.00 62.00 769 LEU A C 1
ATOM 5791 O O . LEU A 1 769 ? 0.513 15.291 23.898 1.00 62.00 769 LEU A O 1
ATOM 5795 N N . GLY A 1 770 ? 1.061 16.703 25.549 1.00 64.25 770 GLY A N 1
ATOM 5796 C CA . GLY A 1 770 ? 2.454 16.269 25.652 1.00 64.25 770 GLY A CA 1
ATOM 5797 C C . GLY A 1 770 ? 2.588 14.757 25.868 1.00 64.25 770 GLY A C 1
ATOM 5798 O O . GLY A 1 770 ? 3.194 14.081 25.050 1.00 64.25 770 GLY A O 1
ATOM 5799 N N . LYS A 1 771 ? 1.998 14.185 26.925 1.00 67.00 771 LYS A N 1
ATOM 5800 C CA . LYS A 1 771 ? 2.186 12.756 27.256 1.00 67.00 771 LYS A CA 1
ATOM 5801 C C . LYS A 1 771 ? 1.586 11.784 26.231 1.00 67.00 771 LYS A C 1
ATOM 5803 O O . LYS A 1 771 ? 2.206 10.760 25.953 1.00 67.00 771 LYS A O 1
ATOM 5808 N N . LEU A 1 772 ? 0.400 12.079 25.690 1.00 57.59 772 LEU A N 1
ATOM 5809 C CA . LEU A 1 772 ? -0.267 11.214 24.709 1.00 57.59 772 LEU A CA 1
ATOM 5810 C C . LEU A 1 772 ? 0.434 11.288 23.347 1.00 57.59 772 LEU A C 1
ATOM 5812 O O . LEU A 1 772 ? 0.686 10.255 22.733 1.00 57.59 772 LEU A O 1
ATOM 5816 N N . VAL A 1 773 ? 0.801 12.499 22.913 1.00 59.19 773 VAL A N 1
ATOM 5817 C CA . VAL A 1 773 ? 1.528 12.709 21.658 1.00 59.19 773 VAL A CA 1
ATOM 5818 C C . VAL A 1 773 ? 2.928 12.113 21.761 1.00 59.19 773 VAL A C 1
ATOM 5820 O O . VAL A 1 773 ? 3.324 11.409 20.846 1.00 59.19 773 VAL A O 1
ATOM 5823 N N . TRP A 1 774 ? 3.653 12.277 22.873 1.00 64.38 774 TRP A N 1
ATOM 5824 C CA . TRP A 1 774 ? 5.033 11.787 22.984 1.00 64.38 774 TRP A CA 1
ATOM 5825 C C . TRP A 1 774 ? 5.169 10.269 22.847 1.00 64.38 774 TRP A C 1
ATOM 5827 O O . TRP A 1 774 ? 6.104 9.829 22.190 1.00 64.38 774 TRP A O 1
ATOM 5837 N N . ARG A 1 775 ? 4.269 9.447 23.408 1.00 68.31 775 ARG A N 1
ATOM 5838 C CA . ARG A 1 775 ? 4.401 7.981 23.282 1.00 68.31 775 ARG A CA 1
ATOM 5839 C C . ARG A 1 775 ? 4.255 7.522 21.831 1.00 68.31 775 ARG A C 1
ATOM 5841 O O . ARG A 1 775 ? 5.062 6.733 21.352 1.00 68.31 775 ARG A O 1
ATOM 5848 N N . GLU A 1 776 ? 3.250 8.040 21.138 1.00 64.00 776 GLU A N 1
ATOM 5849 C CA . GLU A 1 776 ? 2.955 7.635 19.762 1.00 64.00 776 GLU A CA 1
ATOM 5850 C C . GLU A 1 776 ? 3.895 8.306 18.758 1.00 64.00 776 GLU A C 1
ATOM 5852 O O . GLU A 1 776 ? 4.353 7.660 17.820 1.00 64.00 776 GLU A O 1
ATOM 5857 N N . VAL A 1 777 ? 4.266 9.568 18.996 1.00 69.12 777 VAL A N 1
ATOM 5858 C CA . VAL A 1 777 ? 5.306 10.269 18.233 1.00 69.12 777 VAL A CA 1
ATOM 5859 C C . VAL A 1 777 ? 6.661 9.613 18.438 1.00 69.12 777 VAL A C 1
ATOM 5861 O O . VAL A 1 777 ? 7.420 9.590 17.490 1.00 69.12 777 VAL A O 1
ATOM 5864 N N . LEU A 1 778 ? 6.981 9.019 19.593 1.00 71.81 778 LEU A N 1
ATOM 5865 C CA . LEU A 1 778 ? 8.231 8.264 19.758 1.00 71.81 778 LEU A CA 1
ATOM 5866 C C . LEU A 1 778 ? 8.251 6.986 18.931 1.00 71.81 778 LEU A C 1
ATOM 5868 O O . LEU A 1 778 ? 9.263 6.708 18.301 1.00 71.81 778 LEU A O 1
ATOM 5872 N N . VAL A 1 779 ? 7.151 6.229 18.898 1.00 66.19 779 VAL A N 1
ATOM 5873 C CA . VAL A 1 779 ? 7.047 5.054 18.019 1.00 66.19 779 VAL A CA 1
ATOM 5874 C C . VAL A 1 779 ? 7.164 5.491 16.558 1.00 66.19 779 VAL A C 1
ATOM 5876 O O . VAL A 1 779 ? 7.910 4.887 15.792 1.00 66.19 779 VAL A O 1
ATOM 5879 N N . TRP A 1 780 ? 6.508 6.591 16.185 1.00 70.06 780 TRP A N 1
ATOM 5880 C CA . TRP A 1 780 ? 6.596 7.161 14.842 1.00 70.06 780 TRP A CA 1
ATOM 5881 C C . TRP A 1 780 ? 7.975 7.717 14.494 1.00 70.06 780 TRP A C 1
ATOM 5883 O O . TRP A 1 780 ? 8.452 7.474 13.396 1.00 70.06 780 TRP A O 1
ATOM 5893 N N . LEU A 1 781 ? 8.628 8.439 15.402 1.00 70.62 781 LEU A N 1
ATOM 5894 C CA . LEU A 1 781 ? 9.970 8.986 15.228 1.00 70.62 781 LEU A CA 1
ATOM 5895 C C . LEU A 1 781 ? 11.002 7.872 15.199 1.00 70.62 781 LEU A C 1
ATOM 5897 O O . LEU A 1 781 ? 11.945 7.976 14.431 1.00 70.62 781 LEU A O 1
ATOM 5901 N N . PHE A 1 782 ? 10.828 6.812 15.990 1.00 75.31 782 PHE A N 1
ATOM 5902 C CA . PHE A 1 782 ? 11.659 5.613 15.923 1.00 75.31 782 PHE A CA 1
ATOM 5903 C C . PHE A 1 782 ? 11.564 4.992 14.535 1.00 75.31 782 PHE A C 1
ATOM 5905 O O . PHE A 1 782 ? 12.579 4.814 13.874 1.00 75.31 782 PHE A O 1
ATOM 5912 N N . TRP A 1 783 ? 10.347 4.752 14.048 1.00 67.25 783 TRP A N 1
ATOM 5913 C CA . TRP A 1 783 ? 10.152 4.242 12.700 1.00 67.25 783 TRP A CA 1
ATOM 5914 C C . TRP A 1 783 ? 10.705 5.207 11.649 1.00 67.25 783 TRP A C 1
ATOM 5916 O O . TRP A 1 783 ? 11.528 4.798 10.849 1.00 67.25 783 TRP A O 1
ATOM 5926 N N . PHE A 1 784 ? 10.386 6.499 11.714 1.00 71.81 784 PHE A N 1
ATOM 5927 C CA . PHE A 1 784 ? 10.915 7.524 10.811 1.00 71.81 784 PHE A CA 1
ATOM 5928 C C . PHE A 1 784 ? 12.446 7.608 10.831 1.00 71.81 784 PHE A C 1
ATOM 5930 O O . PHE A 1 784 ? 13.043 7.750 9.776 1.00 71.81 784 PHE A O 1
ATOM 5937 N N . THR A 1 785 ? 13.101 7.502 11.990 1.00 70.56 785 THR A N 1
ATOM 5938 C CA . THR A 1 785 ? 14.572 7.540 12.097 1.00 70.56 785 THR A CA 1
ATOM 5939 C C . THR A 1 785 ? 15.210 6.261 11.586 1.00 70.56 785 THR A C 1
ATOM 5941 O O . THR A 1 785 ? 16.184 6.345 10.845 1.00 70.56 785 THR A O 1
ATOM 5944 N N . VAL A 1 786 ? 14.641 5.094 11.899 1.00 68.62 786 VAL A N 1
ATOM 5945 C CA . VAL A 1 786 ? 15.031 3.818 11.285 1.00 68.62 786 VAL A CA 1
ATOM 5946 C C . VAL A 1 786 ? 14.880 3.909 9.763 1.00 68.62 786 VAL A C 1
ATOM 5948 O O . VAL A 1 786 ? 15.785 3.518 9.037 1.00 68.62 786 VAL A O 1
ATOM 5951 N N . PHE A 1 787 ? 13.792 4.503 9.271 1.00 64.06 787 PHE A N 1
ATOM 5952 C CA . PHE A 1 787 ? 13.521 4.683 7.842 1.00 64.06 787 PHE A CA 1
ATOM 5953 C C . PHE A 1 787 ? 14.430 5.721 7.184 1.00 64.06 787 PHE A C 1
ATOM 5955 O O . PHE A 1 787 ? 14.837 5.536 6.045 1.00 64.06 787 PHE A O 1
ATOM 5962 N N . TRP A 1 788 ? 14.789 6.787 7.895 1.00 68.25 788 TRP A N 1
ATOM 5963 C CA . TRP A 1 788 ? 15.711 7.811 7.413 1.00 68.25 788 TRP A CA 1
ATOM 5964 C C . TRP A 1 788 ? 17.153 7.298 7.355 1.00 68.25 788 TRP A C 1
ATOM 5966 O O . TRP A 1 788 ? 17.887 7.650 6.440 1.00 68.25 788 TRP A O 1
ATOM 5976 N N . GLN A 1 789 ? 17.564 6.467 8.320 1.00 72.62 789 GLN A N 1
ATOM 5977 C CA . GLN A 1 789 ? 18.921 5.917 8.375 1.00 72.62 789 GLN A CA 1
ATOM 5978 C C . GLN A 1 789 ? 19.124 4.691 7.481 1.00 72.62 789 GLN A C 1
ATOM 5980 O O . GLN A 1 789 ? 20.218 4.515 6.955 1.00 72.62 789 GLN A O 1
ATOM 5985 N N . LEU A 1 790 ? 18.109 3.834 7.335 1.00 61.44 790 LEU A N 1
ATOM 5986 C CA . LEU A 1 790 ? 18.183 2.633 6.493 1.00 61.44 790 LEU A CA 1
ATOM 5987 C C . LEU A 1 790 ? 17.691 2.875 5.061 1.00 61.44 790 LEU A C 1
ATOM 5989 O O . LEU A 1 790 ? 17.901 2.024 4.198 1.00 61.44 790 LEU A O 1
ATOM 5993 N N . GLY A 1 791 ? 17.035 4.008 4.801 1.00 55.88 791 GLY A N 1
ATOM 5994 C CA . GLY A 1 791 ? 16.644 4.404 3.455 1.00 55.88 791 GLY A CA 1
ATOM 5995 C C . GLY A 1 791 ? 17.882 4.623 2.577 1.00 55.88 791 GLY A C 1
ATOM 5996 O O . GLY A 1 791 ? 18.873 5.187 3.046 1.00 55.88 791 GLY A O 1
ATOM 5997 N N . PRO A 1 792 ? 17.870 4.188 1.305 1.00 49.41 792 PRO A N 1
ATOM 5998 C CA . PRO A 1 792 ? 18.998 4.373 0.407 1.00 49.41 792 PRO A CA 1
ATOM 5999 C C . PRO A 1 792 ? 19.283 5.867 0.242 1.00 49.41 792 PRO A C 1
ATOM 6001 O O . PRO A 1 792 ? 18.403 6.649 -0.132 1.00 49.41 792 PRO A O 1
ATOM 6004 N N . HIS A 1 793 ? 20.534 6.258 0.486 1.00 52.31 793 HIS A N 1
ATOM 6005 C CA . HIS A 1 793 ? 21.021 7.568 0.077 1.00 52.31 793 HIS A CA 1
ATOM 6006 C C . HIS A 1 793 ? 20.795 7.742 -1.427 1.00 52.31 793 HIS A C 1
ATOM 6008 O O . HIS A 1 793 ? 20.876 6.777 -2.194 1.00 52.31 793 HIS A O 1
ATOM 6014 N N . GLU A 1 794 ? 20.455 8.961 -1.850 1.00 52.06 794 GLU A N 1
ATOM 6015 C CA . GLU A 1 794 ? 20.278 9.239 -3.270 1.00 52.06 794 GLU A CA 1
ATOM 6016 C C . GLU A 1 794 ? 21.527 8.765 -4.025 1.00 52.06 794 GLU A C 1
ATOM 6018 O O . GLU A 1 794 ? 22.635 9.135 -3.632 1.00 52.06 794 GLU A O 1
ATOM 6023 N N . PRO A 1 795 ? 21.392 7.929 -5.077 1.00 53.84 795 PRO A N 1
ATOM 6024 C CA . PRO A 1 795 ? 22.523 7.737 -5.954 1.00 53.84 795 PRO A CA 1
ATOM 6025 C C . PRO A 1 795 ? 22.875 9.104 -6.535 1.00 53.84 795 PRO A C 1
ATOM 6027 O O . PRO A 1 795 ? 21.979 9.949 -6.670 1.00 53.84 795 PRO A O 1
ATOM 6030 N N . PRO A 1 796 ? 24.158 9.316 -6.848 1.00 54.88 796 PRO A N 1
ATOM 6031 C CA . PRO A 1 796 ? 24.627 10.595 -7.341 1.00 54.88 796 PRO A CA 1
ATOM 6032 C C . PRO A 1 796 ? 23.763 11.001 -8.532 1.00 54.88 796 PRO A C 1
ATOM 6034 O O . PRO A 1 796 ? 23.672 10.280 -9.528 1.00 54.88 796 PRO A O 1
ATOM 6037 N N . SER A 1 797 ? 23.063 12.125 -8.396 1.00 62.28 797 SER A N 1
ATOM 6038 C CA . SER A 1 797 ? 22.485 12.816 -9.540 1.00 62.28 797 SER A CA 1
ATOM 6039 C C . SER A 1 797 ? 23.602 13.068 -10.544 1.00 62.28 797 SER A C 1
ATOM 6041 O O . SER A 1 797 ? 24.747 13.310 -10.162 1.00 62.28 797 SER A O 1
ATOM 6043 N N . VAL A 1 798 ? 23.278 12.970 -11.831 1.00 69.88 798 VAL A N 1
ATOM 6044 C CA . VAL A 1 798 ? 24.237 13.228 -12.906 1.00 69.88 798 VAL A CA 1
ATOM 6045 C C . VAL A 1 798 ? 24.540 14.723 -12.880 1.00 69.88 798 VAL A C 1
ATOM 6047 O O . VAL A 1 798 ? 23.800 15.520 -13.452 1.00 69.88 798 VAL A O 1
ATOM 6050 N N . HIS A 1 799 ? 25.573 15.109 -12.137 1.00 76.44 799 HIS A N 1
ATOM 6051 C CA . HIS A 1 799 ? 25.981 16.503 -11.975 1.00 76.44 799 HIS A CA 1
ATOM 6052 C C . HIS A 1 799 ? 27.094 16.872 -12.942 1.00 76.44 799 HIS A C 1
ATOM 6054 O O . HIS A 1 799 ? 27.204 18.027 -13.342 1.00 76.44 799 HIS A O 1
ATOM 6060 N N . SER A 1 800 ? 27.902 15.887 -13.325 1.00 84.81 800 SER A N 1
ATOM 6061 C CA . SER A 1 800 ? 29.037 16.072 -14.213 1.00 84.81 800 SER A CA 1
ATOM 6062 C C . SER A 1 800 ? 28.905 15.252 -15.495 1.00 84.81 800 SER A C 1
ATOM 6064 O O . SER A 1 800 ? 28.186 14.250 -15.580 1.00 84.81 800 SER A O 1
ATOM 6066 N N . LEU A 1 801 ? 29.671 15.656 -16.508 1.00 85.75 801 LEU A N 1
ATOM 6067 C CA . LEU A 1 801 ? 29.859 14.871 -17.725 1.00 85.75 801 LEU A CA 1
ATOM 6068 C C . LEU A 1 801 ? 30.449 13.475 -17.436 1.00 85.75 801 LEU A C 1
AT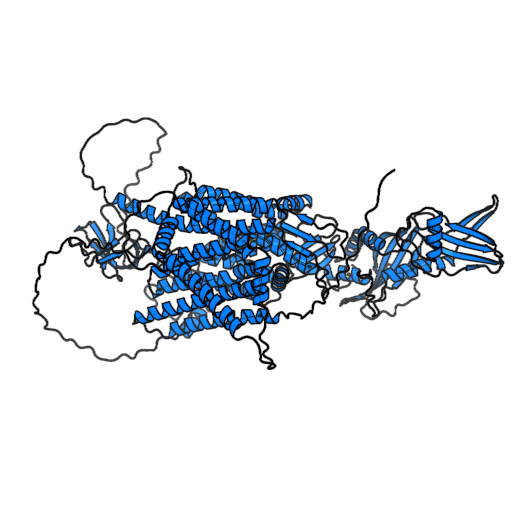OM 6070 O O . LEU A 1 801 ? 30.159 12.518 -18.155 1.00 85.75 801 LEU A O 1
ATOM 6074 N N . GLU A 1 802 ? 31.272 13.347 -16.393 1.00 87.00 802 GLU A N 1
ATOM 6075 C CA . GLU A 1 802 ? 31.846 12.065 -15.978 1.00 87.00 802 GLU A CA 1
ATOM 6076 C C . GLU A 1 802 ? 30.769 11.115 -15.445 1.00 87.00 802 GLU A C 1
ATOM 6078 O O . GLU A 1 802 ? 30.737 9.949 -15.848 1.00 87.00 802 GLU A O 1
ATOM 6083 N N . ASP A 1 803 ? 29.823 11.627 -14.653 1.00 81.00 803 ASP A N 1
ATOM 6084 C CA . ASP A 1 803 ? 28.673 10.853 -14.173 1.00 81.00 803 ASP A CA 1
ATOM 6085 C C . ASP A 1 803 ? 27.800 10.380 -15.342 1.00 81.00 803 ASP A C 1
ATOM 6087 O O . ASP A 1 803 ? 27.428 9.206 -15.402 1.00 81.00 803 ASP A O 1
ATOM 6091 N N . LEU A 1 804 ? 27.533 11.262 -16.317 1.00 84.50 804 LEU A N 1
ATOM 6092 C CA . LEU A 1 804 ? 26.760 10.924 -17.519 1.00 84.50 804 LEU A CA 1
ATOM 6093 C C . LEU A 1 804 ? 27.448 9.819 -18.330 1.00 84.50 804 LEU A C 1
ATOM 6095 O O . LEU A 1 804 ? 26.801 8.884 -18.797 1.00 84.50 804 LEU A O 1
ATOM 6099 N N . ASN A 1 805 ? 28.769 9.900 -18.477 1.00 88.62 805 ASN A N 1
ATOM 6100 C CA . ASN A 1 805 ? 29.556 8.901 -19.195 1.00 88.62 805 ASN A CA 1
ATOM 6101 C C . ASN A 1 805 ? 29.661 7.574 -18.441 1.00 88.62 805 ASN A C 1
ATOM 6103 O O . ASN A 1 805 ? 29.639 6.514 -19.067 1.00 88.62 805 ASN A O 1
ATOM 6107 N N . SER A 1 806 ? 29.748 7.608 -17.112 1.00 84.88 806 SER A N 1
ATOM 6108 C CA . SER A 1 806 ? 29.692 6.410 -16.270 1.00 84.88 806 SER A CA 1
ATOM 6109 C C . SER A 1 806 ? 28.357 5.686 -16.446 1.00 84.88 806 SER A C 1
ATOM 6111 O O . SER A 1 806 ? 28.326 4.486 -16.726 1.00 84.88 806 SER A O 1
ATOM 6113 N N . VAL A 1 807 ? 27.263 6.447 -16.399 1.00 79.06 807 VAL A N 1
ATOM 6114 C CA . VAL A 1 807 ? 25.904 5.981 -16.678 1.00 79.06 807 VAL A CA 1
ATOM 6115 C C . VAL A 1 807 ? 25.797 5.354 -18.071 1.00 79.06 807 VAL A C 1
ATOM 6117 O O . VAL A 1 807 ? 25.351 4.216 -18.206 1.00 79.06 807 VAL A O 1
ATOM 6120 N N . LEU A 1 808 ? 26.244 6.056 -19.116 1.00 83.81 808 LEU A N 1
ATOM 6121 C CA . LEU A 1 808 ? 26.147 5.555 -20.488 1.00 83.81 808 LEU A CA 1
ATOM 6122 C C . LEU A 1 808 ? 26.938 4.261 -20.674 1.00 83.81 808 LEU A C 1
ATOM 6124 O O . LEU A 1 808 ? 26.434 3.336 -21.306 1.00 83.81 808 LEU A O 1
ATOM 6128 N N . ARG A 1 809 ? 28.132 4.156 -20.075 1.00 85.56 809 ARG A N 1
ATOM 6129 C CA . ARG A 1 809 ? 28.940 2.926 -20.084 1.00 85.56 809 ARG A CA 1
ATOM 6130 C C . ARG A 1 809 ? 28.227 1.752 -19.420 1.00 85.56 809 ARG A C 1
ATOM 6132 O O . ARG A 1 809 ? 28.294 0.645 -19.949 1.00 85.56 809 ARG A O 1
ATOM 6139 N N . GLN A 1 810 ? 27.544 1.977 -18.298 1.00 80.00 810 GLN A N 1
ATOM 6140 C CA . GLN A 1 810 ? 26.775 0.930 -17.615 1.00 80.00 810 GLN A CA 1
ATOM 6141 C C . GLN A 1 810 ? 25.567 0.464 -18.440 1.00 80.00 810 GLN A C 1
ATOM 6143 O O . GLN A 1 810 ? 25.216 -0.714 -18.392 1.00 80.00 810 GLN A O 1
ATOM 6148 N N . GLU A 1 811 ? 24.976 1.349 -19.247 1.00 79.19 811 GLU A N 1
ATOM 6149 C CA . GLU A 1 811 ? 23.825 1.025 -20.095 1.00 79.19 811 GLU A CA 1
ATOM 6150 C C . GLU A 1 811 ? 24.197 0.377 -21.444 1.00 79.19 811 GLU A C 1
ATOM 6152 O O . GLU A 1 811 ? 23.327 -0.216 -22.086 1.00 79.19 811 GLU A O 1
ATOM 6157 N N . VAL A 1 812 ? 25.469 0.407 -21.875 1.00 84.75 812 VAL A N 1
ATOM 6158 C CA . VAL A 1 812 ? 25.926 -0.178 -23.159 1.00 84.75 812 VAL A CA 1
ATOM 6159 C C . VAL A 1 812 ? 25.444 -1.625 -23.382 1.00 84.75 812 VAL A C 1
ATOM 6161 O O . VAL A 1 812 ? 24.927 -1.908 -24.466 1.00 84.75 812 VAL A O 1
ATOM 6164 N N . PRO A 1 813 ? 25.537 -2.562 -22.413 1.00 81.75 813 PRO A N 1
ATOM 6165 C CA . PRO A 1 813 ? 25.034 -3.924 -22.604 1.00 81.75 813 PRO A CA 1
ATOM 6166 C C . PRO A 1 813 ? 23.532 -3.989 -22.916 1.00 81.75 813 PRO A C 1
ATOM 6168 O O . PRO A 1 813 ? 23.107 -4.857 -23.676 1.00 81.75 813 PRO A O 1
ATOM 6171 N N . ARG A 1 814 ? 22.725 -3.066 -22.375 1.00 70.00 814 ARG A N 1
ATOM 6172 C CA . ARG A 1 814 ? 21.281 -2.996 -22.650 1.00 70.00 814 ARG A CA 1
ATOM 6173 C C . ARG A 1 814 ? 20.990 -2.368 -24.000 1.00 70.00 814 ARG A C 1
ATOM 6175 O O . ARG A 1 814 ? 20.142 -2.879 -24.727 1.00 70.00 814 ARG A O 1
ATOM 6182 N N . VAL A 1 815 ? 21.723 -1.312 -24.355 1.00 78.19 815 VAL A N 1
ATOM 6183 C CA . VAL A 1 815 ? 21.646 -0.731 -25.699 1.00 78.19 815 VAL A CA 1
ATOM 6184 C C . VAL A 1 815 ? 21.964 -1.800 -26.739 1.00 78.19 815 VAL A C 1
ATOM 6186 O O . VAL A 1 815 ? 21.244 -1.893 -27.721 1.00 78.19 815 VAL A O 1
ATOM 6189 N N . ASN A 1 816 ? 22.946 -2.672 -26.490 1.00 80.62 816 ASN A N 1
ATOM 6190 C CA . ASN A 1 816 ? 23.221 -3.811 -27.367 1.00 80.62 816 ASN A CA 1
ATOM 6191 C C . ASN A 1 816 ? 22.020 -4.744 -27.521 1.00 80.62 816 ASN A C 1
ATOM 6193 O O . ASN A 1 816 ? 21.681 -5.083 -28.645 1.00 80.62 816 ASN A O 1
ATOM 6197 N N . LEU A 1 817 ? 21.345 -5.130 -26.434 1.00 76.00 817 LEU A N 1
ATOM 6198 C CA . LEU A 1 817 ? 20.164 -5.999 -26.526 1.00 76.00 817 LEU A CA 1
ATOM 6199 C C . LEU A 1 817 ? 19.033 -5.367 -27.354 1.00 76.00 817 LEU A C 1
ATOM 6201 O O . LEU A 1 817 ? 18.494 -6.026 -28.236 1.00 76.00 817 LEU A O 1
ATOM 6205 N N . LEU A 1 818 ? 18.715 -4.090 -27.116 1.00 71.69 818 LEU A N 1
ATOM 6206 C CA . LEU A 1 818 ? 17.660 -3.377 -27.854 1.00 71.69 818 LEU A CA 1
ATOM 6207 C C . LEU A 1 818 ? 18.047 -3.089 -29.310 1.00 71.69 818 LEU A C 1
ATOM 6209 O O . LEU A 1 818 ? 17.204 -3.101 -30.205 1.00 71.69 818 LEU A O 1
ATOM 6213 N N . LEU A 1 819 ? 19.326 -2.817 -29.555 1.00 75.88 819 LEU A N 1
ATOM 6214 C CA . LEU A 1 819 ? 19.852 -2.570 -30.890 1.00 75.88 819 LEU A CA 1
ATOM 6215 C C . LEU A 1 819 ? 19.831 -3.854 -31.725 1.00 75.88 819 LEU A C 1
ATOM 6217 O O . LEU A 1 819 ? 19.444 -3.803 -32.886 1.00 75.88 819 LEU A O 1
ATOM 6221 N N . LEU A 1 820 ? 20.147 -5.008 -31.129 1.00 77.25 820 LEU A N 1
ATOM 6222 C CA . LEU A 1 820 ? 20.055 -6.311 -31.796 1.00 77.25 820 LEU A CA 1
ATOM 6223 C C . LEU A 1 820 ? 18.629 -6.662 -32.240 1.00 77.25 820 LEU A C 1
ATOM 6225 O O . LEU A 1 820 ? 18.473 -7.355 -33.239 1.00 77.25 820 LEU A O 1
ATOM 6229 N N . GLU A 1 821 ? 17.605 -6.173 -31.538 1.00 75.44 821 GLU A N 1
ATOM 6230 C CA . GLU A 1 821 ? 16.199 -6.390 -31.905 1.00 75.44 821 GLU A CA 1
ATOM 6231 C C . GLU A 1 821 ? 15.751 -5.527 -33.099 1.00 75.44 821 GLU A C 1
ATOM 6233 O O . GLU A 1 821 ? 14.830 -5.896 -33.819 1.00 75.44 821 GLU A O 1
ATOM 6238 N N . ASN A 1 822 ? 16.414 -4.390 -33.343 1.00 76.25 822 ASN A N 1
ATOM 6239 C CA . ASN A 1 822 ? 16.019 -3.426 -34.380 1.00 76.25 822 ASN A CA 1
ATOM 6240 C C . ASN A 1 822 ? 16.967 -3.379 -35.590 1.00 76.25 822 ASN A C 1
ATOM 6242 O O . ASN A 1 822 ? 16.663 -2.727 -36.592 1.00 76.25 822 ASN A O 1
ATOM 6246 N N . VAL A 1 823 ? 18.127 -4.035 -35.511 1.00 82.69 823 VAL A N 1
ATOM 6247 C CA . VAL A 1 823 ? 19.121 -4.057 -36.586 1.00 82.69 823 VAL A CA 1
ATOM 6248 C C . VAL A 1 823 ? 18.917 -5.299 -37.458 1.00 82.69 823 VAL A C 1
ATOM 6250 O O . VAL A 1 823 ? 19.024 -6.418 -36.954 1.00 82.69 823 VAL A O 1
ATOM 6253 N N . PRO A 1 824 ? 18.681 -5.138 -38.775 1.00 87.50 824 PRO A N 1
ATOM 6254 C CA . PRO A 1 824 ? 18.470 -6.264 -39.669 1.00 87.50 824 PRO A CA 1
ATOM 6255 C C . PRO A 1 824 ? 19.702 -7.175 -39.707 1.00 87.50 824 PRO A C 1
ATOM 6257 O O . PRO A 1 824 ? 20.849 -6.724 -39.641 1.00 87.50 824 PRO A O 1
ATOM 6260 N N . SER A 1 825 ? 19.473 -8.477 -39.884 1.00 89.44 825 SER A N 1
ATOM 6261 C CA . SER A 1 825 ? 20.557 -9.455 -40.032 1.00 89.44 825 SER A CA 1
ATOM 6262 C C . SER A 1 825 ? 21.423 -9.189 -41.268 1.00 89.44 825 SER A C 1
ATOM 6264 O O . SER A 1 825 ? 22.618 -9.489 -41.256 1.00 89.44 825 SER A O 1
ATOM 6266 N N . GLY A 1 826 ? 20.848 -8.575 -42.309 1.00 89.75 826 GLY A N 1
ATOM 6267 C CA . GLY A 1 826 ? 21.567 -8.160 -43.511 1.00 89.75 826 GLY A CA 1
ATOM 6268 C C . GLY A 1 826 ? 20.897 -7.018 -44.280 1.00 89.75 826 GLY A C 1
ATOM 6269 O O . GLY A 1 826 ? 19.726 -6.698 -44.084 1.00 89.75 826 GLY A O 1
ATOM 6270 N N . VAL A 1 827 ? 21.659 -6.386 -45.170 1.00 90.88 827 VAL A N 1
ATOM 6271 C CA . VAL A 1 827 ? 21.231 -5.250 -46.004 1.00 90.88 827 VAL A CA 1
ATOM 6272 C C . VAL A 1 827 ? 21.749 -5.443 -47.432 1.00 90.88 827 VAL A C 1
ATOM 6274 O O . VAL A 1 827 ? 22.887 -5.866 -47.620 1.00 90.88 827 VAL A O 1
ATOM 6277 N N . GLY A 1 828 ? 20.949 -5.133 -48.455 1.00 90.75 828 GLY A N 1
ATOM 6278 C CA . GLY A 1 828 ? 21.370 -5.220 -49.863 1.00 90.75 828 GLY A CA 1
ATOM 6279 C C . GLY A 1 828 ? 20.287 -5.789 -50.769 1.00 90.75 828 GLY A C 1
ATOM 6280 O O . GLY A 1 828 ? 19.152 -5.356 -50.695 1.00 90.75 828 GLY A O 1
ATOM 6281 N N . ASN A 1 829 ? 20.614 -6.749 -51.632 1.00 93.06 829 ASN A N 1
ATOM 6282 C CA . ASN A 1 829 ? 19.639 -7.518 -52.402 1.00 93.06 829 ASN A CA 1
ATOM 6283 C C . ASN A 1 829 ? 19.202 -8.747 -51.593 1.00 93.06 829 ASN A C 1
ATOM 6285 O O . ASN A 1 829 ? 19.858 -9.795 -51.613 1.00 93.06 829 ASN A O 1
ATOM 6289 N N . CYS A 1 830 ? 18.084 -8.621 -50.882 1.00 92.81 830 CYS A N 1
ATOM 6290 C CA . CYS A 1 830 ? 17.592 -9.649 -49.973 1.00 92.81 830 CYS A CA 1
ATOM 6291 C C . CYS A 1 830 ? 17.141 -10.915 -50.699 1.00 92.81 830 CYS A C 1
ATOM 6293 O O . CYS A 1 830 ? 17.265 -12.014 -50.157 1.00 92.81 830 CYS A O 1
ATOM 6295 N N . ALA A 1 831 ? 16.685 -10.802 -51.949 1.00 92.94 831 ALA A N 1
ATOM 6296 C CA . ALA A 1 831 ? 16.365 -11.968 -52.765 1.00 92.94 831 ALA A CA 1
ATOM 6297 C C . ALA A 1 831 ? 17.611 -12.826 -53.041 1.00 92.94 831 ALA A C 1
ATOM 6299 O O . ALA A 1 831 ? 17.539 -14.053 -52.961 1.00 92.94 831 ALA A O 1
ATOM 6300 N N . GLU A 1 832 ? 18.755 -12.197 -53.319 1.00 92.12 832 GLU A N 1
ATOM 6301 C CA . GLU A 1 832 ? 20.023 -12.911 -53.499 1.00 92.12 832 GLU A CA 1
ATOM 6302 C C . GLU A 1 832 ? 20.575 -13.456 -52.174 1.00 92.12 832 GLU A C 1
ATOM 6304 O O . GLU A 1 832 ? 21.008 -14.608 -52.139 1.00 92.12 832 GLU A O 1
ATOM 6309 N N . LEU A 1 833 ? 20.464 -12.716 -51.063 1.00 90.50 833 LEU A N 1
ATOM 6310 C CA . LEU A 1 833 ? 20.842 -13.230 -49.736 1.00 90.50 833 LEU A CA 1
ATOM 6311 C C . LEU A 1 833 ? 20.030 -14.481 -49.357 1.00 90.50 833 LEU A C 1
ATOM 6313 O O . LEU A 1 833 ? 20.595 -15.468 -48.882 1.00 90.50 833 LEU A O 1
ATOM 6317 N N . ARG A 1 834 ? 18.711 -14.481 -49.605 1.00 90.38 834 ARG A N 1
ATOM 6318 C CA . ARG A 1 834 ? 17.850 -15.653 -49.360 1.00 90.38 834 ARG A CA 1
ATOM 6319 C C . ARG A 1 834 ? 18.270 -16.848 -50.215 1.00 90.38 834 ARG A C 1
ATOM 6321 O O . ARG A 1 834 ? 18.366 -17.957 -49.692 1.00 90.38 834 ARG A O 1
ATOM 6328 N N . LYS A 1 835 ? 18.550 -16.637 -51.509 1.00 92.12 835 LYS A N 1
ATOM 6329 C CA . LYS A 1 835 ? 19.057 -17.701 -52.397 1.00 92.12 835 LYS A CA 1
ATOM 6330 C C . LYS A 1 835 ? 20.373 -18.274 -51.882 1.00 92.12 835 LYS A C 1
ATOM 6332 O O . LYS A 1 835 ? 20.533 -19.490 -51.878 1.00 92.12 835 LYS A O 1
ATOM 6337 N N . GLN A 1 836 ? 21.277 -17.419 -51.412 1.00 90.12 836 GLN A N 1
ATOM 6338 C CA . GLN A 1 836 ? 22.563 -17.853 -50.884 1.00 90.12 836 GLN A CA 1
ATOM 6339 C C . GLN A 1 836 ? 22.416 -18.658 -49.586 1.00 90.12 836 GLN A C 1
ATOM 6341 O O . GLN A 1 836 ? 22.969 -19.750 -49.474 1.00 90.12 836 GLN A O 1
ATOM 6346 N N . ARG A 1 837 ? 21.617 -18.181 -48.621 1.00 88.62 837 ARG A N 1
ATOM 6347 C CA . ARG A 1 837 ? 21.367 -18.909 -47.361 1.00 88.62 837 ARG A CA 1
ATOM 6348 C C . ARG A 1 837 ? 20.726 -20.281 -47.603 1.00 88.62 837 ARG A C 1
ATOM 6350 O O . ARG A 1 837 ? 21.098 -21.245 -46.935 1.00 88.62 837 ARG A O 1
ATOM 6357 N N . LEU A 1 838 ? 19.834 -20.381 -48.596 1.00 91.06 838 LEU A N 1
ATOM 6358 C CA . LEU A 1 838 ? 19.259 -21.654 -49.047 1.00 91.06 838 LEU A CA 1
ATOM 6359 C C . LEU A 1 838 ? 20.323 -22.613 -49.593 1.00 91.06 838 LEU A C 1
ATOM 6361 O O . LEU A 1 838 ? 20.288 -23.800 -49.277 1.00 91.06 838 LEU A O 1
ATOM 6365 N N . GLN A 1 839 ? 21.272 -22.111 -50.387 1.00 92.25 839 GLN A N 1
ATOM 6366 C CA . GLN A 1 839 ? 22.370 -22.926 -50.915 1.00 92.25 839 GLN A CA 1
ATOM 6367 C C . GLN A 1 839 ? 23.314 -23.421 -49.811 1.00 92.25 839 GLN A C 1
ATOM 6369 O O . GLN A 1 839 ? 23.835 -24.528 -49.907 1.00 92.25 839 GLN A O 1
ATOM 6374 N N . GLU A 1 840 ? 23.492 -22.647 -48.739 1.00 88.62 840 GLU A N 1
ATOM 6375 C CA . GLU A 1 840 ? 24.304 -23.035 -47.576 1.00 88.62 840 GLU A CA 1
ATOM 6376 C C . GLU A 1 840 ? 23.594 -23.980 -46.599 1.00 88.62 840 GLU A C 1
ATOM 6378 O O . GLU A 1 840 ? 24.190 -24.398 -45.607 1.00 88.62 840 GLU A O 1
ATOM 6383 N N . GLY A 1 841 ? 22.319 -24.304 -46.838 1.00 91.06 841 GLY A N 1
ATOM 6384 C CA . GLY A 1 841 ? 21.519 -25.110 -45.917 1.00 91.06 841 GLY A CA 1
ATOM 6385 C C . GLY A 1 841 ? 21.270 -24.429 -44.566 1.00 91.06 841 GLY A C 1
ATOM 6386 O O . GLY A 1 841 ? 20.950 -25.110 -43.591 1.00 91.06 841 GLY A O 1
ATOM 6387 N N . ARG A 1 842 ? 21.418 -23.098 -44.477 1.00 83.75 842 ARG A N 1
ATOM 6388 C CA . ARG A 1 842 ? 21.075 -22.348 -43.263 1.00 83.75 842 ARG A CA 1
ATOM 6389 C C . ARG A 1 842 ? 19.551 -22.184 -43.193 1.00 83.75 842 ARG A C 1
ATOM 6391 O O . ARG A 1 842 ? 18.941 -21.848 -44.210 1.00 83.75 842 ARG A O 1
ATOM 6398 N N . PRO A 1 843 ? 18.923 -22.397 -42.023 1.00 77.56 843 PRO A N 1
ATOM 6399 C CA . PRO A 1 843 ? 17.492 -22.161 -41.870 1.00 77.56 843 PRO A CA 1
ATOM 6400 C C . PRO A 1 843 ? 17.167 -20.699 -42.202 1.00 77.56 843 PRO A C 1
ATOM 6402 O O . PRO A 1 843 ? 17.913 -19.795 -41.816 1.00 77.56 843 PRO A O 1
ATOM 6405 N N . MET A 1 844 ? 16.066 -20.466 -42.924 1.00 71.75 844 MET A N 1
ATOM 6406 C CA . MET A 1 844 ? 15.503 -19.122 -43.062 1.00 71.75 844 MET A CA 1
ATOM 6407 C C . MET A 1 844 ? 14.985 -18.696 -41.688 1.00 71.75 844 MET A C 1
ATOM 6409 O O . MET A 1 844 ? 13.883 -19.063 -41.299 1.00 71.75 844 MET A O 1
ATOM 6413 N N . VAL A 1 845 ? 15.815 -17.989 -40.927 1.00 68.25 845 VAL A N 1
ATOM 6414 C CA . VAL A 1 845 ? 15.321 -17.134 -39.846 1.00 68.25 845 VAL A CA 1
ATOM 6415 C C . VAL A 1 845 ? 14.625 -15.959 -40.535 1.00 68.25 845 VAL A C 1
ATOM 6417 O O . VAL A 1 845 ? 15.143 -15.493 -41.554 1.00 68.25 845 VAL A O 1
ATOM 6420 N N . ASP A 1 846 ? 13.438 -15.596 -40.045 1.00 58.84 846 ASP A N 1
ATOM 6421 C CA . ASP A 1 846 ? 12.486 -14.650 -40.645 1.00 58.84 846 ASP A CA 1
ATOM 6422 C C . ASP A 1 846 ? 13.119 -13.362 -41.218 1.00 58.84 846 ASP A C 1
ATOM 6424 O O . ASP A 1 846 ? 14.236 -12.981 -40.878 1.00 58.84 846 ASP A O 1
ATOM 6428 N N . ASP A 1 847 ? 12.369 -12.739 -42.133 1.00 63.56 847 ASP A N 1
ATOM 6429 C CA . ASP A 1 847 ? 12.657 -11.679 -43.120 1.00 63.56 847 ASP A CA 1
ATOM 6430 C C . ASP A 1 847 ? 13.392 -10.381 -42.681 1.00 63.56 847 ASP A C 1
ATOM 6432 O O . ASP A 1 847 ? 13.227 -9.336 -43.312 1.00 63.56 847 ASP A O 1
ATOM 6436 N N . ASP A 1 848 ? 14.294 -10.413 -41.703 1.00 82.50 848 ASP A N 1
ATOM 6437 C CA . ASP A 1 848 ? 15.062 -9.255 -41.220 1.00 82.50 848 ASP A CA 1
ATOM 6438 C C . ASP A 1 848 ? 16.209 -8.853 -42.165 1.00 82.50 848 ASP A C 1
ATOM 6440 O O . ASP A 1 848 ? 17.304 -8.494 -41.731 1.00 82.50 848 ASP A O 1
ATOM 6444 N N . CYS A 1 849 ? 16.006 -8.951 -43.479 1.00 89.06 849 CYS A N 1
ATOM 6445 C CA . CYS A 1 849 ? 16.876 -8.336 -44.473 1.00 89.06 849 CYS A CA 1
ATOM 6446 C C . CYS A 1 849 ? 16.191 -7.105 -45.065 1.00 89.06 849 CYS A C 1
ATOM 6448 O O . CYS A 1 849 ? 15.048 -7.180 -45.516 1.00 89.06 849 CYS A O 1
ATOM 6450 N N . LYS A 1 850 ? 16.905 -5.976 -45.120 1.00 88.69 850 LYS A N 1
ATOM 6451 C CA . LYS A 1 850 ? 16.391 -4.733 -45.712 1.00 88.69 850 LYS A CA 1
ATOM 6452 C C . LYS A 1 850 ? 16.940 -4.528 -47.123 1.00 88.69 850 LYS A C 1
ATOM 6454 O O . LYS A 1 850 ? 18.155 -4.415 -47.307 1.00 88.69 850 LYS A O 1
ATOM 6459 N N . ASP A 1 851 ? 16.043 -4.439 -48.106 1.00 88.56 851 ASP A N 1
ATOM 6460 C CA . ASP A 1 851 ? 16.437 -4.193 -49.493 1.00 88.56 851 ASP A CA 1
ATOM 6461 C C . ASP A 1 851 ? 17.008 -2.771 -49.647 1.00 88.56 851 ASP A C 1
ATOM 6463 O O . ASP A 1 851 ? 16.295 -1.779 -49.478 1.00 88.56 851 ASP A O 1
ATOM 6467 N N . VAL A 1 852 ? 18.302 -2.665 -49.961 1.00 86.00 852 VAL A N 1
ATOM 6468 C CA . VAL A 1 852 ? 19.007 -1.392 -50.182 1.00 86.00 852 VAL A CA 1
ATOM 6469 C C . VAL A 1 852 ? 19.839 -1.501 -51.461 1.00 86.00 852 VAL A C 1
ATOM 6471 O O . VAL A 1 852 ? 20.688 -2.389 -51.568 1.00 86.00 852 VAL A O 1
ATOM 6474 N N . PRO A 1 853 ? 19.622 -0.627 -52.460 1.00 84.12 853 PRO A N 1
ATOM 6475 C CA . PRO A 1 853 ? 20.355 -0.692 -53.717 1.00 84.12 853 PRO A CA 1
ATOM 6476 C C . PRO A 1 853 ? 21.820 -0.283 -53.510 1.00 84.12 853 PRO A C 1
ATOM 6478 O O . PRO A 1 853 ? 22.130 0.891 -53.329 1.00 84.12 853 PRO A O 1
ATOM 6481 N N . LEU A 1 854 ? 22.732 -1.254 -53.581 1.00 84.94 854 LEU A N 1
ATOM 6482 C CA . LEU A 1 854 ? 24.174 -1.012 -53.520 1.00 84.94 854 LEU A CA 1
ATOM 6483 C C . LEU A 1 854 ? 24.698 -0.617 -54.911 1.00 84.94 854 LEU A C 1
ATOM 6485 O O . LEU A 1 854 ? 24.463 -1.306 -55.911 1.00 84.94 854 LEU A O 1
ATOM 6489 N N . LYS A 1 855 ? 25.392 0.521 -54.999 1.00 84.62 855 LYS A N 1
ATOM 6490 C CA . LYS A 1 855 ? 25.848 1.084 -56.277 1.00 84.62 855 LYS A CA 1
ATOM 6491 C C . LYS A 1 855 ? 27.049 0.288 -56.822 1.00 84.62 855 LYS A C 1
ATOM 6493 O O . LYS A 1 855 ? 28.036 0.114 -56.114 1.00 84.62 855 LYS A O 1
ATOM 6498 N N . PRO A 1 856 ? 27.010 -0.190 -58.079 1.00 85.50 856 PRO A N 1
ATOM 6499 C CA . PRO A 1 856 ? 28.143 -0.882 -58.686 1.00 85.50 856 PRO A CA 1
ATOM 6500 C C . PRO A 1 856 ? 29.296 0.083 -59.013 1.00 85.50 856 PRO A C 1
ATOM 6502 O O . PRO A 1 856 ? 29.074 1.184 -59.520 1.00 85.50 856 PRO A O 1
ATOM 6505 N N . ILE A 1 857 ? 30.529 -0.375 -58.802 1.00 82.56 857 ILE A N 1
ATOM 6506 C CA . ILE A 1 857 ? 31.775 0.290 -59.189 1.00 82.56 857 ILE A CA 1
ATOM 6507 C C . ILE A 1 857 ? 32.188 -0.192 -60.583 1.00 82.56 857 ILE A C 1
ATOM 6509 O O . ILE A 1 857 ? 32.248 -1.393 -60.859 1.00 82.56 857 ILE A O 1
ATOM 6513 N N . PHE A 1 858 ? 32.523 0.749 -61.465 1.00 84.69 858 PHE A N 1
ATOM 6514 C CA . PHE A 1 858 ? 33.020 0.458 -62.809 1.00 84.69 858 PHE A CA 1
ATOM 6515 C C . PHE A 1 858 ? 34.449 0.974 -62.982 1.00 84.69 858 PHE A C 1
ATOM 6517 O O . PHE A 1 858 ? 34.680 2.183 -63.015 1.00 84.69 858 PHE A O 1
ATOM 6524 N N . VAL A 1 859 ? 35.405 0.061 -63.168 1.00 83.94 859 VAL A N 1
ATOM 6525 C CA . VAL A 1 859 ? 36.815 0.400 -63.410 1.00 83.94 859 VAL A CA 1
ATOM 6526 C C . VAL A 1 859 ? 37.063 0.426 -64.920 1.00 83.94 859 VAL A C 1
ATOM 6528 O O . VAL A 1 859 ? 37.300 -0.602 -65.563 1.00 83.94 859 VAL A O 1
ATOM 6531 N N . LYS A 1 860 ? 36.970 1.630 -65.498 1.00 82.75 860 LYS A N 1
ATOM 6532 C CA . LYS A 1 860 ? 36.972 1.879 -66.953 1.00 82.75 860 LYS A CA 1
ATOM 6533 C C . LYS A 1 860 ? 38.160 1.296 -67.746 1.00 82.75 860 LYS A C 1
ATOM 6535 O O . LYS A 1 860 ? 37.890 0.780 -68.827 1.00 82.75 860 LYS A O 1
ATOM 6540 N N . PRO A 1 861 ? 39.428 1.285 -67.282 1.00 84.19 861 PRO A N 1
ATOM 6541 C CA . PRO A 1 861 ? 40.514 0.716 -68.091 1.00 84.19 861 PRO A CA 1
ATOM 6542 C C . PRO A 1 861 ? 40.476 -0.819 -68.194 1.00 84.19 861 PRO A C 1
ATOM 6544 O O . PRO A 1 861 ? 41.017 -1.382 -69.140 1.00 84.19 861 PRO A O 1
ATOM 6547 N N . LEU A 1 862 ? 39.816 -1.513 -67.259 1.00 82.50 862 LEU A N 1
ATOM 6548 C CA . LEU A 1 862 ? 39.823 -2.981 -67.178 1.00 82.50 862 LEU A CA 1
ATOM 6549 C C . LEU A 1 862 ? 38.507 -3.639 -67.610 1.00 82.50 862 LEU A C 1
ATOM 6551 O O . LEU A 1 862 ? 38.436 -4.869 -67.627 1.00 82.50 862 LEU A O 1
ATOM 6555 N N . HIS A 1 863 ? 37.480 -2.849 -67.951 1.00 87.62 863 HIS A N 1
ATOM 6556 C CA . HIS A 1 863 ? 36.105 -3.330 -68.169 1.00 87.62 863 HIS A CA 1
ATOM 6557 C C . HIS A 1 863 ? 35.611 -4.219 -67.013 1.00 87.62 863 HIS A C 1
ATOM 6559 O O . HIS A 1 863 ? 34.884 -5.194 -67.216 1.00 87.62 863 HIS A O 1
ATOM 6565 N N . LEU A 1 864 ? 36.051 -3.888 -65.796 1.00 85.88 864 LEU A N 1
ATOM 6566 C CA . LEU A 1 864 ? 35.712 -4.593 -64.571 1.00 85.88 864 LEU A CA 1
ATOM 6567 C C . LEU A 1 864 ? 34.513 -3.895 -63.924 1.00 85.88 864 LEU A C 1
ATOM 6569 O O . LEU A 1 864 ? 34.581 -2.704 -63.608 1.00 85.88 864 LEU A O 1
ATOM 6573 N N . ARG A 1 865 ? 33.424 -4.635 -63.722 1.00 88.19 865 ARG A N 1
ATOM 6574 C CA . ARG A 1 865 ? 32.254 -4.197 -62.956 1.00 88.19 865 ARG A CA 1
ATOM 6575 C C . ARG A 1 865 ? 32.227 -4.959 -61.642 1.00 88.19 865 ARG A C 1
ATOM 6577 O O . ARG A 1 865 ? 31.961 -6.159 -61.652 1.00 88.19 865 ARG A O 1
ATOM 6584 N N . ALA A 1 866 ? 32.477 -4.266 -60.540 1.00 86.31 866 ALA A N 1
ATOM 6585 C CA . ALA A 1 866 ? 32.324 -4.795 -59.193 1.00 86.31 866 ALA A CA 1
ATOM 6586 C C . ALA A 1 866 ? 31.006 -4.289 -58.597 1.00 86.31 866 ALA A C 1
ATOM 6588 O O . ALA A 1 866 ? 30.687 -3.109 -58.678 1.00 86.31 866 ALA A O 1
ATOM 6589 N N . SER A 1 867 ? 30.211 -5.177 -58.022 1.00 87.62 867 SER A N 1
ATOM 6590 C CA . SER A 1 867 ? 28.962 -4.847 -57.342 1.00 87.62 867 SER A CA 1
ATOM 6591 C C . SER A 1 867 ? 28.901 -5.586 -56.021 1.00 87.62 867 SER A C 1
ATOM 6593 O O . SER A 1 867 ? 29.075 -6.803 -55.998 1.00 87.62 867 SER A O 1
ATOM 6595 N N . LEU A 1 868 ? 28.615 -4.866 -54.944 1.00 88.88 868 LEU A N 1
ATOM 6596 C CA . LEU A 1 868 ? 28.221 -5.478 -53.683 1.00 88.88 868 LEU A CA 1
ATOM 6597 C C . LEU A 1 868 ? 26.772 -5.941 -53.833 1.00 88.88 868 LEU A C 1
ATOM 6599 O O . LEU A 1 868 ? 25.927 -5.162 -54.270 1.00 88.88 868 LEU A O 1
ATOM 6603 N N . LEU A 1 869 ? 26.496 -7.215 -53.557 1.00 91.94 869 LEU A N 1
ATOM 6604 C CA . LEU A 1 869 ? 25.130 -7.735 -53.642 1.00 91.94 869 LEU A CA 1
ATOM 6605 C C . LEU A 1 869 ? 24.407 -7.534 -52.318 1.00 91.94 869 LEU A C 1
ATOM 6607 O O . LEU A 1 869 ? 23.290 -7.029 -52.314 1.00 91.94 869 LEU A O 1
ATOM 6611 N N . PHE A 1 870 ? 25.043 -7.903 -51.210 1.00 91.50 870 PHE A N 1
ATOM 6612 C CA . PHE A 1 870 ? 24.501 -7.739 -49.867 1.00 91.50 870 PHE A CA 1
ATOM 6613 C C . PHE A 1 870 ? 25.608 -7.781 -48.809 1.00 91.50 870 PHE A C 1
ATOM 6615 O O . PHE A 1 870 ? 26.717 -8.265 -49.051 1.00 91.50 870 PHE A O 1
ATOM 6622 N N . ILE A 1 871 ? 25.275 -7.268 -47.631 1.00 90.88 871 ILE A N 1
ATOM 6623 C CA . ILE A 1 871 ? 26.062 -7.289 -46.404 1.00 90.88 871 ILE A CA 1
ATOM 6624 C C . ILE A 1 871 ? 25.271 -8.125 -45.396 1.00 90.88 871 ILE A C 1
ATOM 6626 O O . ILE A 1 871 ? 24.086 -7.885 -45.185 1.00 90.88 871 ILE A O 1
ATOM 6630 N N . ASP A 1 872 ? 25.914 -9.121 -44.804 1.00 90.62 872 ASP A N 1
ATOM 6631 C CA . ASP A 1 872 ? 25.348 -10.047 -43.821 1.00 90.62 872 ASP A CA 1
ATOM 6632 C C . ASP A 1 872 ? 26.067 -9.864 -42.475 1.00 90.62 872 ASP A C 1
ATOM 6634 O O . ASP A 1 872 ? 27.220 -9.432 -42.432 1.00 90.62 872 ASP A O 1
ATOM 6638 N N . GLY A 1 873 ? 25.398 -10.178 -41.369 1.00 88.88 873 GLY A N 1
ATOM 6639 C CA . GLY A 1 873 ? 25.959 -10.052 -40.022 1.00 88.88 873 GLY A CA 1
ATOM 6640 C C . GLY A 1 873 ? 25.958 -8.633 -39.447 1.00 88.88 873 GLY A C 1
ATOM 6641 O O . GLY A 1 873 ? 26.718 -8.359 -38.521 1.00 88.88 873 GLY A O 1
ATOM 6642 N N . ILE A 1 874 ? 25.109 -7.726 -39.936 1.00 89.69 874 ILE A N 1
ATOM 6643 C CA . ILE A 1 874 ? 24.967 -6.375 -39.351 1.00 89.69 874 ILE A CA 1
ATOM 6644 C C . ILE A 1 874 ? 24.379 -6.471 -37.936 1.00 89.69 874 ILE A C 1
ATOM 6646 O O . ILE A 1 874 ? 24.829 -5.774 -37.028 1.00 89.69 874 ILE A O 1
ATOM 6650 N N . SER A 1 875 ? 23.495 -7.443 -37.706 1.00 88.56 875 SER A N 1
ATOM 6651 C CA . SER A 1 875 ? 22.998 -7.830 -36.381 1.00 88.56 875 SER A CA 1
ATOM 6652 C C . SER A 1 875 ? 24.070 -8.424 -35.454 1.00 88.56 875 SER A C 1
ATOM 6654 O O . SER A 1 875 ? 23.741 -8.962 -34.408 1.00 88.56 875 SER A O 1
ATOM 6656 N N . THR A 1 876 ? 25.352 -8.405 -35.827 1.00 91.62 876 THR A N 1
ATOM 6657 C CA . THR A 1 876 ? 26.461 -8.760 -34.925 1.00 91.62 876 THR A CA 1
ATOM 6658 C C . THR A 1 876 ? 27.157 -7.532 -34.340 1.00 91.62 876 THR A C 1
ATOM 6660 O O . THR A 1 876 ? 28.206 -7.675 -33.705 1.00 91.62 876 THR A O 1
ATOM 6663 N N . LEU A 1 877 ? 26.588 -6.339 -34.567 1.00 92.56 877 LEU A N 1
ATOM 6664 C CA . LEU A 1 877 ? 27.046 -5.085 -33.986 1.00 92.56 877 LEU A CA 1
ATOM 6665 C C . LEU A 1 877 ? 26.931 -5.134 -32.464 1.00 92.56 877 LEU A C 1
ATOM 6667 O O . LEU A 1 877 ? 25.850 -5.305 -31.902 1.00 92.56 877 LEU A O 1
ATOM 6671 N N . ARG A 1 878 ? 28.064 -4.926 -31.808 1.00 93.12 878 ARG A N 1
ATOM 6672 C CA . ARG A 1 878 ? 28.188 -4.778 -30.368 1.00 93.12 878 ARG A CA 1
ATOM 6673 C C . ARG A 1 878 ? 28.816 -3.427 -30.069 1.00 93.12 878 ARG A C 1
ATOM 6675 O O . ARG A 1 878 ? 29.993 -3.215 -30.322 1.00 93.12 878 ARG A O 1
ATOM 6682 N N . ILE A 1 879 ? 28.050 -2.513 -29.500 1.00 93.00 879 ILE A N 1
ATOM 6683 C CA . ILE A 1 879 ? 28.563 -1.287 -28.895 1.00 93.00 879 ILE A CA 1
ATOM 6684 C C . ILE A 1 879 ? 29.464 -1.676 -27.717 1.00 93.00 879 ILE A C 1
ATOM 6686 O O . ILE A 1 879 ? 29.088 -2.473 -26.855 1.00 93.00 879 ILE A O 1
ATOM 6690 N N . LEU A 1 880 ? 30.671 -1.127 -27.713 1.00 94.19 880 LEU A N 1
ATOM 6691 C CA . LEU A 1 880 ? 31.701 -1.319 -26.698 1.00 94.19 880 LEU A CA 1
ATOM 6692 C C . LEU A 1 880 ? 31.733 -0.140 -25.721 1.00 94.19 880 LEU A C 1
ATOM 6694 O O . LEU A 1 880 ? 31.888 -0.338 -24.520 1.00 94.19 880 LEU A O 1
ATOM 6698 N N . GLU A 1 881 ? 31.566 1.083 -26.224 1.00 94.50 881 GLU A N 1
ATOM 6699 C CA . GLU A 1 881 ? 31.592 2.306 -25.421 1.00 94.50 881 GLU A CA 1
ATOM 6700 C C . GLU A 1 881 ? 30.640 3.346 -26.020 1.00 94.50 881 GLU A C 1
ATOM 6702 O O . GLU A 1 881 ? 30.599 3.530 -27.233 1.00 94.50 881 GLU A O 1
ATOM 6707 N N . ALA A 1 882 ? 29.906 4.063 -25.175 1.00 92.12 882 ALA A N 1
ATOM 6708 C CA . ALA A 1 882 ? 29.188 5.275 -25.549 1.00 92.12 882 ALA A CA 1
ATOM 6709 C C . ALA A 1 882 ? 29.595 6.385 -24.578 1.00 92.12 882 ALA A C 1
ATOM 6711 O O . ALA A 1 882 ? 29.531 6.194 -23.363 1.00 92.12 882 ALA A O 1
ATOM 6712 N N . LYS A 1 883 ? 30.048 7.522 -25.106 1.00 93.69 883 LYS A N 1
ATOM 6713 C CA . LYS A 1 883 ? 30.478 8.672 -24.306 1.00 93.69 883 LYS A CA 1
ATOM 6714 C C . LYS A 1 883 ? 30.069 9.987 -24.955 1.00 93.69 883 LYS A C 1
ATOM 6716 O O . LYS A 1 883 ? 30.135 10.139 -26.169 1.00 93.69 883 LYS A O 1
ATOM 6721 N N . VAL A 1 884 ? 29.676 10.945 -24.136 1.00 92.31 884 VAL A N 1
ATOM 6722 C CA . VAL A 1 884 ? 29.426 12.338 -24.486 1.00 92.31 884 VAL A CA 1
ATOM 6723 C C . VAL A 1 884 ? 30.703 13.130 -24.221 1.00 92.31 884 VAL A C 1
ATOM 6725 O O . VAL A 1 884 ? 31.322 13.015 -23.161 1.00 92.31 884 VAL A O 1
ATOM 6728 N N . LEU A 1 885 ? 31.110 13.915 -25.208 1.00 93.56 885 LEU A N 1
ATOM 6729 C CA . LEU A 1 885 ? 32.278 14.782 -25.201 1.00 93.56 885 LEU A CA 1
ATOM 6730 C C . LEU A 1 885 ? 31.826 16.220 -25.497 1.00 93.56 885 LEU A C 1
ATOM 6732 O O . LEU A 1 885 ? 30.915 16.412 -26.310 1.00 93.56 885 LEU A O 1
ATOM 6736 N N . PRO A 1 886 ? 32.450 17.238 -24.882 1.00 90.19 886 PRO A N 1
ATOM 6737 C CA . PRO A 1 886 ? 32.233 18.616 -25.299 1.00 90.19 886 PRO A CA 1
ATOM 6738 C C . PRO A 1 886 ? 32.786 18.806 -26.718 1.00 90.19 886 PRO A C 1
ATOM 6740 O O . PRO A 1 886 ? 33.755 18.144 -27.102 1.00 90.19 886 PRO A O 1
ATOM 6743 N N . GLU A 1 887 ? 32.206 19.724 -27.497 1.00 83.44 887 GLU A N 1
ATOM 6744 C CA . GLU A 1 887 ? 32.669 20.001 -28.869 1.00 83.44 887 GLU A CA 1
ATOM 6745 C C . GLU A 1 887 ? 34.170 20.344 -28.918 1.00 83.44 887 GLU A C 1
ATOM 6747 O O . GLU A 1 887 ? 34.856 19.929 -29.845 1.00 83.44 887 GLU A O 1
ATOM 6752 N N . SER A 1 888 ? 34.710 21.001 -27.884 1.00 82.00 888 SER A N 1
ATOM 6753 C CA . SER A 1 888 ? 36.136 21.348 -27.771 1.00 82.00 888 SER A CA 1
ATOM 6754 C C . SER A 1 888 ? 37.084 20.147 -27.674 1.00 82.00 888 SER A C 1
ATOM 6756 O O . SER A 1 888 ? 38.256 20.267 -28.027 1.00 82.00 888 SER A O 1
ATOM 6758 N N . ALA A 1 889 ? 36.610 18.997 -27.183 1.00 83.69 889 ALA A N 1
ATOM 6759 C CA . ALA A 1 889 ? 37.418 17.781 -27.062 1.00 83.69 889 ALA A CA 1
ATOM 6760 C C . ALA A 1 889 ? 37.463 16.976 -28.366 1.00 83.69 889 ALA A C 1
ATOM 6762 O O . ALA A 1 889 ? 38.330 16.119 -28.547 1.00 83.69 889 ALA A O 1
ATOM 6763 N N . VAL A 1 890 ? 36.530 17.242 -29.276 1.00 78.06 890 VAL A N 1
ATOM 6764 C CA . VAL A 1 890 ? 36.586 16.717 -30.630 1.00 78.06 890 VAL A CA 1
ATOM 6765 C C . VAL A 1 890 ? 37.546 17.616 -31.391 1.00 78.06 890 VAL A C 1
ATOM 6767 O O . VAL A 1 890 ? 37.311 18.814 -31.490 1.00 78.06 890 VAL A O 1
ATOM 6770 N N . GLY A 1 891 ? 38.630 17.057 -31.929 1.00 74.38 891 GLY A N 1
ATOM 6771 C CA . GLY A 1 891 ? 39.585 17.775 -32.779 1.00 74.38 891 GLY A CA 1
ATOM 6772 C C . GLY A 1 891 ? 38.970 18.187 -34.120 1.00 74.38 891 GLY A C 1
ATOM 6773 O O . GLY A 1 891 ? 39.413 17.727 -35.170 1.00 74.38 891 GLY A O 1
ATOM 6774 N N . VAL A 1 892 ? 37.909 18.996 -34.086 1.00 62.25 892 VAL A N 1
ATOM 6775 C CA . VAL A 1 892 ? 37.195 19.475 -35.260 1.00 62.25 892 VAL A CA 1
ATOM 6776 C C . VAL A 1 892 ? 38.162 20.319 -36.073 1.00 62.25 892 VAL A C 1
ATOM 6778 O O . VAL A 1 892 ? 38.686 21.333 -35.616 1.00 62.25 892 VAL A O 1
ATOM 6781 N N . VAL A 1 893 ? 38.381 19.856 -37.299 1.00 59.88 893 VAL A N 1
ATOM 6782 C CA . VAL A 1 893 ? 39.127 20.523 -38.363 1.00 59.88 893 VAL A CA 1
ATOM 6783 C C . VAL A 1 893 ? 38.717 22.002 -38.418 1.00 59.88 893 VAL A C 1
ATOM 6785 O O . VAL A 1 893 ? 37.541 22.299 -38.628 1.00 59.88 893 VAL A O 1
ATOM 6788 N N . GLU A 1 894 ? 39.680 22.915 -38.243 1.00 61.59 894 GLU A N 1
ATOM 6789 C CA . GLU A 1 894 ? 39.545 24.377 -38.034 1.00 61.59 894 GLU A CA 1
ATOM 6790 C C . GLU A 1 894 ? 38.788 25.185 -39.131 1.00 61.59 894 GLU A C 1
ATOM 6792 O O . GLU A 1 894 ? 38.885 26.407 -39.194 1.00 61.59 894 GLU A O 1
ATOM 6797 N N . GLY A 1 895 ? 38.005 24.561 -40.016 1.00 67.44 895 GLY A N 1
ATOM 6798 C CA . GLY A 1 895 ? 37.424 25.196 -41.207 1.00 67.44 895 GLY A CA 1
ATOM 6799 C C . GLY A 1 895 ? 35.920 25.501 -41.190 1.00 67.44 895 GLY A C 1
ATOM 6800 O O . GLY A 1 895 ? 35.443 26.171 -42.105 1.00 67.44 895 GLY A O 1
ATOM 6801 N N . ARG A 1 896 ? 35.139 25.029 -40.206 1.00 65.88 896 ARG A N 1
ATOM 6802 C CA . ARG A 1 896 ? 33.688 25.309 -40.121 1.00 65.88 896 ARG A CA 1
ATOM 6803 C C . ARG A 1 896 ? 33.359 26.044 -38.828 1.00 65.88 896 ARG A C 1
ATOM 6805 O O . ARG A 1 896 ? 33.037 25.421 -37.824 1.00 65.88 896 ARG A O 1
ATOM 6812 N N . GLN A 1 897 ? 33.398 27.377 -38.870 1.00 62.56 897 GLN A N 1
ATOM 6813 C CA . GLN A 1 897 ? 32.750 28.196 -37.846 1.00 62.56 897 GLN A CA 1
ATOM 6814 C C . GLN A 1 897 ? 31.249 27.891 -37.883 1.00 62.56 897 GLN A C 1
ATOM 6816 O O . GLN A 1 897 ? 30.536 28.298 -38.801 1.00 62.56 897 GLN A O 1
ATOM 6821 N N . SER A 1 898 ? 30.796 27.091 -36.920 1.00 58.75 898 SER A N 1
ATOM 6822 C CA . SER A 1 898 ? 29.385 26.818 -36.688 1.00 58.75 898 SER A CA 1
ATOM 6823 C C . SER A 1 898 ? 28.663 28.152 -36.486 1.00 58.75 898 SER A C 1
ATOM 6825 O O . SER A 1 898 ? 28.998 28.912 -35.577 1.00 58.75 898 SER A O 1
ATOM 6827 N N . LEU A 1 899 ? 27.685 28.452 -37.345 1.00 67.12 899 LEU A N 1
ATOM 6828 C CA . LEU A 1 899 ? 26.671 29.486 -37.118 1.00 67.12 899 LEU A CA 1
ATOM 6829 C C . LEU A 1 899 ? 25.783 29.022 -35.951 1.00 67.12 899 LEU A C 1
ATOM 6831 O O . LEU A 1 899 ? 24.641 28.613 -36.144 1.00 67.12 899 LEU A O 1
ATOM 6835 N N . GLY A 1 900 ? 26.349 28.998 -34.745 1.00 62.22 900 GLY A N 1
ATOM 6836 C CA . GLY A 1 900 ? 25.653 28.581 -33.540 1.00 62.22 900 GLY A CA 1
ATOM 6837 C C . GLY A 1 900 ? 24.516 29.548 -33.242 1.00 62.22 900 GLY A C 1
ATOM 6838 O O . GLY A 1 900 ? 24.708 30.766 -33.234 1.00 62.22 900 GLY A O 1
ATOM 6839 N N . HIS A 1 901 ? 23.320 29.016 -32.998 1.00 76.56 901 HIS A N 1
ATOM 6840 C CA . HIS A 1 901 ? 22.266 29.815 -32.395 1.00 76.56 901 HIS A CA 1
ATOM 6841 C C . HIS A 1 901 ? 22.725 30.260 -30.997 1.00 76.56 901 HIS A C 1
ATOM 6843 O O . HIS A 1 901 ? 23.206 29.425 -30.225 1.00 76.56 901 HIS A O 1
ATOM 6849 N N . PRO A 1 902 ? 22.628 31.562 -30.667 1.00 80.38 902 PRO A N 1
ATOM 6850 C CA . PRO A 1 902 ? 23.031 32.055 -29.358 1.00 80.38 902 PRO A CA 1
ATOM 6851 C C . PRO A 1 902 ? 22.241 31.311 -28.273 1.00 80.38 902 PRO A C 1
ATOM 6853 O O . PRO A 1 902 ? 21.014 31.344 -28.279 1.00 80.38 902 PRO A O 1
ATOM 6856 N N . GLY A 1 903 ? 22.949 30.621 -27.373 1.00 82.31 903 GLY A N 1
ATOM 6857 C CA . GLY A 1 903 ? 22.356 29.864 -26.262 1.00 82.31 903 GLY A CA 1
ATOM 6858 C C . GLY A 1 903 ? 22.266 28.342 -26.441 1.00 82.31 903 GLY A C 1
ATOM 6859 O O . GLY A 1 903 ? 21.814 27.673 -25.517 1.00 82.31 903 GLY A O 1
ATOM 6860 N N . MET A 1 904 ? 22.708 27.773 -27.569 1.00 85.44 904 MET A N 1
ATOM 6861 C CA . MET A 1 904 ? 22.810 26.314 -27.744 1.00 85.44 904 MET A CA 1
ATOM 6862 C C . MET A 1 904 ? 24.266 25.852 -27.677 1.00 85.44 904 MET A C 1
ATOM 6864 O O . MET A 1 904 ? 25.116 26.348 -28.417 1.00 85.44 904 MET A O 1
ATOM 6868 N N . GLN A 1 905 ? 24.548 24.876 -26.817 1.00 87.00 905 GLN A N 1
ATOM 6869 C CA . GLN A 1 905 ? 25.846 24.208 -26.743 1.00 87.00 905 GLN A CA 1
ATOM 6870 C C . GLN A 1 905 ? 25.810 22.938 -27.589 1.00 87.00 905 GLN A C 1
ATOM 6872 O O . GLN A 1 905 ? 24.878 22.142 -27.483 1.00 87.00 905 GLN A O 1
ATOM 6877 N N . ARG A 1 906 ? 26.816 22.730 -28.437 1.00 88.38 906 ARG A N 1
ATOM 6878 C CA . ARG A 1 906 ? 26.946 21.504 -29.224 1.00 88.38 906 ARG A CA 1
ATOM 6879 C C . ARG A 1 906 ? 27.791 20.487 -28.461 1.00 88.38 906 ARG A C 1
ATOM 6881 O O . ARG A 1 906 ? 28.812 20.820 -27.866 1.00 88.38 906 ARG A O 1
ATOM 6888 N N . TRP A 1 907 ? 27.344 19.242 -28.489 1.00 90.81 907 TRP A N 1
ATOM 6889 C CA . TRP A 1 907 ? 27.954 18.108 -27.808 1.00 90.81 907 TRP A CA 1
ATOM 6890 C C . TRP A 1 907 ? 28.163 16.978 -28.800 1.00 90.81 907 TRP A C 1
ATOM 6892 O O . TRP A 1 907 ? 27.332 16.767 -29.681 1.00 90.81 907 TRP A O 1
ATOM 6902 N N . ALA A 1 908 ? 29.243 16.224 -28.636 1.00 91.88 908 ALA A N 1
ATOM 6903 C CA . ALA A 1 908 ? 29.546 15.075 -29.471 1.00 91.88 908 ALA A CA 1
ATOM 6904 C C . ALA A 1 908 ? 29.339 13.777 -28.694 1.00 91.88 908 ALA A C 1
ATOM 6906 O O . ALA A 1 908 ? 29.997 13.518 -27.691 1.00 91.88 908 ALA A O 1
ATOM 6907 N N . VAL A 1 909 ? 28.443 12.929 -29.175 1.00 91.94 909 VAL A N 1
ATOM 6908 C CA . VAL A 1 909 ? 28.228 11.576 -28.670 1.00 91.94 909 VAL A CA 1
ATOM 6909 C C . VAL A 1 909 ? 29.089 10.632 -29.499 1.00 91.94 909 VAL A C 1
ATOM 6911 O O . VAL A 1 909 ? 28.793 10.372 -30.664 1.00 91.94 909 VAL A O 1
ATOM 6914 N N . GLN A 1 910 ? 30.173 10.131 -28.913 1.00 93.56 910 GLN A N 1
ATOM 6915 C CA . GLN A 1 910 ? 31.023 9.114 -29.517 1.00 93.56 910 GLN A CA 1
ATOM 6916 C C . GLN A 1 910 ? 30.549 7.722 -29.091 1.00 93.56 910 GLN A C 1
ATOM 6918 O O . GLN A 1 910 ? 30.598 7.365 -27.914 1.00 93.56 910 GLN A O 1
ATOM 6923 N N . VAL A 1 911 ? 30.132 6.922 -30.066 1.00 92.38 911 VAL A N 1
ATOM 6924 C CA . VAL A 1 911 ? 29.759 5.516 -29.917 1.00 92.38 911 VAL A CA 1
ATOM 6925 C C . VAL A 1 911 ? 30.826 4.667 -30.595 1.00 92.38 911 VAL A C 1
ATOM 6927 O O . VAL A 1 911 ? 31.066 4.791 -31.792 1.00 92.38 911 VAL A O 1
ATOM 6930 N N . ARG A 1 912 ? 31.479 3.795 -29.835 1.00 95.00 912 ARG A N 1
ATOM 6931 C CA . ARG A 1 912 ? 32.411 2.791 -30.344 1.00 95.00 912 ARG A CA 1
ATOM 6932 C C . ARG A 1 912 ? 31.750 1.432 -30.289 1.00 95.00 912 ARG A C 1
ATOM 6934 O O . ARG A 1 912 ? 31.150 1.084 -29.275 1.00 95.00 912 ARG A O 1
ATOM 6941 N N . GLY A 1 913 ? 31.884 0.656 -31.347 1.00 94.38 913 GLY A N 1
ATOM 6942 C CA . GLY A 1 913 ? 31.365 -0.699 -31.418 1.00 94.38 913 GLY A CA 1
ATOM 6943 C C . GLY A 1 913 ? 32.272 -1.609 -32.219 1.00 94.38 913 GLY A C 1
ATOM 6944 O O . GLY A 1 913 ? 33.304 -1.184 -32.730 1.00 94.38 913 GLY A O 1
ATOM 6945 N N . GLU A 1 914 ? 31.873 -2.863 -32.328 1.00 94.94 914 GLU A N 1
ATOM 6946 C CA . GLU A 1 914 ? 32.503 -3.839 -33.195 1.00 94.94 914 GLU A CA 1
ATOM 6947 C C . GLU A 1 914 ? 31.458 -4.721 -33.882 1.00 94.94 914 GLU A C 1
ATOM 6949 O O . GLU A 1 914 ? 30.423 -5.035 -33.295 1.00 94.94 914 GLU A O 1
ATOM 6954 N N . PHE A 1 915 ? 31.724 -5.157 -35.110 1.00 92.62 915 PHE A N 1
ATOM 6955 C CA . PHE A 1 915 ? 30.966 -6.231 -35.746 1.00 92.62 915 PHE A CA 1
ATOM 6956 C C . PHE A 1 915 ? 31.756 -7.534 -35.650 1.00 92.62 915 PHE A C 1
ATOM 6958 O O . PHE A 1 915 ? 32.868 -7.643 -36.171 1.00 92.62 915 PHE A O 1
ATOM 6965 N N . THR A 1 916 ? 31.177 -8.546 -35.005 1.00 92.56 916 THR A N 1
ATOM 6966 C CA . THR A 1 916 ? 31.855 -9.838 -34.774 1.00 92.56 916 THR A CA 1
ATOM 6967 C C . THR A 1 916 ? 31.661 -10.847 -35.910 1.00 92.56 916 THR A C 1
ATOM 6969 O O . THR A 1 916 ? 32.410 -11.820 -36.013 1.00 92.56 916 THR A O 1
ATOM 6972 N N . GLY A 1 917 ? 30.680 -10.623 -36.785 1.00 89.88 917 GLY A N 1
ATOM 6973 C CA . GLY A 1 917 ? 30.308 -11.539 -37.862 1.00 89.88 917 GLY A CA 1
ATOM 6974 C C . GLY A 1 917 ? 29.944 -10.853 -39.174 1.00 89.88 917 GLY A C 1
ATOM 6975 O O . GLY A 1 917 ? 29.203 -11.450 -39.955 1.00 89.88 917 GLY A O 1
ATOM 6976 N N . LEU A 1 918 ? 30.448 -9.639 -39.420 1.00 90.69 918 LEU A N 1
ATOM 6977 C CA . LEU A 1 918 ? 30.195 -8.908 -40.661 1.00 90.69 918 LEU A CA 1
ATOM 6978 C C . LEU A 1 918 ? 30.782 -9.664 -41.857 1.00 90.69 918 LEU A C 1
ATOM 6980 O O . LEU A 1 918 ? 31.949 -10.057 -41.856 1.00 90.69 918 LEU A O 1
ATOM 6984 N N . LYS A 1 919 ? 29.970 -9.872 -42.890 1.00 89.88 919 LYS A N 1
ATOM 6985 C CA . LYS A 1 919 ? 30.384 -10.502 -44.143 1.00 89.88 919 LYS A CA 1
ATOM 6986 C C . LYS A 1 919 ? 29.840 -9.712 -45.313 1.00 89.88 919 LYS A C 1
ATOM 6988 O O . LYS A 1 919 ? 28.658 -9.387 -45.357 1.00 89.88 919 LYS A O 1
ATOM 6993 N N . VAL A 1 920 ? 30.686 -9.460 -46.301 1.00 89.31 920 VAL A N 1
ATOM 6994 C CA . VAL A 1 920 ? 30.295 -8.720 -47.502 1.00 89.31 920 VAL A CA 1
ATOM 6995 C C . VAL A 1 920 ? 30.319 -9.662 -48.697 1.00 89.31 920 VAL A C 1
ATOM 6997 O O . VAL A 1 920 ? 31.327 -10.321 -48.954 1.00 89.31 920 VAL A O 1
ATOM 7000 N N . TRP A 1 921 ? 29.212 -9.734 -49.435 1.00 91.31 921 TRP A N 1
ATOM 7001 C CA . TRP A 1 921 ? 29.152 -10.465 -50.695 1.00 91.31 921 TRP A CA 1
ATOM 7002 C C . TRP A 1 921 ? 29.395 -9.515 -51.859 1.00 91.31 921 TRP A C 1
ATOM 7004 O O . TRP A 1 921 ? 28.613 -8.586 -52.091 1.00 91.31 921 TRP A O 1
ATOM 7014 N N . ALA A 1 922 ? 30.437 -9.779 -52.643 1.00 90.25 922 ALA A N 1
ATOM 7015 C CA . ALA A 1 922 ? 30.696 -9.027 -53.861 1.00 90.25 922 ALA A CA 1
ATOM 7016 C C . ALA A 1 922 ? 30.705 -9.925 -55.088 1.00 90.25 922 ALA A C 1
ATOM 7018 O O . ALA A 1 922 ? 31.122 -11.084 -55.073 1.00 90.25 922 ALA A O 1
ATOM 7019 N N . LYS A 1 923 ? 30.272 -9.311 -56.181 1.00 91.44 923 LYS A N 1
ATOM 7020 C CA . LYS A 1 923 ? 30.294 -9.859 -57.519 1.00 91.44 923 LYS A CA 1
ATOM 7021 C C . LYS A 1 923 ? 31.130 -8.951 -58.415 1.00 91.44 923 LYS A C 1
ATOM 7023 O O . LYS A 1 923 ? 30.737 -7.820 -58.683 1.00 91.44 923 LYS A O 1
ATOM 7028 N N . ALA A 1 924 ? 32.276 -9.433 -58.880 1.00 89.69 924 ALA A N 1
ATOM 7029 C CA . ALA A 1 924 ? 33.122 -8.754 -59.853 1.00 89.69 924 ALA A CA 1
ATOM 7030 C C . ALA A 1 924 ? 33.049 -9.482 -61.195 1.00 89.69 924 ALA A C 1
ATOM 7032 O O . ALA A 1 924 ? 33.254 -10.690 -61.258 1.00 89.69 924 ALA A O 1
ATOM 7033 N N . THR A 1 925 ? 32.775 -8.752 -62.274 1.00 91.75 925 THR A N 1
ATOM 7034 C CA . THR A 1 925 ? 32.637 -9.296 -63.631 1.00 91.75 925 THR A CA 1
ATOM 7035 C C . THR A 1 925 ? 33.563 -8.575 -64.603 1.00 91.75 925 THR A C 1
ATOM 7037 O O . THR A 1 925 ? 33.684 -7.350 -64.549 1.00 91.75 925 THR A O 1
ATOM 7040 N N . LYS A 1 926 ? 34.214 -9.316 -65.505 1.00 91.56 926 LYS A N 1
ATOM 7041 C CA . LYS A 1 926 ? 35.037 -8.766 -66.595 1.00 91.56 926 LYS A CA 1
ATOM 7042 C C . LYS A 1 926 ? 34.611 -9.397 -67.911 1.00 91.56 926 LYS A C 1
ATOM 7044 O O . LYS A 1 926 ? 34.649 -10.615 -68.054 1.00 91.56 926 LYS A O 1
ATOM 7049 N N . GLY A 1 927 ? 34.171 -8.573 -68.862 1.00 89.56 927 GLY A N 1
ATOM 7050 C CA . GLY A 1 927 ? 33.690 -9.062 -70.162 1.00 89.56 927 GLY A CA 1
ATOM 7051 C C . GLY A 1 927 ? 32.513 -10.046 -70.066 1.00 89.56 927 GLY A C 1
ATOM 7052 O O . GLY A 1 927 ? 32.391 -10.921 -70.910 1.00 89.56 927 GLY A O 1
ATOM 7053 N N . GLY A 1 928 ? 31.682 -9.940 -69.021 1.00 87.62 928 GLY A N 1
ATOM 7054 C CA . GLY A 1 928 ? 30.543 -10.838 -68.784 1.00 87.62 928 GLY A CA 1
ATOM 7055 C C . GLY A 1 928 ? 30.858 -12.116 -67.997 1.00 87.62 928 GLY A C 1
ATOM 7056 O O . GLY A 1 928 ? 29.927 -12.825 -67.632 1.00 87.62 928 GLY A O 1
ATOM 7057 N N . HIS A 1 929 ? 32.127 -12.391 -67.681 1.00 90.00 929 HIS A N 1
ATOM 7058 C CA . HIS A 1 929 ? 32.520 -13.521 -66.835 1.00 90.00 929 HIS A CA 1
ATOM 7059 C C . HIS A 1 929 ? 32.674 -13.089 -65.372 1.00 90.00 929 HIS A C 1
ATOM 7061 O O . HIS A 1 929 ? 33.311 -12.068 -65.096 1.00 90.00 929 HIS A O 1
ATOM 7067 N N . ASP A 1 930 ? 32.104 -13.867 -64.447 1.00 90.06 930 ASP A N 1
ATOM 7068 C CA . ASP A 1 930 ? 32.255 -13.688 -62.999 1.00 90.06 930 ASP A CA 1
ATOM 7069 C C . ASP A 1 930 ? 33.706 -14.017 -62.601 1.00 90.06 930 ASP A C 1
ATOM 7071 O O . ASP A 1 930 ? 34.141 -15.161 -62.697 1.00 90.06 930 ASP A O 1
ATOM 7075 N N . LEU A 1 931 ? 34.465 -13.002 -62.184 1.00 87.06 931 LEU A N 1
ATOM 7076 C CA . LEU A 1 931 ? 35.813 -13.158 -61.626 1.00 87.06 931 LEU A CA 1
ATOM 7077 C C . LEU A 1 931 ? 35.767 -13.479 -60.132 1.00 87.06 931 LEU A C 1
ATOM 7079 O O . LEU A 1 931 ? 36.577 -14.253 -59.639 1.00 87.06 931 LEU A O 1
ATOM 7083 N N . VAL A 1 932 ? 34.822 -12.865 -59.420 1.00 87.12 932 VAL A N 1
ATOM 7084 C CA . VAL A 1 932 ? 34.549 -13.102 -58.000 1.00 87.12 932 VAL A CA 1
ATOM 7085 C C . VAL A 1 932 ? 33.036 -13.084 -57.838 1.00 87.12 932 VAL A C 1
ATOM 7087 O O . VAL A 1 932 ? 32.386 -12.173 -58.344 1.00 87.12 932 VAL A O 1
ATOM 7090 N N . ASN A 1 933 ? 32.465 -14.081 -57.170 1.00 90.50 933 ASN A N 1
ATOM 7091 C CA . ASN A 1 933 ? 31.054 -14.110 -56.789 1.00 90.50 933 ASN A CA 1
ATOM 7092 C C . ASN A 1 933 ? 30.928 -14.927 -55.501 1.00 90.50 933 ASN A C 1
ATOM 7094 O O . ASN A 1 933 ? 30.735 -16.140 -55.544 1.00 90.50 933 ASN A O 1
ATOM 7098 N N . GLY A 1 934 ? 31.155 -14.272 -54.368 1.00 89.31 934 GLY A N 1
ATOM 7099 C CA . GLY A 1 934 ? 31.275 -14.956 -53.088 1.00 89.31 934 GLY A CA 1
ATOM 7100 C C . GLY A 1 934 ? 31.372 -13.998 -51.914 1.00 89.31 934 GLY A C 1
ATOM 7101 O O . GLY A 1 934 ? 31.534 -12.785 -52.086 1.00 89.31 934 GLY A O 1
ATOM 7102 N N . TYR A 1 935 ? 31.315 -14.573 -50.713 1.00 86.75 935 TYR A N 1
ATOM 7103 C CA . TYR A 1 935 ? 31.709 -13.865 -49.508 1.00 86.75 935 TYR A CA 1
ATOM 7104 C C . TYR A 1 935 ? 33.181 -13.512 -49.573 1.00 86.75 935 TYR A C 1
ATOM 7106 O O . TYR A 1 935 ? 34.041 -14.336 -49.888 1.00 86.75 935 TYR A O 1
ATOM 7114 N N . ILE A 1 936 ? 33.456 -12.282 -49.197 1.00 79.12 936 ILE A N 1
ATOM 7115 C CA . ILE A 1 936 ? 34.807 -11.834 -48.952 1.00 79.12 936 ILE A CA 1
ATOM 7116 C C . ILE A 1 936 ? 35.075 -12.048 -47.476 1.00 79.12 936 ILE A C 1
ATOM 7118 O O . ILE A 1 936 ? 34.315 -11.587 -46.624 1.00 79.12 936 ILE A O 1
ATOM 7122 N N . CYS A 1 937 ? 36.144 -12.785 -47.184 1.00 64.62 937 CYS A N 1
ATOM 7123 C CA . CYS A 1 937 ? 36.584 -13.011 -45.820 1.00 64.62 937 CYS A CA 1
ATOM 7124 C C . CYS A 1 937 ? 37.021 -11.685 -45.201 1.00 64.62 937 CYS A C 1
ATOM 7126 O O . CYS A 1 937 ? 38.043 -11.105 -45.562 1.00 64.62 937 CYS A O 1
ATOM 7128 N N . CYS A 1 938 ? 36.203 -11.241 -44.265 1.00 67.25 938 CYS A N 1
ATOM 7129 C CA . CYS A 1 938 ? 36.375 -10.060 -43.456 1.00 67.25 938 CYS A CA 1
ATOM 7130 C C . CYS A 1 938 ? 37.202 -10.442 -42.203 1.00 67.25 938 CYS A C 1
ATOM 7132 O O . CYS A 1 938 ? 36.980 -11.507 -41.620 1.00 67.25 938 CYS A O 1
ATOM 7134 N N . GLN A 1 939 ? 38.203 -9.638 -41.818 1.00 69.62 939 GLN A N 1
ATOM 7135 C CA . GLN A 1 939 ? 38.948 -9.858 -40.568 1.00 69.62 939 GLN A CA 1
ATOM 7136 C C . GLN A 1 939 ? 38.050 -9.450 -39.400 1.00 69.62 939 GLN A C 1
ATOM 7138 O O . GLN A 1 939 ? 37.843 -8.267 -39.177 1.00 69.62 939 GLN A O 1
ATOM 7143 N N . ASN A 1 940 ? 37.488 -10.416 -38.677 1.00 73.50 940 ASN A N 1
ATOM 7144 C CA . ASN A 1 940 ? 36.654 -10.122 -37.513 1.00 73.50 940 ASN A CA 1
ATOM 7145 C C . ASN A 1 940 ? 37.522 -9.999 -36.249 1.00 73.50 940 ASN A C 1
ATOM 7147 O O . ASN A 1 940 ? 38.402 -10.848 -36.056 1.00 73.50 940 ASN A O 1
ATOM 7151 N N . PRO A 1 941 ? 37.248 -9.027 -35.359 1.00 90.19 941 PRO A N 1
ATOM 7152 C CA . PRO A 1 941 ? 36.137 -8.060 -35.395 1.00 90.19 941 PRO A CA 1
ATOM 7153 C C . PRO A 1 941 ? 36.438 -6.761 -36.180 1.00 90.19 941 PRO A C 1
ATOM 7155 O O . PRO A 1 941 ? 37.584 -6.328 -36.232 1.00 90.19 941 PRO A O 1
ATOM 7158 N N . TYR A 1 942 ? 35.397 -6.121 -36.739 1.00 88.44 942 TYR A N 1
ATOM 7159 C CA . TYR A 1 942 ? 35.478 -4.781 -37.357 1.00 88.44 942 TYR A CA 1
ATOM 7160 C C . TYR A 1 942 ? 35.124 -3.709 -36.350 1.00 88.44 942 TYR A C 1
ATOM 7162 O O . TYR A 1 942 ? 33.968 -3.653 -35.932 1.00 88.44 942 TYR A O 1
ATOM 7170 N N . HIS A 1 943 ? 36.056 -2.827 -36.019 1.00 92.81 943 HIS A N 1
ATOM 7171 C CA . HIS A 1 943 ? 35.781 -1.714 -35.127 1.00 92.81 943 HIS A CA 1
ATOM 7172 C C . HIS A 1 943 ? 35.018 -0.612 -35.865 1.00 92.81 943 HIS A C 1
ATOM 7174 O O . HIS A 1 943 ? 35.268 -0.297 -37.028 1.00 92.81 943 HIS A O 1
ATOM 7180 N N . LEU A 1 944 ? 34.057 -0.041 -35.151 1.00 93.00 944 LEU A N 1
ATOM 7181 C CA . LEU A 1 944 ? 33.199 1.053 -35.562 1.00 93.00 944 LEU A CA 1
ATOM 7182 C C . LEU A 1 944 ? 33.414 2.217 -34.593 1.00 93.00 944 LEU A C 1
ATOM 7184 O O . LEU A 1 944 ? 33.335 2.032 -33.379 1.00 93.00 944 LEU A O 1
ATOM 7188 N N . SER A 1 945 ? 33.606 3.425 -35.107 1.00 92.81 945 SER A N 1
ATOM 7189 C CA . SER A 1 945 ? 33.510 4.666 -34.341 1.00 92.81 945 SER A CA 1
ATOM 7190 C C . SER A 1 945 ? 32.508 5.582 -35.029 1.00 92.81 945 SER A C 1
ATOM 7192 O O . SER A 1 945 ? 32.728 6.034 -36.145 1.00 92.81 945 SER A O 1
ATOM 7194 N N . LEU A 1 946 ? 31.402 5.862 -34.355 1.00 91.62 946 LEU A N 1
ATOM 7195 C CA . LEU A 1 946 ? 30.381 6.800 -34.789 1.00 91.62 946 LEU A CA 1
ATOM 7196 C C . LEU A 1 946 ? 30.422 8.020 -33.875 1.00 91.62 946 LEU A C 1
ATOM 7198 O O . LEU A 1 946 ? 30.356 7.883 -32.655 1.00 91.62 946 LEU A O 1
ATOM 7202 N N . GLN A 1 947 ? 30.489 9.209 -34.457 1.00 92.00 947 GLN A N 1
ATOM 7203 C CA . GLN A 1 947 ? 30.382 10.462 -33.734 1.00 92.00 947 GLN A CA 1
ATOM 7204 C C . GLN A 1 947 ? 29.150 11.235 -34.192 1.00 92.00 947 GLN A C 1
ATOM 7206 O O . GLN A 1 947 ? 28.996 11.571 -35.368 1.00 92.00 947 GLN A O 1
ATOM 7211 N N . VAL A 1 948 ? 28.277 11.533 -33.237 1.00 90.88 948 VAL A N 1
ATOM 7212 C CA . VAL A 1 948 ? 27.011 12.222 -33.470 1.00 90.88 948 VAL A CA 1
ATOM 7213 C C . VAL A 1 948 ? 27.003 13.540 -32.714 1.00 90.88 948 VAL A C 1
ATOM 7215 O O . VAL A 1 948 ? 27.103 13.548 -31.491 1.00 90.88 948 VAL A O 1
ATOM 7218 N N . SER A 1 949 ? 26.8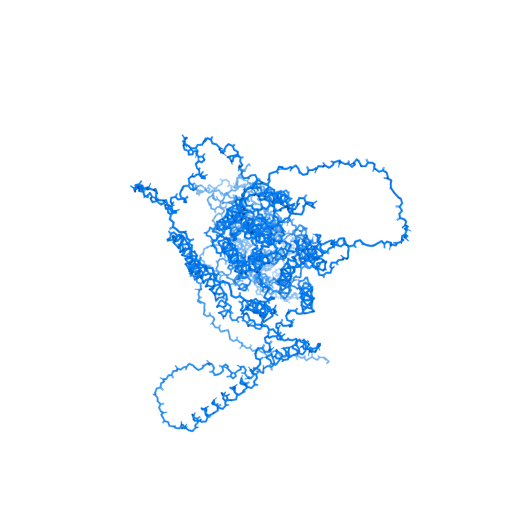33 14.651 -33.418 1.00 89.38 949 SER A N 1
ATOM 7219 C CA . SER A 1 949 ? 26.565 15.937 -32.788 1.00 89.38 949 SER A CA 1
ATOM 7220 C C . SER A 1 949 ? 25.112 16.062 -32.382 1.00 89.38 949 SER A C 1
ATOM 7222 O O . SER A 1 949 ? 24.204 15.804 -33.173 1.00 89.38 949 SER A O 1
ATOM 7224 N N . VAL A 1 950 ? 24.903 16.533 -31.161 1.00 90.75 950 VAL A N 1
ATOM 7225 C CA . VAL A 1 950 ? 23.604 16.923 -30.618 1.00 90.75 950 VAL A CA 1
ATOM 7226 C C . VAL A 1 950 ? 23.723 18.322 -30.024 1.00 90.75 950 VAL A C 1
ATOM 7228 O O . VAL A 1 950 ? 24.753 18.680 -29.454 1.00 90.75 950 VAL A O 1
ATOM 7231 N N . PHE A 1 951 ? 22.683 19.134 -30.169 1.00 89.12 951 PHE A N 1
ATOM 7232 C CA . PHE A 1 951 ? 22.628 20.448 -29.532 1.00 89.12 951 PHE A CA 1
ATOM 7233 C C . PHE A 1 951 ? 21.915 20.313 -28.200 1.00 89.12 951 PHE A C 1
ATOM 7235 O O . PHE A 1 951 ? 20.982 19.531 -28.092 1.00 89.12 951 PHE A O 1
ATOM 7242 N N . CYS A 1 952 ? 22.347 21.059 -27.195 1.00 88.69 952 CYS A N 1
ATOM 7243 C CA . CYS A 1 952 ? 21.697 21.139 -25.902 1.00 88.69 952 CYS A CA 1
ATOM 7244 C C . CYS A 1 952 ? 21.419 22.604 -25.556 1.00 88.69 952 CYS A C 1
ATOM 7246 O O . CYS A 1 952 ? 22.293 23.458 -25.728 1.00 88.69 952 CYS A O 1
ATOM 7248 N N . SER A 1 953 ? 20.211 22.891 -25.078 1.00 87.88 953 SER A N 1
ATOM 7249 C CA . SER A 1 953 ? 19.806 24.191 -24.542 1.00 87.88 953 SER A CA 1
ATOM 7250 C C . SER A 1 953 ? 19.395 24.062 -23.073 1.00 87.88 953 SER A C 1
ATOM 7252 O O . SER A 1 953 ? 18.839 23.051 -22.654 1.00 87.88 953 SER A O 1
ATOM 7254 N N . GLU A 1 954 ? 19.638 25.108 -22.283 1.00 84.88 954 GLU A N 1
ATOM 7255 C CA . GLU A 1 954 ? 19.323 25.133 -20.842 1.00 84.88 954 GLU A CA 1
ATOM 7256 C C . GLU A 1 954 ? 17.827 24.945 -20.528 1.00 84.88 954 GLU A C 1
ATOM 7258 O O . GLU A 1 954 ? 17.451 24.360 -19.509 1.00 84.88 954 GLU A O 1
ATOM 7263 N N . GLU A 1 955 ? 16.955 25.460 -21.395 1.00 83.62 955 GLU A N 1
ATOM 7264 C CA . GLU A 1 955 ? 15.501 25.415 -21.192 1.00 83.62 955 GLU A CA 1
ATOM 7265 C C . GLU A 1 955 ? 14.908 24.045 -21.532 1.00 83.62 955 GLU A C 1
ATOM 7267 O O . GLU A 1 955 ? 13.865 23.651 -21.013 1.00 83.62 955 GLU A O 1
ATOM 7272 N N . GLU A 1 956 ? 15.573 23.316 -22.419 1.00 78.88 956 GLU A N 1
ATOM 7273 C CA . GLU A 1 956 ? 14.898 22.391 -23.317 1.00 78.88 956 GLU A CA 1
ATOM 7274 C C . GLU A 1 956 ? 15.669 21.068 -23.504 1.00 78.88 956 GLU A C 1
ATOM 7276 O O . GLU A 1 956 ? 15.135 20.134 -24.111 1.00 78.88 956 GLU A O 1
ATOM 7281 N N . GLY A 1 957 ? 16.876 20.956 -22.934 1.00 85.69 957 GLY A N 1
ATOM 7282 C CA . GLY A 1 957 ? 17.742 19.780 -22.994 1.00 85.69 957 GLY A CA 1
ATOM 7283 C C . GLY A 1 957 ? 18.407 19.583 -24.358 1.00 85.69 957 GLY A C 1
ATOM 7284 O O . GLY A 1 957 ? 18.571 20.519 -25.139 1.00 85.69 957 GLY A O 1
ATOM 7285 N N . PHE A 1 958 ? 18.799 18.344 -24.664 1.00 84.31 958 PHE A N 1
ATOM 7286 C CA . PHE A 1 958 ? 19.303 17.942 -25.977 1.00 84.31 958 PHE A CA 1
ATOM 7287 C C . PHE A 1 958 ? 18.223 18.060 -27.064 1.00 84.31 958 PHE A C 1
ATOM 7289 O O . PHE A 1 958 ? 17.357 17.199 -27.204 1.00 84.31 958 PHE A O 1
ATOM 7296 N N . GLN A 1 959 ? 18.275 19.094 -27.890 1.00 77.56 959 GLN A N 1
ATOM 7297 C CA . GLN A 1 959 ? 17.302 19.339 -28.948 1.00 77.56 959 GLN A CA 1
ATOM 7298 C C . GLN A 1 959 ? 17.897 19.266 -30.352 1.00 77.56 959 GLN A C 1
ATOM 7300 O O . GLN A 1 959 ? 19.106 19.338 -30.570 1.00 77.56 959 GLN A O 1
ATOM 7305 N N . GLY A 1 960 ? 16.999 19.139 -31.328 1.00 72.06 960 GLY A N 1
ATOM 7306 C CA . GLY A 1 960 ? 17.336 19.114 -32.743 1.00 72.06 960 GLY A CA 1
ATOM 7307 C C . GLY A 1 960 ? 17.622 17.718 -33.289 1.00 72.06 960 GLY A C 1
ATOM 7308 O O . GLY A 1 960 ? 17.630 16.711 -32.579 1.00 72.06 960 GLY A O 1
ATOM 7309 N N . ASN A 1 961 ? 17.822 17.669 -34.605 1.00 75.81 961 ASN A N 1
ATOM 7310 C CA . ASN A 1 961 ? 18.243 16.447 -35.270 1.00 75.81 961 ASN A CA 1
ATOM 7311 C C . ASN A 1 961 ? 19.698 16.187 -34.894 1.00 75.81 961 ASN A C 1
ATOM 7313 O O . ASN A 1 961 ? 20.565 17.017 -35.170 1.00 75.81 961 ASN A O 1
ATOM 7317 N N . ALA A 1 962 ? 19.946 15.028 -34.292 1.00 83.12 962 ALA A N 1
ATOM 7318 C CA . ALA A 1 962 ? 21.282 14.469 -34.213 1.00 83.12 962 ALA A CA 1
ATOM 7319 C C . ALA A 1 962 ? 21.898 14.448 -35.623 1.00 83.12 962 ALA A C 1
ATOM 7321 O O . ALA A 1 962 ? 21.238 14.037 -36.578 1.00 83.12 962 ALA A O 1
ATOM 7322 N N . THR A 1 963 ? 23.136 14.910 -35.777 1.00 85.75 963 THR A N 1
ATOM 7323 C CA . THR A 1 963 ? 23.856 14.862 -37.058 1.00 85.75 963 THR A CA 1
ATOM 7324 C C . THR A 1 963 ? 25.085 13.987 -36.905 1.00 85.75 963 THR A C 1
ATOM 7326 O O . THR A 1 963 ? 25.861 14.194 -35.978 1.00 85.75 963 THR A O 1
ATOM 7329 N N . VAL A 1 964 ? 25.295 13.021 -37.801 1.00 87.88 964 VAL A N 1
ATOM 7330 C CA . VAL A 1 964 ? 26.557 12.268 -37.825 1.00 87.88 964 VAL A CA 1
ATOM 7331 C C . VAL A 1 964 ? 27.653 13.186 -38.347 1.00 87.88 964 VAL A C 1
ATOM 7333 O O . VAL A 1 964 ? 27.617 13.596 -39.508 1.00 87.88 964 VAL A O 1
ATOM 7336 N N . ASP A 1 965 ? 28.606 13.525 -37.484 1.00 87.62 965 ASP A N 1
ATOM 7337 C CA . ASP A 1 965 ? 29.757 14.345 -37.867 1.00 87.62 965 ASP A CA 1
ATOM 7338 C C . ASP A 1 965 ? 30.830 13.493 -38.522 1.00 87.62 965 ASP A C 1
ATOM 7340 O O . ASP A 1 965 ? 31.402 13.881 -39.538 1.00 87.62 965 ASP A O 1
ATOM 7344 N N . ASP A 1 966 ? 31.083 12.336 -37.914 1.00 89.62 966 ASP A N 1
ATOM 7345 C CA . ASP A 1 966 ? 32.140 11.423 -38.299 1.00 89.62 966 ASP A CA 1
ATOM 7346 C C . ASP A 1 966 ? 31.659 9.983 -38.133 1.00 89.62 966 ASP A C 1
ATOM 7348 O O . ASP A 1 966 ? 30.962 9.629 -37.178 1.00 89.62 966 ASP A O 1
ATOM 7352 N N . PHE A 1 967 ? 32.005 9.151 -39.099 1.00 89.94 967 PHE A N 1
ATOM 7353 C CA . PHE A 1 967 ? 31.750 7.722 -39.073 1.00 89.94 967 PHE A CA 1
ATOM 7354 C C . PHE A 1 967 ? 33.030 7.069 -39.553 1.00 89.94 967 PHE A C 1
ATOM 7356 O O . PHE A 1 967 ? 33.568 7.451 -40.580 1.00 89.94 967 PHE A O 1
ATOM 7363 N N . HIS A 1 968 ? 33.540 6.107 -38.806 1.00 90.38 968 HIS A N 1
ATOM 7364 C CA . HIS A 1 968 ? 34.745 5.384 -39.157 1.00 90.38 968 HIS A CA 1
ATOM 7365 C C . HIS A 1 968 ? 34.505 3.903 -38.910 1.00 90.38 968 HIS A C 1
ATOM 7367 O O . HIS A 1 968 ? 33.967 3.511 -37.873 1.00 90.38 968 HIS A O 1
ATOM 7373 N N . ILE A 1 969 ? 34.889 3.081 -39.875 1.00 88.88 969 ILE A N 1
ATOM 7374 C CA . ILE A 1 969 ? 34.852 1.627 -39.787 1.00 88.88 969 ILE A CA 1
ATOM 7375 C C . ILE A 1 969 ? 36.193 1.108 -40.292 1.00 88.88 969 ILE A C 1
ATOM 7377 O O . ILE A 1 969 ? 36.736 1.680 -41.238 1.00 88.88 969 ILE A O 1
ATOM 7381 N N . ASP A 1 970 ? 36.719 0.051 -39.671 1.00 87.94 970 ASP A N 1
ATOM 7382 C CA . ASP A 1 970 ? 37.972 -0.562 -40.119 1.00 87.94 970 ASP A CA 1
ATOM 7383 C C . ASP A 1 970 ? 37.915 -0.867 -41.634 1.00 87.94 970 ASP A C 1
ATOM 7385 O O . ASP A 1 970 ? 36.907 -1.402 -42.121 1.00 87.94 970 ASP A O 1
ATOM 7389 N N . PRO A 1 971 ? 38.978 -0.551 -42.399 1.00 81.81 971 PRO A N 1
ATOM 7390 C CA . PRO A 1 971 ? 38.968 -0.672 -43.850 1.00 81.81 971 PRO A CA 1
ATOM 7391 C C . PRO A 1 971 ? 38.708 -2.116 -44.286 1.00 81.81 971 PRO A C 1
ATOM 7393 O O . PRO A 1 971 ? 39.382 -3.069 -43.879 1.00 81.81 971 PRO A O 1
ATOM 7396 N N . VAL A 1 972 ? 37.734 -2.292 -45.180 1.00 75.06 972 VAL A N 1
ATOM 7397 C CA . VAL A 1 972 ? 37.392 -3.604 -45.737 1.00 75.06 972 VAL A CA 1
ATOM 7398 C C . VAL A 1 972 ? 38.356 -3.926 -46.880 1.00 75.06 972 VAL A C 1
ATOM 7400 O O . VAL A 1 972 ? 38.082 -3.648 -48.047 1.00 75.06 972 VAL A O 1
ATOM 7403 N N . SER A 1 973 ? 39.506 -4.518 -46.550 1.00 72.38 973 SER A N 1
ATOM 7404 C CA . SER A 1 973 ? 40.462 -4.975 -47.567 1.00 72.38 973 SER A CA 1
ATOM 7405 C C . SER A 1 973 ? 40.058 -6.332 -48.157 1.00 72.38 973 SER A C 1
ATOM 7407 O O . SER A 1 973 ? 39.783 -7.294 -47.439 1.00 72.38 973 SER A O 1
ATOM 7409 N N . LEU A 1 974 ? 40.032 -6.420 -49.488 1.00 69.38 974 LEU A N 1
ATOM 7410 C CA . LEU A 1 974 ? 39.733 -7.646 -50.225 1.00 69.38 974 LEU A CA 1
ATOM 7411 C C . LEU A 1 974 ? 41.042 -8.297 -50.653 1.00 69.38 974 LEU A C 1
ATOM 7413 O O . LEU A 1 974 ? 41.747 -7.745 -51.497 1.00 69.38 974 LEU A O 1
ATOM 7417 N N . LYS A 1 975 ? 41.351 -9.485 -50.136 1.00 70.69 975 LYS A N 1
ATOM 7418 C CA . LYS A 1 975 ? 42.437 -10.323 -50.662 1.00 70.69 975 LYS A CA 1
ATOM 7419 C C . LYS A 1 975 ? 41.837 -11.624 -51.173 1.00 70.69 975 LYS A C 1
ATOM 7421 O O . LYS A 1 975 ? 41.291 -12.395 -50.389 1.00 70.69 975 LYS A O 1
ATOM 7426 N N . SER A 1 976 ? 41.891 -11.841 -52.485 1.00 69.75 976 SER A N 1
ATOM 7427 C CA . SER A 1 976 ? 41.416 -13.077 -53.108 1.00 69.75 976 SER A CA 1
ATOM 7428 C C . SER A 1 976 ? 42.466 -13.621 -54.070 1.00 69.75 976 SER A C 1
ATOM 7430 O O . SER A 1 976 ? 42.956 -12.910 -54.952 1.00 69.75 976 SER A O 1
ATOM 7432 N N . ASP A 1 977 ? 42.802 -14.895 -53.893 1.00 74.12 977 ASP A N 1
ATOM 7433 C CA . ASP A 1 977 ? 43.692 -15.624 -54.788 1.00 74.12 977 ASP A CA 1
ATOM 7434 C C . ASP A 1 977 ? 42.867 -16.178 -55.954 1.00 74.12 977 ASP A C 1
ATOM 7436 O O . ASP A 1 977 ? 42.127 -17.150 -55.817 1.00 74.12 977 ASP A O 1
ATOM 7440 N N . ILE A 1 978 ? 42.965 -15.526 -57.115 1.00 66.88 978 ILE A N 1
ATOM 7441 C CA . ILE A 1 978 ? 42.195 -15.892 -58.319 1.00 66.88 978 ILE A CA 1
ATOM 7442 C C . ILE A 1 978 ? 42.851 -17.083 -59.048 1.00 66.88 978 ILE A C 1
ATOM 7444 O O . ILE A 1 978 ? 42.192 -17.818 -59.782 1.00 66.88 978 ILE A O 1
ATOM 7448 N N . SER A 1 979 ? 44.155 -17.301 -58.848 1.00 73.19 979 SER A N 1
ATOM 7449 C CA . SER A 1 979 ? 44.900 -18.460 -59.358 1.00 73.19 979 SER A CA 1
ATOM 7450 C C . SER A 1 979 ? 46.152 -18.710 -58.513 1.00 73.19 979 SER A C 1
ATOM 7452 O O . SER A 1 979 ? 46.563 -17.829 -57.758 1.00 73.19 979 SER A O 1
ATOM 7454 N N . THR A 1 980 ? 46.806 -19.867 -58.681 1.00 71.06 980 THR A N 1
ATOM 7455 C CA . THR A 1 980 ? 47.987 -20.277 -57.892 1.00 71.06 980 THR A CA 1
ATOM 7456 C C . THR A 1 980 ? 49.154 -19.282 -57.907 1.00 71.06 980 THR A C 1
ATOM 7458 O O . THR A 1 980 ? 50.014 -19.387 -57.043 1.00 71.06 980 THR A O 1
ATOM 7461 N N . ASN A 1 981 ? 49.186 -18.317 -58.841 1.00 74.94 981 ASN A N 1
ATOM 7462 C CA . ASN A 1 981 ? 50.252 -17.314 -58.964 1.00 74.94 981 ASN A CA 1
ATOM 7463 C C . ASN A 1 981 ? 49.756 -15.853 -59.065 1.00 74.94 981 ASN A C 1
ATOM 7465 O O . ASN A 1 981 ? 50.559 -14.966 -59.354 1.00 74.94 981 ASN A O 1
ATOM 7469 N N . THR A 1 982 ? 48.465 -15.566 -58.861 1.00 70.38 982 THR A N 1
ATOM 7470 C CA . THR A 1 982 ? 47.940 -14.188 -58.952 1.00 70.38 982 THR A CA 1
ATOM 7471 C C . THR A 1 982 ? 47.061 -13.849 -57.756 1.00 70.38 982 THR A C 1
ATOM 7473 O O . THR A 1 982 ? 45.888 -14.232 -57.714 1.00 70.38 982 THR A O 1
ATOM 7476 N N . MET A 1 983 ? 47.626 -13.082 -56.823 1.00 70.19 983 MET A N 1
ATOM 7477 C CA . MET A 1 983 ? 46.880 -12.438 -55.746 1.00 70.19 983 MET A CA 1
ATOM 7478 C C . MET A 1 983 ? 46.236 -11.166 -56.295 1.00 70.19 983 MET A C 1
ATOM 7480 O O . MET A 1 983 ? 46.921 -10.291 -56.829 1.00 70.19 983 MET A O 1
ATOM 7484 N N . PHE A 1 984 ? 44.919 -11.060 -56.168 1.00 69.00 984 PHE A N 1
ATOM 7485 C CA . PHE A 1 984 ? 44.204 -9.824 -56.436 1.00 69.00 984 PHE A CA 1
ATOM 7486 C C . PHE A 1 984 ? 43.836 -9.196 -55.096 1.00 69.00 984 PHE A C 1
ATOM 7488 O O . PHE A 1 984 ? 42.997 -9.717 -54.358 1.00 69.00 984 PHE A O 1
ATOM 7495 N N . GLN A 1 985 ? 44.505 -8.091 -54.770 1.00 69.81 985 GLN A N 1
ATOM 7496 C CA . GLN A 1 985 ? 44.109 -7.239 -53.661 1.00 69.81 985 GLN A CA 1
ATOM 7497 C C . GLN A 1 985 ? 43.273 -6.097 -54.231 1.00 69.81 985 GLN A C 1
ATOM 7499 O O . GLN A 1 985 ? 43.801 -5.241 -54.942 1.00 69.81 985 GLN A O 1
ATOM 7504 N N . ILE A 1 986 ? 41.972 -6.098 -53.944 1.00 67.62 986 ILE A N 1
ATOM 7505 C CA . ILE A 1 986 ? 41.165 -4.894 -54.138 1.00 67.62 986 ILE A CA 1
ATOM 7506 C C . ILE A 1 986 ? 41.276 -4.136 -52.827 1.00 67.62 986 ILE A C 1
ATOM 7508 O O . ILE A 1 986 ? 40.590 -4.426 -51.848 1.00 67.62 986 ILE A O 1
ATOM 7512 N N . ASP A 1 987 ? 42.200 -3.190 -52.797 1.00 65.12 987 ASP A N 1
ATOM 7513 C CA . ASP A 1 987 ? 42.071 -2.124 -51.827 1.00 65.12 987 ASP A CA 1
ATOM 7514 C C . ASP A 1 987 ? 40.887 -1.274 -52.280 1.00 65.12 987 ASP A C 1
ATOM 7516 O O . ASP A 1 987 ? 40.903 -0.725 -53.387 1.00 65.12 987 ASP A O 1
ATOM 7520 N N . MET A 1 988 ? 39.819 -1.256 -51.486 1.00 62.34 988 MET A N 1
ATOM 7521 C CA . MET A 1 988 ? 38.683 -0.412 -51.820 1.00 62.34 988 MET A CA 1
ATOM 7522 C C . MET A 1 988 ? 39.061 1.077 -51.717 1.00 62.34 988 MET A C 1
ATOM 7524 O O . MET A 1 988 ? 38.361 1.871 -52.328 1.00 62.34 988 MET A O 1
ATOM 7528 N N . GLY A 1 989 ? 40.192 1.488 -51.122 1.00 60.41 989 GLY A N 1
ATOM 7529 C CA . GLY A 1 989 ? 40.649 2.891 -51.142 1.00 60.41 989 GLY A CA 1
ATOM 7530 C C . GLY A 1 989 ? 39.540 3.889 -50.761 1.00 60.41 989 GLY A C 1
ATOM 7531 O O . GLY A 1 989 ? 38.674 3.553 -49.964 1.00 60.41 989 GLY A O 1
ATOM 7532 N N . ASP A 1 990 ? 39.470 5.057 -51.418 1.00 53.28 990 ASP A N 1
ATOM 7533 C CA . ASP A 1 990 ? 38.359 6.034 -51.282 1.00 53.28 990 ASP A CA 1
ATOM 7534 C C . ASP A 1 990 ? 36.956 5.456 -51.610 1.00 53.28 990 ASP A C 1
ATOM 7536 O O . ASP A 1 990 ? 35.946 6.124 -51.423 1.00 53.28 990 ASP A O 1
ATOM 7540 N N . SER A 1 991 ? 36.842 4.211 -52.100 1.00 48.88 991 SER A N 1
ATOM 7541 C CA . SER A 1 991 ? 35.559 3.490 -52.185 1.00 48.88 991 SER A CA 1
ATOM 7542 C C . SER A 1 991 ? 35.137 2.803 -50.878 1.00 48.88 991 SER A C 1
ATOM 7544 O O . SER A 1 991 ? 34.108 2.118 -50.869 1.00 48.88 991 SER A O 1
ATOM 7546 N N . GLU A 1 992 ? 35.849 3.070 -49.769 1.00 55.25 992 GLU A N 1
ATOM 7547 C CA . GLU A 1 992 ? 35.284 3.065 -48.410 1.00 55.25 992 GLU A CA 1
ATOM 7548 C C . GLU A 1 992 ? 33.870 3.653 -48.431 1.00 55.25 992 GLU A C 1
ATOM 7550 O O . GLU A 1 992 ? 32.965 3.020 -47.890 1.00 55.25 992 GLU A O 1
ATOM 7555 N N . ASP A 1 993 ? 33.653 4.728 -49.200 1.00 64.12 993 ASP A N 1
ATOM 7556 C CA . ASP A 1 993 ? 32.366 5.375 -49.445 1.00 64.12 993 ASP A CA 1
ATOM 7557 C C . ASP A 1 993 ? 31.191 4.414 -49.657 1.00 64.12 993 ASP A C 1
ATOM 7559 O O . ASP A 1 993 ? 30.123 4.700 -49.155 1.00 64.12 993 ASP A O 1
ATOM 7563 N N . LEU A 1 994 ? 31.301 3.264 -50.335 1.00 69.38 994 LEU A N 1
ATOM 7564 C CA . LEU A 1 994 ? 30.096 2.464 -50.634 1.00 69.38 994 LEU A CA 1
ATOM 7565 C C . LEU A 1 994 ? 29.599 1.602 -49.474 1.00 69.38 994 LEU A C 1
ATOM 7567 O O . LEU A 1 994 ? 28.397 1.567 -49.201 1.00 69.38 994 LEU A O 1
ATOM 7571 N N . VAL A 1 995 ? 30.502 0.876 -48.810 1.00 74.06 995 VAL A N 1
ATOM 7572 C CA . VAL A 1 995 ? 30.146 0.104 -47.606 1.00 74.06 995 VAL A CA 1
ATOM 7573 C C . VAL A 1 995 ? 29.873 1.073 -46.463 1.00 74.06 995 VAL A C 1
ATOM 7575 O O . VAL A 1 995 ? 28.894 0.914 -45.735 1.00 74.06 995 VAL A O 1
ATOM 7578 N N . HIS A 1 996 ? 30.703 2.108 -46.360 1.00 80.31 996 HIS A N 1
ATOM 7579 C CA . HIS A 1 996 ? 30.569 3.167 -45.383 1.00 80.31 996 HIS A CA 1
ATOM 7580 C C . HIS A 1 996 ? 29.249 3.917 -45.551 1.00 80.31 996 HIS A C 1
ATOM 7582 O O . HIS A 1 996 ? 28.513 3.987 -44.585 1.00 80.31 996 HIS A O 1
ATOM 7588 N N . GLU A 1 997 ? 28.879 4.402 -46.741 1.00 79.75 997 GLU A N 1
ATOM 7589 C CA . GLU A 1 997 ? 27.615 5.119 -46.995 1.00 79.75 997 GLU A CA 1
ATOM 7590 C C . GLU A 1 997 ? 26.398 4.212 -46.790 1.00 79.75 997 GLU A C 1
ATOM 7592 O O . GLU A 1 997 ? 25.399 4.667 -46.239 1.00 79.75 997 GLU A O 1
ATOM 7597 N N . ALA A 1 998 ? 26.473 2.921 -47.141 1.00 78.12 998 ALA A N 1
ATOM 7598 C CA . ALA A 1 998 ? 25.377 1.981 -46.897 1.00 78.12 998 ALA A CA 1
ATOM 7599 C C . ALA A 1 998 ? 25.149 1.721 -45.396 1.00 78.12 998 ALA A C 1
ATOM 7601 O O . ALA A 1 998 ? 24.012 1.800 -44.923 1.00 78.12 998 ALA A O 1
ATOM 7602 N N . ILE A 1 999 ? 26.217 1.440 -44.638 1.00 81.81 999 ILE A N 1
ATOM 7603 C CA . ILE A 1 999 ? 26.131 1.215 -43.187 1.00 81.81 999 ILE A CA 1
ATOM 7604 C C . ILE A 1 999 ? 25.801 2.527 -42.469 1.00 81.81 999 ILE A C 1
ATOM 7606 O O . ILE A 1 999 ? 24.908 2.545 -41.625 1.00 81.81 999 ILE A O 1
ATOM 7610 N N . LYS A 1 1000 ? 26.454 3.632 -42.842 1.00 85.06 1000 LYS A N 1
ATOM 7611 C CA . LYS A 1 1000 ? 26.209 4.980 -42.319 1.00 85.06 1000 LYS A CA 1
ATOM 7612 C C . LYS A 1 1000 ? 24.769 5.396 -42.551 1.00 85.06 1000 LYS A C 1
ATOM 7614 O O . LYS A 1 1000 ? 24.107 5.723 -41.584 1.00 85.06 1000 LYS A O 1
ATOM 7619 N N . SER A 1 1001 ? 24.245 5.315 -43.774 1.00 80.00 1001 SER A N 1
ATOM 7620 C CA . SER A 1 1001 ? 22.850 5.673 -44.068 1.00 80.00 1001 SER A CA 1
ATOM 7621 C C . SER A 1 1001 ? 21.864 4.837 -43.248 1.00 80.00 1001 SER A C 1
ATOM 7623 O O . SER A 1 1001 ? 20.848 5.351 -42.776 1.00 80.00 1001 SER A O 1
ATOM 7625 N N . HIS A 1 1002 ? 22.172 3.556 -43.025 1.00 77.88 1002 HIS A N 1
ATOM 7626 C CA . HIS A 1 1002 ? 21.334 2.696 -42.203 1.00 77.88 1002 HIS A CA 1
ATOM 7627 C C . HIS A 1 1002 ? 21.392 3.068 -40.716 1.00 77.88 1002 HIS A C 1
ATOM 7629 O O . HIS A 1 1002 ? 20.341 3.242 -40.099 1.00 77.88 1002 HIS A O 1
ATOM 7635 N N . LEU A 1 1003 ? 22.591 3.253 -40.159 1.00 76.62 1003 LEU A N 1
ATOM 7636 C CA . LEU A 1 1003 ? 22.788 3.685 -38.775 1.00 76.62 1003 LEU A CA 1
ATOM 7637 C C . LEU A 1 1003 ? 22.226 5.088 -38.539 1.00 76.62 1003 LEU A C 1
ATOM 7639 O O . LEU A 1 1003 ? 21.542 5.302 -37.549 1.00 76.62 1003 LEU A O 1
ATOM 7643 N N . GLU A 1 1004 ? 22.419 6.018 -39.470 1.00 79.06 1004 GLU A N 1
ATOM 7644 C CA . GLU A 1 1004 ? 21.773 7.330 -39.476 1.00 79.06 1004 GLU A CA 1
ATOM 7645 C C . GLU A 1 1004 ? 20.257 7.173 -39.432 1.00 79.06 1004 GLU A C 1
ATOM 7647 O O . GLU A 1 1004 ? 19.608 7.782 -38.592 1.00 79.06 1004 GLU A O 1
ATOM 7652 N N . SER A 1 1005 ? 19.672 6.313 -40.270 1.00 74.50 1005 SER A N 1
ATOM 7653 C CA . SER A 1 1005 ? 18.223 6.092 -40.242 1.00 74.50 1005 SER A CA 1
ATOM 7654 C C . SER A 1 1005 ? 17.731 5.489 -38.921 1.00 74.50 1005 SER A C 1
ATOM 7656 O O . SER A 1 1005 ? 16.650 5.853 -38.472 1.00 74.50 1005 SER A O 1
ATOM 7658 N N . ALA A 1 1006 ? 18.529 4.624 -38.287 1.00 71.25 1006 ALA A N 1
ATOM 7659 C CA . ALA A 1 1006 ? 18.193 3.973 -37.023 1.00 71.25 1006 ALA A CA 1
ATOM 7660 C C . ALA A 1 1006 ? 18.387 4.886 -35.798 1.00 71.25 1006 ALA A C 1
ATOM 7662 O O . ALA A 1 1006 ? 17.664 4.750 -34.816 1.00 71.25 1006 ALA A O 1
ATOM 7663 N N . ILE A 1 1007 ? 19.355 5.809 -35.851 1.00 70.44 1007 ILE A N 1
ATOM 7664 C CA . ILE A 1 1007 ? 19.764 6.669 -34.726 1.00 70.44 1007 ILE A CA 1
ATOM 7665 C C . ILE A 1 1007 ? 19.106 8.053 -34.794 1.00 70.44 1007 ILE A C 1
ATOM 7667 O O . ILE A 1 1007 ? 18.771 8.633 -33.760 1.00 70.44 1007 ILE A O 1
ATOM 7671 N N . ILE A 1 1008 ? 18.958 8.610 -36.001 1.00 68.75 1008 ILE A N 1
ATOM 7672 C CA . ILE A 1 1008 ? 18.560 10.010 -36.222 1.00 68.75 1008 ILE A CA 1
ATOM 7673 C C . ILE A 1 1008 ? 17.065 10.156 -36.488 1.00 68.75 1008 ILE A C 1
ATOM 7675 O O . ILE A 1 1008 ? 16.617 11.296 -36.448 1.00 68.75 1008 ILE A O 1
ATOM 7679 N N . GLU A 1 1009 ? 16.319 9.065 -36.748 1.00 61.25 1009 GLU A N 1
ATOM 7680 C CA . GLU A 1 1009 ? 14.973 9.070 -37.357 1.00 61.25 1009 GLU A CA 1
ATOM 7681 C C . GLU A 1 1009 ? 14.307 10.447 -37.320 1.00 61.25 1009 GLU A C 1
ATOM 7683 O O . GLU A 1 1009 ? 13.844 10.906 -36.272 1.00 61.25 1009 GLU A O 1
ATOM 7688 N N . LYS A 1 1010 ? 14.333 11.130 -38.476 1.00 52.50 1010 LYS A N 1
ATOM 7689 C CA . LYS A 1 1010 ? 13.808 12.487 -38.624 1.00 52.50 1010 LYS A CA 1
ATOM 7690 C C . LYS A 1 1010 ? 12.421 12.529 -37.995 1.00 52.50 1010 LYS A C 1
ATOM 7692 O O . LYS A 1 1010 ? 11.471 12.012 -38.575 1.00 52.50 1010 LYS A O 1
ATOM 7697 N N . THR A 1 1011 ? 12.280 13.247 -36.886 1.00 47.50 1011 THR A N 1
ATOM 7698 C CA . THR A 1 1011 ? 11.010 13.522 -36.189 1.00 47.50 1011 THR A CA 1
ATOM 7699 C C . THR A 1 1011 ? 10.048 14.400 -37.012 1.00 47.50 1011 THR A C 1
ATOM 7701 O O . THR A 1 1011 ? 9.108 14.995 -36.490 1.00 47.50 1011 THR A O 1
ATOM 7704 N N . GLY A 1 1012 ? 10.242 14.466 -38.332 1.00 44.94 1012 GLY A N 1
ATOM 7705 C CA . GLY A 1 1012 ? 9.416 15.179 -39.292 1.00 44.94 1012 GLY A CA 1
ATOM 7706 C C . GLY A 1 1012 ? 8.079 14.485 -39.548 1.00 44.94 1012 GLY A C 1
ATOM 7707 O O . GLY A 1 1012 ? 7.873 13.888 -40.597 1.00 44.94 1012 GLY A O 1
ATOM 7708 N N . GLY A 1 1013 ? 7.148 14.622 -38.606 1.00 40.78 1013 GLY A N 1
ATOM 7709 C CA . GLY A 1 1013 ? 5.733 14.873 -38.903 1.00 40.78 1013 GLY A CA 1
ATOM 7710 C C . GLY A 1 1013 ? 4.825 13.732 -39.378 1.00 40.78 1013 GLY A C 1
ATOM 7711 O O . GLY A 1 1013 ? 3.639 14.000 -39.558 1.00 40.78 1013 GLY A O 1
ATOM 7712 N N . VAL A 1 1014 ? 5.280 12.488 -39.552 1.00 42.03 1014 VAL A N 1
ATOM 7713 C CA . VAL A 1 1014 ? 4.370 11.369 -39.882 1.00 42.03 1014 VAL A CA 1
ATOM 7714 C C . VAL A 1 1014 ? 4.722 10.140 -39.053 1.00 42.03 1014 VAL A C 1
ATOM 7716 O O . VAL A 1 1014 ? 5.744 9.507 -39.280 1.00 42.03 1014 VAL A O 1
ATOM 7719 N N . THR A 1 1015 ? 3.863 9.796 -38.094 1.00 37.72 1015 THR A N 1
ATOM 7720 C CA . THR A 1 1015 ? 3.956 8.571 -37.292 1.00 37.72 1015 THR A CA 1
ATOM 7721 C C . THR A 1 1015 ? 3.745 7.331 -38.178 1.00 37.72 1015 THR A C 1
ATOM 7723 O O . THR A 1 1015 ? 2.641 7.138 -38.699 1.00 37.72 1015 THR A O 1
ATOM 7726 N N . PRO A 1 1016 ? 4.735 6.435 -38.359 1.00 39.94 1016 PRO A N 1
ATOM 7727 C CA . PRO A 1 1016 ? 4.499 5.149 -39.002 1.00 39.94 1016 PRO A CA 1
ATOM 7728 C C . PRO A 1 1016 ? 3.831 4.212 -37.987 1.00 39.94 1016 PRO A C 1
ATOM 7730 O O . PRO A 1 1016 ? 4.471 3.632 -37.116 1.00 39.94 1016 PRO A O 1
ATOM 7733 N N . ALA A 1 1017 ? 2.515 4.044 -38.098 1.00 39.19 1017 ALA A N 1
ATOM 7734 C CA . ALA A 1 1017 ? 1.682 3.260 -37.180 1.00 39.19 1017 ALA A CA 1
ATOM 7735 C C . ALA A 1 1017 ? 1.869 1.722 -37.251 1.00 39.19 1017 ALA A C 1
ATOM 7737 O O . ALA A 1 1017 ? 0.963 0.992 -36.860 1.00 39.19 1017 ALA A O 1
ATOM 7738 N N . LYS A 1 1018 ? 2.982 1.192 -37.785 1.00 37.34 1018 LYS A N 1
ATOM 7739 C CA . LYS A 1 1018 ? 3.073 -0.241 -38.137 1.00 37.34 1018 LYS A CA 1
ATOM 7740 C C . LYS A 1 1018 ? 4.083 -1.107 -37.384 1.00 37.34 1018 LYS A C 1
ATOM 7742 O O . LYS A 1 1018 ? 4.091 -2.302 -37.652 1.00 37.34 1018 LYS A O 1
ATOM 7747 N N . ALA A 1 1019 ? 4.849 -0.578 -36.428 1.00 41.69 1019 ALA A N 1
ATOM 7748 C CA . ALA A 1 1019 ? 5.790 -1.408 -35.659 1.00 41.69 1019 ALA A CA 1
ATOM 7749 C C . ALA A 1 1019 ? 5.654 -1.337 -34.128 1.00 41.69 1019 ALA A C 1
ATOM 7751 O O . ALA A 1 1019 ? 6.349 -2.074 -33.445 1.00 41.69 1019 ALA A O 1
ATOM 7752 N N . GLY A 1 1020 ? 4.761 -0.510 -33.568 1.00 41.19 1020 GLY A N 1
ATOM 7753 C CA . GLY A 1 1020 ? 4.436 -0.507 -32.130 1.00 41.19 1020 GLY A CA 1
ATOM 7754 C C . GLY A 1 1020 ? 5.562 -0.102 -31.162 1.00 41.19 1020 GLY A C 1
ATOM 7755 O O . GLY A 1 1020 ? 5.259 0.316 -30.053 1.00 41.19 1020 GLY A O 1
ATOM 7756 N N . LEU A 1 1021 ? 6.831 -0.152 -31.564 1.00 37.69 1021 LEU A N 1
ATOM 7757 C CA . LEU A 1 1021 ? 7.982 0.278 -30.778 1.00 37.69 1021 LEU A CA 1
ATOM 7758 C C . LEU A 1 1021 ? 8.389 1.702 -31.193 1.00 37.69 1021 LEU A C 1
ATOM 7760 O O . LEU A 1 1021 ? 8.504 1.975 -32.391 1.00 37.69 1021 LEU A O 1
ATOM 7764 N N . PRO A 1 1022 ? 8.577 2.636 -30.241 1.00 43.53 1022 PRO A N 1
ATOM 7765 C CA . PRO A 1 1022 ? 9.099 3.957 -30.555 1.00 43.53 1022 PRO A CA 1
ATOM 7766 C C . PRO A 1 1022 ? 10.544 3.817 -31.055 1.00 43.53 1022 PRO A C 1
ATOM 7768 O O . PRO A 1 1022 ? 11.320 3.073 -30.450 1.00 43.53 1022 PRO A O 1
ATOM 7771 N N . PRO A 1 1023 ? 10.929 4.520 -32.128 1.00 49.25 1023 PRO A N 1
ATOM 7772 C CA . PRO A 1 1023 ? 12.279 4.425 -32.658 1.00 49.25 1023 PRO A CA 1
ATOM 7773 C C . PRO A 1 1023 ? 13.330 4.893 -31.650 1.00 49.25 1023 PRO A C 1
ATOM 7775 O O . PRO A 1 1023 ? 13.049 5.703 -30.759 1.00 49.25 1023 PRO A O 1
ATOM 7778 N N . PHE A 1 1024 ? 14.552 4.374 -31.797 1.00 58.88 1024 PHE A N 1
ATOM 7779 C CA . PHE A 1 1024 ? 15.703 4.664 -30.941 1.00 58.88 1024 PHE A CA 1
ATOM 7780 C C . PHE A 1 1024 ? 16.221 6.094 -31.192 1.00 58.88 1024 PHE A C 1
ATOM 7782 O O . PHE A 1 1024 ? 17.292 6.312 -31.746 1.00 58.88 1024 PHE A O 1
ATOM 7789 N N . ALA A 1 1025 ? 15.443 7.105 -30.802 1.00 67.81 1025 ALA A N 1
ATOM 7790 C CA . ALA A 1 1025 ? 15.865 8.498 -30.874 1.00 67.81 1025 ALA A CA 1
ATOM 7791 C C . ALA A 1 1025 ? 16.915 8.755 -29.785 1.00 67.81 1025 ALA A C 1
ATOM 7793 O O . ALA A 1 1025 ? 16.575 8.939 -28.612 1.00 67.81 1025 ALA A O 1
ATOM 7794 N N . LEU A 1 1026 ? 18.192 8.779 -30.174 1.00 72.25 1026 LEU A N 1
ATOM 7795 C CA . LEU A 1 1026 ? 19.322 9.017 -29.269 1.00 72.25 1026 LEU A CA 1
ATOM 7796 C C . LEU A 1 1026 ? 19.127 10.294 -28.432 1.00 72.25 1026 LEU A C 1
ATOM 7798 O O . LEU A 1 1026 ? 19.341 10.280 -27.223 1.00 72.25 1026 LEU A O 1
ATOM 7802 N N . THR A 1 1027 ? 18.633 11.370 -29.050 1.00 70.38 1027 THR A N 1
ATOM 7803 C CA . THR A 1 1027 ? 18.287 12.628 -28.366 1.00 70.38 1027 THR A CA 1
ATOM 7804 C C . THR A 1 1027 ? 17.166 12.444 -27.346 1.00 70.38 1027 THR A C 1
ATOM 7806 O O . THR A 1 1027 ? 17.231 13.003 -26.258 1.00 70.38 1027 THR A O 1
ATOM 7809 N N . GLY A 1 1028 ? 16.170 11.605 -27.637 1.00 72.12 1028 GLY A N 1
ATOM 7810 C CA . GLY A 1 1028 ? 15.100 11.259 -26.702 1.00 72.12 1028 GLY A CA 1
ATOM 7811 C C . GLY A 1 1028 ? 15.597 10.470 -25.489 1.00 72.12 1028 GLY A C 1
ATOM 7812 O O . GLY A 1 1028 ? 15.129 10.705 -24.375 1.00 72.12 1028 GLY A O 1
ATOM 7813 N N . ILE A 1 1029 ? 16.560 9.565 -25.680 1.00 73.25 1029 ILE A N 1
ATOM 7814 C CA . ILE A 1 1029 ? 17.192 8.812 -24.586 1.00 73.25 1029 ILE A CA 1
ATOM 7815 C C . ILE A 1 1029 ? 18.038 9.749 -23.724 1.00 73.25 1029 ILE A C 1
ATOM 7817 O O . ILE A 1 1029 ? 17.854 9.777 -22.509 1.00 73.25 1029 ILE A O 1
ATOM 7821 N N . LEU A 1 1030 ? 18.897 10.561 -24.346 1.00 75.38 1030 LEU A N 1
ATOM 7822 C CA . LEU A 1 1030 ? 19.731 11.540 -23.646 1.00 75.38 1030 LEU A CA 1
ATOM 7823 C C . LEU A 1 1030 ? 18.885 12.570 -22.886 1.00 75.38 1030 LEU A C 1
ATOM 7825 O O . LEU A 1 1030 ? 19.171 12.849 -21.725 1.00 75.38 1030 LEU A O 1
ATOM 7829 N N . ASN A 1 1031 ? 17.798 13.065 -23.484 1.00 73.50 1031 ASN A N 1
ATOM 7830 C CA . ASN A 1 1031 ? 16.854 13.964 -22.816 1.00 73.50 1031 ASN A CA 1
ATOM 7831 C C . ASN A 1 1031 ? 16.154 13.326 -21.635 1.00 73.50 1031 ASN A C 1
ATOM 7833 O O . ASN A 1 1031 ? 15.992 13.979 -20.614 1.00 73.50 1031 ASN A O 1
ATOM 7837 N N . LYS A 1 1032 ? 15.734 12.063 -21.754 1.00 68.62 1032 LYS A N 1
ATOM 7838 C CA . LYS A 1 1032 ? 15.172 11.339 -20.614 1.00 68.62 1032 LYS A CA 1
ATOM 7839 C C . LYS A 1 1032 ? 16.214 11.255 -19.503 1.00 68.62 1032 LYS A C 1
ATOM 7841 O O . LYS A 1 1032 ? 15.934 11.687 -18.391 1.00 68.62 1032 LYS A O 1
ATOM 7846 N N . VAL A 1 1033 ? 17.428 10.796 -19.813 1.00 70.00 1033 VAL A N 1
ATOM 7847 C CA . VAL A 1 1033 ? 18.520 10.695 -18.833 1.00 70.00 1033 VAL A CA 1
ATOM 7848 C C . VAL A 1 1033 ? 18.783 12.042 -18.148 1.00 70.00 1033 VAL A C 1
ATOM 7850 O O . VAL A 1 1033 ? 18.816 12.078 -16.921 1.00 70.00 1033 VAL A O 1
ATOM 7853 N N . LEU A 1 1034 ? 18.888 13.152 -18.884 1.00 68.50 1034 LEU A N 1
ATOM 7854 C CA . LEU A 1 1034 ? 19.065 14.482 -18.285 1.00 68.50 1034 LEU A CA 1
ATOM 7855 C C . LEU A 1 1034 ? 17.860 14.911 -17.444 1.00 68.50 1034 LEU A C 1
ATOM 7857 O O . LEU A 1 1034 ? 18.009 15.206 -16.256 1.00 68.50 1034 LEU A O 1
ATOM 7861 N N . TRP A 1 1035 ? 16.660 14.875 -18.031 1.00 66.75 1035 TRP A N 1
ATOM 7862 C CA . TRP A 1 1035 ? 15.432 15.352 -17.398 1.00 66.75 1035 TRP A CA 1
ATOM 7863 C C . TRP A 1 1035 ? 15.193 14.681 -16.051 1.00 66.75 1035 TRP A C 1
ATOM 7865 O O . TRP A 1 1035 ? 14.827 15.348 -15.082 1.00 66.75 1035 TRP A O 1
ATOM 7875 N N . PHE A 1 1036 ? 15.441 13.371 -15.961 1.00 60.81 1036 PHE A N 1
ATOM 7876 C CA . PHE A 1 1036 ? 15.229 12.657 -14.714 1.00 60.81 1036 PHE A CA 1
ATOM 7877 C C . PHE A 1 1036 ? 16.375 12.791 -13.691 1.00 60.81 1036 PHE A C 1
ATOM 7879 O O . PHE A 1 1036 ? 16.100 12.605 -12.506 1.00 60.81 1036 PHE A O 1
ATOM 7886 N N . ASN A 1 1037 ? 17.618 13.098 -14.096 1.00 61.41 1037 ASN A N 1
ATOM 7887 C CA . ASN A 1 1037 ? 18.793 13.061 -13.200 1.00 61.41 1037 ASN A CA 1
ATOM 7888 C C . ASN A 1 1037 ? 19.417 14.433 -12.872 1.00 61.41 1037 ASN A C 1
ATOM 7890 O O . ASN A 1 1037 ? 20.209 14.506 -11.935 1.00 61.41 1037 ASN A O 1
ATOM 7894 N N . GLY A 1 1038 ? 19.046 15.505 -13.578 1.00 60.56 1038 GLY A N 1
ATOM 7895 C CA . GLY A 1 1038 ? 19.555 16.866 -13.338 1.00 60.56 1038 GLY A CA 1
ATOM 7896 C C . GLY A 1 1038 ? 18.619 18.002 -13.781 1.00 60.56 1038 GLY A C 1
ATOM 7897 O O . GLY A 1 1038 ? 18.948 19.172 -13.594 1.00 60.56 1038 GLY A O 1
ATOM 7898 N N . GLY A 1 1039 ? 17.440 17.682 -14.331 1.00 63.22 1039 GLY A N 1
ATOM 7899 C CA . GLY A 1 1039 ? 16.516 18.653 -14.927 1.00 63.22 1039 GLY A CA 1
ATOM 7900 C C . GLY A 1 1039 ? 16.781 18.873 -16.422 1.00 63.22 1039 GLY A C 1
ATOM 7901 O O . GLY A 1 1039 ? 17.424 18.058 -17.073 1.00 63.22 1039 GLY A O 1
ATOM 7902 N N . THR A 1 1040 ? 16.258 19.957 -17.000 1.00 65.94 1040 THR A N 1
ATOM 7903 C CA . THR A 1 1040 ? 16.429 20.280 -18.435 1.00 65.94 1040 THR A CA 1
ATOM 7904 C C . THR A 1 1040 ? 17.789 20.891 -18.776 1.00 65.94 1040 THR A C 1
ATOM 7906 O O . THR A 1 1040 ? 18.040 21.181 -19.941 1.00 65.94 1040 THR A O 1
ATOM 7909 N N . ARG A 1 1041 ? 18.657 21.103 -17.780 1.00 78.44 1041 ARG A N 1
ATOM 7910 C CA . ARG A 1 1041 ? 19.931 21.797 -17.968 1.00 78.44 1041 ARG A CA 1
ATOM 7911 C C . ARG A 1 1041 ? 20.955 20.915 -18.663 1.00 78.44 1041 ARG A C 1
ATOM 7913 O O . ARG A 1 1041 ? 21.008 19.703 -18.443 1.00 78.44 1041 ARG A O 1
ATOM 7920 N N . CYS A 1 1042 ? 21.788 21.547 -19.478 1.00 80.94 1042 CYS A N 1
ATOM 7921 C CA . CYS A 1 1042 ? 22.931 20.881 -20.078 1.00 80.94 1042 CYS A CA 1
ATOM 7922 C C . CYS A 1 1042 ? 23.959 20.549 -18.988 1.00 80.94 1042 CYS A C 1
ATOM 7924 O O . CYS A 1 1042 ? 24.092 21.312 -18.030 1.00 80.94 1042 CYS A O 1
ATOM 7926 N N . PRO A 1 1043 ? 24.673 19.416 -19.090 1.00 79.31 1043 PRO A N 1
ATOM 7927 C CA . PRO A 1 1043 ? 25.701 19.081 -18.114 1.00 79.31 1043 PRO A CA 1
ATOM 7928 C C . PRO A 1 1043 ? 26.775 20.178 -18.095 1.00 79.31 1043 PRO A C 1
ATOM 7930 O O . PRO A 1 1043 ? 27.293 20.557 -19.145 1.00 79.31 1043 PRO A O 1
ATOM 7933 N N . GLU A 1 1044 ? 27.103 20.696 -16.909 1.00 75.94 1044 GLU A N 1
ATOM 7934 C CA . GLU A 1 1044 ? 28.142 21.716 -16.769 1.00 75.94 1044 GLU A CA 1
ATOM 7935 C C . GLU A 1 1044 ? 29.515 21.100 -17.073 1.00 75.94 1044 GLU A C 1
ATOM 7937 O O . GLU A 1 1044 ? 29.860 20.008 -16.608 1.00 75.94 1044 GLU A O 1
ATOM 7942 N N . TRP A 1 1045 ? 30.305 21.796 -17.890 1.00 66.94 1045 TRP A N 1
ATOM 7943 C CA . TRP A 1 1045 ? 31.692 21.426 -18.142 1.00 66.94 1045 TRP A CA 1
ATOM 7944 C C . TRP A 1 1045 ? 32.557 22.012 -17.019 1.00 66.94 1045 TRP A C 1
ATOM 7946 O O . TRP A 1 1045 ? 32.824 23.214 -17.012 1.00 66.94 1045 TRP A O 1
ATOM 7956 N N . GLY A 1 1046 ? 32.891 21.167 -16.038 1.00 53.81 1046 GLY A N 1
ATOM 7957 C CA . GLY A 1 1046 ? 33.738 21.498 -14.886 1.00 53.81 1046 GLY A CA 1
ATOM 7958 C C . GLY A 1 1046 ? 35.230 21.392 -15.161 1.00 53.81 1046 GLY A C 1
ATOM 7959 O O . GLY A 1 1046 ? 35.618 20.533 -15.989 1.00 53.81 1046 GLY A O 1
#

Radius of gyration: 43.22 Å; chains: 1; bounding box: 111×93×138 Å

Sequence (1046 aa):
MGAAAPTAATASEKPLAAATGGLRPVRFALLLAPLCGAASAAAELALAVGAEVGASDEEESRRVGAVLLLLGLVLLGLVLRCCFLCFHSLGVPLADFAPLLFGYSAAFRVAQAQLLSTSGPLPPPNLEAAGGLVLLVSILAIYRNLLTSSPAEKEEYKALASRPGEADAGEATKTSDEAKAVSERAAARRAKYDKIHTQILPDASGLAACVRALLHSEHFHKGWQYSALVVCFISYYAGVTQALFLISPPAMLATAPSVERSNLQLITYLCTVGMPLASFMVIVFSLLIPLFKFATTFLVMHPPAWVTRQQHAKFCTLLCAMSPYQMSDIFLVMLILAYLNTGFAVKGDSAAGYNCQLCSGFKSFFVYCVVSIFVAQVLEIEHAEALEEADDTKRQSGSGSGKRGTDAELSLGWFGAGPSASDEVEDGQVASEEQFVPGVYAVVRRAAVVPTVHMSGTKEISIELRAGDLVDVLEISKNELEQRVRGRIANPPGWISLLDTEDGYRWAERQEGGRPPVEDNLAKLLFFSALWSLCMFCLLALPCPPMSLQARSGGVIIYRQEPTLVSLFNSLFSQSVFFTSLMAVVLLVTPVLFALVALARILLFRYTLDPVWARRLWIAEQVLKPWVMGDVAAVSITALFLSIQEPSTDFVFLCVRLPSEPMGFLCCLGTGVASWGLRWCALPLRPQPAGASSDDSNNHSNSSTIKISPQEQAGLDVAFAPGGAESPAPSATDLAATMARSWWTGAPLGPELEQRGAAHRAKKTPVWLGKLVWREVLVWLFWFTVFWQLGPHEPPSVHSLEDLNSVLRQEVPRVNLLLLENVPSGVGNCAELRKQRLQEGRPMVDDDCKDVPLKPIFVKPLHLRASLLFIDGISTLRILEAKVLPESAVGVVEGRQSLGHPGMQRWAVQVRGEFTGLKVWAKATKGGHDLVNGYICCQNPYHLSLQVSVFCSEEEGFQGNATVDDFHIDPVSLKSDISTNTMFQIDMGDSEDLVHEAIKSHLESAIIEKTGGVTPAKAGLPPFALTGILNKVLWFNGGTRCPEWG

Foldseek 3Di:
DDDDDDDDDDDDDDDDDDDDDDDDPVVVVVVCVVVVVLVVVVVVVLQVLVFPDDPDDLVVLVVNLVVLVVSLVVSVVVLVVVVVVVVVVVPDDCVVCCVVVVVVVVVVVVVVLVVPDDDDDDDDDPDDDDPPVVVVVVVVVVVVVVVPPDVVVVVVVVVVVPDDDDDDDDDDDDDPVVVVVVVVVVVVVVVVVVCCVVVVPPPPVVVSVVVVVLVPDPCNVLVVLVVLLVLLVVLLVLLQPFFFKWWQAFPVVNVDDIDTDGLVRVLVVCVVLVLNLLSVVSCVLSPVLSVVLSVLLCCLSPVDPPQDLVNSLVSLVVSLVSLLLNCLNVLLVLLVLLCQQLFQPDPPDSRRGIDMAGDSSNVSSVSSSVSSNVSSLVSNVVSVVVVVVVVVVVVVVVPPPDDPDDDDDDDDDDDDDDDDDPDPPPPDPPVPPPDPDFAKWFFQAWKFFAADPDPDVDPPRPFIDGGRDIWGFPDWDCPVVQQFIWGQTDVVGGIITQARNPPGDGRIGHDPPHDDPLVVLLVLLVVLLVLLVVLVCCQPVPQFQLKWKFKDALLFTLGIDRQGVVSSLVSSCVRDVVVSSLCCCLLPVLSVSLSSLLVSLSVCVVRPVPLVVNQVSVSVNSVSLSSLNLLSSLVSSLSSQSSQQRDRDRGMRTHIGQDPPNSNNVSSNSNSVSSVSSSVSRDPSRRDDGDPPPPPVPDDDDDDDDDDDDDDDDDDDDDDDDDDDDDDDDGPVVVVVVVVCCVPPVDDDDPDDDDDDDPPPPPCDPVVCVVVCVVVVVVVVVSVVCCVVPGDDRDAFCQALVSVQVSQQSCQVVCLVVCLVVQAQKEAQVVVVVVVCVVVVHDPDDDSYYHDHFDWDADVVQRKIKTWRMKGQRSQKGWNGKGKAFPVVPPPDPPDPPPDDPQKGKIKIKIKIWRADIWIFMFMDGPRDTLGGGIFDFPPIKIKIWIWIWIAGAVAGTDDFIDTPDIDIDFGWGWDDSDPPDIDIPRCVVVCCRVRVRSVVVVSCQARVPPPDDDPPPPPDDGNDVSSSRCSSCCRRPRSGDRDHD

Organism: Polarella glacialis (NCBI:txid89957)

pLDDT: mean 71.05, std 21.38, range [25.91, 97.62]